Protein AF-0000000082576681 (afdb_homodimer)

Foldseek 3Di:
DDDDDDPPCPDDPDQQKFWEDEDADADPLLAKEKEDECPDPVDVVQDPPDQFWKWKAFPRDIAIHGYDYDPDPPPPVRYMYIYPSNCVRNVDDGGGIIGIGGDDDQPLLVVLVCLQVPDAHDLVSLLSVLLCLLVVRDDLVSLLSNLVSCQVRPDDLNSLLSNLVSQQVNFAADADPDDAEEEEAEPFFFFLLQLHLLLQLLCLLLPAAYLAAWEADDLFLGINQLQVVLWAAQLDEPVLSRQLCVVRRGAYHHLVNRGRGSSLSSSVNSCVVVVDDRLSNVLSSVVSNCVRHPHQEYEYEYAEDCQGNHDDDVSVVVNVVSNCSSCVVSNHHYHYDYDHRQHHQFFWGERLRSNVLSCCQQVVHDGRVRSNQVSLVRSLVRCCSSVVDPPPCSSVSSNCCSVVNSSVVSSQSSRVSRPHTHHHDAFPDKDFDWAQAKAAWAGANRSLQRVLQVLLPGPPPRNWHKGADDDHRDTHHGGHTGMMGGHNDPVSNVRSVVSQPPPDHRTDGDHD/DDDDDDPPCPDDPDQQKFWEDEDADADPLLAKEKEDECPDPVDVVQDPPDQFWKWKAFPRDIAIHGYDYDPDPPPPVRYMYIYPSNCVRNVDDGGGIIGIGGDDDQPLLVVLVCLQVPDAHDLVSLLSVLLCLLVVRDDLVSLLSNLVSCQVRPDDLVSLLSNLVSQQVNFAADADPDDAEEEEAEPFQFFLLQLHLLLQLLCLLLPAAYLAAWEADDLFLGINQLQVVLWAAQLDEPVLSRQLCVVRRGAYHHLVNRGRGSSLSSSVNSCVVVVDDRLSNVLSSVVSNCVRHPHQEYEYEYAEDCQGNHDDDVSVVVNVVSNCSSCVVSNHHYHYDYDHRQHHQFFWGERLRSNVLSLCQQVVHDGRVRSNQVSLVRSLVRCCSSVVDPPPCSSVSSNCCSVVNSSVVSSQSSRVSRPHTHHGDAFPDKDFDWAQAKAAWAGANRSLQRVLQVLLPGPPPRNWHKGADDDHRDTDHGGHTGMMGGHNDPVSNVRSVVSQPPPDHRTDGDHD

Organism: NCBI:txid68569

Nearest PDB structures (foldseek):
  1brw-assembly1_B  TM=9.086E-01  e=6.977E-32  Geobacillus stearothermophilus
  5oln-assembly1_A  TM=8.274E-01  e=6.601E-32  Bacillus subtilis subsp. subtilis str. 168
  3h5q-assembly1_A-2  TM=8.424E-01  e=1.692E-31  Staphylococcus aureus subsp. aureus COL
  5ep8-assembly1_B  TM=8.405E-01  e=4.103E-31  Bacillus subtilis subsp. subtilis str. 168
  7m7k-assembly1_B-2  TM=8.466E-01  e=2.283E-30  Parageobacillus thermoglucosidasius

Sequence (1024 aa):
MKPGIIEDAEAEPVATTLRARRIGLSAAGSDLIAVMRHDCPVCRSEGLASRAQVALRAGGREIVVSLLHSSAETPAPGEIGLSESAWQRLGVSDGDPVEIAHAQPLASLAEVRRRTYGNRLSDGAFSAIITDIAERRYSDVHLSAFVTACSAVPLDTDETISLTRAMVDVGERLQWPGTVIVDKHSVGGLPGNRTTPIIVSIMAAEGLIMPKTSSRAITSPAGTADTMEVLAPVDLDVSAIRKVVEREGGCIAWGGAVNLSPADDVIIGVERVLDIDAVGQMVASVLSKKIAAGATHLVIDIPVGPTAKVRGADAADTLERALSSVAQAFGLRTRVMRGPGAEPIGRGIGPALEAQDILAVLQGQPGAEDLAHRACELAGGLLELADAAPAREGYARARACLESGRAWAKFQRICEAQGGMRAPPVARFQQDMIAPYSGRLVSIDNRKLATVAKLAGAPMAKAAGVALQCRLNQMVDAGAPLCTIHAESPGELDYAAAYAVSDGPIFGIEALMKPGIIEDAEAEPVATTLRARRIGLSAAGSDLIAVMRHDCPVCRSEGLASRAQVALRAGGREIVVSLLHSSAETPAPGEIGLSESAWQRLGVSDGDPVEIAHAQPLASLAEVRRRTYGNRLSDGAFSAIITDIAERRYSDVHLSAFVTACSAVPLDTDETISLTRAMVDVGERLQWPGTVIVDKHSVGGLPGNRTTPIIVSIMAAEGLIMPKTSSRAITSPAGTADTMEVLAPVDLDVSAIRKVVEREGGCIAWGGAVNLSPADDVIIGVERVLDIDAVGQMVASVLSKKIAAGATHLVIDIPVGPTAKVRGADAADTLERALSSVAQAFGLRTRVMRGPGAEPIGRGIGPALEAQDILAVLQGQPGAEDLAHRACELAGGLLELADAAPAREGYARARACLESGRAWAKFQRICEAQGGMRAPPVARFQQDMIAPYSGRLVSIDNRKLATVAKLAGAPMAKAAGVALQCRLNQMVDAGAPLCTIHAESPGELDYAAAYAVSDGPIFGIEAL

pLDDT: mean 91.51, std 9.27, range [42.91, 98.81]

InterPro domains:
  IPR000053 Thymidine/pyrimidine-nucleoside phosphorylase [PTHR10515] (108-498)
  IPR000312 Glycosyl transferase, family 3 [PF00591] (180-407)
  IPR013102 Pyrimidine nucleoside phosphorylase, C-terminal [PF07831] (443-498)
  IPR013102 Pyrimidine nucleoside phosphorylase, C-terminal [SM00941] (440-507)
  IPR013466 Thymidine phosphorylase/AMP phosphorylase [TIGR02645] (29-506)
  IPR017459 Glycosyl transferase family 3, N-terminal domain [PF02885] (115-170)
  IPR017872 Pyrimidine-nucleoside phosphorylase, conserved site [PS00647] (214-229)
  IPR028579 Putative thymidine phosphorylase [MF_00703] (19-511)
  IPR035902 Nucleoside phosphorylase/phosphoribosyltransferase catalytic domain superfamily [G3DSA:3.40.1030.10] (171-420)
  IPR035902 Nucleoside phosphorylase/phosphoribosyltransferase catalytic domain superfamily [SSF52418] (174-421)
  IPR036320 Glycosyl transferase family 3, N-terminal domain superfamily [SSF47648] (112-174)
  IPR036566 Pyrimidine nucleoside phosphorylase-like, C-terminal domain superfamily [G3DSA:3.90.1170.30] (430-506)
  IPR036566 Pyrimidine nucleoside phosphorylase-like, C-terminal domain superfamily [SSF54680] (427-502)

Secondary structure (DSSP, 8-state):
-PPPEETT--S----EEEEEEE--EEEGGG--EEEEETT-HHHHHH-SSS--EEEEEETTEEEEEEEEEE-SS-SPTTEEEE-HHHHHHHT--TT-EEEEEEPPPPTHHHHHHHHHTT----HHHHHHHHHHHHTT---HHHHHHHHHHHHHTT--HHHHHHHHHHHHHTS-----SSS-BEEEEE-S--TT---HHHHHHHHHHTT-BEEEEEPPPSSSS--HHHHHHTTS-----HHHHHHHHHHHSEEEEEGGGTTS-HHHHHHHHHHHHHT---HHHHHHHHHHHHHHTT-SEEEEEEEE-TTSSB-SHHHHHHHHHHHHHHHHHTT-EEEEEEEE-SS-SSSEESHHHHHHHHHHHHTT-TT-HHHHHHHHHHHHHHHHHTTSS-TT-HHHHHHHHHHTTHHHHHHHHHHHHTT---PPP--SEEEEEE-SS-EEEEEE-HHHHHHHHHHTTTTTSTT-EEEE---TT-EE-TT-EEEEEEESSHHHHHHHHHHHTSSS-SEEEEE-/-PPPEETT--S----EEEEEEE--EEEGGG--EEEEETT-HHHHHH-SSS--EEEEEETTEEEEEEEEEE-SS-SPTTEEEE-HHHHHHHT--TT-EEEEEEPPPPTHHHHHHHHHTTPPPPHHHHHHHHHHHHTT---HHHHHHHHHHHHHTT--HHHHHHHHHHHHHTS-----SSS-BEEEEE----TT---HHHHHHHHHHTT-BEEEEEPPPSSSS--HHHHHHTTS-----HHHHHHHHHHHSEEEEEGGGTTSSHHHHHHHHHHHHHT---HHHHHHHHHHHHHHTT-SEEEEEEEE-TTSSB-SHHHHHHHHHHHHHHHHHTT-EEEEEEEE-SS-SSSEESHHHHHHHHHHHHTT-TT-HHHHHHHHHHHHHHHHHTTSS-TTTHHHHHHHHHHTTHHHHHHHHHHHHTT---PPP--SEEEEEE-SS-EEEEEE-HHHHHHHHHHTTTTTSTT-EEEE---TT-EE-TT-EEEEEEESSHHHHHHHHHHHTSSS-SEEEEE-

Radius of gyration: 31.59 Å; Cα contacts (8 Å, |Δi|>4): 2542; chains: 2; bounding box: 73×96×69 Å

Solvent-accessible surface area (backbone atoms only — not comparable to full-atom values): 49163 Å² total; per-residue (Å²): 116,71,40,48,38,66,61,86,58,78,60,68,60,60,61,55,67,29,23,33,33,82,56,38,34,39,40,26,66,57,50,36,34,31,33,32,31,59,82,37,50,65,42,43,17,60,37,63,61,35,84,34,53,35,27,39,35,30,94,90,34,76,49,58,27,39,50,32,33,17,74,41,74,65,37,48,94,65,32,34,19,24,16,52,48,35,36,61,72,46,66,64,51,79,61,38,67,31,35,44,44,83,52,72,84,59,75,40,54,57,51,44,48,43,29,22,66,58,45,85,71,50,59,67,47,32,38,44,40,39,49,39,42,48,69,54,63,57,50,62,45,53,48,21,28,44,57,25,17,46,34,32,52,64,52,50,72,68,45,25,43,31,45,18,49,28,37,28,66,73,24,41,70,44,82,65,91,77,84,68,27,40,45,73,47,66,57,56,50,48,49,32,65,66,35,58,71,58,31,39,14,40,41,18,58,71,70,38,36,22,68,40,63,27,48,64,49,79,88,46,16,43,19,63,25,44,21,43,43,40,34,17,56,21,86,42,46,66,70,53,48,50,51,27,27,72,72,48,22,16,43,70,27,27,34,76,60,52,40,24,33,51,33,47,62,59,51,50,61,48,30,57,77,63,68,54,79,44,61,38,60,48,42,24,49,57,48,16,43,42,54,13,55,37,41,34,34,36,34,36,35,38,31,38,12,80,50,20,70,32,51,43,68,68,56,45,51,54,45,46,53,51,43,51,55,46,33,49,77,71,66,32,47,70,46,78,44,78,42,79,18,56,52,61,33,45,37,16,27,16,9,17,40,31,40,48,38,46,51,28,40,38,69,68,44,84,82,25,61,64,35,45,50,51,25,20,48,54,37,5,53,41,32,31,74,68,67,74,29,58,88,93,41,12,39,61,51,37,44,47,36,41,74,72,35,46,18,35,56,38,39,53,50,36,23,43,59,48,71,32,68,50,74,59,60,76,44,79,35,74,46,44,30,19,31,76,53,47,21,33,26,76,42,47,36,38,55,57,50,35,49,31,11,17,30,11,15,15,47,81,39,42,34,5,10,34,37,53,62,66,55,82,70,35,78,40,48,54,61,36,59,43,31,32,44,21,4,74,41,71,62,18,37,32,51,14,51,47,58,53,52,35,91,71,43,38,53,36,56,44,70,119,120,72,39,46,38,65,60,86,56,78,60,69,60,61,61,54,66,29,21,34,34,81,56,38,34,40,39,27,66,56,51,36,35,33,32,32,31,59,83,37,51,66,42,46,17,61,37,64,61,34,85,33,52,35,27,40,36,32,96,90,34,73,49,57,25,39,51,32,33,18,74,40,75,63,38,50,93,65,32,33,19,24,17,52,48,34,35,60,72,48,66,63,53,78,61,36,68,31,36,44,42,84,52,73,83,59,74,40,54,58,51,45,47,43,29,22,65,59,45,86,68,52,59,67,47,34,39,44,40,38,48,39,42,48,69,53,63,57,50,61,46,53,48,21,29,45,56,25,18,47,35,34,52,64,52,49,71,68,45,26,42,32,43,18,51,28,37,27,66,73,26,42,70,45,84,67,89,76,84,66,26,40,44,74,47,66,57,57,52,48,49,31,66,66,36,58,69,59,31,37,15,40,41,20,60,72,70,37,37,22,69,39,61,28,49,64,49,79,88,46,17,44,20,64,26,43,21,43,43,41,33,17,57,20,86,40,45,68,69,54,47,51,52,28,26,72,72,47,22,17,42,70,28,26,34,77,62,53,38,24,33,50,31,49,61,58,51,48,60,49,30,58,76,64,68,57,80,43,62,39,60,49,42,24,48,56,49,16,42,44,51,14,54,37,41,34,34,36,32,36,36,37,30,39,12,80,48,20,68,34,51,42,67,67,55,45,50,53,46,48,53,53,43,50,55,46,33,50,76,71,66,32,47,68,46,78,43,78,43,80,19,56,52,60,33,43,38,15,28,16,9,16,40,32,40,51,38,45,51,27,40,37,70,68,43,85,80,23,62,66,36,44,50,51,26,21,48,54,37,6,53,41,30,30,73,67,66,75,28,58,87,91,41,12,38,61,51,37,44,48,35,41,74,70,34,47,19,34,56,37,39,53,50,35,23,43,58,48,71,31,66,51,74,60,58,75,43,79,36,75,46,42,30,18,31,78,53,47,22,32,26,75,42,45,36,38,55,58,49,35,49,30,11,18,30,11,15,16,47,81,40,43,34,5,10,33,38,53,60,66,57,83,70,35,79,43,48,55,62,37,58,44,31,33,42,21,4,74,42,71,63,16,37,32,52,15,52,48,56,53,51,35,88,70,44,38,50,36,58,44,70,120

Structure (mmCIF, N/CA/C/O backbone):
data_AF-0000000082576681-model_v1
#
loop_
_entity.id
_entity.type
_entity.pdbx_description
1 polymer 'Putative thymidine phosphorylase'
#
loop_
_atom_site.group_PDB
_atom_site.id
_atom_site.type_symbol
_atom_site.label_atom_id
_atom_site.label_alt_id
_atom_site.label_comp_id
_atom_site.label_asym_id
_atom_site.label_entity_id
_atom_site.label_seq_id
_atom_site.pdbx_PDB_ins_code
_atom_site.Cartn_x
_atom_site.Cartn_y
_atom_site.Cartn_z
_atom_site.occupancy
_atom_site.B_iso_or_equiv
_atom_site.auth_seq_id
_atom_site.auth_comp_id
_atom_site.auth_asym_id
_atom_site.auth_atom_id
_atom_site.pdbx_PDB_model_num
ATOM 1 N N . MET A 1 1 ? -27.141 10.172 20.906 1 55.56 1 MET A N 1
ATOM 2 C CA . MET A 1 1 ? -27.078 11.617 20.688 1 55.56 1 MET A CA 1
ATOM 3 C C . MET A 1 1 ? -27.312 11.953 19.219 1 55.56 1 MET A C 1
ATOM 5 O O . MET A 1 1 ? -26.734 11.305 18.328 1 55.56 1 MET A O 1
ATOM 9 N N . LYS A 1 2 ? -28.297 12.805 19.016 1 61.34 2 LYS A N 1
ATOM 10 C CA . LYS A 1 2 ? -28.703 13.133 17.641 1 61.34 2 LYS A CA 1
ATOM 11 C C . LYS A 1 2 ? -27.703 14.086 16.984 1 61.34 2 LYS A C 1
ATOM 13 O O . LYS A 1 2 ? -27.188 14.992 17.641 1 61.34 2 LYS A O 1
ATOM 18 N N . PRO A 1 3 ? -27.359 13.883 15.773 1 71.81 3 PRO A N 1
ATOM 19 C CA . PRO A 1 3 ? -26.484 14.82 15.078 1 71.81 3 PRO A CA 1
ATOM 20 C C . PRO A 1 3 ? -27.078 16.219 14.977 1 71.81 3 PRO A C 1
ATOM 22 O O . PRO A 1 3 ? -28.297 16.391 15.156 1 71.81 3 PRO A O 1
ATOM 25 N N . GLY A 1 4 ? -26.234 17.234 14.945 1 72.19 4 GLY A N 1
ATOM 26 C CA . GLY A 1 4 ? -26.734 18.562 14.609 1 72.19 4 GLY A CA 1
ATOM 27 C C . GLY A 1 4 ? -27.516 18.594 13.305 1 72.19 4 GLY A C 1
ATOM 28 O O . GLY A 1 4 ? -27.484 17.641 12.531 1 72.19 4 GLY A O 1
ATOM 29 N N . ILE A 1 5 ? -28.406 19.578 13.148 1 79.38 5 ILE A N 1
ATOM 30 C CA . ILE A 1 5 ? -29.234 19.719 11.953 1 79.38 5 ILE A CA 1
ATOM 31 C C . ILE A 1 5 ? -28.719 20.875 11.102 1 79.38 5 ILE A C 1
ATOM 33 O O . ILE A 1 5 ? -28.312 21.922 11.625 1 79.38 5 ILE A O 1
ATOM 37 N N . ILE A 1 6 ? -28.625 20.594 9.82 1 75.62 6 ILE A N 1
ATOM 38 C CA . ILE A 1 6 ? -28.266 21.656 8.898 1 75.62 6 ILE A CA 1
ATOM 39 C C . ILE A 1 6 ? -29.469 22.578 8.672 1 75.62 6 ILE A C 1
ATOM 41 O O . ILE A 1 6 ? -30.562 22.109 8.328 1 75.62 6 ILE A O 1
ATOM 45 N N . GLU A 1 7 ? -29.266 23.828 8.945 1 69.69 7 GLU A N 1
ATOM 46 C CA . GLU A 1 7 ? -30.359 24.797 8.828 1 69.69 7 GLU A CA 1
ATOM 47 C C . GLU A 1 7 ? -30.797 24.953 7.379 1 69.69 7 GLU A C 1
ATOM 49 O O . GLU A 1 7 ? -29.953 25.062 6.48 1 69.69 7 GLU A O 1
ATOM 54 N N . ASP A 1 8 ? -32.156 25.188 7.09 1 59.81 8 ASP A N 1
ATOM 55 C CA . ASP A 1 8 ? -32.844 25.484 5.84 1 59.81 8 ASP A CA 1
ATOM 56 C C . ASP A 1 8 ? -32.531 24.422 4.781 1 59.81 8 ASP A C 1
ATOM 58 O O . ASP A 1 8 ? -32.594 24.703 3.58 1 59.81 8 ASP A O 1
ATOM 62 N N . ALA A 1 9 ? -32.219 23.406 5.121 1 52.41 9 ALA A N 1
ATOM 63 C CA . ALA A 1 9 ? -31.984 22.297 4.199 1 52.41 9 ALA A CA 1
ATOM 64 C C . ALA A 1 9 ? -33.281 21.859 3.529 1 52.41 9 ALA A C 1
ATOM 66 O O . ALA A 1 9 ? -33.969 20.953 4.031 1 52.41 9 ALA A O 1
ATOM 67 N N . GLU A 1 10 ? -34.062 22.656 3.047 1 46.81 10 GLU A N 1
ATOM 68 C CA . GLU A 1 10 ? -35.156 22.125 2.26 1 46.81 10 GLU A CA 1
ATOM 69 C C . GLU A 1 10 ? -34.719 20.969 1.368 1 46.81 10 GLU A C 1
ATOM 71 O O . GLU A 1 10 ? -35.531 20.172 0.935 1 46.81 10 GLU A O 1
ATOM 76 N N . ALA A 1 11 ? -33.656 21.109 0.665 1 42.91 11 ALA A N 1
ATOM 77 C CA . ALA A 1 11 ? -33.25 20.109 -0.315 1 42.91 11 ALA A CA 1
ATOM 78 C C . ALA A 1 11 ? -32.281 19.109 0.291 1 42.91 11 ALA A C 1
ATOM 80 O O . ALA A 1 11 ? -31.312 19.5 0.965 1 42.91 11 ALA A O 1
ATOM 81 N N . GLU A 1 12 ? -32.625 18.047 0.586 1 47.06 12 GLU A N 1
ATOM 82 C CA . GLU A 1 12 ? -31.766 16.922 0.916 1 47.06 12 GLU A CA 1
ATOM 83 C C . GLU A 1 12 ? -30.375 17.109 0.335 1 47.06 12 GLU A C 1
ATOM 85 O O . GLU A 1 12 ? -30.219 17.469 -0.835 1 47.06 12 GLU A O 1
ATOM 90 N N . PRO A 1 13 ? -29.469 17.359 1.112 1 49.62 13 PRO A N 1
ATOM 91 C CA . PRO A 1 13 ? -28.109 17.516 0.568 1 49.62 13 PRO A CA 1
ATOM 92 C C . PRO A 1 13 ? -27.859 16.609 -0.643 1 49.62 13 PRO A C 1
ATOM 94 O O . PRO A 1 13 ? -28.172 15.422 -0.607 1 49.62 13 PRO A O 1
ATOM 97 N N . VAL A 1 14 ? -27.922 17.078 -1.865 1 47.34 14 VAL A N 1
ATOM 98 C CA . VAL A 1 14 ? -27.812 16.359 -3.123 1 47.34 14 VAL A CA 1
ATOM 99 C C . VAL A 1 14 ? -26.391 15.805 -3.279 1 47.34 14 VAL A C 1
ATOM 101 O O . VAL A 1 14 ? -25.438 16.578 -3.309 1 47.34 14 VAL A O 1
ATOM 104 N N . ALA A 1 15 ? -26.281 14.602 -2.971 1 57.62 15 ALA A N 1
ATOM 105 C CA . ALA A 1 15 ? -25.141 13.891 -3.521 1 57.62 15 ALA A CA 1
ATOM 106 C C . ALA A 1 15 ? -24.812 14.383 -4.926 1 57.62 15 ALA A C 1
ATOM 108 O O . ALA A 1 15 ? -25.703 14.633 -5.73 1 57.62 15 ALA A O 1
ATOM 109 N N . THR A 1 16 ? -23.484 14.875 -5.094 1 79 16 THR A N 1
ATOM 110 C CA . THR A 1 16 ? -23.062 15.297 -6.426 1 79 16 THR A CA 1
ATOM 111 C C . THR A 1 16 ? -23.234 14.164 -7.43 1 79 16 THR A C 1
ATOM 113 O O . THR A 1 16 ? -22.844 13.031 -7.168 1 79 16 THR A O 1
ATOM 116 N N . THR A 1 17 ? -24.078 14.383 -8.375 1 87.5 17 THR A N 1
ATOM 117 C CA . THR A 1 17 ? -24.312 13.391 -9.422 1 87.5 17 THR A CA 1
ATOM 118 C C . THR A 1 17 ? -23.594 13.789 -10.711 1 87.5 17 THR A C 1
ATOM 120 O O . THR A 1 17 ? -23.656 14.953 -11.125 1 87.5 17 THR A O 1
ATOM 123 N N . LEU A 1 18 ? -22.781 12.875 -11.148 1 92 18 LEU A N 1
ATOM 124 C CA . LEU A 1 18 ? -22.094 13.039 -12.43 1 92 18 LEU A CA 1
ATOM 125 C C . LEU A 1 18 ? -22.516 11.953 -13.414 1 92 18 LEU A C 1
ATOM 127 O O . LEU A 1 18 ? -23.172 10.984 -13.023 1 92 18 LEU A O 1
ATOM 131 N N . ARG A 1 19 ? -22.188 12.141 -14.688 1 95.25 19 ARG A N 1
ATOM 132 C CA . ARG A 1 19 ? -22.531 11.156 -15.711 1 95.25 19 ARG A CA 1
ATOM 133 C C . ARG A 1 19 ? -21.344 10.258 -16.016 1 95.25 19 ARG A C 1
ATOM 135 O O . ARG A 1 19 ? -20.219 10.734 -16.203 1 95.25 19 ARG A O 1
ATOM 142 N N . ALA A 1 20 ? -21.578 9.008 -16.109 1 96.44 20 ALA A N 1
ATOM 143 C CA . ALA A 1 20 ? -20.516 8.016 -16.297 1 96.44 20 ALA A CA 1
ATOM 144 C C . ALA A 1 20 ? -19.953 8.086 -17.703 1 96.44 20 ALA A C 1
ATOM 146 O O . ALA A 1 20 ? -20.703 8.266 -18.672 1 96.44 20 ALA A O 1
ATOM 147 N N . ARG A 1 21 ? -18.672 7.992 -17.812 1 95.31 21 ARG A N 1
ATOM 148 C CA . ARG A 1 21 ? -17.953 7.883 -19.078 1 95.31 21 ARG A CA 1
ATOM 149 C C . ARG A 1 21 ? -16.906 6.777 -19.031 1 95.31 21 ARG A C 1
ATOM 151 O O . ARG A 1 21 ? -16.078 6.738 -18.109 1 95.31 21 ARG A O 1
ATOM 158 N N . ARG A 1 22 ? -16.938 5.895 -20.031 1 93.88 22 ARG A N 1
ATOM 159 C CA . ARG A 1 22 ? -15.93 4.844 -20.125 1 93.88 22 ARG A CA 1
ATOM 160 C C . ARG A 1 22 ? -14.633 5.391 -20.719 1 93.88 22 ARG A C 1
ATOM 162 O O . ARG A 1 22 ? -14.602 5.824 -21.875 1 93.88 22 ARG A O 1
ATOM 169 N N . ILE A 1 23 ? -13.539 5.32 -20.016 1 90.94 23 ILE A N 1
ATOM 170 C CA . ILE A 1 23 ? -12.352 6.043 -20.484 1 90.94 23 ILE A CA 1
ATOM 171 C C . ILE A 1 23 ? -11.305 5.051 -20.984 1 90.94 23 ILE A C 1
ATOM 173 O O . ILE A 1 23 ? -10.258 5.449 -21.484 1 90.94 23 ILE A O 1
ATOM 177 N N . GLY A 1 24 ? -11.492 3.791 -20.859 1 87.94 24 GLY A N 1
ATOM 178 C CA . GLY A 1 24 ? -10.633 2.783 -21.438 1 87.94 24 GLY A CA 1
ATOM 179 C C . GLY A 1 24 ? -9.32 2.613 -20.703 1 87.94 24 GLY A C 1
ATOM 180 O O . GLY A 1 24 ? -8.297 2.27 -21.297 1 87.94 24 GLY A O 1
ATOM 181 N N . LEU A 1 25 ? -9.281 2.992 -19.438 1 87.44 25 LEU A N 1
ATOM 182 C CA . LEU A 1 25 ? -8.086 2.84 -18.609 1 87.44 25 LEU A CA 1
ATOM 183 C C . LEU A 1 25 ? -8.18 1.586 -17.75 1 87.44 25 LEU A C 1
ATOM 185 O O . LEU A 1 25 ? -9.258 1.257 -17.234 1 87.44 25 LEU A O 1
ATOM 189 N N . SER A 1 26 ? -7.117 0.906 -17.703 1 84.25 26 SER A N 1
ATOM 190 C CA . SER A 1 26 ? -7.035 -0.264 -16.844 1 84.25 26 SER A CA 1
ATOM 191 C C . SER A 1 26 ? -5.73 -0.277 -16.047 1 84.25 26 SER A C 1
ATOM 193 O O . SER A 1 26 ? -4.695 0.165 -16.547 1 84.25 26 SER A O 1
ATOM 195 N N . ALA A 1 27 ? -5.895 -0.529 -14.828 1 74.38 27 ALA A N 1
ATOM 196 C CA . ALA A 1 27 ? -4.715 -0.727 -13.992 1 74.38 27 ALA A CA 1
ATOM 197 C C . ALA A 1 27 ? -4.469 -2.211 -13.727 1 74.38 27 ALA A C 1
ATOM 199 O O . ALA A 1 27 ? -5.383 -3.029 -13.859 1 74.38 27 ALA A O 1
ATOM 200 N N . ALA A 1 28 ? -3.158 -2.361 -13.414 1 61.88 28 ALA A N 1
ATOM 201 C CA . ALA A 1 28 ? -2.826 -3.729 -13.023 1 61.88 28 ALA A CA 1
ATOM 202 C C . ALA A 1 28 ? -3.562 -4.129 -11.75 1 61.88 28 ALA A C 1
ATOM 204 O O . ALA A 1 28 ? -3.734 -3.309 -10.844 1 61.88 28 ALA A O 1
ATOM 205 N N . GLY A 1 29 ? -4.137 -5.238 -11.688 1 59.41 29 GLY A N 1
ATOM 206 C CA . GLY A 1 29 ? -4.805 -5.77 -10.508 1 59.41 29 GLY A CA 1
ATOM 207 C C . GLY A 1 29 ? -6.277 -5.418 -10.453 1 59.41 29 GLY A C 1
ATOM 208 O O . GLY A 1 29 ? -6.953 -5.723 -9.469 1 59.41 29 GLY A O 1
ATOM 209 N N . SER A 1 30 ? -6.684 -4.762 -11.422 1 61.25 30 SER A N 1
ATOM 210 C CA . SER A 1 30 ? -8.094 -4.402 -11.531 1 61.25 30 SER A CA 1
ATOM 211 C C . SER A 1 30 ? -8.477 -3.352 -10.492 1 61.25 30 SER A C 1
ATOM 213 O O . SER A 1 30 ? -9.586 -3.385 -9.953 1 61.25 30 SER A O 1
ATOM 215 N N . ASP A 1 31 ? -7.629 -2.521 -10.227 1 74.5 31 ASP A N 1
ATOM 216 C CA . ASP A 1 31 ? -7.934 -1.422 -9.32 1 74.5 31 ASP A CA 1
ATOM 217 C C . ASP A 1 31 ? -9.102 -0.583 -9.844 1 74.5 31 ASP A C 1
ATOM 219 O O . ASP A 1 31 ? -9.227 -0.377 -11.047 1 74.5 31 ASP A O 1
ATOM 223 N N . LEU A 1 32 ? -9.922 -0.21 -8.984 1 84.75 32 LEU A N 1
ATOM 224 C CA . LEU A 1 32 ? -11.055 0.644 -9.32 1 84.75 32 LEU A CA 1
ATOM 225 C C . LEU A 1 32 ? -10.656 2.115 -9.305 1 84.75 32 LEU A C 1
ATOM 227 O O . LEU A 1 32 ? -10.32 2.654 -8.242 1 84.75 32 LEU A O 1
ATOM 231 N N . ILE A 1 33 ? -10.633 2.711 -10.492 1 87.75 33 ILE A N 1
ATOM 232 C CA . ILE A 1 33 ? -10.172 4.086 -10.625 1 87.75 33 ILE A CA 1
ATOM 233 C C . ILE A 1 33 ? -11.266 4.941 -11.258 1 87.75 33 ILE A C 1
ATOM 235 O O . ILE A 1 33 ? -11.992 4.477 -12.141 1 87.75 33 ILE A O 1
ATOM 239 N N . ALA A 1 34 ? -11.383 6.133 -10.812 1 90.88 34 ALA A N 1
ATOM 240 C CA . ALA A 1 34 ? -12.188 7.156 -11.461 1 90.88 34 ALA A CA 1
ATOM 241 C C . ALA A 1 34 ? -11.352 8.391 -11.789 1 90.88 34 ALA A C 1
ATOM 243 O O . ALA A 1 34 ? -10.422 8.727 -11.062 1 90.88 34 ALA A O 1
ATOM 244 N N . VAL A 1 35 ? -11.617 8.945 -12.898 1 90.38 35 VAL A N 1
ATOM 245 C CA . VAL A 1 35 ? -10.953 10.164 -13.328 1 90.38 35 VAL A CA 1
ATOM 246 C C . VAL A 1 35 ? -11.945 11.328 -13.312 1 90.38 35 VAL A C 1
ATOM 248 O O . VAL A 1 35 ? -13.008 11.242 -13.93 1 90.38 35 VAL A O 1
ATOM 251 N N . MET A 1 36 ? -11.617 12.297 -12.633 1 89 36 MET A N 1
ATOM 252 C CA . MET A 1 36 ? -12.453 13.5 -12.578 1 89 36 MET A CA 1
ATOM 253 C C . MET A 1 36 ? -11.656 14.727 -13.016 1 89 36 MET A C 1
ATOM 255 O O . MET A 1 36 ? -10.438 14.766 -12.875 1 89 36 MET A O 1
ATOM 259 N N . ARG A 1 37 ? -12.414 15.625 -13.422 1 88.06 37 ARG A N 1
ATOM 260 C CA . ARG A 1 37 ? -11.781 16.875 -13.812 1 88.06 37 ARG A CA 1
ATOM 261 C C . ARG A 1 37 ? -11.258 17.641 -12.594 1 88.06 37 ARG A C 1
ATOM 263 O O . ARG A 1 37 ? -11.891 17.625 -11.531 1 88.06 37 ARG A O 1
ATOM 270 N N . HIS A 1 38 ? -10.219 18.328 -12.844 1 80.81 38 HIS A N 1
ATOM 271 C CA . HIS A 1 38 ? -9.586 19.078 -11.766 1 80.81 38 HIS A CA 1
ATOM 272 C C . HIS A 1 38 ? -10.531 20.141 -11.219 1 80.81 38 HIS A C 1
ATOM 274 O O . HIS A 1 38 ? -10.445 20.5 -10.039 1 80.81 38 HIS A O 1
ATOM 280 N N . ASP A 1 39 ? -11.461 20.562 -12.008 1 79.25 39 ASP A N 1
ATOM 281 C CA . ASP A 1 39 ? -12.312 21.688 -11.617 1 79.25 39 ASP A CA 1
ATOM 282 C C . ASP A 1 39 ? -13.648 21.188 -11.055 1 79.25 39 ASP A C 1
ATOM 284 O O . ASP A 1 39 ? -14.508 21.984 -10.695 1 79.25 39 ASP A O 1
ATOM 288 N N . CYS A 1 40 ? -13.836 19.875 -10.984 1 82.44 40 CYS A N 1
ATOM 289 C CA . CYS A 1 40 ? -15.039 19.297 -10.383 1 82.44 40 CYS A CA 1
ATOM 290 C C . CYS A 1 40 ? -15.086 19.578 -8.891 1 82.44 40 CYS A C 1
ATOM 292 O O . CYS A 1 40 ? -14.078 19.453 -8.195 1 82.44 40 CYS A O 1
ATOM 294 N N . PRO A 1 41 ? -16.266 19.953 -8.414 1 75.25 41 PRO A N 1
ATOM 295 C CA . PRO A 1 41 ? -16.375 20.266 -6.992 1 75.25 41 PRO A CA 1
ATOM 296 C C . PRO A 1 41 ? -15.961 19.109 -6.09 1 75.25 41 PRO A C 1
ATOM 298 O O . PRO A 1 41 ? -15.367 19.328 -5.035 1 75.25 41 PRO A O 1
ATOM 301 N N . VAL A 1 42 ? -16.297 17.938 -6.469 1 76.75 42 VAL A N 1
ATOM 302 C CA . VAL A 1 42 ? -15.938 16.75 -5.688 1 76.75 42 VAL A CA 1
ATOM 303 C C . VAL A 1 42 ? -14.414 16.625 -5.629 1 76.75 42 VAL A C 1
ATOM 305 O O . VAL A 1 42 ? -13.852 16.359 -4.566 1 76.75 42 VAL A O 1
ATOM 308 N N . CYS A 1 43 ? -13.828 16.828 -6.684 1 76.81 43 CYS A N 1
ATOM 309 C CA . CYS A 1 43 ? -12.375 16.719 -6.758 1 76.81 43 CYS A CA 1
ATOM 310 C C . CYS A 1 43 ? -11.703 17.781 -5.891 1 76.81 43 CYS A C 1
ATOM 312 O O . CYS A 1 43 ? -10.711 17.516 -5.219 1 76.81 43 CYS A O 1
ATOM 314 N N . ARG A 1 44 ? -12.258 18.859 -5.906 1 74.62 44 ARG A N 1
ATOM 315 C CA . ARG A 1 44 ? -11.703 19.953 -5.117 1 74.62 44 ARG A CA 1
ATOM 316 C C . ARG A 1 44 ? -11.875 19.688 -3.623 1 74.62 44 ARG A C 1
ATOM 318 O O . ARG A 1 44 ? -10.984 19.984 -2.828 1 74.62 44 ARG A O 1
ATOM 325 N N . SER A 1 45 ? -13.031 19.125 -3.365 1 74.75 45 SER A N 1
ATOM 326 C CA . SER A 1 45 ? -13.328 18.844 -1.966 1 74.75 45 SER A CA 1
ATOM 327 C C . SER A 1 45 ? -12.445 17.703 -1.441 1 74.75 45 SER A C 1
ATOM 329 O O . SER A 1 45 ? -11.938 17.781 -0.322 1 74.75 45 SER A O 1
ATOM 331 N N . GLU A 1 46 ? -12.359 16.672 -2.209 1 72.75 46 GLU A N 1
ATOM 332 C CA . GLU A 1 46 ? -11.609 15.508 -1.777 1 72.75 46 GLU A CA 1
ATOM 333 C C . GLU A 1 46 ? -10.102 15.773 -1.82 1 72.75 46 GLU A C 1
ATOM 335 O O . GLU A 1 46 ? -9.336 15.117 -1.108 1 72.75 46 GLU A O 1
ATOM 340 N N . GLY A 1 47 ? -9.852 16.812 -2.43 1 64.12 47 GLY A N 1
ATOM 341 C CA . GLY A 1 47 ? -8.461 17.234 -2.457 1 64.12 47 GLY A CA 1
ATOM 342 C C . GLY A 1 47 ? -7.629 16.469 -3.475 1 64.12 47 GLY A C 1
ATOM 343 O O . GLY A 1 47 ? -8.008 15.375 -3.895 1 64.12 47 GLY A O 1
ATOM 344 N N . LEU A 1 48 ? -6.734 17.172 -4.098 1 53.44 48 LEU A N 1
ATOM 345 C CA . LEU A 1 48 ? -5.785 16.656 -5.078 1 53.44 48 LEU A CA 1
ATOM 346 C C . LEU A 1 48 ? -4.676 15.859 -4.395 1 53.44 48 LEU A C 1
ATOM 348 O O . LEU A 1 48 ? -4 15.047 -5.035 1 53.44 48 LEU A O 1
ATOM 352 N N . ALA A 1 49 ? -4.445 16.156 -3.209 1 51.53 49 ALA A N 1
ATOM 353 C CA . ALA A 1 49 ? -3.166 15.727 -2.652 1 51.53 49 ALA A CA 1
ATOM 354 C C . ALA A 1 49 ? -3.271 14.328 -2.051 1 51.53 49 ALA A C 1
ATOM 356 O O . ALA A 1 49 ? -2.256 13.68 -1.792 1 51.53 49 ALA A O 1
ATOM 357 N N . SER A 1 50 ? -4.551 13.828 -1.883 1 56.38 50 SER A N 1
ATOM 358 C CA . SER A 1 50 ? -4.418 12.602 -1.1 1 56.38 50 SER A CA 1
ATOM 359 C C . SER A 1 50 ? -5.145 11.438 -1.766 1 56.38 50 SER A C 1
ATOM 361 O O . SER A 1 50 ? -6.168 11.641 -2.424 1 56.38 50 SER A O 1
ATOM 363 N N . ARG A 1 51 ? -4.371 10.383 -1.848 1 66.75 51 ARG A N 1
ATOM 364 C CA . ARG A 1 51 ? -4.883 9.039 -2.084 1 66.75 51 ARG A CA 1
ATOM 365 C C . ARG A 1 51 ? -6.355 8.945 -1.698 1 66.75 51 ARG A C 1
ATOM 367 O O . ARG A 1 51 ? -6.738 8.078 -0.906 1 66.75 51 ARG A O 1
ATOM 374 N N . ALA A 1 52 ? -7.074 9.883 -2.375 1 72.88 52 ALA A N 1
ATOM 375 C CA . ALA A 1 52 ? -8.484 10.016 -2.027 1 72.88 52 ALA A CA 1
ATOM 376 C C . ALA A 1 52 ? -9.312 8.883 -2.639 1 72.88 52 ALA A C 1
ATOM 378 O O . ALA A 1 52 ? -9.078 8.484 -3.781 1 72.88 52 ALA A O 1
ATOM 379 N N . GLN A 1 53 ? -10.125 8.336 -1.852 1 78.94 53 GLN A N 1
ATOM 380 C CA . GLN A 1 53 ? -11.125 7.383 -2.309 1 78.94 53 GLN A CA 1
ATOM 381 C C . GLN A 1 53 ? -12.531 7.945 -2.158 1 78.94 53 GLN A C 1
ATOM 383 O O . GLN A 1 53 ? -12.82 8.68 -1.209 1 78.94 53 GLN A O 1
ATOM 388 N N . VAL A 1 54 ? -13.367 7.711 -3.164 1 83.88 54 VAL A N 1
ATOM 389 C CA . VAL A 1 54 ? -14.766 8.141 -3.102 1 83.88 54 VAL A CA 1
ATOM 390 C C . VAL A 1 54 ? -15.688 6.949 -3.336 1 83.88 54 VAL A C 1
ATOM 392 O O . VAL A 1 54 ? -15.297 5.977 -3.988 1 83.88 54 VAL A O 1
ATOM 395 N N . ALA A 1 55 ? -16.812 7.074 -2.76 1 86.69 55 ALA A N 1
ATOM 396 C CA . ALA A 1 55 ? -17.859 6.074 -3.002 1 86.69 55 ALA A CA 1
ATOM 397 C C . ALA A 1 55 ? -18.734 6.465 -4.191 1 86.69 55 ALA A C 1
ATOM 399 O O . ALA A 1 55 ? -19.141 7.621 -4.312 1 86.69 55 ALA A O 1
ATOM 400 N N . LEU A 1 56 ? -18.891 5.555 -5.09 1 91.69 56 LEU A N 1
ATOM 401 C CA . LEU A 1 56 ? -19.781 5.73 -6.227 1 91.69 56 LEU A CA 1
ATOM 402 C C . LEU A 1 56 ? -21 4.832 -6.098 1 91.69 56 LEU A C 1
ATOM 404 O O . LEU A 1 56 ? -20.891 3.664 -5.719 1 91.69 56 LEU A O 1
ATOM 408 N N . ARG A 1 57 ? -22.141 5.41 -6.355 1 92.62 57 ARG A N 1
ATOM 409 C CA . ARG A 1 57 ? -23.391 4.648 -6.32 1 92.62 57 ARG A CA 1
ATOM 410 C C . ARG A 1 57 ? -24.156 4.801 -7.625 1 92.62 57 ARG A C 1
ATOM 412 O O . ARG A 1 57 ? -24.281 5.906 -8.156 1 92.62 57 ARG A O 1
ATOM 419 N N . ALA A 1 58 ? -24.547 3.742 -8.172 1 94 58 ALA A N 1
ATOM 420 C CA . ALA A 1 58 ? -25.359 3.713 -9.375 1 94 58 ALA A CA 1
ATOM 421 C C . ALA A 1 58 ? -26.188 2.426 -9.453 1 94 58 ALA A C 1
ATOM 423 O O . ALA A 1 58 ? -25.641 1.33 -9.273 1 94 58 ALA A O 1
ATOM 424 N N . GLY A 1 59 ? -27.469 2.564 -9.727 1 90.25 59 GLY A N 1
ATOM 425 C CA . GLY A 1 59 ? -28.312 1.404 -9.922 1 90.25 59 GLY A CA 1
ATOM 426 C C . GLY A 1 59 ? -28.312 0.447 -8.742 1 90.25 59 GLY A C 1
ATOM 427 O O . GLY A 1 59 ? -28.297 -0.772 -8.93 1 90.25 59 GLY A O 1
ATOM 428 N N . GLY A 1 60 ? -28.156 0.906 -7.578 1 88.56 60 GLY A N 1
ATOM 429 C CA . GLY A 1 60 ? -28.203 0.074 -6.387 1 88.56 60 GLY A CA 1
ATOM 430 C C . GLY A 1 60 ? -26.859 -0.514 -6.02 1 88.56 60 GLY A C 1
ATOM 431 O O . GLY A 1 60 ? -26.719 -1.196 -5 1 88.56 60 GLY A O 1
ATOM 432 N N . ARG A 1 61 ? -25.891 -0.266 -6.867 1 90.69 61 ARG A N 1
ATOM 433 C CA . ARG A 1 61 ? -24.547 -0.766 -6.586 1 90.69 61 ARG A CA 1
ATOM 434 C C . ARG A 1 61 ? -23.656 0.332 -6.004 1 90.69 61 ARG A C 1
ATOM 436 O O . ARG A 1 61 ? -23.891 1.518 -6.246 1 90.69 61 ARG A O 1
ATOM 443 N N . GLU A 1 62 ? -22.734 -0.115 -5.156 1 88.94 62 GLU A N 1
ATOM 444 C CA . GLU A 1 62 ? -21.797 0.82 -4.562 1 88.94 62 GLU A CA 1
ATOM 445 C C . GLU A 1 62 ? -20.359 0.276 -4.633 1 88.94 62 GLU A C 1
ATOM 447 O O . GLU A 1 62 ? -20.125 -0.899 -4.344 1 88.94 62 GLU A O 1
ATOM 452 N N . ILE A 1 63 ? -19.484 1.126 -5.156 1 87.56 63 ILE A N 1
ATOM 453 C CA . ILE A 1 63 ? -18.062 0.76 -5.16 1 87.56 63 ILE A CA 1
ATOM 454 C C . ILE A 1 63 ? -17.234 1.913 -4.609 1 87.56 63 ILE A C 1
ATOM 456 O O . ILE A 1 63 ? -17.688 3.057 -4.57 1 87.56 63 ILE A O 1
ATOM 460 N N . VAL A 1 64 ? -16.141 1.623 -4.086 1 84.19 64 VAL A N 1
ATOM 461 C CA . VAL A 1 64 ? -15.164 2.625 -3.668 1 84.19 64 VAL A CA 1
ATOM 462 C C . VAL A 1 64 ? -14 2.656 -4.66 1 84.19 64 VAL A C 1
ATOM 464 O O . VAL A 1 64 ? -13.438 1.613 -5 1 84.19 64 VAL A O 1
ATOM 467 N N . VAL A 1 65 ? -13.695 3.863 -5.156 1 86.62 65 VAL A N 1
ATOM 468 C CA . VAL A 1 65 ? -12.688 3.977 -6.203 1 86.62 65 VAL A CA 1
ATOM 469 C C . VAL A 1 65 ? -11.609 4.973 -5.777 1 86.62 65 VAL A C 1
ATOM 471 O O . VAL A 1 65 ? -11.859 5.852 -4.949 1 86.62 65 VAL A O 1
ATOM 474 N N . SER A 1 66 ? -10.391 4.754 -6.297 1 83.12 66 SER A N 1
ATOM 475 C CA . SER A 1 66 ? -9.336 5.75 -6.172 1 83.12 66 SER A CA 1
ATOM 476 C C . SER A 1 66 ? -9.484 6.848 -7.223 1 83.12 66 SER A C 1
ATOM 478 O O . SER A 1 66 ? -9.828 6.57 -8.375 1 83.12 66 SER A O 1
ATOM 480 N N . LEU A 1 67 ? -9.172 8.07 -6.82 1 84.88 67 LEU A N 1
ATOM 481 C CA . LEU A 1 67 ? -9.445 9.211 -7.691 1 84.88 67 LEU A CA 1
ATOM 482 C C . LEU A 1 67 ? -8.172 9.68 -8.383 1 84.88 67 LEU A C 1
ATOM 484 O O . LEU A 1 67 ? -7.133 9.828 -7.746 1 84.88 67 LEU A O 1
ATOM 488 N N . LEU A 1 68 ? -8.211 9.828 -9.719 1 84.94 68 LEU A N 1
ATOM 489 C CA . LEU A 1 68 ? -7.238 10.562 -10.516 1 84.94 68 LEU A CA 1
ATOM 490 C C . LEU A 1 68 ? -7.836 11.867 -11.031 1 84.94 68 LEU A C 1
ATOM 492 O O . LEU A 1 68 ? -9.031 11.938 -11.328 1 84.94 68 LEU A O 1
ATOM 496 N N . HIS A 1 69 ? -7.027 12.844 -11.164 1 87.06 69 HIS A N 1
ATOM 497 C CA . HIS A 1 69 ? -7.457 14.141 -11.656 1 87.06 69 HIS A CA 1
ATOM 498 C C . HIS A 1 69 ? -6.969 14.375 -13.086 1 87.06 69 HIS A C 1
ATOM 500 O O . HIS A 1 69 ? -5.828 14.047 -13.414 1 87.06 69 HIS A O 1
ATOM 506 N N . SER A 1 70 ? -7.898 14.922 -13.812 1 88.31 70 SER A N 1
ATOM 507 C CA . SER A 1 70 ? -7.547 15.203 -15.203 1 88.31 70 SER A CA 1
ATOM 508 C C . SER A 1 70 ? -7.617 16.688 -15.5 1 88.31 70 SER A C 1
ATOM 510 O O . SER A 1 70 ? -8.578 17.359 -15.117 1 88.31 70 SER A O 1
ATOM 512 N N . SER A 1 71 ? -6.605 17.156 -16.094 1 84.25 71 SER A N 1
ATOM 513 C CA . SER A 1 71 ? -6.621 18.5 -16.641 1 84.25 71 SER A CA 1
ATOM 514 C C . SER A 1 71 ? -6.84 18.484 -18.156 1 84.25 71 SER A C 1
ATOM 516 O O . SER A 1 71 ? -6.785 19.531 -18.797 1 84.25 71 SER A O 1
ATOM 518 N N . ALA A 1 72 ? -7.059 17.297 -18.594 1 81.94 72 ALA A N 1
ATOM 519 C CA . ALA A 1 72 ? -7.273 17.125 -20.031 1 81.94 72 ALA A CA 1
ATOM 520 C C . ALA A 1 72 ? -8.742 17.297 -20.391 1 81.94 72 ALA A C 1
ATOM 522 O O . ALA A 1 72 ? -9.539 17.75 -19.578 1 81.94 72 ALA A O 1
ATOM 523 N N . GLU A 1 73 ? -9.016 17.031 -21.609 1 79.56 73 GLU A N 1
ATOM 524 C CA . GLU A 1 73 ? -10.359 17.234 -22.125 1 79.56 73 GLU A CA 1
ATOM 525 C C . GLU A 1 73 ? -11.305 16.125 -21.672 1 79.56 73 GLU A C 1
ATOM 527 O O . GLU A 1 73 ? -12.523 16.328 -21.641 1 79.56 73 GLU A O 1
ATOM 532 N N . THR A 1 74 ? -10.727 15.07 -21.375 1 83.62 74 THR A N 1
ATOM 533 C CA . THR A 1 74 ? -11.531 13.945 -20.875 1 83.62 74 THR A CA 1
ATOM 534 C C . THR A 1 74 ? -11.227 13.664 -19.406 1 83.62 74 THR A C 1
ATOM 536 O O . THR A 1 74 ? -10.062 13.633 -19.016 1 83.62 74 THR A O 1
ATOM 539 N N . PRO A 1 75 ? -12.312 13.586 -18.703 1 88.38 75 PRO A N 1
ATOM 540 C CA . PRO A 1 75 ? -13.742 13.602 -19.016 1 88.38 75 PRO A CA 1
ATOM 541 C C . PRO A 1 75 ? -14.289 15.016 -19.203 1 88.38 75 PRO A C 1
ATOM 543 O O . PRO A 1 75 ? -13.641 15.992 -18.797 1 88.38 75 PRO A O 1
ATOM 546 N N . ALA A 1 76 ? -15.438 15.078 -19.875 1 89.81 76 ALA A N 1
ATOM 547 C CA . ALA A 1 76 ? -16.094 16.375 -20.078 1 89.81 76 ALA A CA 1
ATOM 548 C C . ALA A 1 76 ? -16.703 16.875 -18.766 1 89.81 76 ALA A C 1
ATOM 550 O O . ALA A 1 76 ? -16.859 16.125 -17.812 1 89.81 76 ALA A O 1
ATOM 551 N N . PRO A 1 77 ? -16.938 18.219 -18.719 1 88.5 77 PRO A N 1
ATOM 552 C CA . PRO A 1 77 ? -17.609 18.719 -17.531 1 88.5 77 PRO A CA 1
ATOM 553 C C . PRO A 1 77 ? -18.906 17.984 -17.219 1 88.5 77 PRO A C 1
ATOM 555 O O . PRO A 1 77 ? -19.719 17.734 -18.125 1 88.5 77 PRO A O 1
ATOM 558 N N . GLY A 1 78 ? -19.062 17.562 -16.016 1 89.44 78 GLY A N 1
ATOM 559 C CA . GLY A 1 78 ? -20.25 16.859 -15.602 1 89.44 78 GLY A CA 1
ATOM 560 C C . GLY A 1 78 ? -20.125 15.344 -15.742 1 89.44 78 GLY A C 1
ATOM 561 O O . GLY A 1 78 ? -21.047 14.602 -15.414 1 89.44 78 GLY A O 1
ATOM 562 N N . GLU A 1 79 ? -18.922 14.953 -16.219 1 93.25 79 GLU A N 1
ATOM 563 C CA . GLU A 1 79 ? -18.703 13.523 -16.406 1 93.25 79 GLU A CA 1
ATOM 564 C C . GLU A 1 79 ? -17.688 12.992 -15.398 1 93.25 79 GLU A C 1
ATOM 566 O O . GLU A 1 79 ? -16.875 13.75 -14.859 1 93.25 79 GLU A O 1
ATOM 571 N N . ILE A 1 80 ? -17.812 11.766 -15.133 1 93.69 80 ILE A N 1
ATOM 572 C CA . ILE A 1 80 ? -16.812 11.031 -14.375 1 93.69 80 ILE A CA 1
ATOM 573 C C . ILE A 1 80 ? -16.297 9.859 -15.211 1 93.69 80 ILE A C 1
ATOM 575 O O . ILE A 1 80 ? -17.078 9.031 -15.68 1 93.69 80 ILE A O 1
ATOM 579 N N . GLY A 1 81 ? -14.992 9.875 -15.414 1 94.06 81 GLY A N 1
ATOM 580 C CA . GLY A 1 81 ? -14.383 8.766 -16.141 1 94.06 81 GLY A CA 1
ATOM 581 C C . GLY A 1 81 ? -14.141 7.551 -15.258 1 94.06 81 GLY A C 1
ATOM 582 O O . GLY A 1 81 ? -13.578 7.668 -14.164 1 94.06 81 GLY A O 1
ATOM 583 N N . LEU A 1 82 ? -14.562 6.402 -15.781 1 94.69 82 LEU A N 1
ATOM 584 C CA . LEU A 1 82 ? -14.391 5.172 -15.008 1 94.69 82 LEU A CA 1
ATOM 585 C C . LEU A 1 82 ? -13.445 4.211 -15.727 1 94.69 82 LEU A C 1
ATOM 587 O O . LEU A 1 82 ? -13.5 4.078 -16.953 1 94.69 82 LEU A O 1
ATOM 591 N N . SER A 1 83 ? -12.547 3.635 -14.914 1 91.12 83 SER A N 1
ATOM 592 C CA . SER A 1 83 ? -11.719 2.561 -15.445 1 91.12 83 SER A CA 1
ATOM 593 C C . SER A 1 83 ? -12.562 1.375 -15.898 1 91.12 83 SER A C 1
ATOM 595 O O . SER A 1 83 ? -13.75 1.288 -15.562 1 91.12 83 SER A O 1
ATOM 597 N N . GLU A 1 84 ? -11.945 0.431 -16.625 1 88.94 84 GLU A N 1
ATOM 598 C CA . GLU A 1 84 ? -12.672 -0.743 -17.109 1 88.94 84 GLU A CA 1
ATOM 599 C C . GLU A 1 84 ? -13.258 -1.547 -15.945 1 88.94 84 GLU A C 1
ATOM 601 O O . GLU A 1 84 ? -14.406 -1.981 -16 1 88.94 84 GLU A O 1
ATOM 606 N N . SER A 1 85 ? -12.484 -1.731 -14.953 1 87.19 85 SER A N 1
ATOM 607 C CA . SER A 1 85 ? -12.938 -2.504 -13.797 1 87.19 85 SER A CA 1
ATOM 608 C C . SER A 1 85 ? -14.07 -1.793 -13.062 1 87.19 85 SER A C 1
ATOM 610 O O . SER A 1 85 ? -15.047 -2.424 -12.664 1 87.19 85 SER A O 1
ATOM 612 N N . ALA A 1 86 ? -13.938 -0.522 -12.844 1 90.44 86 ALA A N 1
ATOM 613 C CA . ALA A 1 86 ? -14.992 0.243 -12.18 1 90.44 86 ALA A CA 1
ATOM 614 C C . ALA A 1 86 ? -16.266 0.245 -13.008 1 90.44 86 ALA A C 1
ATOM 616 O O . ALA A 1 86 ? -17.375 0.143 -12.461 1 90.44 86 ALA A O 1
ATOM 617 N N . TRP A 1 87 ? -16.094 0.359 -14.328 1 92.75 87 TRP A N 1
ATOM 618 C CA . TRP A 1 87 ? -17.203 0.362 -15.258 1 92.75 87 TRP A CA 1
ATOM 619 C C . TRP A 1 87 ? -18 -0.935 -15.156 1 92.75 87 TRP A C 1
ATOM 621 O O . TRP A 1 87 ? -19.234 -0.908 -15.047 1 92.75 87 TRP A O 1
ATOM 631 N N . GLN A 1 88 ? -17.297 -2.014 -15.141 1 89.56 88 GLN A N 1
ATOM 632 C CA . GLN A 1 88 ? -17.922 -3.334 -15.102 1 89.56 88 GLN A CA 1
ATOM 633 C C . GLN A 1 88 ? -18.562 -3.592 -13.75 1 89.56 88 GLN A C 1
ATOM 635 O O . GLN A 1 88 ? -19.688 -4.105 -13.68 1 89.56 88 GLN A O 1
ATOM 640 N N . ARG A 1 89 ? -17.984 -3.232 -12.711 1 87.81 89 ARG A N 1
ATOM 641 C CA . ARG A 1 89 ? -18.469 -3.516 -11.359 1 87.81 89 ARG A CA 1
ATOM 642 C C . ARG A 1 89 ? -19.688 -2.666 -11.031 1 87.81 89 ARG A C 1
ATOM 644 O O . ARG A 1 89 ? -20.609 -3.123 -10.344 1 87.81 89 ARG A O 1
ATOM 651 N N . LEU A 1 90 ? -19.625 -1.434 -11.438 1 92.5 90 LEU A N 1
ATOM 652 C CA . LEU A 1 90 ? -20.75 -0.545 -11.188 1 92.5 90 LEU A CA 1
ATOM 653 C C . LEU A 1 90 ? -21.922 -0.871 -12.117 1 92.5 90 LEU A C 1
ATOM 655 O O . LEU A 1 90 ? -23.062 -0.493 -11.844 1 92.5 90 LEU A O 1
ATOM 659 N N . GLY A 1 91 ? -21.641 -1.521 -13.25 1 92.94 91 GLY A N 1
ATOM 660 C CA . GLY A 1 91 ? -22.672 -1.927 -14.203 1 92.94 91 GLY A CA 1
ATOM 661 C C . GLY A 1 91 ? -23.359 -0.753 -14.875 1 92.94 91 GLY A C 1
ATOM 662 O O . GLY A 1 91 ? -24.578 -0.744 -15.016 1 92.94 91 GLY A O 1
ATOM 663 N N . VAL A 1 92 ? -22.562 0.251 -15.203 1 95.06 92 VAL A N 1
ATOM 664 C CA . VAL A 1 92 ? -23.156 1.46 -15.766 1 95.06 92 VAL A CA 1
ATOM 665 C C . VAL A 1 92 ? -22.953 1.48 -17.281 1 95.06 92 VAL A C 1
ATOM 667 O O . VAL A 1 92 ? -22.141 0.722 -17.812 1 95.06 92 VAL A O 1
ATOM 670 N N . SER A 1 93 ? -23.75 2.301 -17.922 1 94.88 93 SER A N 1
ATOM 671 C CA . SER A 1 93 ? -23.578 2.65 -19.328 1 94.88 93 SER A CA 1
ATOM 672 C C . SER A 1 93 ? -23.188 4.117 -19.5 1 94.88 93 SER A C 1
ATOM 674 O O . SER A 1 93 ? -23.297 4.898 -18.547 1 94.88 93 SER A O 1
ATOM 676 N N . ASP A 1 94 ? -22.719 4.387 -20.672 1 94.19 94 ASP A N 1
ATOM 677 C CA . ASP A 1 94 ? -22.312 5.766 -20.938 1 94.19 94 ASP A CA 1
ATOM 678 C C . ASP A 1 94 ? -23.484 6.73 -20.688 1 94.19 94 ASP A C 1
ATOM 680 O O . ASP A 1 94 ? -24.578 6.523 -21.203 1 94.19 94 ASP A O 1
ATOM 684 N N . GLY A 1 95 ? -23.219 7.711 -19.828 1 94.5 95 GLY A N 1
ATOM 685 C CA . GLY A 1 95 ? -24.234 8.727 -19.578 1 94.5 95 GLY A CA 1
ATOM 686 C C . GLY A 1 95 ? -25.062 8.445 -18.328 1 94.5 95 GLY A C 1
ATOM 687 O O . GLY A 1 95 ? -25.781 9.32 -17.859 1 94.5 95 GLY A O 1
ATOM 688 N N . ASP A 1 96 ? -24.969 7.305 -17.75 1 95.56 96 ASP A N 1
ATOM 689 C CA . ASP A 1 96 ? -25.734 6.969 -16.547 1 95.56 96 ASP A CA 1
ATOM 690 C C . ASP A 1 96 ? -25.344 7.875 -15.383 1 95.56 96 ASP A C 1
ATOM 692 O O . ASP A 1 96 ? -24.172 8.227 -15.227 1 95.56 96 ASP A O 1
ATOM 696 N N . PRO A 1 97 ? -26.297 8.211 -14.602 1 95 97 PRO A N 1
ATOM 697 C CA . PRO A 1 97 ? -25.969 9.008 -13.422 1 95 97 PRO A CA 1
ATOM 698 C C . PRO A 1 97 ? -25.219 8.219 -12.352 1 95 97 PRO A C 1
ATOM 700 O O . PRO A 1 97 ? -25.562 7.062 -12.086 1 95 97 PRO A O 1
ATOM 703 N N . VAL A 1 98 ? -24.203 8.789 -11.828 1 94.31 98 VAL A N 1
ATOM 704 C CA . VAL A 1 98 ? -23.406 8.219 -10.742 1 94.31 98 VAL A CA 1
ATOM 705 C C . VAL A 1 98 ? -23.359 9.195 -9.57 1 94.31 98 VAL A C 1
ATOM 707 O O . VAL A 1 98 ? -22.953 10.344 -9.727 1 94.31 98 VAL A O 1
ATOM 710 N N . GLU A 1 99 ? -23.812 8.711 -8.461 1 92.06 99 GLU A N 1
ATOM 711 C CA . GLU A 1 99 ? -23.734 9.516 -7.25 1 92.06 99 GLU A CA 1
ATOM 712 C C . GLU A 1 99 ? -22.375 9.367 -6.582 1 92.06 99 GLU A C 1
ATOM 714 O O . GLU A 1 99 ? -21.844 8.258 -6.457 1 92.06 99 GLU A O 1
ATOM 719 N N . ILE A 1 100 ? -21.812 10.508 -6.195 1 88.88 100 ILE A N 1
ATOM 720 C CA . ILE A 1 100 ? -20.5 10.508 -5.566 1 88.88 100 ILE A CA 1
ATOM 721 C C . ILE A 1 100 ? -20.625 10.977 -4.117 1 88.88 100 ILE A C 1
ATOM 723 O O . ILE A 1 100 ? -21.297 11.969 -3.832 1 88.88 100 ILE A O 1
ATOM 727 N N . ALA A 1 101 ? -20.031 10.219 -3.207 1 83.69 101 ALA A N 1
ATOM 728 C CA . ALA A 1 101 ? -20 10.586 -1.793 1 83.69 101 ALA A CA 1
ATOM 729 C C . ALA A 1 101 ? -18.625 10.312 -1.188 1 83.69 101 ALA A C 1
ATOM 731 O O . ALA A 1 101 ? -17.828 9.555 -1.749 1 83.69 101 ALA A O 1
ATOM 732 N N . HIS A 1 102 ? -18.359 11.039 -0.098 1 82.19 102 HIS A N 1
ATOM 733 C CA . HIS A 1 102 ? -17.141 10.75 0.653 1 82.19 102 HIS A CA 1
ATOM 734 C C . HIS A 1 102 ? -17.156 9.328 1.202 1 82.19 102 HIS A C 1
ATOM 736 O O . HIS A 1 102 ? -18.141 8.906 1.819 1 82.19 102 HIS A O 1
ATOM 742 N N . ALA A 1 103 ? -16.094 8.633 0.918 1 77.62 103 ALA A N 1
ATOM 743 C CA . ALA A 1 103 ? -16.031 7.25 1.396 1 77.62 103 ALA A CA 1
ATOM 744 C C . ALA A 1 103 ? -15.828 7.203 2.906 1 77.62 103 ALA A C 1
ATOM 746 O O . ALA A 1 103 ? -14.883 7.789 3.428 1 77.62 103 ALA A O 1
ATOM 747 N N . GLN A 1 104 ? -16.75 6.551 3.582 1 76.88 104 GLN A N 1
ATOM 748 C CA . GLN A 1 104 ? -16.578 6.359 5.016 1 76.88 104 GLN A CA 1
ATOM 749 C C . GLN A 1 104 ? -15.539 5.27 5.305 1 76.88 104 GLN A C 1
ATOM 751 O O . GLN A 1 104 ? -15.438 4.293 4.559 1 76.88 104 GLN A O 1
ATOM 756 N N . PRO A 1 105 ? -14.812 5.504 6.398 1 77 105 PRO A N 1
ATOM 757 C CA . PRO A 1 105 ? -13.852 4.453 6.738 1 77 105 PRO A CA 1
ATOM 758 C C . PRO A 1 105 ? -14.523 3.117 7.047 1 77 105 PRO A C 1
ATOM 760 O O . PRO A 1 105 ? -15.586 3.086 7.676 1 77 105 PRO A O 1
ATOM 763 N N . LEU A 1 106 ? -13.922 2.119 6.57 1 85.88 106 LEU A N 1
ATOM 764 C CA . LEU A 1 106 ? -14.406 0.77 6.84 1 85.88 106 LEU A CA 1
ATOM 765 C C . LEU A 1 106 ? -14.141 0.38 8.289 1 85.88 106 LEU A C 1
ATOM 767 O O . LEU A 1 106 ? -13.07 0.666 8.836 1 85.88 106 LEU A O 1
ATOM 771 N N . ALA A 1 107 ? -15.109 -0.21 8.891 1 89.25 107 ALA A N 1
ATOM 772 C CA . ALA A 1 107 ? -14.961 -0.658 10.273 1 89.25 107 ALA A CA 1
ATOM 773 C C . ALA A 1 107 ? -13.812 -1.65 10.414 1 89.25 107 ALA A C 1
ATOM 775 O O . ALA A 1 107 ? -13.109 -1.662 11.43 1 89.25 107 ALA A O 1
ATOM 776 N N . SER A 1 108 ? -13.578 -2.482 9.438 1 95.75 108 SER A N 1
ATOM 777 C CA . SER A 1 108 ? -12.547 -3.518 9.477 1 95.75 108 SER A CA 1
ATOM 778 C C . SER A 1 108 ? -11.148 -2.91 9.516 1 95.75 108 SER A C 1
ATOM 780 O O . SER A 1 108 ? -10.195 -3.562 9.938 1 95.75 108 SER A O 1
ATOM 782 N N . LEU A 1 109 ? -11 -1.67 9.094 1 93.62 109 LEU A N 1
ATOM 783 C CA . LEU A 1 109 ? -9.695 -1.019 9.102 1 93.62 109 LEU A CA 1
ATOM 784 C C . LEU A 1 109 ? -9.227 -0.764 10.531 1 93.62 109 LEU A C 1
ATOM 786 O O . LEU A 1 109 ? -8.023 -0.704 10.797 1 93.62 109 LEU A O 1
ATOM 790 N N . ALA A 1 110 ? -10.172 -0.639 11.438 1 93 110 ALA A N 1
ATOM 791 C CA . ALA A 1 110 ? -9.812 -0.519 12.844 1 93 110 ALA A CA 1
ATOM 792 C C . ALA A 1 110 ? -9.125 -1.79 13.344 1 93 110 ALA A C 1
ATOM 794 O O . ALA A 1 110 ? -8.227 -1.729 14.18 1 93 110 ALA A O 1
ATOM 795 N N . GLU A 1 111 ? -9.578 -2.938 12.852 1 96.12 111 GLU A N 1
ATOM 796 C CA . GLU A 1 111 ? -8.969 -4.211 13.219 1 96.12 111 GLU A CA 1
ATOM 797 C C . GLU A 1 111 ? -7.562 -4.34 12.641 1 96.12 111 GLU A C 1
ATOM 799 O O . GLU A 1 111 ? -6.668 -4.887 13.289 1 96.12 111 GLU A O 1
ATOM 804 N N . VAL A 1 112 ? -7.379 -3.846 11.422 1 96.06 112 VAL A N 1
ATOM 805 C CA . VAL A 1 112 ? -6.055 -3.861 10.812 1 96.06 112 VAL A CA 1
ATOM 806 C C . VAL A 1 112 ? -5.102 -2.984 11.617 1 96.06 112 VAL A C 1
ATOM 808 O O . VAL A 1 112 ? -3.945 -3.352 11.844 1 96.06 112 VAL A O 1
ATOM 811 N N . ARG A 1 113 ? -5.582 -1.857 12.055 1 93.56 113 ARG A N 1
ATOM 812 C CA . ARG A 1 113 ? -4.773 -0.968 12.883 1 93.56 113 ARG A CA 1
ATOM 813 C C . ARG A 1 113 ? -4.398 -1.638 14.203 1 93.56 113 ARG A C 1
ATOM 815 O O . ARG A 1 113 ? -3.256 -1.533 14.648 1 93.56 113 ARG A O 1
ATOM 822 N N . ARG A 1 114 ? -5.371 -2.275 14.781 1 93.25 114 ARG A N 1
ATOM 823 C CA . ARG A 1 114 ? -5.098 -3.008 16.016 1 93.25 114 ARG A CA 1
ATOM 824 C C . ARG A 1 114 ? -3.996 -4.043 15.805 1 93.25 114 ARG A C 1
ATOM 826 O O . ARG A 1 114 ? -3.107 -4.191 16.641 1 93.25 114 ARG A O 1
ATOM 833 N N . ARG A 1 115 ? -4.09 -4.703 14.719 1 94.88 115 ARG A N 1
ATOM 834 C CA . ARG A 1 115 ? -3.076 -5.695 14.375 1 94.88 115 ARG A CA 1
ATOM 835 C C . ARG A 1 115 ? -1.715 -5.039 14.164 1 94.88 115 ARG A C 1
ATOM 837 O O . ARG A 1 115 ? -0.687 -5.59 14.562 1 94.88 115 ARG A O 1
ATOM 844 N N . THR A 1 116 ? -1.7 -3.928 13.516 1 94.06 116 THR A N 1
ATOM 845 C CA . THR A 1 116 ? -0.476 -3.182 13.234 1 94.06 116 THR A CA 1
ATOM 846 C C . THR A 1 116 ? 0.234 -2.809 14.531 1 94.06 116 THR A C 1
ATOM 848 O O . THR A 1 116 ? 1.465 -2.752 14.578 1 94.06 116 THR A O 1
ATOM 851 N N . TYR A 1 117 ? -0.503 -2.656 15.602 1 90.75 117 TYR A N 1
ATOM 852 C CA . TYR A 1 117 ? 0.089 -2.301 16.891 1 90.75 117 TYR A CA 1
ATOM 853 C C . TYR A 1 117 ? 0.365 -3.545 17.719 1 90.75 117 TYR A C 1
ATOM 855 O O . TYR A 1 117 ? 0.558 -3.455 18.938 1 90.75 117 TYR A O 1
ATOM 863 N N . GLY A 1 118 ? 0.24 -4.715 17.109 1 89.25 118 GLY A N 1
ATOM 864 C CA . GLY A 1 118 ? 0.756 -5.926 17.719 1 89.25 118 GLY A CA 1
ATOM 865 C C . GLY A 1 118 ? -0.323 -6.77 18.375 1 89.25 118 GLY A C 1
ATOM 866 O O . GLY A 1 118 ? -0.029 -7.801 18.984 1 89.25 118 GLY A O 1
ATOM 867 N N . ASN A 1 119 ? -1.579 -6.426 18.188 1 92.62 119 ASN A N 1
ATOM 868 C CA . ASN A 1 119 ? -2.662 -7.176 18.812 1 92.62 119 ASN A CA 1
ATOM 869 C C . ASN A 1 119 ? -3.09 -8.367 17.953 1 92.62 119 ASN A C 1
ATOM 871 O O . ASN A 1 119 ? -2.936 -8.344 16.734 1 92.62 119 ASN A O 1
ATOM 875 N N . ARG A 1 120 ? -3.621 -9.391 18.656 1 96 120 ARG A N 1
ATOM 876 C CA . ARG A 1 120 ? -4.16 -10.539 17.938 1 96 120 ARG A CA 1
ATOM 877 C C . ARG A 1 120 ? -5.555 -10.25 17.406 1 96 120 ARG A C 1
ATOM 879 O O . ARG A 1 120 ? -6.258 -9.383 17.922 1 96 120 ARG A O 1
ATOM 886 N N . LEU A 1 121 ? -5.914 -10.938 16.375 1 97.12 121 LEU A N 1
ATOM 887 C CA . LEU A 1 121 ? -7.215 -10.734 15.742 1 97.12 121 LEU A CA 1
ATOM 888 C C . LEU A 1 121 ? -8.172 -11.867 16.109 1 97.12 121 LEU A C 1
ATOM 890 O O . LEU A 1 121 ? -7.766 -13.031 16.188 1 97.12 121 LEU A O 1
ATOM 894 N N . SER A 1 122 ? -9.406 -11.516 16.344 1 97.38 122 SER A N 1
ATOM 895 C CA . SER A 1 122 ? -10.461 -12.484 16.609 1 97.38 122 SER A CA 1
ATOM 896 C C . SER A 1 122 ? -11.039 -13.062 15.328 1 97.38 122 SER A C 1
ATOM 898 O O . SER A 1 122 ? -10.75 -12.562 14.234 1 97.38 122 SER A O 1
ATOM 900 N N . ASP A 1 123 ? -11.914 -14.102 15.5 1 97.75 123 ASP A N 1
ATOM 901 C CA . ASP A 1 123 ? -12.633 -14.672 14.359 1 97.75 123 ASP A CA 1
ATOM 902 C C . ASP A 1 123 ? -13.477 -13.609 13.664 1 97.75 123 ASP A C 1
ATOM 904 O O . ASP A 1 123 ? -13.523 -13.555 12.43 1 97.75 123 ASP A O 1
ATOM 908 N N . GLY A 1 124 ? -14.109 -12.836 14.492 1 97.81 124 GLY A N 1
ATOM 909 C CA . GLY A 1 124 ? -14.93 -11.773 13.945 1 97.81 124 GLY A CA 1
ATOM 910 C C . GLY A 1 124 ? -14.133 -10.734 13.18 1 97.81 124 GLY A C 1
ATOM 911 O O . GLY A 1 124 ? -14.594 -10.227 12.148 1 97.81 124 GLY A O 1
ATOM 912 N N . ALA A 1 125 ? -12.992 -10.414 13.688 1 97.81 125 ALA A N 1
ATOM 913 C CA . ALA A 1 125 ? -12.125 -9.445 13.016 1 97.81 125 ALA A CA 1
ATOM 914 C C . ALA A 1 125 ? -11.68 -9.961 11.656 1 97.81 125 ALA A C 1
ATOM 916 O O . ALA A 1 125 ? -11.727 -9.234 10.664 1 97.81 125 ALA A O 1
ATOM 917 N N . PHE A 1 126 ? -11.281 -11.219 11.617 1 98.31 126 PHE A N 1
ATOM 918 C CA . PHE A 1 126 ? -10.875 -11.812 10.352 1 98.31 126 PHE A CA 1
ATOM 919 C C . PHE A 1 126 ? -12.039 -11.836 9.367 1 98.31 126 PHE A C 1
ATOM 921 O O . PHE A 1 126 ? -11.859 -11.547 8.18 1 98.31 126 PHE A O 1
ATOM 928 N N . SER A 1 127 ? -13.188 -12.203 9.836 1 98.19 127 SER A N 1
ATOM 929 C CA . SER A 1 127 ? -14.367 -12.242 8.984 1 98.19 127 SER A CA 1
ATOM 930 C C . SER A 1 127 ? -14.656 -10.875 8.375 1 98.19 127 SER A C 1
ATOM 932 O O . SER A 1 127 ? -14.93 -10.766 7.18 1 98.19 127 SER A O 1
ATOM 934 N N . ALA A 1 128 ? -14.547 -9.836 9.172 1 97.56 128 ALA A N 1
ATOM 935 C CA . ALA A 1 128 ? -14.812 -8.477 8.703 1 97.56 128 ALA A CA 1
ATOM 936 C C . ALA A 1 128 ? -13.773 -8.039 7.676 1 97.56 128 ALA A C 1
ATOM 938 O O . ALA A 1 128 ? -14.117 -7.488 6.629 1 97.56 128 ALA A O 1
ATOM 939 N N . ILE A 1 129 ? -12.516 -8.258 7.953 1 97.94 129 ILE A N 1
ATOM 940 C CA . ILE A 1 129 ? -11.414 -7.863 7.082 1 97.94 129 ILE A CA 1
ATOM 941 C C . ILE A 1 129 ? -11.531 -8.586 5.742 1 97.94 129 ILE A C 1
ATOM 943 O O . ILE A 1 129 ? -11.508 -7.953 4.684 1 97.94 129 ILE A O 1
ATOM 947 N N . ILE A 1 130 ? -11.727 -9.914 5.785 1 98.06 130 ILE A N 1
ATOM 948 C CA . ILE A 1 130 ? -11.719 -10.734 4.582 1 98.06 130 ILE A CA 1
ATOM 949 C C . ILE A 1 130 ? -12.953 -10.43 3.74 1 98.06 130 ILE A C 1
ATOM 951 O O . ILE A 1 130 ? -12.891 -10.445 2.508 1 98.06 130 ILE A O 1
ATOM 955 N N . THR A 1 131 ? -14.078 -10.164 4.379 1 96.38 131 THR A N 1
ATOM 956 C CA . THR A 1 131 ? -15.281 -9.781 3.65 1 96.38 131 THR A CA 1
ATOM 957 C C . THR A 1 131 ? -15.047 -8.492 2.859 1 96.38 131 THR A C 1
ATOM 959 O O . THR A 1 131 ? -15.359 -8.422 1.671 1 96.38 131 THR A O 1
ATOM 962 N N . ASP A 1 132 ? -14.445 -7.5 3.463 1 92.81 132 ASP A N 1
ATOM 963 C CA . ASP A 1 132 ? -14.172 -6.23 2.795 1 92.81 132 ASP A CA 1
ATOM 964 C C . ASP A 1 132 ? -13.172 -6.41 1.656 1 92.81 132 ASP A C 1
ATOM 966 O O . ASP A 1 132 ? -13.281 -5.762 0.614 1 92.81 132 ASP A O 1
ATOM 970 N N . ILE A 1 133 ? -12.172 -7.266 1.879 1 93.56 133 ILE A N 1
ATOM 971 C CA . ILE A 1 133 ? -11.172 -7.523 0.851 1 93.56 133 ILE A CA 1
ATOM 972 C C . ILE A 1 133 ? -11.828 -8.219 -0.343 1 93.56 133 ILE A C 1
ATOM 974 O O . ILE A 1 133 ? -11.586 -7.852 -1.493 1 93.56 133 ILE A O 1
ATOM 978 N N . ALA A 1 134 ? -12.641 -9.211 -0.083 1 91.5 134 ALA A N 1
ATOM 979 C CA . ALA A 1 134 ? -13.32 -9.945 -1.147 1 91.5 134 ALA A CA 1
ATOM 980 C C . ALA A 1 134 ? -14.219 -9.016 -1.959 1 91.5 134 ALA A C 1
ATOM 982 O O . ALA A 1 134 ? -14.383 -9.195 -3.166 1 91.5 134 ALA A O 1
ATOM 983 N N . GLU A 1 135 ? -14.734 -8.008 -1.305 1 84.75 135 GLU A N 1
ATOM 984 C CA . GLU A 1 135 ? -15.609 -7.039 -1.962 1 84.75 135 GLU A CA 1
ATOM 985 C C . GLU A 1 135 ? -14.797 -5.91 -2.594 1 84.75 135 GLU A C 1
ATOM 987 O O . GLU A 1 135 ? -15.367 -4.922 -3.061 1 84.75 135 GLU A O 1
ATOM 992 N N . ARG A 1 136 ? -13.469 -5.969 -2.512 1 83.19 136 ARG A N 1
ATOM 993 C CA . ARG A 1 136 ? -12.539 -5.039 -3.146 1 83.19 136 ARG A CA 1
ATOM 994 C C . ARG A 1 136 ? -12.68 -3.639 -2.553 1 83.19 136 ARG A C 1
ATOM 996 O O . ARG A 1 136 ? -12.641 -2.645 -3.279 1 83.19 136 ARG A O 1
ATOM 1003 N N . ARG A 1 137 ? -12.844 -3.596 -1.309 1 84.56 137 ARG A N 1
ATOM 1004 C CA . ARG A 1 137 ? -13.008 -2.307 -0.645 1 84.56 137 ARG A CA 1
ATOM 1005 C C . ARG A 1 137 ? -11.68 -1.803 -0.091 1 84.56 137 ARG A C 1
ATOM 1007 O O . ARG A 1 137 ? -11.562 -0.635 0.286 1 84.56 137 ARG A O 1
ATOM 1014 N N . TYR A 1 138 ? -10.711 -2.664 -0.055 1 88.75 138 TYR A N 1
ATOM 1015 C CA . TYR A 1 138 ? -9.391 -2.273 0.44 1 88.75 138 TYR A CA 1
ATOM 1016 C C . TYR A 1 138 ? -8.539 -1.692 -0.681 1 88.75 138 TYR A C 1
ATOM 1018 O O . TYR A 1 138 ? -8.469 -2.258 -1.775 1 88.75 138 TYR A O 1
ATOM 1026 N N . SER A 1 139 ? -7.918 -0.563 -0.407 1 83.62 139 SER A N 1
ATOM 1027 C CA . SER A 1 139 ? -6.883 -0.062 -1.307 1 83.62 139 SER A CA 1
ATOM 1028 C C . SER A 1 139 ? -5.594 -0.861 -1.166 1 83.62 139 SER A C 1
ATOM 1030 O O . SER A 1 139 ? -5.434 -1.629 -0.214 1 83.62 139 SER A O 1
ATOM 1032 N N . ASP A 1 140 ? -4.652 -0.642 -2.037 1 85.81 140 ASP A N 1
ATOM 1033 C CA . ASP A 1 140 ? -3.359 -1.316 -1.979 1 85.81 140 ASP A CA 1
ATOM 1034 C C . ASP A 1 140 ? -2.607 -0.956 -0.701 1 85.81 140 ASP A C 1
ATOM 1036 O O . ASP A 1 140 ? -1.878 -1.782 -0.149 1 85.81 140 ASP A O 1
ATOM 1040 N N . VAL A 1 141 ? -2.787 0.244 -0.292 1 89.06 141 VAL A N 1
ATOM 1041 C CA . VAL A 1 141 ? -2.133 0.702 0.93 1 89.06 141 VAL A CA 1
ATOM 1042 C C . VAL A 1 141 ? -2.648 -0.099 2.123 1 89.06 141 VAL A C 1
ATOM 1044 O O . VAL A 1 141 ? -1.863 -0.548 2.963 1 89.06 141 VAL A O 1
ATOM 1047 N N . HIS A 1 142 ? -3.943 -0.304 2.141 1 92.38 142 HIS A N 1
ATOM 1048 C CA . HIS A 1 142 ? -4.551 -1.045 3.242 1 92.38 142 HIS A CA 1
ATOM 1049 C C . HIS A 1 142 ? -4.207 -2.529 3.162 1 92.38 142 HIS A C 1
ATOM 1051 O O . HIS A 1 142 ? -3.953 -3.166 4.188 1 92.38 142 HIS A O 1
ATOM 1057 N N . LEU A 1 143 ? -4.254 -3.057 1.965 1 93.12 143 LEU A N 1
ATOM 1058 C CA . LEU A 1 143 ? -3.896 -4.457 1.771 1 93.12 143 LEU A CA 1
ATOM 1059 C C . LEU A 1 143 ? -2.455 -4.715 2.197 1 93.12 143 LEU A C 1
ATOM 1061 O O . LEU A 1 143 ? -2.168 -5.715 2.859 1 93.12 143 LEU A O 1
ATOM 1065 N N . SER A 1 144 ? -1.588 -3.807 1.763 1 94.62 144 SER A N 1
ATOM 1066 C CA . SER A 1 144 ? -0.18 -3.904 2.135 1 94.62 144 SER A CA 1
ATOM 1067 C C . SER A 1 144 ? -0.006 -3.877 3.65 1 94.62 144 SER A C 1
ATOM 1069 O O . SER A 1 144 ? 0.798 -4.633 4.203 1 94.62 144 SER A O 1
ATOM 1071 N N . ALA A 1 145 ? -0.745 -2.986 4.273 1 96.69 145 ALA A N 1
ATOM 1072 C CA . ALA A 1 145 ? -0.678 -2.889 5.73 1 96.69 145 ALA A CA 1
ATOM 1073 C C . ALA A 1 145 ? -1.121 -4.195 6.387 1 96.69 145 ALA A C 1
ATOM 1075 O O . ALA A 1 145 ? -0.49 -4.664 7.336 1 96.69 145 ALA A O 1
ATOM 1076 N N . PHE A 1 146 ? -2.191 -4.77 5.918 1 97.44 146 PHE A N 1
ATOM 1077 C CA . PHE A 1 146 ? -2.715 -6.012 6.473 1 97.44 146 PHE A CA 1
ATOM 1078 C C . PHE A 1 146 ? -1.706 -7.145 6.316 1 97.44 146 PHE A C 1
ATOM 1080 O O . PHE A 1 146 ? -1.39 -7.84 7.281 1 97.44 146 PHE A O 1
ATOM 1087 N N . VAL A 1 147 ? -1.182 -7.316 5.121 1 96.75 147 VAL A N 1
ATOM 1088 C CA . VAL A 1 147 ? -0.229 -8.375 4.812 1 96.75 147 VAL A CA 1
ATOM 1089 C C . VAL A 1 147 ? 1.026 -8.211 5.664 1 96.75 147 VAL A C 1
ATOM 1091 O O . VAL A 1 147 ? 1.523 -9.172 6.25 1 96.75 147 VAL A O 1
ATOM 1094 N N . THR A 1 148 ? 1.518 -6.996 5.781 1 97.12 148 THR A N 1
ATOM 1095 C CA . THR A 1 148 ? 2.746 -6.703 6.512 1 97.12 148 THR A CA 1
ATOM 1096 C C . THR A 1 148 ? 2.547 -6.914 8.008 1 97.12 148 THR A C 1
ATOM 1098 O O . THR A 1 148 ? 3.406 -7.496 8.68 1 97.12 148 THR A O 1
ATOM 1101 N N . ALA A 1 149 ? 1.414 -6.438 8.5 1 96.12 149 ALA A N 1
ATOM 1102 C CA . ALA A 1 149 ? 1.139 -6.59 9.93 1 96.12 149 ALA A CA 1
ATOM 1103 C C . ALA A 1 149 ? 1.088 -8.062 10.32 1 96.12 149 ALA A C 1
ATOM 1105 O O . ALA A 1 149 ? 1.594 -8.445 11.383 1 96.12 149 ALA A O 1
ATOM 1106 N N . CYS A 1 150 ? 0.469 -8.875 9.492 1 95.88 150 CYS A N 1
ATOM 1107 C CA . CYS A 1 150 ? 0.332 -10.297 9.773 1 95.88 150 CYS A CA 1
ATOM 1108 C C . CYS A 1 150 ? 1.665 -11.016 9.609 1 95.88 150 CYS A C 1
ATOM 1110 O O . CYS A 1 150 ? 1.836 -12.133 10.094 1 95.88 150 CYS A O 1
ATOM 1112 N N . SER A 1 151 ? 2.598 -10.43 8.945 1 94.12 151 SER A N 1
ATOM 1113 C CA . SER A 1 151 ? 3.924 -11.008 8.758 1 94.12 151 SER A CA 1
ATOM 1114 C C . SER A 1 151 ? 4.875 -10.586 9.875 1 94.12 151 SER A C 1
ATOM 1116 O O . SER A 1 151 ? 5.707 -11.383 10.312 1 94.12 151 SER A O 1
ATOM 1118 N N . ALA A 1 152 ? 4.766 -9.344 10.266 1 92.5 152 ALA A N 1
ATOM 1119 C CA . ALA A 1 152 ? 5.641 -8.812 11.312 1 92.5 152 ALA A CA 1
ATOM 1120 C C . ALA A 1 152 ? 5.348 -9.469 12.656 1 92.5 152 ALA A C 1
ATOM 1122 O O . ALA A 1 152 ? 6.258 -9.711 13.445 1 92.5 152 ALA A O 1
ATOM 1123 N N . VAL A 1 153 ? 4.117 -9.648 12.914 1 91.75 153 VAL A N 1
ATOM 1124 C CA . VAL A 1 153 ? 3.652 -10.461 14.031 1 91.75 153 VAL A CA 1
ATOM 1125 C C . VAL A 1 153 ? 3.029 -11.75 13.5 1 91.75 153 VAL A C 1
ATOM 1127 O O . VAL A 1 153 ? 1.822 -11.812 13.25 1 91.75 153 VAL A O 1
ATOM 1130 N N . PRO A 1 154 ? 3.773 -12.758 13.438 1 92.88 154 PRO A N 1
ATOM 1131 C CA . PRO A 1 154 ? 3.318 -13.969 12.758 1 92.88 154 PRO A CA 1
ATOM 1132 C C . PRO A 1 154 ? 2.016 -14.516 13.336 1 92.88 154 PRO A C 1
ATOM 1134 O O . PRO A 1 154 ? 1.832 -14.523 14.555 1 92.88 154 PRO A O 1
ATOM 1137 N N . LEU A 1 155 ? 1.188 -14.977 12.477 1 96.19 155 LEU A N 1
ATOM 1138 C CA . LEU A 1 155 ? -0.079 -15.57 12.891 1 96.19 155 LEU A CA 1
ATOM 1139 C C . LEU A 1 155 ? 0.154 -16.844 13.688 1 96.19 155 LEU A C 1
ATOM 1141 O O . LEU A 1 155 ? 1.005 -17.656 13.32 1 96.19 155 LEU A O 1
ATOM 1145 N N . ASP A 1 156 ? -0.51 -16.984 14.734 1 96.69 156 ASP A N 1
ATOM 1146 C CA . ASP A 1 156 ? -0.476 -18.281 15.414 1 96.69 156 ASP A CA 1
ATOM 1147 C C . ASP A 1 156 ? -1.473 -19.25 14.781 1 96.69 156 ASP A C 1
ATOM 1149 O O . ASP A 1 156 ? -2.125 -18.922 13.789 1 96.69 156 ASP A O 1
ATOM 1153 N N . THR A 1 157 ? -1.5 -20.469 15.336 1 97.62 157 THR A N 1
ATOM 1154 C CA . THR A 1 157 ? -2.305 -21.531 14.742 1 97.62 157 THR A CA 1
ATOM 1155 C C . THR A 1 157 ? -3.783 -21.156 14.75 1 97.62 157 THR A C 1
ATOM 1157 O O . THR A 1 157 ? -4.477 -21.312 13.742 1 97.62 157 THR A O 1
ATOM 1160 N N . ASP A 1 158 ? -4.266 -20.578 15.828 1 98 158 ASP A N 1
ATOM 1161 C CA . ASP A 1 158 ? -5.672 -20.203 15.945 1 98 158 ASP A CA 1
ATOM 1162 C C . ASP A 1 158 ? -6.027 -19.094 14.953 1 98 158 ASP A C 1
ATOM 1164 O O . ASP A 1 158 ? -7.086 -19.141 14.328 1 98 158 ASP A O 1
ATOM 1168 N N . GLU A 1 159 ? -5.191 -18.109 14.844 1 98.25 159 GLU A N 1
ATOM 1169 C CA . GLU A 1 159 ? -5.406 -17.031 13.891 1 98.25 159 GLU A CA 1
ATOM 1170 C C . GLU A 1 159 ? -5.398 -17.547 12.453 1 98.25 159 GLU A C 1
ATOM 1172 O O . GLU A 1 159 ? -6.188 -17.094 11.625 1 98.25 159 GLU A O 1
ATOM 1177 N N . THR A 1 160 ? -4.477 -18.5 12.195 1 98.44 160 THR A N 1
ATOM 1178 C CA . THR A 1 160 ? -4.395 -19.047 10.844 1 98.44 160 THR A CA 1
ATOM 1179 C C . THR A 1 160 ? -5.664 -19.812 10.5 1 98.44 160 THR A C 1
ATOM 1181 O O . THR A 1 160 ? -6.148 -19.75 9.367 1 98.44 160 THR A O 1
ATOM 1184 N N . ILE A 1 161 ? -6.195 -20.547 11.477 1 98.62 161 ILE A N 1
ATOM 1185 C CA . ILE A 1 161 ? -7.453 -21.266 11.297 1 98.62 161 ILE A CA 1
ATOM 1186 C C . ILE A 1 161 ? -8.586 -20.266 11.031 1 98.62 161 ILE A C 1
ATOM 1188 O O . ILE A 1 161 ? -9.383 -20.469 10.117 1 98.62 161 ILE A O 1
ATOM 1192 N N . SER A 1 162 ? -8.594 -19.188 11.773 1 98.56 162 SER A N 1
ATOM 1193 C CA . SER A 1 162 ? -9.617 -18.156 11.625 1 98.56 162 SER A CA 1
ATOM 1194 C C . SER A 1 162 ? -9.531 -17.484 10.266 1 98.56 162 SER A C 1
ATOM 1196 O O . SER A 1 162 ? -10.547 -17.25 9.617 1 98.56 162 SER A O 1
ATOM 1198 N N . LEU A 1 163 ? -8.336 -17.188 9.867 1 98.38 163 LEU A N 1
ATOM 1199 C CA . LEU A 1 163 ? -8.125 -16.578 8.555 1 98.38 163 LEU A CA 1
ATOM 1200 C C . LEU A 1 163 ? -8.586 -17.516 7.445 1 98.38 163 LEU A C 1
ATOM 1202 O O . LEU A 1 163 ? -9.273 -17.094 6.512 1 98.38 163 LEU A O 1
ATOM 1206 N N . THR A 1 164 ? -8.219 -18.766 7.555 1 98.31 164 THR A N 1
ATOM 1207 C CA . THR A 1 164 ? -8.602 -19.781 6.57 1 98.31 164 THR A CA 1
ATOM 1208 C C . THR A 1 164 ? -10.125 -19.891 6.484 1 98.31 164 THR A C 1
ATOM 1210 O O . THR A 1 164 ? -10.688 -19.891 5.391 1 98.31 164 THR A O 1
ATOM 1213 N N . ARG A 1 165 ? -10.734 -19.953 7.613 1 98.31 165 ARG A N 1
ATOM 1214 C CA . ARG A 1 165 ? -12.195 -20.062 7.676 1 98.31 165 ARG A CA 1
ATOM 1215 C C . ARG A 1 165 ? -12.852 -18.859 7.012 1 98.31 165 ARG A C 1
ATOM 1217 O O . ARG A 1 165 ? -13.797 -19.016 6.227 1 98.31 165 ARG A O 1
ATOM 1224 N N . ALA A 1 166 ? -12.367 -17.688 7.332 1 98.25 166 ALA A N 1
ATOM 1225 C CA . ALA A 1 166 ? -12.922 -16.469 6.754 1 98.25 166 ALA A CA 1
ATOM 1226 C C . ALA A 1 166 ? -12.781 -16.469 5.234 1 98.25 166 ALA A C 1
ATOM 1228 O O . ALA A 1 166 ? -13.695 -16.047 4.52 1 98.25 166 ALA A O 1
ATOM 1229 N N . MET A 1 167 ? -11.664 -16.938 4.738 1 97.31 167 MET A N 1
ATOM 1230 C CA . MET A 1 167 ? -11.406 -16.969 3.303 1 97.31 167 MET A CA 1
ATOM 1231 C C . MET A 1 167 ? -12.312 -17.984 2.613 1 97.31 167 MET A C 1
ATOM 1233 O O . MET A 1 167 ? -12.781 -17.75 1.498 1 97.31 167 MET A O 1
ATOM 1237 N N . VAL A 1 168 ? -12.578 -19.109 3.24 1 96.62 168 VAL A N 1
ATOM 1238 C CA . VAL A 1 168 ? -13.484 -20.109 2.707 1 96.62 168 VAL A CA 1
ATOM 1239 C C . VAL A 1 168 ? -14.914 -19.562 2.674 1 96.62 168 VAL A C 1
ATOM 1241 O O . VAL A 1 168 ? -15.617 -19.719 1.677 1 96.62 168 VAL A O 1
ATOM 1244 N N . ASP A 1 169 ? -15.297 -18.844 3.674 1 96.5 169 ASP A N 1
ATOM 1245 C CA . ASP A 1 169 ? -16.672 -18.438 3.908 1 96.5 169 ASP A CA 1
ATOM 1246 C C . ASP A 1 169 ? -17.109 -17.359 2.922 1 96.5 169 ASP A C 1
ATOM 1248 O O . ASP A 1 169 ? -18.297 -17.234 2.611 1 96.5 169 ASP A O 1
ATOM 1252 N N . VAL A 1 170 ? -16.234 -16.609 2.445 1 94.5 170 VAL A N 1
ATOM 1253 C CA . VAL A 1 170 ? -16.609 -15.492 1.583 1 94.5 170 VAL A CA 1
ATOM 1254 C C . VAL A 1 170 ? -16.734 -15.977 0.138 1 94.5 170 VAL A C 1
ATOM 1256 O O . VAL A 1 170 ? -17.203 -15.242 -0.731 1 94.5 170 VAL A O 1
ATOM 1259 N N . GLY A 1 171 ? -16.297 -17.234 -0.115 1 91.56 171 GLY A N 1
ATOM 1260 C CA . GLY A 1 171 ? -16.344 -17.766 -1.465 1 91.56 171 GLY A CA 1
ATOM 1261 C C . GLY A 1 171 ? -17.375 -18.859 -1.629 1 91.56 171 GLY A C 1
ATOM 1262 O O . GLY A 1 171 ? -18.156 -19.141 -0.71 1 91.56 171 GLY A O 1
ATOM 1263 N N . GLU A 1 172 ? -17.391 -19.422 -2.852 1 91 172 GLU A N 1
ATOM 1264 C CA . GLU A 1 172 ? -18.234 -20.578 -3.146 1 91 172 GLU A CA 1
ATOM 1265 C C . GLU A 1 172 ? -17.562 -21.875 -2.74 1 91 172 GLU A C 1
ATOM 1267 O O . GLU A 1 172 ? -16.328 -21.969 -2.736 1 91 172 GLU A O 1
ATOM 1272 N N . ARG A 1 173 ? -18.375 -22.828 -2.361 1 92.31 173 ARG A N 1
ATOM 1273 C CA . ARG A 1 173 ? -17.875 -24.156 -2.016 1 92.31 173 ARG A CA 1
ATOM 1274 C C . ARG A 1 173 ? -18.453 -25.219 -2.932 1 92.31 173 ARG A C 1
ATOM 1276 O O . ARG A 1 173 ? -19.656 -25.172 -3.252 1 92.31 173 ARG A O 1
ATOM 1283 N N . LEU A 1 174 ? -17.609 -26.031 -3.312 1 92.81 174 LEU A N 1
ATOM 1284 C CA . LEU A 1 174 ? -18.047 -27.156 -4.137 1 92.81 174 LEU A CA 1
ATOM 1285 C C . LEU A 1 174 ? -18.234 -28.422 -3.297 1 92.81 174 LEU A C 1
ATOM 1287 O O . LEU A 1 174 ? -17.484 -28.641 -2.334 1 92.81 174 LEU A O 1
ATOM 1291 N N . GLN A 1 175 ? -19.234 -29.156 -3.65 1 92 175 GLN A N 1
ATOM 1292 C CA . GLN A 1 175 ? -19.5 -30.453 -3.023 1 92 175 GLN A CA 1
ATOM 1293 C C . GLN A 1 175 ? -19.562 -31.562 -4.062 1 92 175 GLN A C 1
ATOM 1295 O O . GLN A 1 175 ? -20.047 -31.359 -5.18 1 92 175 GLN A O 1
ATOM 1300 N N . TRP A 1 176 ? -19.016 -32.656 -3.639 1 94.25 176 TRP A N 1
ATOM 1301 C CA . TRP A 1 176 ? -18.953 -33.781 -4.535 1 94.25 176 TRP A CA 1
ATOM 1302 C C . TRP A 1 176 ? -19.531 -35.031 -3.863 1 94.25 176 TRP A C 1
ATOM 1304 O O . TRP A 1 176 ? -19.531 -35.156 -2.633 1 94.25 176 TRP A O 1
ATOM 1314 N N . PRO A 1 177 ? -20.047 -35.844 -4.73 1 88.88 177 PRO A N 1
ATOM 1315 C CA . PRO A 1 177 ? -20.5 -37.125 -4.152 1 88.88 177 PRO A CA 1
ATOM 1316 C C . PRO A 1 177 ? -19.344 -38 -3.676 1 88.88 177 PRO A C 1
ATOM 1318 O O . PRO A 1 177 ? -18.266 -38 -4.289 1 88.88 177 PRO A O 1
ATOM 1321 N N . GLY A 1 178 ? -19.5 -38.656 -2.551 1 86.12 178 GLY A N 1
ATOM 1322 C CA . GLY A 1 178 ? -18.484 -39.562 -2.037 1 86.12 178 GLY A CA 1
ATOM 1323 C C . GLY A 1 178 ? -17.703 -39 -0.865 1 86.12 178 GLY A C 1
ATOM 1324 O O . GLY A 1 178 ? -17.922 -37.844 -0.488 1 86.12 178 GLY A O 1
ATOM 1325 N N . THR A 1 179 ? -16.797 -39.875 -0.35 1 90.31 179 THR A N 1
ATOM 1326 C CA . THR A 1 179 ? -16.094 -39.5 0.866 1 90.31 179 THR A CA 1
ATOM 1327 C C . THR A 1 179 ? -14.625 -39.219 0.575 1 90.31 179 THR A C 1
ATOM 1329 O O . THR A 1 179 ? -13.906 -38.656 1.418 1 90.31 179 THR A O 1
ATOM 1332 N N . VAL A 1 180 ? -14.211 -39.562 -0.692 1 97.19 180 VAL A N 1
ATOM 1333 C CA . VAL A 1 180 ? -12.805 -39.375 -1.028 1 97.19 180 VAL A CA 1
ATOM 1334 C C . VAL A 1 180 ? -12.68 -38.469 -2.242 1 97.19 180 VAL A C 1
ATOM 1336 O O . VAL A 1 180 ? -12.906 -38.875 -3.377 1 97.19 180 VAL A O 1
ATOM 1339 N N . ILE A 1 181 ? -12.422 -37.25 -2.016 1 98.25 181 ILE A N 1
ATOM 1340 C CA . ILE A 1 181 ? -12.117 -36.25 -3.029 1 98.25 181 ILE A CA 1
ATOM 1341 C C . ILE A 1 181 ? -10.664 -35.812 -2.902 1 98.25 181 ILE A C 1
ATOM 1343 O O . ILE A 1 181 ? -10.289 -35.156 -1.922 1 98.25 181 ILE A O 1
ATOM 1347 N N . VAL A 1 182 ? -9.844 -36.125 -3.92 1 98.38 182 VAL A N 1
ATOM 1348 C CA . VAL A 1 182 ? -8.406 -35.906 -3.785 1 98.38 182 VAL A CA 1
ATOM 1349 C C . VAL A 1 182 ? -8.008 -34.625 -4.5 1 98.38 182 VAL A C 1
ATOM 1351 O O . VAL A 1 182 ? -8.695 -34.188 -5.426 1 98.38 182 VAL A O 1
ATOM 1354 N N . ASP A 1 183 ? -6.992 -34 -4.023 1 98.12 183 ASP A N 1
ATOM 1355 C CA . ASP A 1 183 ? -6.414 -32.812 -4.625 1 98.12 183 ASP A CA 1
ATOM 1356 C C . ASP A 1 183 ? -4.918 -32.719 -4.344 1 98.12 183 ASP A C 1
ATOM 1358 O O . ASP A 1 183 ? -4.371 -33.531 -3.586 1 98.12 183 ASP A O 1
ATOM 1362 N N . LYS A 1 184 ? -4.285 -31.828 -5.016 1 96.94 184 LYS A N 1
ATOM 1363 C CA . LYS A 1 184 ? -2.852 -31.594 -4.867 1 96.94 184 LYS A CA 1
ATOM 1364 C C . LYS A 1 184 ? -2.523 -30.109 -5.004 1 96.94 184 LYS A C 1
ATOM 1366 O O . LYS A 1 184 ? -3.18 -29.391 -5.762 1 96.94 184 LYS A O 1
ATOM 1371 N N . HIS A 1 185 ? -1.547 -29.672 -4.223 1 95.44 185 HIS A N 1
ATOM 1372 C CA . HIS A 1 185 ? -1.013 -28.312 -4.332 1 95.44 185 HIS A CA 1
ATOM 1373 C C . HIS A 1 185 ? 0.513 -28.328 -4.32 1 95.44 185 HIS A C 1
ATOM 1375 O O . HIS A 1 185 ? 1.129 -29.188 -3.695 1 95.44 185 HIS A O 1
ATOM 1381 N N . SER A 1 186 ? 1.091 -27.469 -5.055 1 93.56 186 SER A N 1
ATOM 1382 C CA . SER A 1 186 ? 2.529 -27.234 -4.98 1 93.56 186 SER A CA 1
ATOM 1383 C C . SER A 1 186 ? 2.832 -25.828 -4.457 1 93.56 186 SER A C 1
ATOM 1385 O O . SER A 1 186 ? 2.305 -24.844 -4.973 1 93.56 186 SER A O 1
ATOM 1387 N N . VAL A 1 187 ? 3.691 -25.906 -3.375 1 89.12 187 VAL A N 1
ATOM 1388 C CA . VAL A 1 187 ? 4.137 -24.609 -2.877 1 89.12 187 VAL A CA 1
ATOM 1389 C C . VAL A 1 187 ? 5.062 -23.953 -3.902 1 89.12 187 VAL A C 1
ATOM 1391 O O . VAL A 1 187 ? 6.125 -24.484 -4.223 1 89.12 187 VAL A O 1
ATOM 1394 N N . GLY A 1 188 ? 4.789 -23.297 -4.707 1 76.38 188 GLY A N 1
ATOM 1395 C CA . GLY A 1 188 ? 5.301 -22.562 -5.852 1 76.38 188 GLY A CA 1
ATOM 1396 C C . GLY A 1 188 ? 6.77 -22.203 -5.727 1 76.38 188 GLY A C 1
ATOM 1397 O O . GLY A 1 188 ? 7.504 -22.844 -4.973 1 76.38 188 GLY A O 1
ATOM 1398 N N . GLY A 1 189 ? 7.266 -21.516 -6.715 1 79.5 189 GLY A N 1
ATOM 1399 C CA . GLY A 1 189 ? 8.609 -20.969 -6.742 1 79.5 189 GLY A CA 1
ATOM 1400 C C . GLY A 1 189 ? 9.57 -21.797 -7.574 1 79.5 189 GLY A C 1
ATOM 1401 O O . GLY A 1 189 ? 10.781 -21.562 -7.543 1 79.5 189 GLY A O 1
ATOM 1402 N N . LEU A 1 190 ? 9.008 -22.75 -8.18 1 89 190 LEU A N 1
ATOM 1403 C CA . LEU A 1 190 ? 9.852 -23.609 -9.016 1 89 190 LEU A CA 1
ATOM 1404 C C . LEU A 1 190 ? 9.305 -23.672 -10.438 1 89 190 LEU A C 1
ATOM 1406 O O . LEU A 1 190 ? 8.352 -24.422 -10.711 1 89 190 LEU A O 1
ATOM 1410 N N . PRO A 1 191 ? 9.945 -23 -11.344 1 91.81 191 PRO A N 1
ATOM 1411 C CA . PRO A 1 191 ? 9.438 -23.016 -12.719 1 91.81 191 PRO A CA 1
ATOM 1412 C C . PRO A 1 191 ? 9.438 -24.422 -13.328 1 91.81 191 PRO A C 1
ATOM 1414 O O . PRO A 1 191 ? 10.32 -25.219 -13.039 1 91.81 191 PRO A O 1
ATOM 1417 N N . GLY A 1 192 ? 8.406 -24.719 -14.148 1 90.62 192 GLY A N 1
ATOM 1418 C CA . GLY A 1 192 ? 8.344 -25.953 -14.906 1 90.62 192 GLY A CA 1
ATOM 1419 C C . GLY A 1 192 ? 7.699 -27.094 -14.125 1 90.62 192 GLY A C 1
ATOM 1420 O O . GLY A 1 192 ? 7.336 -28.125 -14.703 1 90.62 192 GLY A O 1
ATOM 1421 N N . ASN A 1 193 ? 7.539 -26.859 -12.867 1 87.56 193 ASN A N 1
ATOM 1422 C CA . ASN A 1 193 ? 6.969 -27.891 -12.008 1 87.56 193 ASN A CA 1
ATOM 1423 C C . ASN A 1 193 ? 5.469 -28.062 -12.242 1 87.56 193 ASN A C 1
ATOM 1425 O O . ASN A 1 193 ? 4.668 -27.875 -11.328 1 87.56 193 ASN A O 1
ATOM 1429 N N . ARG A 1 194 ? 5.164 -28.594 -13.461 1 94.19 194 ARG A N 1
ATOM 1430 C CA . ARG A 1 194 ? 3.762 -28.688 -13.852 1 94.19 194 ARG A CA 1
ATOM 1431 C C . ARG A 1 194 ? 3.277 -30.141 -13.805 1 94.19 194 ARG A C 1
ATOM 1433 O O . ARG A 1 194 ? 2.904 -30.703 -14.836 1 94.19 194 ARG A O 1
ATOM 1440 N N . THR A 1 195 ? 3.139 -30.625 -12.648 1 97.75 195 THR A N 1
ATOM 1441 C CA . THR A 1 195 ? 2.799 -32.031 -12.406 1 97.75 195 THR A CA 1
ATOM 1442 C C . THR A 1 195 ? 1.286 -32.219 -12.43 1 97.75 195 THR A C 1
ATOM 1444 O O . THR A 1 195 ? 0.804 -33.344 -12.664 1 97.75 195 THR A O 1
ATOM 1447 N N . THR A 1 196 ? 0.543 -31.219 -12.289 1 97.88 196 THR A N 1
ATOM 1448 C CA . THR A 1 196 ? -0.875 -31.281 -11.953 1 97.88 196 THR A CA 1
ATOM 1449 C C . THR A 1 196 ? -1.655 -32 -13.039 1 97.88 196 THR A C 1
ATOM 1451 O O . THR A 1 196 ? -2.4 -32.938 -12.75 1 97.88 196 THR A O 1
ATOM 1454 N N . PRO A 1 197 ? -1.515 -31.656 -14.305 1 98.25 197 PRO A N 1
ATOM 1455 C CA . PRO A 1 197 ? -2.305 -32.344 -15.32 1 98.25 197 PRO A CA 1
ATOM 1456 C C . PRO A 1 197 ? -1.997 -33.844 -15.375 1 98.25 197 PRO A C 1
ATOM 1458 O O . PRO A 1 197 ? -2.889 -34.656 -15.648 1 98.25 197 PRO A O 1
ATOM 1461 N N . ILE A 1 198 ? -0.784 -34.219 -15.102 1 98.69 198 ILE A N 1
ATOM 1462 C CA . ILE A 1 198 ? -0.365 -35.625 -15.109 1 98.69 198 ILE A CA 1
ATOM 1463 C C . ILE A 1 198 ? -1.013 -36.344 -13.938 1 98.69 198 ILE A C 1
ATOM 1465 O O . ILE A 1 198 ? -1.582 -37.438 -14.109 1 98.69 198 ILE A O 1
ATOM 1469 N N . ILE A 1 199 ? -0.963 -35.719 -12.773 1 98.81 199 ILE A N 1
ATOM 1470 C CA . ILE A 1 199 ? -1.487 -36.344 -11.555 1 98.81 199 ILE A CA 1
ATOM 1471 C C . ILE A 1 199 ? -3.002 -36.5 -11.664 1 98.81 199 ILE A C 1
ATOM 1473 O O . ILE A 1 199 ? -3.559 -37.531 -11.297 1 98.81 199 ILE A O 1
ATOM 1477 N N . VAL A 1 200 ? -3.699 -35.469 -12.18 1 98.75 200 VAL A N 1
ATOM 1478 C CA . VAL A 1 200 ? -5.148 -35.531 -12.344 1 98.75 200 VAL A CA 1
ATOM 1479 C C . VAL A 1 200 ? -5.512 -36.688 -13.25 1 98.75 200 VAL A C 1
ATOM 1481 O O . VAL A 1 200 ? -6.461 -37.438 -12.969 1 98.75 200 VAL A O 1
ATOM 1484 N N . SER A 1 201 ? -4.789 -36.906 -14.328 1 98.81 201 SER A N 1
ATOM 1485 C CA . SER A 1 201 ? -5.031 -37.969 -15.273 1 98.81 201 SER A CA 1
ATOM 1486 C C . SER A 1 201 ? -4.836 -39.344 -14.617 1 98.81 201 SER A C 1
ATOM 1488 O O . SER A 1 201 ? -5.648 -40.25 -14.812 1 98.81 201 SER A O 1
ATOM 1490 N N . ILE A 1 202 ? -3.771 -39.438 -13.852 1 98.81 202 ILE A N 1
ATOM 1491 C CA . ILE A 1 202 ? -3.479 -40.688 -13.172 1 98.81 202 ILE A CA 1
ATOM 1492 C C . ILE A 1 202 ? -4.582 -41 -12.164 1 98.81 202 ILE A C 1
ATOM 1494 O O . ILE A 1 202 ? -5.105 -42.125 -12.133 1 98.81 202 ILE A O 1
ATOM 1498 N N . MET A 1 203 ? -4.945 -40.031 -11.305 1 98.75 203 MET A N 1
ATOM 1499 C CA . MET A 1 203 ? -5.953 -40.25 -10.273 1 98.75 203 MET A CA 1
ATOM 1500 C C . MET A 1 203 ? -7.289 -40.656 -10.898 1 98.75 203 MET A C 1
ATOM 1502 O O . MET A 1 203 ? -7.934 -41.594 -10.438 1 98.75 203 MET A O 1
ATOM 1506 N N . ALA A 1 204 ? -7.703 -39.906 -11.922 1 98.56 204 ALA A N 1
ATOM 1507 C CA . ALA A 1 204 ? -8.961 -40.219 -12.602 1 98.56 204 ALA A CA 1
ATOM 1508 C C . ALA A 1 204 ? -8.922 -41.594 -13.25 1 98.56 204 ALA A C 1
ATOM 1510 O O . ALA A 1 204 ? -9.914 -42.344 -13.203 1 98.56 204 ALA A O 1
ATOM 1511 N N . ALA A 1 205 ? -7.832 -41.906 -13.898 1 98.56 205 ALA A N 1
ATOM 1512 C CA . ALA A 1 205 ? -7.672 -43.219 -14.523 1 98.56 205 ALA A CA 1
ATOM 1513 C C . ALA A 1 205 ? -7.766 -44.344 -13.484 1 98.56 205 ALA A C 1
ATOM 1515 O O . ALA A 1 205 ? -8.219 -45.438 -13.789 1 98.56 205 ALA A O 1
ATOM 1516 N N . GLU A 1 206 ? -7.301 -44.031 -12.297 1 97.88 206 GLU A N 1
ATOM 1517 C CA . GLU A 1 206 ? -7.309 -45 -11.211 1 97.88 206 GLU A CA 1
ATOM 1518 C C . GLU A 1 206 ? -8.648 -45 -10.484 1 97.88 206 GLU A C 1
ATOM 1520 O O . GLU A 1 206 ? -8.797 -45.656 -9.453 1 97.88 206 GLU A O 1
ATOM 1525 N N . GLY A 1 207 ? -9.609 -44.219 -10.914 1 96.75 207 GLY A N 1
ATOM 1526 C CA . GLY A 1 207 ? -10.977 -44.281 -10.43 1 96.75 207 GLY A CA 1
ATOM 1527 C C . GLY A 1 207 ? -11.258 -43.281 -9.312 1 96.75 207 GLY A C 1
ATOM 1528 O O . GLY A 1 207 ? -12.32 -43.344 -8.688 1 96.75 207 GLY A O 1
ATOM 1529 N N . LEU A 1 208 ? -10.367 -42.438 -8.984 1 97.81 208 LEU A N 1
ATOM 1530 C CA . LEU A 1 208 ? -10.57 -41.469 -7.934 1 97.81 208 LEU A CA 1
ATOM 1531 C C . LEU A 1 208 ? -11.148 -40.156 -8.516 1 97.81 208 LEU A C 1
ATOM 1533 O O . LEU A 1 208 ? -11.07 -39.938 -9.719 1 97.81 208 LEU A O 1
ATOM 1537 N N . ILE A 1 209 ? -11.773 -39.375 -7.715 1 97.88 209 ILE A N 1
ATOM 1538 C CA . ILE A 1 209 ? -12.352 -38.094 -8.109 1 97.88 209 ILE A CA 1
ATOM 1539 C C . ILE A 1 209 ? -11.398 -36.969 -7.758 1 97.88 209 ILE A C 1
ATOM 1541 O O . ILE A 1 209 ? -11.008 -36.812 -6.598 1 97.88 209 ILE A O 1
ATOM 1545 N N . MET A 1 210 ? -11.016 -36.156 -8.789 1 98.06 210 MET A N 1
ATOM 1546 C CA . MET A 1 210 ? -10.102 -35.031 -8.578 1 98.06 210 MET A CA 1
ATOM 1547 C C . MET A 1 210 ? -10.57 -33.812 -9.359 1 98.06 210 MET A C 1
ATOM 1549 O O . MET A 1 210 ? -10.039 -33.5 -10.43 1 98.06 210 MET A O 1
ATOM 1553 N N . PRO A 1 211 ? -11.477 -33.031 -8.773 1 96.62 211 PRO A N 1
ATOM 1554 C CA . PRO A 1 211 ? -11.945 -31.797 -9.391 1 96.62 211 PRO A CA 1
ATOM 1555 C C . PRO A 1 211 ? -10.969 -30.641 -9.203 1 96.62 211 PRO A C 1
ATOM 1557 O O . PRO A 1 211 ? -11.273 -29.688 -8.484 1 96.62 211 PRO A O 1
ATOM 1560 N N . LYS A 1 212 ? -9.852 -30.641 -9.898 1 96.88 212 LYS A N 1
ATOM 1561 C CA . LYS A 1 212 ? -8.742 -29.719 -9.68 1 96.88 212 LYS A CA 1
ATOM 1562 C C . LYS A 1 212 ? -9.094 -28.312 -10.172 1 96.88 212 LYS A C 1
ATOM 1564 O O . LYS A 1 212 ? -9.461 -28.141 -11.336 1 96.88 212 LYS A O 1
ATOM 1569 N N . THR A 1 213 ? -9.055 -27.391 -9.289 1 92.94 213 THR A N 1
ATOM 1570 C CA . THR A 1 213 ? -9.078 -25.984 -9.648 1 92.94 213 THR A CA 1
ATOM 1571 C C . THR A 1 213 ? -7.699 -25.359 -9.461 1 92.94 213 THR A C 1
ATOM 1573 O O . THR A 1 213 ? -7.004 -25.656 -8.484 1 92.94 213 THR A O 1
ATOM 1576 N N . SER A 1 214 ? -7.305 -24.641 -10.414 1 91.75 214 SER A N 1
ATOM 1577 C CA . SER A 1 214 ? -5.965 -24.062 -10.398 1 91.75 214 SER A CA 1
ATOM 1578 C C . SER A 1 214 ? -6.004 -22.578 -10.703 1 91.75 214 SER A C 1
ATOM 1580 O O . SER A 1 214 ? -7.012 -22.062 -11.203 1 91.75 214 SER A O 1
ATOM 1582 N N . SER A 1 215 ? -4.91 -21.953 -10.336 1 85.94 215 SER A N 1
ATOM 1583 C CA . SER A 1 215 ? -4.832 -20.516 -10.508 1 85.94 215 SER A CA 1
ATOM 1584 C C . SER A 1 215 ? -4.074 -20.141 -11.773 1 85.94 215 SER A C 1
ATOM 1586 O O . SER A 1 215 ? -3.295 -20.953 -12.297 1 85.94 215 SER A O 1
ATOM 1588 N N . ARG A 1 216 ? -4.426 -18.969 -12.305 1 86.75 216 ARG A N 1
ATOM 1589 C CA . ARG A 1 216 ? -3.582 -18.344 -13.312 1 86.75 216 ARG A CA 1
ATOM 1590 C C . ARG A 1 216 ? -2.387 -17.641 -12.672 1 86.75 216 ARG A C 1
ATOM 1592 O O . ARG A 1 216 ? -2.414 -17.328 -11.477 1 86.75 216 ARG A O 1
ATOM 1599 N N . ALA A 1 217 ? -1.43 -17.547 -13.508 1 81.94 217 ALA A N 1
ATOM 1600 C CA . ALA A 1 217 ? -0.207 -16.906 -13.016 1 81.94 217 ALA A CA 1
ATOM 1601 C C . ALA A 1 217 ? -0.434 -15.43 -12.719 1 81.94 217 ALA A C 1
ATOM 1603 O O . ALA A 1 217 ? -1.076 -14.727 -13.5 1 81.94 217 ALA A O 1
ATOM 1604 N N . ILE A 1 218 ? 0.032 -15.062 -11.555 1 66.12 218 ILE A N 1
ATOM 1605 C CA . ILE A 1 218 ? 0.087 -13.641 -11.242 1 66.12 218 ILE A CA 1
ATOM 1606 C C . ILE A 1 218 ? 1.523 -13.141 -11.367 1 66.12 218 ILE A C 1
ATOM 1608 O O . ILE A 1 218 ? 1.792 -12.18 -12.102 1 66.12 218 ILE A O 1
ATOM 1612 N N . THR A 1 219 ? 2.5 -13.883 -10.672 1 66.69 219 THR A N 1
ATOM 1613 C CA . THR A 1 219 ? 3.895 -13.469 -10.75 1 66.69 219 THR A CA 1
ATOM 1614 C C . THR A 1 219 ? 4.754 -14.562 -11.375 1 66.69 219 THR A C 1
ATOM 1616 O O . THR A 1 219 ? 5.945 -14.367 -11.625 1 66.69 219 THR A O 1
ATOM 1619 N N . SER A 1 220 ? 4.176 -15.727 -11.609 1 81.94 220 SER A N 1
ATOM 1620 C CA . SER A 1 220 ? 4.883 -16.828 -12.258 1 81.94 220 SER A CA 1
ATOM 1621 C C . SER A 1 220 ? 4.68 -16.797 -13.773 1 81.94 220 SER A C 1
ATOM 1623 O O . SER A 1 220 ? 3.736 -16.172 -14.266 1 81.94 220 SER A O 1
ATOM 1625 N N . PRO A 1 221 ? 5.609 -17.375 -14.414 1 90.38 221 PRO A N 1
ATOM 1626 C CA . PRO A 1 221 ? 5.48 -17.391 -15.867 1 90.38 221 PRO A CA 1
ATOM 1627 C C . PRO A 1 221 ? 4.297 -18.219 -16.344 1 90.38 221 PRO A C 1
ATOM 1629 O O . PRO A 1 221 ? 3.822 -18.031 -17.469 1 90.38 221 PRO A O 1
ATOM 1632 N N . ALA A 1 222 ? 3.9 -19.062 -15.484 1 92.88 222 ALA A N 1
ATOM 1633 C CA . ALA A 1 222 ? 2.713 -19.844 -15.828 1 92.88 222 ALA A CA 1
ATOM 1634 C C . ALA A 1 222 ? 2.078 -20.453 -14.586 1 92.88 222 ALA A C 1
ATOM 1636 O O . ALA A 1 222 ? 2.783 -20.969 -13.703 1 92.88 222 ALA A O 1
ATOM 1637 N N . GLY A 1 223 ? 0.83 -20.359 -14.531 1 92.31 223 GLY A N 1
ATOM 1638 C CA . GLY A 1 223 ? 0.071 -21.203 -13.617 1 92.31 223 GLY A CA 1
ATOM 1639 C C . GLY A 1 223 ? -0.469 -22.453 -14.266 1 92.31 223 GLY A C 1
ATOM 1640 O O . GLY A 1 223 ? -0.424 -22.594 -15.492 1 92.31 223 GLY A O 1
ATOM 1641 N N . THR A 1 224 ? -0.989 -23.281 -13.453 1 95 224 THR A N 1
ATOM 1642 C CA . THR A 1 224 ? -1.527 -24.516 -13.984 1 95 224 THR A CA 1
ATOM 1643 C C . THR A 1 224 ? -2.68 -24.234 -14.945 1 95 224 THR A C 1
ATOM 1645 O O . THR A 1 224 ? -2.807 -24.906 -15.977 1 95 224 THR A O 1
ATOM 1648 N N . ALA A 1 225 ? -3.459 -23.266 -14.602 1 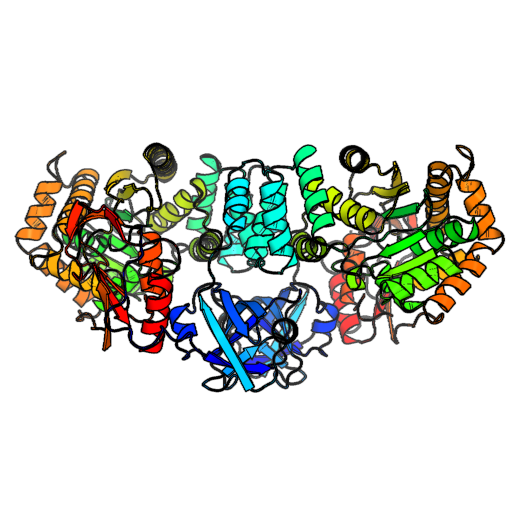95 225 ALA A N 1
ATOM 1649 C CA . ALA A 1 225 ? -4.574 -22.922 -15.477 1 95 225 ALA A CA 1
ATOM 1650 C C . ALA A 1 225 ? -4.07 -22.375 -16.812 1 95 225 ALA A C 1
ATOM 1652 O O . ALA A 1 225 ? -4.652 -22.672 -17.859 1 95 225 ALA A O 1
ATOM 1653 N N . ASP A 1 226 ? -3.033 -21.594 -16.781 1 95.38 226 ASP A N 1
ATOM 1654 C CA . ASP A 1 226 ? -2.447 -21.062 -18.016 1 95.38 226 ASP A CA 1
ATOM 1655 C C . ASP A 1 226 ? -1.961 -22.203 -18.922 1 95.38 226 ASP A C 1
ATOM 1657 O O . ASP A 1 226 ? -2.209 -22.188 -20.125 1 95.38 226 ASP A O 1
ATOM 1661 N N . THR A 1 227 ? -1.265 -23.094 -18.359 1 97.38 227 THR A N 1
ATOM 1662 C CA . THR A 1 227 ? -0.708 -24.219 -19.109 1 97.38 227 THR A CA 1
ATOM 1663 C C . THR A 1 227 ? -1.821 -25.109 -19.656 1 97.38 227 THR A C 1
ATOM 1665 O O . THR A 1 227 ? -1.794 -25.5 -20.828 1 97.38 227 THR A O 1
ATOM 1668 N N . MET A 1 228 ? -2.781 -25.375 -18.812 1 97.81 228 MET A N 1
ATOM 1669 C CA . MET A 1 228 ? -3.887 -26.234 -19.25 1 97.81 228 MET A CA 1
ATOM 1670 C C . MET A 1 228 ? -4.688 -25.562 -20.359 1 97.81 228 MET A C 1
ATOM 1672 O O . MET A 1 228 ? -5.207 -26.25 -21.25 1 97.81 228 MET A O 1
ATOM 1676 N N . GLU A 1 229 ? -4.773 -24.312 -20.297 1 97.12 229 GLU A N 1
ATOM 1677 C CA . GLU A 1 229 ? -5.562 -23.562 -21.266 1 97.12 229 GLU A CA 1
ATOM 1678 C C . GLU A 1 229 ? -5.023 -23.75 -22.688 1 97.12 229 GLU A C 1
ATOM 1680 O O . GLU A 1 229 ? -5.773 -23.656 -23.656 1 97.12 229 GLU A O 1
ATOM 1685 N N . VAL A 1 230 ? -3.746 -24.016 -22.797 1 97.25 230 VAL A N 1
ATOM 1686 C CA . VAL A 1 230 ? -3.123 -24.266 -24.094 1 97.25 230 VAL A CA 1
ATOM 1687 C C . VAL A 1 230 ? -3.562 -25.641 -24.609 1 97.25 230 VAL A C 1
ATOM 1689 O O . VAL A 1 230 ? -3.504 -25.891 -25.828 1 97.25 230 VAL A O 1
ATOM 1692 N N . LEU A 1 231 ? -4.059 -26.453 -23.781 1 98.25 231 LEU A N 1
ATOM 1693 C CA . LEU A 1 231 ? -4.355 -27.828 -24.125 1 98.25 231 LEU A CA 1
ATOM 1694 C C . LEU A 1 231 ? -5.863 -28.062 -24.203 1 98.25 231 LEU A C 1
ATOM 1696 O O . LEU A 1 231 ? -6.324 -28.969 -24.906 1 98.25 231 LEU A O 1
ATOM 1700 N N . ALA A 1 232 ? -6.609 -27.281 -23.406 1 98.19 232 ALA A N 1
ATOM 1701 C CA . ALA A 1 232 ? -8.062 -27.391 -23.359 1 98.19 232 ALA A CA 1
ATOM 1702 C C . ALA A 1 232 ? -8.68 -26.172 -22.672 1 98.19 232 ALA A C 1
ATOM 1704 O O . ALA A 1 232 ? -8 -25.469 -21.922 1 98.19 232 ALA A O 1
ATOM 1705 N N . PRO A 1 233 ? -9.977 -25.922 -22.891 1 97.56 233 PRO A N 1
ATOM 1706 C CA . PRO A 1 233 ? -10.625 -24.828 -22.156 1 97.56 233 PRO A CA 1
ATOM 1707 C C . PRO A 1 233 ? -10.609 -25.031 -20.641 1 97.56 233 PRO A C 1
ATOM 1709 O O . PRO A 1 233 ? -10.828 -26.156 -20.172 1 97.56 233 PRO A O 1
ATOM 1712 N N . VAL A 1 234 ? -10.32 -23.969 -19.938 1 97.38 234 VAL A N 1
ATOM 1713 C CA . VAL A 1 234 ? -10.242 -24.094 -18.484 1 97.38 234 VAL A CA 1
ATOM 1714 C C . VAL A 1 234 ? -11.281 -23.188 -17.828 1 97.38 234 VAL A C 1
ATOM 1716 O O . VAL A 1 234 ? -11.57 -23.344 -16.625 1 97.38 234 VAL A O 1
ATOM 1719 N N . ASP A 1 235 ? -11.852 -22.25 -18.578 1 94.88 235 ASP A N 1
ATOM 1720 C CA . ASP A 1 235 ? -12.875 -21.344 -18.062 1 94.88 235 ASP A CA 1
ATOM 1721 C C . ASP A 1 235 ? -14.234 -22.031 -18.016 1 94.88 235 ASP A C 1
ATOM 1723 O O . ASP A 1 235 ? -15.086 -21.812 -18.875 1 94.88 235 ASP A O 1
ATOM 1727 N N . LEU A 1 236 ? -14.414 -22.828 -17.047 1 95.12 236 LEU A N 1
ATOM 1728 C CA . LEU A 1 236 ? -15.625 -23.609 -16.859 1 95.12 236 LEU A CA 1
ATOM 1729 C C . LEU A 1 236 ? -16.406 -23.125 -15.641 1 95.12 236 LEU A C 1
ATOM 1731 O O . LEU A 1 236 ? -15.82 -22.781 -14.609 1 95.12 236 LEU A O 1
ATOM 1735 N N . ASP A 1 237 ? -17.656 -23 -15.766 1 91.94 237 ASP A N 1
ATOM 1736 C CA . ASP A 1 237 ? -18.469 -22.688 -14.586 1 91.94 237 ASP A CA 1
ATOM 1737 C C . ASP A 1 237 ? -18.719 -23.953 -13.758 1 91.94 237 ASP A C 1
ATOM 1739 O O . ASP A 1 237 ? -18.281 -25.047 -14.125 1 91.94 237 ASP A O 1
ATOM 1743 N N . VAL A 1 238 ? -19.422 -23.812 -12.734 1 91.62 238 VAL A N 1
ATOM 1744 C CA . VAL A 1 238 ? -19.609 -24.891 -11.773 1 91.62 238 VAL A CA 1
ATOM 1745 C C . VAL A 1 238 ? -20.359 -26.047 -12.422 1 91.62 238 VAL A C 1
ATOM 1747 O O . VAL A 1 238 ? -20 -27.203 -12.227 1 91.62 238 VAL A O 1
ATOM 1750 N N . SER A 1 239 ? -21.344 -25.688 -13.188 1 94.19 239 SER A N 1
ATOM 1751 C CA . SER A 1 239 ? -22.141 -26.719 -13.852 1 94.19 239 SER A CA 1
ATOM 1752 C C . SER A 1 239 ? -21.281 -27.531 -14.828 1 94.19 239 SER A C 1
ATOM 1754 O O . SER A 1 239 ? -21.391 -28.75 -14.891 1 94.19 239 SER A O 1
ATOM 1756 N N . ALA A 1 240 ? -20.469 -26.844 -15.547 1 95.62 240 ALA A N 1
ATOM 1757 C CA . ALA A 1 240 ? -19.578 -27.516 -16.5 1 95.62 240 ALA A CA 1
ATOM 1758 C C . ALA A 1 240 ? -18.547 -28.391 -15.781 1 95.62 240 ALA A C 1
ATOM 1760 O O . ALA A 1 240 ? -18.25 -29.5 -16.234 1 95.62 240 ALA A O 1
ATOM 1761 N N . ILE A 1 241 ? -18.047 -27.938 -14.727 1 95.94 241 ILE A N 1
ATOM 1762 C CA . ILE A 1 241 ? -17.078 -28.688 -13.945 1 95.94 241 ILE A CA 1
ATOM 1763 C C . ILE A 1 241 ? -17.703 -29.984 -13.438 1 95.94 241 ILE A C 1
ATOM 1765 O O . ILE A 1 241 ? -17.094 -31.062 -13.539 1 95.94 241 ILE A O 1
ATOM 1769 N N . ARG A 1 242 ? -18.875 -29.906 -12.953 1 94.69 242 ARG A N 1
ATOM 1770 C CA . ARG A 1 242 ? -19.578 -31.078 -12.43 1 94.69 242 ARG A CA 1
ATOM 1771 C C . ARG A 1 242 ? -19.781 -32.125 -13.523 1 94.69 242 ARG A C 1
ATOM 1773 O O . ARG A 1 242 ? -19.609 -33.312 -13.281 1 94.69 242 ARG A O 1
ATOM 1780 N N . LYS A 1 243 ? -20.125 -31.609 -14.625 1 96.75 243 LYS A N 1
ATOM 1781 C CA . LYS A 1 243 ? -20.359 -32.531 -15.75 1 96.75 243 LYS A CA 1
ATOM 1782 C C . LYS A 1 243 ? -19.078 -33.25 -16.141 1 96.75 243 LYS A C 1
ATOM 1784 O O . LYS A 1 243 ? -19.094 -34.469 -16.406 1 96.75 243 LYS A O 1
ATOM 1789 N N . VAL A 1 244 ? -18 -32.531 -16.219 1 97.81 244 VAL A N 1
ATOM 1790 C CA . VAL A 1 244 ? -16.719 -33.125 -16.594 1 97.81 244 VAL A CA 1
ATOM 1791 C C . VAL A 1 244 ? -16.312 -34.156 -15.539 1 97.81 244 VAL A C 1
ATOM 1793 O O . VAL A 1 244 ? -15.875 -35.25 -15.875 1 97.81 244 VAL A O 1
ATOM 1796 N N . VAL A 1 245 ? -16.484 -33.875 -14.281 1 97.12 245 VAL A N 1
ATOM 1797 C CA . VAL A 1 245 ? -16.062 -34.719 -13.18 1 97.12 245 VAL A CA 1
ATOM 1798 C C . VAL A 1 245 ? -16.953 -35.969 -13.148 1 97.12 245 VAL A C 1
ATOM 1800 O O . VAL A 1 245 ? -16.469 -37.094 -12.906 1 97.12 245 VAL A O 1
ATOM 1803 N N . GLU A 1 246 ? -18.203 -35.781 -13.359 1 96 246 GLU A N 1
ATOM 1804 C CA . GLU A 1 246 ? -19.125 -36.906 -13.398 1 96 246 GLU A CA 1
ATOM 1805 C C . GLU A 1 246 ? -18.75 -37.875 -14.508 1 96 246 GLU A C 1
ATOM 1807 O O . GLU A 1 246 ? -18.844 -39.094 -14.336 1 96 246 GLU A O 1
ATOM 1812 N N . ARG A 1 247 ? -18.359 -37.344 -15.5 1 97.31 247 ARG A N 1
ATOM 1813 C CA . ARG A 1 247 ? -18.078 -38.156 -16.688 1 97.31 247 ARG A CA 1
ATOM 1814 C C . ARG A 1 247 ? -16.688 -38.781 -16.594 1 97.31 247 ARG A C 1
ATOM 1816 O O . ARG A 1 247 ? -16.516 -39.938 -16.984 1 97.31 247 ARG A O 1
ATOM 1823 N N . GLU A 1 248 ? -15.672 -38 -16.109 1 98.19 248 GLU A N 1
ATOM 1824 C CA . GLU A 1 248 ? -14.297 -38.469 -16.312 1 98.19 248 GLU A CA 1
ATOM 1825 C C . GLU A 1 248 ? -13.57 -38.625 -14.992 1 98.19 248 GLU A C 1
ATOM 1827 O O . GLU A 1 248 ? -12.453 -39.156 -14.945 1 98.19 248 GLU A O 1
ATOM 1832 N N . GLY A 1 249 ? -14.172 -38.156 -13.945 1 97.06 249 GLY A N 1
ATOM 1833 C CA . GLY A 1 249 ? -13.562 -38.281 -12.633 1 97.06 249 GLY A CA 1
ATOM 1834 C C . GLY A 1 249 ? -12.562 -37.188 -12.312 1 97.06 249 GLY A C 1
ATOM 1835 O O . GLY A 1 249 ? -12.219 -36.969 -11.148 1 97.06 249 GLY A O 1
ATOM 1836 N N . GLY A 1 250 ? -12.094 -36.562 -13.32 1 97.31 250 GLY A N 1
ATOM 1837 C CA . GLY A 1 250 ? -11.125 -35.5 -13.164 1 97.31 250 GLY A CA 1
ATOM 1838 C C . GLY A 1 250 ? -11.453 -34.281 -14 1 97.31 250 GLY A C 1
ATOM 1839 O O . GLY A 1 250 ? -12.141 -34.375 -15.016 1 97.31 250 GLY A O 1
ATOM 1840 N N . CYS A 1 251 ? -10.922 -33.188 -13.57 1 97.31 251 CYS A N 1
ATOM 1841 C CA . CYS A 1 251 ? -11.07 -31.891 -14.25 1 97.31 251 CYS A CA 1
ATOM 1842 C C . CYS A 1 251 ? -9.93 -30.953 -13.875 1 97.31 251 CYS A C 1
ATOM 1844 O O . CYS A 1 251 ? -9.352 -31.062 -12.797 1 97.31 251 CYS A O 1
ATOM 1846 N N . ILE A 1 252 ? -9.5 -30.109 -14.758 1 97.56 252 ILE A N 1
ATOM 1847 C CA . ILE A 1 252 ? -8.523 -29.062 -14.484 1 97.56 252 ILE A CA 1
ATOM 1848 C C . ILE A 1 252 ? -9.078 -27.703 -14.93 1 97.56 252 ILE A C 1
ATOM 1850 O O . ILE A 1 252 ? -8.898 -27.312 -16.078 1 97.56 252 ILE A O 1
ATOM 1854 N N . ALA A 1 253 ? -9.648 -27.016 -14.031 1 95.75 253 ALA A N 1
ATOM 1855 C CA . ALA A 1 253 ? -10.344 -25.766 -14.344 1 95.75 253 ALA A CA 1
ATOM 1856 C C . ALA A 1 253 ? -9.68 -24.578 -13.656 1 95.75 253 ALA A C 1
ATOM 1858 O O . ALA A 1 253 ? -8.914 -24.75 -12.711 1 95.75 253 ALA A O 1
ATOM 1859 N N . TRP A 1 254 ? -9.898 -23.453 -14.172 1 93.75 254 TRP A N 1
ATOM 1860 C CA . TRP A 1 254 ? -9.445 -22.203 -13.555 1 93.75 254 TRP A CA 1
ATOM 1861 C C . TRP A 1 254 ? -10.328 -21.828 -12.375 1 93.75 254 TRP A C 1
ATOM 1863 O O . TRP A 1 254 ? -11.539 -21.641 -12.531 1 93.75 254 TRP A O 1
ATOM 1873 N N . GLY A 1 255 ? -9.695 -21.656 -11.227 1 87.38 255 GLY A N 1
ATOM 1874 C CA . GLY A 1 255 ? -10.43 -21.391 -10 1 87.38 255 GLY A CA 1
ATOM 1875 C C . GLY A 1 255 ? -11.102 -20.016 -9.992 1 87.38 255 GLY A C 1
ATOM 1876 O O . GLY A 1 255 ? -12.117 -19.828 -9.32 1 87.38 255 GLY A O 1
ATOM 1877 N N . GLY A 1 256 ? -10.531 -19.062 -10.672 1 80.19 256 GLY A N 1
ATOM 1878 C CA . GLY A 1 256 ? -11.086 -17.719 -10.703 1 80.19 256 GLY A CA 1
ATOM 1879 C C . GLY A 1 256 ? -12.477 -17.656 -11.32 1 80.19 256 GLY A C 1
ATOM 1880 O O . GLY A 1 256 ? -13.273 -16.781 -10.992 1 80.19 256 GLY A O 1
ATOM 1881 N N . ALA A 1 257 ? -12.781 -18.594 -12.094 1 77.44 257 ALA A N 1
ATOM 1882 C CA . ALA A 1 257 ? -14.07 -18.625 -12.773 1 77.44 257 ALA A CA 1
ATOM 1883 C C . ALA A 1 257 ? -15.188 -19.031 -11.812 1 77.44 257 ALA A C 1
ATOM 1885 O O . ALA A 1 257 ? -16.359 -18.734 -12.047 1 77.44 257 ALA A O 1
ATOM 1886 N N . VAL A 1 258 ? -14.812 -19.641 -10.789 1 83.06 258 VAL A N 1
ATOM 1887 C CA . VAL A 1 258 ? -15.836 -20.156 -9.883 1 83.06 258 VAL A CA 1
ATOM 1888 C C . VAL A 1 258 ? -15.773 -19.406 -8.555 1 83.06 258 VAL A C 1
ATOM 1890 O O . VAL A 1 258 ? -16.562 -19.688 -7.648 1 83.06 258 VAL A O 1
ATOM 1893 N N . ASN A 1 259 ? -14.977 -18.422 -8.32 1 83 259 ASN A N 1
ATOM 1894 C CA . ASN A 1 259 ? -14.914 -17.547 -7.16 1 83 259 ASN A CA 1
ATOM 1895 C C . ASN A 1 259 ? -14.703 -18.328 -5.871 1 83 259 ASN A C 1
ATOM 1897 O O . ASN A 1 259 ? -15.398 -18.109 -4.879 1 83 259 ASN A O 1
ATOM 1901 N N . LEU A 1 260 ? -13.875 -19.344 -5.816 1 85.81 260 LEU A N 1
ATOM 1902 C CA . LEU A 1 260 ? -13.656 -20.219 -4.676 1 85.81 260 LEU A CA 1
ATOM 1903 C C . LEU A 1 260 ? -13.016 -19.453 -3.52 1 85.81 260 LEU A C 1
ATOM 1905 O O . LEU A 1 260 ? -13.32 -19.719 -2.354 1 85.81 260 LEU A O 1
ATOM 1909 N N . SER A 1 261 ? -12.133 -18.594 -3.723 1 87.94 261 SER A N 1
ATOM 1910 C CA . SER A 1 261 ? -11.453 -17.797 -2.699 1 87.94 261 SER A CA 1
ATOM 1911 C C . SER A 1 261 ? -11.133 -16.391 -3.205 1 87.94 261 SER A C 1
ATOM 1913 O O . SER A 1 261 ? -9.969 -16.047 -3.367 1 87.94 261 SER A O 1
ATOM 1915 N N . PRO A 1 262 ? -12.102 -15.609 -3.293 1 88.81 262 PRO A N 1
ATOM 1916 C CA . PRO A 1 262 ? -11.93 -14.305 -3.938 1 88.81 262 PRO A CA 1
ATOM 1917 C C . PRO A 1 262 ? -10.977 -13.391 -3.172 1 88.81 262 PRO A C 1
ATOM 1919 O O . PRO A 1 262 ? -10.289 -12.57 -3.779 1 88.81 262 PRO A O 1
ATOM 1922 N N . ALA A 1 263 ? -10.953 -13.508 -1.866 1 92.31 263 ALA A N 1
ATOM 1923 C CA . ALA A 1 263 ? -10.062 -12.664 -1.07 1 92.31 263 ALA A CA 1
ATOM 1924 C C . ALA A 1 263 ? -8.602 -13.023 -1.317 1 92.31 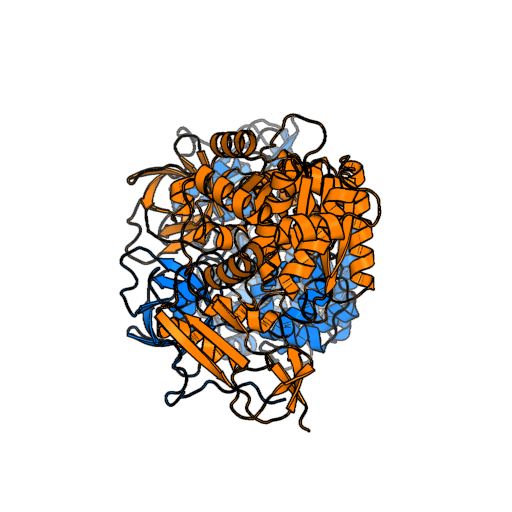263 ALA A C 1
ATOM 1926 O O . ALA A 1 263 ? -7.73 -12.156 -1.309 1 92.31 263 ALA A O 1
ATOM 1927 N N . ASP A 1 264 ? -8.336 -14.242 -1.511 1 89.75 264 ASP A N 1
ATOM 1928 C CA . ASP A 1 264 ? -6.969 -14.727 -1.689 1 89.75 264 ASP A CA 1
ATOM 1929 C C . ASP A 1 264 ? -6.328 -14.109 -2.934 1 89.75 264 ASP A C 1
ATOM 1931 O O . ASP A 1 264 ? -5.152 -13.734 -2.912 1 89.75 264 ASP A O 1
ATOM 1935 N N . ASP A 1 265 ? -7.07 -14.055 -3.973 1 81.38 265 ASP A N 1
ATOM 1936 C CA . ASP A 1 265 ? -6.566 -13.5 -5.223 1 81.38 265 ASP A CA 1
ATOM 1937 C C . ASP A 1 265 ? -6.121 -12.047 -5.035 1 81.38 265 ASP A C 1
ATOM 1939 O O . ASP A 1 265 ? -5.094 -11.633 -5.582 1 81.38 265 ASP A O 1
ATOM 1943 N N . VAL A 1 266 ? -6.852 -11.336 -4.289 1 85.69 266 VAL A N 1
ATOM 1944 C CA . VAL A 1 266 ? -6.559 -9.93 -4.027 1 85.69 266 VAL A CA 1
ATOM 1945 C C . VAL A 1 266 ? -5.301 -9.82 -3.166 1 85.69 266 VAL A C 1
ATOM 1947 O O . VAL A 1 266 ? -4.41 -9.016 -3.457 1 85.69 266 VAL A O 1
ATOM 1950 N N . ILE A 1 267 ? -5.223 -10.664 -2.186 1 91.81 267 ILE A N 1
ATOM 1951 C CA . ILE A 1 267 ? -4.125 -10.609 -1.224 1 91.81 267 ILE A CA 1
ATOM 1952 C C . ILE A 1 267 ? -2.82 -11.008 -1.906 1 91.81 267 ILE A C 1
ATOM 1954 O O . ILE A 1 267 ? -1.781 -10.383 -1.695 1 91.81 267 ILE A O 1
ATOM 1958 N N . ILE A 1 268 ? -2.846 -11.938 -2.75 1 86.69 268 ILE A N 1
ATOM 1959 C CA . ILE A 1 268 ? -1.665 -12.469 -3.426 1 86.69 268 ILE A CA 1
ATOM 1960 C C . ILE A 1 268 ? -1.031 -11.367 -4.281 1 86.69 268 ILE A C 1
ATOM 1962 O O . ILE A 1 268 ? 0.195 -11.297 -4.395 1 86.69 268 ILE A O 1
ATOM 1966 N N . GLY A 1 269 ? -1.847 -10.555 -4.898 1 81.88 269 GLY A N 1
ATOM 1967 C CA . GLY A 1 269 ? -1.346 -9.469 -5.719 1 81.88 269 GLY A CA 1
ATOM 1968 C C . GLY A 1 269 ? -0.391 -8.547 -4.98 1 81.88 269 GLY A C 1
ATOM 1969 O O . GLY A 1 269 ? 0.626 -8.125 -5.531 1 81.88 269 GLY A O 1
ATOM 1970 N N . VAL A 1 270 ? -0.681 -8.289 -3.738 1 87.31 270 VAL A N 1
ATOM 1971 C CA . VAL A 1 270 ? 0.145 -7.391 -2.934 1 87.31 270 VAL A CA 1
ATOM 1972 C C . VAL A 1 270 ? 1.326 -8.164 -2.35 1 87.31 270 VAL A C 1
ATOM 1974 O O . VAL A 1 270 ? 2.438 -7.641 -2.26 1 87.31 270 VAL A O 1
ATOM 1977 N N . GLU A 1 271 ? 1.099 -9.398 -1.965 1 89.81 271 GLU A N 1
ATOM 1978 C CA . GLU A 1 271 ? 2.164 -10.234 -1.419 1 89.81 271 GLU A CA 1
ATOM 1979 C C . GLU A 1 271 ? 3.312 -10.383 -2.412 1 89.81 271 GLU A C 1
ATOM 1981 O O . GLU A 1 271 ? 4.48 -10.391 -2.021 1 89.81 271 GLU A O 1
ATOM 1986 N N . ARG A 1 272 ? 3.01 -10.445 -3.555 1 80.62 272 ARG A N 1
ATOM 1987 C CA . ARG A 1 272 ? 4.016 -10.641 -4.594 1 80.62 272 ARG A CA 1
ATOM 1988 C C . ARG A 1 272 ? 4.863 -9.391 -4.777 1 80.62 272 ARG A C 1
ATOM 1990 O O . ARG A 1 272 ? 6.082 -9.477 -4.953 1 80.62 272 ARG A O 1
ATOM 1997 N N . VAL A 1 273 ? 4.203 -8.305 -4.789 1 81.25 273 VAL A N 1
ATOM 1998 C CA . VAL A 1 273 ? 4.914 -7.039 -4.922 1 81.25 273 VAL A CA 1
ATOM 1999 C C . VAL A 1 273 ? 5.883 -6.863 -3.756 1 81.25 273 VAL A C 1
ATOM 2001 O O . VAL A 1 273 ? 7.012 -6.398 -3.939 1 81.25 273 VAL A O 1
ATOM 2004 N N . LEU A 1 274 ? 5.434 -7.297 -2.623 1 88.69 274 LEU A N 1
ATOM 2005 C CA . LEU A 1 274 ? 6.238 -7.145 -1.415 1 88.69 274 LEU A CA 1
ATOM 2006 C C . LEU A 1 274 ? 7.242 -8.281 -1.284 1 88.69 274 LEU A C 1
ATOM 2008 O O . LEU A 1 274 ? 8.172 -8.203 -0.48 1 88.69 274 LEU A O 1
ATOM 2012 N N . ASP A 1 275 ? 7.039 -9.281 -2.041 1 85.81 275 ASP A N 1
ATOM 2013 C CA . ASP A 1 275 ? 7.855 -10.484 -1.934 1 85.81 275 ASP A CA 1
ATOM 2014 C C . ASP A 1 275 ? 7.82 -11.047 -0.515 1 85.81 275 ASP A C 1
ATOM 2016 O O . ASP A 1 275 ? 8.867 -11.281 0.092 1 85.81 275 ASP A O 1
ATOM 2020 N N . ILE A 1 276 ? 6.605 -11.125 0.008 1 88.19 276 ILE A N 1
ATOM 2021 C CA . ILE A 1 276 ? 6.375 -11.664 1.344 1 88.19 276 ILE A CA 1
ATOM 2022 C C . ILE A 1 276 ? 5.641 -13 1.239 1 88.19 276 ILE A C 1
ATOM 2024 O O . ILE A 1 276 ? 4.656 -13.117 0.506 1 88.19 276 ILE A O 1
ATOM 2028 N N . ASP A 1 277 ? 6.164 -14.008 1.921 1 86.31 277 ASP A N 1
ATOM 2029 C CA . ASP A 1 277 ? 5.555 -15.328 2.002 1 86.31 277 ASP A CA 1
ATOM 2030 C C . ASP A 1 277 ? 5.469 -15.805 3.449 1 86.31 277 ASP A C 1
ATOM 2032 O O . ASP A 1 277 ? 6.035 -16.844 3.801 1 86.31 277 ASP A O 1
ATOM 2036 N N . ALA A 1 278 ? 4.707 -15.102 4.184 1 90.62 278 ALA A N 1
ATOM 2037 C CA . ALA A 1 278 ? 4.59 -15.484 5.59 1 90.62 278 ALA A CA 1
ATOM 2038 C C . ALA A 1 278 ? 3.844 -16.812 5.738 1 90.62 278 ALA A C 1
ATOM 2040 O O . ALA A 1 278 ? 2.852 -17.047 5.043 1 90.62 278 ALA A O 1
ATOM 2041 N N . VAL A 1 279 ? 4.203 -17.594 6.621 1 93.94 279 VAL A N 1
ATOM 2042 C CA . VAL A 1 279 ? 3.76 -18.969 6.762 1 93.94 279 VAL A CA 1
ATOM 2043 C C . VAL A 1 279 ? 2.246 -19.016 6.969 1 93.94 279 VAL A C 1
ATOM 2045 O O . VAL A 1 279 ? 1.533 -19.719 6.262 1 93.94 279 VAL A O 1
ATOM 2048 N N . GLY A 1 280 ? 1.764 -18.281 7.922 1 95.56 280 GLY A N 1
ATOM 2049 C CA . GLY A 1 280 ? 0.342 -18.297 8.227 1 95.56 280 GLY A CA 1
ATOM 2050 C C . GLY A 1 280 ? -0.527 -17.922 7.039 1 95.56 280 GLY A C 1
ATOM 2051 O O . GLY A 1 280 ? -1.536 -18.578 6.773 1 95.56 280 GLY A O 1
ATOM 2052 N N . GLN A 1 281 ? -0.154 -16.906 6.383 1 94.81 281 GLN A N 1
ATOM 2053 C CA . GLN A 1 281 ? -0.91 -16.438 5.223 1 94.81 281 GLN A CA 1
ATOM 2054 C C . GLN A 1 281 ? -0.822 -17.438 4.074 1 94.81 281 GLN A C 1
ATOM 2056 O O . GLN A 1 281 ? -1.801 -17.656 3.355 1 94.81 281 GLN A O 1
ATOM 2061 N N . MET A 1 282 ? 0.312 -18 3.869 1 93.69 282 MET A N 1
ATOM 2062 C CA . MET A 1 282 ? 0.486 -19.016 2.83 1 93.69 282 MET A CA 1
ATOM 2063 C C . MET A 1 282 ? -0.407 -20.219 3.092 1 93.69 282 MET A C 1
ATOM 2065 O O . MET A 1 282 ? -1.06 -20.734 2.176 1 93.69 282 MET A O 1
ATOM 2069 N N . VAL A 1 283 ? -0.393 -20.641 4.328 1 97.44 283 VAL A N 1
ATOM 2070 C CA . VAL A 1 283 ? -1.202 -21.781 4.727 1 97.44 283 VAL A CA 1
ATOM 2071 C C . VAL A 1 283 ? -2.678 -21.484 4.473 1 97.44 283 VAL A C 1
ATOM 2073 O O . VAL A 1 283 ? -3.389 -22.312 3.883 1 97.44 283 VAL A O 1
ATOM 2076 N N . ALA A 1 284 ? -3.096 -20.344 4.895 1 97.75 284 ALA A N 1
ATOM 2077 C CA . ALA A 1 284 ? -4.492 -19.953 4.699 1 97.75 284 ALA A CA 1
ATOM 2078 C C . ALA A 1 284 ? -4.836 -19.891 3.213 1 97.75 284 ALA A C 1
ATOM 2080 O O . ALA A 1 284 ? -5.926 -20.297 2.803 1 97.75 284 ALA A O 1
ATOM 2081 N N . SER A 1 285 ? -3.975 -19.344 2.418 1 94.5 285 SER A N 1
ATOM 2082 C CA . SER A 1 285 ? -4.168 -19.234 0.977 1 94.5 285 SER A CA 1
ATOM 2083 C C . SER A 1 285 ? -4.336 -20.594 0.327 1 94.5 285 SER A C 1
ATOM 2085 O O . SER A 1 285 ? -5.297 -20.828 -0.407 1 94.5 285 SER A O 1
ATOM 2087 N N . VAL A 1 286 ? -3.436 -21.5 0.618 1 94.62 286 VAL A N 1
ATOM 2088 C CA . VAL A 1 286 ? -3.432 -22.828 0.02 1 94.62 286 VAL A CA 1
ATOM 2089 C C . VAL A 1 286 ? -4.68 -23.594 0.458 1 94.62 286 VAL A C 1
ATOM 2091 O O . VAL A 1 286 ? -5.43 -24.094 -0.379 1 94.62 286 VAL A O 1
ATOM 2094 N N . LEU A 1 287 ? -4.934 -23.641 1.743 1 97.62 287 LEU A N 1
ATOM 2095 C CA . LEU A 1 287 ? -5.965 -24.516 2.291 1 97.62 287 LEU A CA 1
ATOM 2096 C C . LEU A 1 287 ? -7.355 -23.969 1.995 1 97.62 287 LEU A C 1
ATOM 2098 O O . LEU A 1 287 ? -8.297 -24.734 1.791 1 97.62 287 LEU A O 1
ATOM 2102 N N . SER A 1 288 ? -7.508 -22.641 1.979 1 96.62 288 SER A N 1
ATOM 2103 C CA . SER A 1 288 ? -8.828 -22.078 1.704 1 96.62 288 SER A CA 1
ATOM 2104 C C . SER A 1 288 ? -9.32 -22.484 0.32 1 96.62 288 SER A C 1
ATOM 2106 O O . SER A 1 288 ? -10.5 -22.812 0.147 1 96.62 288 SER A O 1
ATOM 2108 N N . LYS A 1 289 ? -8.461 -22.5 -0.661 1 93.94 289 LYS A N 1
ATOM 2109 C CA . LYS A 1 289 ? -8.828 -22.875 -2.023 1 93.94 289 LYS A CA 1
ATOM 2110 C C . LYS A 1 289 ? -9.18 -24.359 -2.109 1 93.94 289 LYS A C 1
ATOM 2112 O O . LYS A 1 289 ? -10.141 -24.734 -2.771 1 93.94 289 LYS A O 1
ATOM 2117 N N . LYS A 1 290 ? -8.398 -25.203 -1.462 1 96.31 290 LYS A N 1
ATOM 2118 C CA . LYS A 1 290 ? -8.602 -26.641 -1.521 1 96.31 290 LYS A CA 1
ATOM 2119 C C . LYS A 1 290 ? -9.867 -27.047 -0.766 1 96.31 290 LYS A C 1
ATOM 2121 O O . LYS A 1 290 ? -10.609 -27.922 -1.217 1 96.31 290 LYS A O 1
ATOM 2126 N N . ILE A 1 291 ? -10.07 -26.438 0.396 1 96.56 291 ILE A N 1
ATOM 2127 C CA . ILE A 1 291 ? -11.281 -26.703 1.176 1 96.56 291 ILE A CA 1
ATOM 2128 C C . ILE A 1 291 ? -12.508 -26.25 0.389 1 96.56 291 ILE A C 1
ATOM 2130 O O . ILE A 1 291 ? -13.5 -26.984 0.301 1 96.56 291 ILE A O 1
ATOM 2134 N N . ALA A 1 292 ? -12.422 -25.078 -0.209 1 95 292 ALA A N 1
ATOM 2135 C CA . ALA A 1 292 ? -13.531 -24.547 -0.998 1 95 292 ALA A CA 1
ATOM 2136 C C . ALA A 1 292 ? -13.836 -25.453 -2.191 1 95 292 ALA A C 1
ATOM 2138 O O . ALA A 1 292 ? -14.992 -25.578 -2.605 1 95 292 ALA A O 1
ATOM 2139 N N . ALA A 1 293 ? -12.828 -26.125 -2.721 1 94.56 293 ALA A N 1
ATOM 2140 C CA . ALA A 1 293 ? -12.984 -27 -3.873 1 94.56 293 ALA A CA 1
ATOM 2141 C C . ALA A 1 293 ? -13.578 -28.344 -3.459 1 94.56 293 ALA A C 1
ATOM 2143 O O . ALA A 1 293 ? -13.938 -29.156 -4.309 1 94.56 293 ALA A O 1
ATOM 2144 N N . GLY A 1 294 ? -13.664 -28.641 -2.158 1 95.25 294 GLY A N 1
ATOM 2145 C CA . GLY A 1 294 ? -14.312 -29.844 -1.654 1 95.25 294 GLY A CA 1
ATOM 2146 C C . GLY A 1 294 ? -13.352 -30.984 -1.43 1 95.25 294 GLY A C 1
ATOM 2147 O O . GLY A 1 294 ? -13.773 -32.125 -1.267 1 95.25 294 GLY A O 1
ATOM 2148 N N . ALA A 1 295 ? -12.109 -30.734 -1.318 1 97.38 295 ALA A N 1
ATOM 2149 C CA . ALA A 1 295 ? -11.109 -31.781 -1.158 1 97.38 295 ALA A CA 1
ATOM 2150 C C . ALA A 1 295 ? -11.195 -32.406 0.232 1 97.38 295 ALA A C 1
ATOM 2152 O O . ALA A 1 295 ? -11.43 -31.719 1.22 1 97.38 295 ALA A O 1
ATOM 2153 N N . THR A 1 296 ? -10.984 -33.719 0.313 1 98.06 296 THR A N 1
ATOM 2154 C CA . THR A 1 296 ? -10.914 -34.438 1.582 1 98.06 296 THR A CA 1
ATOM 2155 C C . THR A 1 296 ? -9.508 -34.969 1.823 1 98.06 296 THR A C 1
ATOM 2157 O O . THR A 1 296 ? -9.094 -35.156 2.971 1 98.06 296 THR A O 1
ATOM 2160 N N . HIS A 1 297 ? -8.812 -35.281 0.792 1 98.5 297 HIS A N 1
ATOM 2161 C CA . HIS A 1 297 ? -7.438 -35.781 0.813 1 98.5 297 HIS A CA 1
ATOM 2162 C C . HIS A 1 297 ? -6.523 -34.906 -0.034 1 98.5 297 HIS A C 1
ATOM 2164 O O . HIS A 1 297 ? -6.773 -34.719 -1.227 1 98.5 297 HIS A O 1
ATOM 2170 N N . LEU A 1 298 ? -5.426 -34.375 0.579 1 98.56 298 LEU A N 1
ATOM 2171 C CA . LEU A 1 298 ? -4.602 -33.375 -0.092 1 98.56 298 LEU A CA 1
ATOM 2172 C C . LEU A 1 298 ? -3.121 -33.688 0.06 1 98.56 298 LEU A C 1
ATOM 2174 O O . LEU A 1 298 ? -2.623 -33.812 1.181 1 98.56 298 LEU A O 1
ATOM 2178 N N . VAL A 1 299 ? -2.451 -33.844 -1.039 1 98.5 299 VAL A N 1
ATOM 2179 C CA . VAL A 1 299 ? -0.994 -33.906 -1.033 1 98.5 299 VAL A CA 1
ATOM 2180 C C . VAL A 1 299 ? -0.41 -32.531 -1.354 1 98.5 299 VAL A C 1
ATOM 2182 O O . VAL A 1 299 ? -0.859 -31.859 -2.287 1 98.5 299 VAL A O 1
ATOM 2185 N N . ILE A 1 300 ? 0.559 -32.094 -0.579 1 98.12 300 ILE A N 1
ATOM 2186 C CA . ILE A 1 300 ? 1.198 -30.812 -0.776 1 98.12 300 ILE A CA 1
ATOM 2187 C C . ILE A 1 300 ? 2.668 -31 -1.14 1 98.12 300 ILE A C 1
ATOM 2189 O O . ILE A 1 300 ? 3.432 -31.594 -0.366 1 98.12 300 ILE A O 1
ATOM 2193 N N . ASP A 1 301 ? 3.01 -30.531 -2.301 1 97.25 301 ASP A N 1
ATOM 2194 C CA . ASP A 1 301 ? 4.375 -30.562 -2.818 1 97.25 301 ASP A CA 1
ATOM 2195 C C . ASP A 1 301 ? 5.168 -29.344 -2.346 1 97.25 301 ASP A C 1
ATOM 2197 O O . ASP A 1 301 ? 4.785 -28.203 -2.613 1 97.25 301 ASP A O 1
ATOM 2201 N N . ILE A 1 302 ? 6.309 -29.562 -1.688 1 96.62 302 ILE A N 1
ATOM 2202 C CA . ILE A 1 302 ? 7.16 -28.469 -1.243 1 96.62 302 ILE A CA 1
ATOM 2203 C C . ILE A 1 302 ? 8.547 -28.609 -1.862 1 96.62 302 ILE A C 1
ATOM 2205 O O . ILE A 1 302 ? 9.43 -29.25 -1.285 1 96.62 302 ILE A O 1
ATOM 2209 N N . PRO A 1 303 ? 8.766 -27.969 -2.975 1 95 303 PRO A N 1
ATOM 2210 C CA . PRO A 1 303 ? 10.141 -27.906 -3.471 1 95 303 PRO A CA 1
ATOM 2211 C C . PRO A 1 303 ? 11.07 -27.125 -2.537 1 95 303 PRO A C 1
ATOM 2213 O O . PRO A 1 303 ? 10.719 -26.047 -2.072 1 95 303 PRO A O 1
ATOM 2216 N N . VAL A 1 304 ? 12.25 -27.672 -2.244 1 95.38 304 VAL A N 1
ATOM 2217 C CA . VAL A 1 304 ? 13.227 -27.031 -1.361 1 95.38 304 VAL A CA 1
ATOM 2218 C C . VAL A 1 304 ? 14.516 -26.766 -2.127 1 95.38 304 VAL A C 1
ATOM 2220 O O . VAL A 1 304 ? 15.094 -27.672 -2.73 1 95.38 304 VAL A O 1
ATOM 2223 N N . GLY A 1 305 ? 14.859 -25.531 -2.145 1 92.88 305 GLY A N 1
ATOM 2224 C CA . GLY A 1 305 ? 16.094 -25.125 -2.814 1 92.88 305 GLY A CA 1
ATOM 2225 C C . GLY A 1 305 ? 16.438 -23.672 -2.576 1 92.88 305 GLY A C 1
ATOM 2226 O O . GLY A 1 305 ? 15.609 -22.891 -2.117 1 92.88 305 GLY A O 1
ATOM 2227 N N . PRO A 1 306 ? 17.656 -23.266 -2.904 1 89.31 306 PRO A N 1
ATOM 2228 C CA . PRO A 1 306 ? 18.156 -21.938 -2.561 1 89.31 306 PRO A CA 1
ATOM 2229 C C . PRO A 1 306 ? 17.375 -20.812 -3.24 1 89.31 306 PRO A C 1
ATOM 2231 O O . PRO A 1 306 ? 17.328 -19.703 -2.729 1 89.31 306 PRO A O 1
ATOM 2234 N N . THR A 1 307 ? 16.844 -21.094 -4.371 1 87.25 307 THR A N 1
ATOM 2235 C CA . THR A 1 307 ? 16.141 -20.047 -5.086 1 87.25 307 THR A CA 1
ATOM 2236 C C . THR A 1 307 ? 14.672 -20.406 -5.281 1 87.25 307 THR A C 1
ATOM 2238 O O . THR A 1 307 ? 13.984 -19.812 -6.113 1 87.25 307 THR A O 1
ATOM 2241 N N . ALA A 1 308 ? 14.234 -21.484 -4.535 1 88.62 308 ALA A N 1
ATOM 2242 C CA . ALA A 1 308 ? 12.812 -21.812 -4.453 1 88.62 308 ALA A CA 1
ATOM 2243 C C . ALA A 1 308 ? 12.117 -20.969 -3.391 1 88.62 308 ALA A C 1
ATOM 2245 O O . ALA A 1 308 ? 12.75 -20.141 -2.734 1 88.62 308 ALA A O 1
ATOM 2246 N N . LYS A 1 309 ? 10.836 -21.078 -3.287 1 86.62 309 LYS A N 1
ATOM 2247 C CA . LYS A 1 309 ? 10.094 -20.344 -2.27 1 86.62 309 LYS A CA 1
ATOM 2248 C C . LYS A 1 309 ? 10.5 -20.781 -0.865 1 86.62 309 LYS A C 1
ATOM 2250 O O . LYS A 1 309 ? 10.57 -19.953 0.052 1 86.62 309 LYS A O 1
ATOM 2255 N N . VAL A 1 310 ? 10.641 -22.125 -0.705 1 91.06 310 VAL A N 1
ATOM 2256 C CA . VAL A 1 310 ? 11.18 -22.688 0.527 1 91.06 310 VAL A CA 1
ATOM 2257 C C . VAL A 1 310 ? 12.672 -22.969 0.357 1 91.06 310 VAL A C 1
ATOM 2259 O O . VAL A 1 310 ? 13.055 -23.859 -0.414 1 91.06 310 VAL A O 1
ATOM 2262 N N . ARG A 1 311 ? 13.492 -22.312 1.156 1 89.62 311 ARG A N 1
ATOM 2263 C CA . ARG A 1 311 ? 14.914 -22.25 0.831 1 89.62 311 ARG A CA 1
ATOM 2264 C C . ARG A 1 311 ? 15.703 -23.312 1.607 1 89.62 311 ARG A C 1
ATOM 2266 O O . ARG A 1 311 ? 16.828 -23.641 1.241 1 89.62 311 ARG A O 1
ATOM 2273 N N . GLY A 1 312 ? 15.07 -23.812 2.697 1 92.12 312 GLY A N 1
ATOM 2274 C CA . GLY A 1 312 ? 15.797 -24.781 3.508 1 92.12 312 GLY A CA 1
ATOM 2275 C C . GLY A 1 312 ? 14.891 -25.703 4.293 1 92.12 312 GLY A C 1
ATOM 2276 O O . GLY A 1 312 ? 13.664 -25.562 4.266 1 92.12 312 GLY A O 1
ATOM 2277 N N . ALA A 1 313 ? 15.555 -26.562 4.941 1 93.56 313 ALA A N 1
ATOM 2278 C CA . ALA A 1 313 ? 14.859 -27.625 5.641 1 93.56 313 ALA A CA 1
ATOM 2279 C C . ALA A 1 313 ? 14.055 -27.078 6.816 1 93.56 313 ALA A C 1
ATOM 2281 O O . ALA A 1 313 ? 12.938 -27.547 7.086 1 93.56 313 ALA A O 1
ATOM 2282 N N . ASP A 1 314 ? 14.625 -26.141 7.504 1 94.44 314 ASP A N 1
ATOM 2283 C CA . ASP A 1 314 ? 13.945 -25.578 8.664 1 94.44 314 ASP A CA 1
ATOM 2284 C C . ASP A 1 314 ? 12.648 -24.875 8.25 1 94.44 314 ASP A C 1
ATOM 2286 O O . ASP A 1 314 ? 11.617 -25.031 8.914 1 94.44 314 ASP A O 1
ATOM 2290 N N . ALA A 1 315 ? 12.766 -24.188 7.227 1 92.94 315 ALA A N 1
ATOM 2291 C CA . ALA A 1 315 ? 11.578 -23.516 6.707 1 92.94 315 ALA A CA 1
ATOM 2292 C C . ALA A 1 315 ? 10.531 -24.531 6.258 1 92.94 315 ALA A C 1
ATOM 2294 O O . ALA A 1 315 ? 9.328 -24.312 6.461 1 92.94 315 ALA A O 1
ATOM 2295 N N . ALA A 1 316 ? 10.961 -25.578 5.66 1 95.81 316 ALA A N 1
ATOM 2296 C CA . ALA A 1 316 ? 10.055 -26.641 5.215 1 95.81 316 ALA A CA 1
ATOM 2297 C C . ALA A 1 316 ? 9.352 -27.297 6.398 1 95.81 316 ALA A C 1
ATOM 2299 O O . ALA A 1 316 ? 8.156 -27.578 6.336 1 95.81 316 ALA A O 1
ATOM 2300 N N . ASP A 1 317 ? 10.102 -27.516 7.449 1 96.88 317 ASP A N 1
ATOM 2301 C CA . ASP A 1 317 ? 9.539 -28.109 8.656 1 96.88 317 ASP A CA 1
ATOM 2302 C C . ASP A 1 317 ? 8.445 -27.219 9.242 1 96.88 317 ASP A C 1
ATOM 2304 O O . ASP A 1 317 ? 7.379 -27.719 9.617 1 96.88 317 ASP A O 1
ATOM 2308 N N . THR A 1 318 ? 8.773 -25.984 9.312 1 95.81 318 THR A N 1
ATOM 2309 C CA . THR A 1 318 ? 7.832 -25.016 9.875 1 95.81 318 THR A CA 1
ATOM 2310 C C . THR A 1 318 ? 6.551 -24.969 9.047 1 95.81 318 THR A C 1
ATOM 2312 O O . THR A 1 318 ? 5.445 -25 9.594 1 95.81 318 THR A O 1
ATOM 2315 N N . LEU A 1 319 ? 6.707 -24.938 7.785 1 96.31 319 LEU A N 1
ATOM 2316 C CA . LEU A 1 319 ? 5.562 -24.875 6.887 1 96.31 319 LEU A CA 1
ATOM 2317 C C . LEU A 1 319 ? 4.738 -26.156 6.965 1 96.31 319 LEU A C 1
ATOM 2319 O O . LEU A 1 319 ? 3.504 -26.109 6.992 1 96.31 319 LEU A O 1
ATOM 2323 N N . GLU A 1 320 ? 5.398 -27.25 7.004 1 97.44 320 GLU A N 1
ATOM 2324 C CA . GLU A 1 320 ? 4.723 -28.531 7.094 1 97.44 320 GLU A CA 1
ATOM 2325 C C . GLU A 1 320 ? 3.879 -28.641 8.359 1 97.44 320 GLU A C 1
ATOM 2327 O O . GLU A 1 320 ? 2.727 -29.078 8.312 1 97.44 320 GLU A O 1
ATOM 2332 N N . ARG A 1 321 ? 4.441 -28.266 9.438 1 97.44 321 ARG A N 1
ATOM 2333 C CA . ARG A 1 321 ? 3.723 -28.297 10.703 1 97.44 321 ARG A CA 1
ATOM 2334 C C . ARG A 1 321 ? 2.486 -27.406 10.656 1 97.44 321 ARG A C 1
ATOM 2336 O O . ARG A 1 321 ? 1.413 -27.797 11.117 1 97.44 321 ARG A O 1
ATOM 2343 N N . ALA A 1 322 ? 2.674 -26.234 10.125 1 97.62 322 ALA A N 1
ATOM 2344 C CA . ALA A 1 322 ? 1.569 -25.281 10.039 1 97.62 322 ALA A CA 1
ATOM 2345 C C . ALA A 1 322 ? 0.46 -25.812 9.133 1 97.62 322 ALA A C 1
ATOM 2347 O O . ALA A 1 322 ? -0.721 -25.734 9.484 1 97.62 322 ALA A O 1
ATOM 2348 N N . LEU A 1 323 ? 0.818 -26.359 7.992 1 98 323 LEU A N 1
ATOM 2349 C CA . LEU A 1 323 ? -0.144 -26.906 7.043 1 98 323 LEU A CA 1
ATOM 2350 C C . LEU A 1 323 ? -0.93 -28.047 7.668 1 98 323 LEU A C 1
ATOM 2352 O O . LEU A 1 323 ? -2.158 -28.094 7.562 1 98 323 LEU A O 1
ATOM 2356 N N . SER A 1 324 ? -0.229 -28.906 8.312 1 97.56 324 SER A N 1
ATOM 2357 C CA . SER A 1 324 ? -0.849 -30.078 8.906 1 97.56 324 SER A CA 1
ATOM 2358 C C . SER A 1 324 ? -1.812 -29.703 10.023 1 97.56 324 SER A C 1
ATOM 2360 O O . SER A 1 324 ? -2.928 -30.219 10.094 1 97.56 324 SER A O 1
ATOM 2362 N N . SER A 1 325 ? -1.371 -28.812 10.836 1 97.88 325 SER A N 1
ATOM 2363 C CA . SER A 1 325 ? -2.182 -28.391 11.977 1 97.88 325 SER A CA 1
ATOM 2364 C C . SER A 1 325 ? -3.467 -27.719 11.523 1 97.88 325 SER A C 1
ATOM 2366 O O . SER A 1 325 ? -4.547 -28.016 12.031 1 97.88 325 SER A O 1
ATOM 2368 N N . VAL A 1 326 ? -3.352 -26.844 10.602 1 98.38 326 VAL A N 1
ATOM 2369 C CA . VAL A 1 326 ? -4.516 -26.094 10.148 1 98.38 326 VAL A CA 1
ATOM 2370 C C . VAL A 1 326 ? -5.441 -27 9.344 1 98.38 326 VAL A C 1
ATOM 2372 O O . VAL A 1 326 ? -6.664 -26.938 9.477 1 98.38 326 VAL A O 1
ATOM 2375 N N . ALA A 1 327 ? -4.898 -27.859 8.508 1 98.5 327 ALA A N 1
ATOM 2376 C CA . ALA A 1 327 ? -5.703 -28.812 7.734 1 98.5 327 ALA A CA 1
ATOM 2377 C C . ALA A 1 327 ? -6.535 -29.703 8.648 1 98.5 327 ALA A C 1
ATOM 2379 O O . ALA A 1 327 ? -7.699 -29.984 8.359 1 98.5 327 ALA A O 1
ATOM 2380 N N . GLN A 1 328 ? -5.941 -30.125 9.695 1 97.81 328 GLN A N 1
ATOM 2381 C CA . GLN A 1 328 ? -6.613 -30.984 10.656 1 97.81 328 GLN A CA 1
ATOM 2382 C C . GLN A 1 328 ? -7.852 -30.312 11.234 1 97.81 328 GLN A C 1
ATOM 2384 O O . GLN A 1 328 ? -8.875 -30.953 11.453 1 97.81 328 GLN A O 1
ATOM 2389 N N . ALA A 1 329 ? -7.754 -29.062 11.445 1 97.94 329 ALA A N 1
ATOM 2390 C CA . ALA A 1 329 ? -8.859 -28.297 12.016 1 97.94 329 ALA A CA 1
ATOM 2391 C C . ALA A 1 329 ? -10.055 -28.281 11.062 1 97.94 329 ALA A C 1
ATOM 2393 O O . ALA A 1 329 ? -11.188 -28.031 11.477 1 97.94 329 ALA A O 1
ATOM 2394 N N . PHE A 1 330 ? -9.859 -28.562 9.836 1 97.75 330 PHE A N 1
ATOM 2395 C CA . PHE A 1 330 ? -10.93 -28.531 8.852 1 97.75 330 PHE A CA 1
ATOM 2396 C C . PHE A 1 330 ? -11.273 -29.953 8.375 1 97.75 330 PHE A C 1
ATOM 2398 O O . PHE A 1 330 ? -12.016 -30.125 7.41 1 97.75 330 PHE A O 1
ATOM 2405 N N . GLY A 1 331 ? -10.648 -30.953 8.984 1 96.81 331 GLY A N 1
ATOM 2406 C CA . GLY A 1 331 ? -10.938 -32.344 8.641 1 96.81 331 GLY A CA 1
ATOM 2407 C C . GLY A 1 331 ? -10.305 -32.781 7.34 1 96.81 331 GLY A C 1
ATOM 2408 O O . GLY A 1 331 ? -10.766 -33.719 6.707 1 96.81 331 GLY A O 1
ATOM 2409 N N . LEU A 1 332 ? -9.328 -32.125 6.898 1 97.75 332 LEU A N 1
ATOM 2410 C CA . LEU A 1 332 ? -8.617 -32.438 5.664 1 97.75 332 LEU A CA 1
ATOM 2411 C C . LEU A 1 332 ? -7.426 -33.375 5.945 1 97.75 332 LEU A C 1
ATOM 2413 O O . LEU A 1 332 ? -6.547 -33 6.738 1 97.75 332 LEU A O 1
ATOM 2417 N N . ARG A 1 333 ? -7.43 -34.5 5.375 1 97.81 333 ARG A N 1
ATOM 2418 C CA . ARG A 1 333 ? -6.266 -35.375 5.457 1 97.81 333 ARG A CA 1
ATOM 2419 C C . ARG A 1 333 ? -5.164 -34.938 4.512 1 97.81 333 ARG A C 1
ATOM 2421 O O . ARG A 1 333 ? -5.383 -34.812 3.303 1 97.81 333 ARG A O 1
ATOM 2428 N N . THR A 1 334 ? -3.994 -34.688 5.113 1 98.12 334 THR A N 1
ATOM 2429 C CA . THR A 1 334 ? -2.957 -34.094 4.285 1 98.12 334 THR A CA 1
ATOM 2430 C C . THR A 1 334 ? -1.652 -34.875 4.391 1 98.12 334 THR A C 1
ATOM 2432 O O . THR A 1 334 ? -1.405 -35.531 5.395 1 98.12 334 THR A O 1
ATOM 2435 N N . ARG A 1 335 ? -0.894 -34.844 3.387 1 97.81 335 ARG A N 1
ATOM 2436 C CA . ARG A 1 335 ? 0.48 -35.344 3.342 1 97.81 335 ARG A CA 1
ATOM 2437 C C . ARG A 1 335 ? 1.393 -34.344 2.629 1 97.81 335 ARG A C 1
ATOM 2439 O O . ARG A 1 335 ? 1.137 -33.969 1.48 1 97.81 335 ARG A O 1
ATOM 2446 N N . VAL A 1 336 ? 2.41 -33.906 3.357 1 97.75 336 VAL A N 1
ATOM 2447 C CA . VAL A 1 336 ? 3.389 -33 2.771 1 97.75 336 VAL A CA 1
ATOM 2448 C C . VAL A 1 336 ? 4.559 -33.781 2.201 1 97.75 336 VAL A C 1
ATOM 2450 O O . VAL A 1 336 ? 5.102 -34.688 2.869 1 97.75 336 VAL A O 1
ATOM 2453 N N . MET A 1 337 ? 4.875 -33.5 0.993 1 97.56 337 MET A N 1
ATOM 2454 C CA . MET A 1 337 ? 5.98 -34.188 0.321 1 97.56 337 MET A CA 1
ATOM 2455 C C . MET A 1 337 ? 7.016 -33.156 -0.176 1 97.56 337 MET A C 1
ATOM 2457 O O . MET A 1 337 ? 6.734 -32.375 -1.072 1 97.56 337 MET A O 1
ATOM 2461 N N . ARG A 1 338 ? 8.234 -33.281 0.336 1 96.25 338 ARG A N 1
ATOM 2462 C CA . ARG A 1 338 ? 9.32 -32.406 -0.07 1 96.25 338 ARG A CA 1
ATOM 2463 C C . ARG A 1 338 ? 9.969 -32.906 -1.357 1 96.25 338 ARG A C 1
ATOM 2465 O O . ARG A 1 338 ? 10.055 -34.094 -1.6 1 96.25 338 ARG A O 1
ATOM 2472 N N . GLY A 1 339 ? 10.344 -32.031 -2.168 1 94.62 339 GLY A N 1
ATOM 2473 C CA . GLY A 1 339 ? 11 -32.344 -3.422 1 94.62 339 GLY A CA 1
ATOM 2474 C C . GLY A 1 339 ? 12.141 -31.422 -3.758 1 94.62 339 GLY A C 1
ATOM 2475 O O . GLY A 1 339 ? 12.445 -30.5 -2.996 1 94.62 339 GLY A O 1
ATOM 2476 N N . PRO A 1 340 ? 12.812 -31.719 -4.852 1 93.44 340 PRO A N 1
ATOM 2477 C CA . PRO A 1 340 ? 13.953 -30.891 -5.258 1 93.44 340 PRO A CA 1
ATOM 2478 C C . PRO A 1 340 ? 13.531 -29.516 -5.766 1 93.44 340 PRO A C 1
ATOM 2480 O O . PRO A 1 340 ? 12.508 -29.391 -6.441 1 93.44 340 PRO A O 1
ATOM 2483 N N . GLY A 1 341 ? 14.328 -28.484 -5.395 1 94.62 341 GLY A N 1
ATOM 2484 C CA . GLY A 1 341 ? 14.031 -27.125 -5.82 1 94.62 341 GLY A CA 1
ATOM 2485 C C . GLY A 1 341 ? 15.25 -26.359 -6.293 1 94.62 341 GLY A C 1
ATOM 2486 O O . GLY A 1 341 ? 15.211 -25.141 -6.438 1 94.62 341 GLY A O 1
ATOM 2487 N N . ALA A 1 342 ? 16.344 -27.078 -6.559 1 94.06 342 ALA A N 1
ATOM 2488 C CA . ALA A 1 342 ? 17.609 -26.438 -6.93 1 94.06 342 ALA A CA 1
ATOM 2489 C C . ALA A 1 342 ? 17.594 -26 -8.391 1 94.06 342 ALA A C 1
ATOM 2491 O O . ALA A 1 342 ? 18.344 -25.094 -8.781 1 94.06 342 ALA A O 1
ATOM 2492 N N . GLU A 1 343 ? 16.875 -26.656 -9.148 1 94.56 343 GLU A N 1
ATOM 2493 C CA . GLU A 1 343 ? 16.703 -26.328 -10.562 1 94.56 343 GLU A CA 1
ATOM 2494 C C . GLU A 1 343 ? 15.258 -26.562 -11.016 1 94.56 343 GLU A C 1
ATOM 2496 O O . GLU A 1 343 ? 14.477 -27.203 -10.312 1 94.56 343 GLU A O 1
ATOM 2501 N N . PRO A 1 344 ? 14.875 -26.016 -12.18 1 95.56 344 PRO A N 1
ATOM 2502 C CA . PRO A 1 344 ? 13.523 -26.266 -12.688 1 95.56 344 PRO A CA 1
ATOM 2503 C C . PRO A 1 344 ? 13.234 -27.734 -12.922 1 95.56 344 PRO A C 1
ATOM 2505 O O . PRO A 1 344 ? 14.164 -28.531 -13.078 1 95.56 344 PRO A O 1
ATOM 2508 N N . ILE A 1 345 ? 11.984 -28.094 -12.82 1 95.81 345 ILE A N 1
ATOM 2509 C CA . ILE A 1 345 ? 11.547 -29.438 -13.18 1 95.81 345 ILE A CA 1
ATOM 2510 C C . ILE A 1 345 ? 10.977 -29.438 -14.594 1 95.81 345 ILE A C 1
ATOM 2512 O O . ILE A 1 345 ? 10.141 -28.594 -14.93 1 95.81 345 ILE A O 1
ATOM 2516 N N . GLY A 1 346 ? 11.391 -30.359 -15.383 1 95.25 346 GLY A N 1
ATOM 2517 C CA . GLY A 1 346 ? 11.086 -30.312 -16.797 1 95.25 346 GLY A CA 1
ATOM 2518 C C . GLY A 1 346 ? 12.05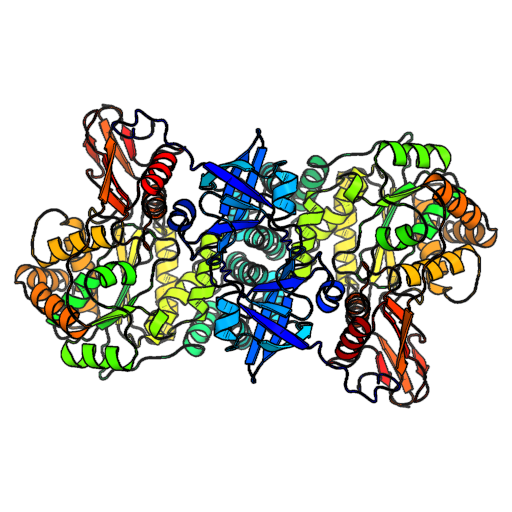5 -29.453 -17.594 1 95.25 346 GLY A C 1
ATOM 2519 O O . GLY A 1 346 ? 13.164 -29.188 -17.141 1 95.25 346 GLY A O 1
ATOM 2520 N N . ARG A 1 347 ? 11.602 -29.031 -18.797 1 96.5 347 ARG A N 1
ATOM 2521 C CA . ARG A 1 347 ? 12.477 -28.25 -19.672 1 96.5 347 ARG A CA 1
ATOM 2522 C C . ARG A 1 347 ? 11.82 -26.938 -20.078 1 96.5 347 ARG A C 1
ATOM 2524 O O . ARG A 1 347 ? 12.5 -26 -20.5 1 96.5 347 ARG A O 1
ATOM 2531 N N . GLY A 1 348 ? 10.609 -26.922 -19.969 1 97.62 348 GLY A N 1
ATOM 2532 C CA . GLY A 1 348 ? 9.875 -25.75 -20.422 1 97.62 348 GLY A CA 1
ATOM 2533 C C . GLY A 1 348 ? 9.398 -24.875 -19.281 1 97.62 348 GLY A C 1
ATOM 2534 O O . GLY A 1 348 ? 9 -25.375 -18.234 1 97.62 348 GLY A O 1
ATOM 2535 N N . ILE A 1 349 ? 9.539 -23.594 -19.453 1 97.62 349 ILE A N 1
ATOM 2536 C CA . ILE A 1 349 ? 8.984 -22.578 -18.578 1 97.62 349 ILE A CA 1
ATOM 2537 C C . ILE A 1 349 ? 8.078 -21.641 -19.375 1 97.62 349 ILE A C 1
ATOM 2539 O O . ILE A 1 349 ? 8.531 -20.953 -20.297 1 97.62 349 ILE A O 1
ATOM 2543 N N . GLY A 1 350 ? 6.777 -21.594 -18.984 1 97.38 350 GLY A N 1
ATOM 2544 C CA . GLY A 1 350 ? 5.73 -20.922 -19.75 1 97.38 350 GLY A CA 1
ATOM 2545 C C . GLY A 1 350 ? 4.605 -21.859 -20.141 1 97.38 350 GLY A C 1
ATOM 2546 O O . GLY A 1 350 ? 4.762 -23.078 -20.109 1 97.38 350 GLY A O 1
ATOM 2547 N N . PRO A 1 351 ? 3.525 -21.312 -20.578 1 97.44 351 PRO A N 1
ATOM 2548 C CA . PRO A 1 351 ? 2.34 -22.141 -20.781 1 97.44 351 PRO A CA 1
ATOM 2549 C C . PRO A 1 351 ? 2.553 -23.219 -21.844 1 97.44 351 PRO A C 1
ATOM 2551 O O . PRO A 1 351 ? 2.441 -24.406 -21.547 1 97.44 351 PRO A O 1
ATOM 2554 N N . ALA A 1 352 ? 2.93 -22.844 -23.031 1 98.38 352 ALA A N 1
ATOM 2555 C CA . ALA A 1 352 ? 3.057 -23.797 -24.141 1 98.38 352 ALA A CA 1
ATOM 2556 C C . ALA A 1 352 ? 4.227 -24.75 -23.906 1 98.38 352 ALA A C 1
ATOM 2558 O O . ALA A 1 352 ? 4.137 -25.938 -24.234 1 98.38 352 ALA A O 1
ATOM 2559 N N . LEU A 1 353 ? 5.281 -24.219 -23.406 1 98.38 353 LEU A N 1
ATOM 2560 C CA . LEU A 1 353 ? 6.477 -25.031 -23.219 1 98.38 353 LEU A CA 1
ATOM 2561 C C . LEU A 1 353 ? 6.262 -26.062 -22.109 1 98.38 353 LEU A C 1
ATOM 2563 O O . LEU A 1 353 ? 6.723 -27.203 -22.219 1 98.38 353 LEU A O 1
ATOM 2567 N N . GLU A 1 354 ? 5.625 -25.703 -21.062 1 98.12 354 GLU A N 1
ATOM 2568 C CA . GLU A 1 354 ? 5.273 -26.656 -20.016 1 98.12 354 GLU A CA 1
ATOM 2569 C C . GLU A 1 354 ? 4.273 -27.688 -20.516 1 98.12 354 GLU A C 1
ATOM 2571 O O . GLU A 1 354 ? 4.328 -28.859 -20.125 1 98.12 354 GLU A O 1
ATOM 2576 N N . ALA A 1 355 ? 3.338 -27.234 -21.359 1 98.31 355 ALA A N 1
ATOM 2577 C CA . ALA A 1 355 ? 2.381 -28.156 -21.969 1 98.31 355 ALA A CA 1
ATOM 2578 C C . ALA A 1 355 ? 3.096 -29.234 -22.781 1 98.31 355 ALA A C 1
ATOM 2580 O O . ALA A 1 355 ? 2.686 -30.391 -22.781 1 98.31 355 ALA A O 1
ATOM 2581 N N . GLN A 1 356 ? 4.086 -28.844 -23.484 1 98.06 356 GLN A N 1
ATOM 2582 C CA . GLN A 1 356 ? 4.871 -29.797 -24.25 1 98.06 356 GLN A CA 1
ATOM 2583 C C . GLN A 1 356 ? 5.516 -30.844 -23.359 1 98.06 356 GLN A C 1
ATOM 2585 O O . GLN A 1 356 ? 5.559 -32.031 -23.703 1 98.06 356 GLN A O 1
ATOM 2590 N N . ASP A 1 357 ? 6.016 -30.391 -22.234 1 98.25 357 ASP A N 1
ATOM 2591 C CA . ASP A 1 357 ? 6.582 -31.328 -21.266 1 98.25 357 ASP A CA 1
ATOM 2592 C C . ASP A 1 357 ? 5.531 -32.312 -20.781 1 98.25 357 ASP A C 1
ATOM 2594 O O . ASP A 1 357 ? 5.805 -33.531 -20.656 1 98.25 357 ASP A O 1
ATOM 2598 N N . ILE A 1 358 ? 4.379 -31.828 -20.453 1 98.38 358 ILE A N 1
ATOM 2599 C CA . ILE A 1 358 ? 3.281 -32.656 -19.984 1 98.38 358 ILE A CA 1
ATOM 2600 C C . ILE A 1 358 ? 2.959 -33.75 -21.016 1 98.38 358 ILE A C 1
ATOM 2602 O O . ILE A 1 358 ? 2.834 -34.906 -20.688 1 98.38 358 ILE A O 1
ATOM 2606 N N . LEU A 1 359 ? 2.793 -33.312 -22.266 1 98.25 359 LEU A N 1
ATOM 2607 C CA . LEU A 1 359 ? 2.473 -34.25 -23.344 1 98.25 359 LEU A CA 1
ATOM 2608 C C . LEU A 1 359 ? 3.568 -35.281 -23.516 1 98.25 359 LEU A C 1
ATOM 2610 O O . LEU A 1 359 ? 3.279 -36.469 -23.719 1 98.25 359 LEU A O 1
ATOM 2614 N N . ALA A 1 360 ? 4.812 -34.812 -23.438 1 98.06 360 ALA A N 1
ATOM 2615 C CA . ALA A 1 360 ? 5.934 -35.75 -23.547 1 98.06 360 ALA A CA 1
ATOM 2616 C C . ALA A 1 360 ? 5.848 -36.844 -22.469 1 98.06 360 ALA A C 1
ATOM 2618 O O . ALA A 1 360 ? 6.039 -38.031 -22.766 1 98.06 360 ALA A O 1
ATOM 2619 N N . VAL A 1 361 ? 5.551 -36.469 -21.266 1 98.5 361 VAL A N 1
ATOM 2620 C CA . VAL A 1 361 ? 5.477 -37.406 -20.156 1 98.5 361 VAL A CA 1
ATOM 2621 C C . VAL A 1 361 ? 4.297 -38.344 -20.344 1 98.5 361 VAL A C 1
ATOM 2623 O O . VAL A 1 361 ? 4.445 -39.562 -20.219 1 98.5 361 VAL A O 1
ATOM 2626 N N . LEU A 1 362 ? 3.131 -37.844 -20.672 1 98.56 362 LEU A N 1
ATOM 2627 C CA . LEU A 1 362 ? 1.92 -38.625 -20.797 1 98.56 362 LEU A CA 1
ATOM 2628 C C . LEU A 1 362 ? 2.033 -39.594 -21.953 1 98.56 362 LEU A C 1
ATOM 2630 O O . LEU A 1 362 ? 1.481 -40.719 -21.906 1 98.56 362 LEU A O 1
ATOM 2634 N N . GLN A 1 363 ? 2.754 -39.219 -22.984 1 97.88 363 GLN A N 1
ATOM 2635 C CA . GLN A 1 363 ? 2.881 -40.031 -24.172 1 97.88 363 GLN A CA 1
ATOM 2636 C C . GLN A 1 363 ? 4.121 -40.906 -24.109 1 97.88 363 GLN A C 1
ATOM 2638 O O . GLN A 1 363 ? 4.398 -41.688 -25.031 1 97.88 363 GLN A O 1
ATOM 2643 N N . GLY A 1 364 ? 4.906 -40.719 -23.094 1 96.44 364 GLY A N 1
ATOM 2644 C CA . GLY A 1 364 ? 6.09 -41.562 -22.906 1 96.44 364 GLY A CA 1
ATOM 2645 C C . GLY A 1 364 ? 7.25 -41.156 -23.797 1 96.44 364 GLY A C 1
ATOM 2646 O O . GLY A 1 364 ? 8.047 -42 -24.203 1 96.44 364 GLY A O 1
ATOM 2647 N N . GLN A 1 365 ? 7.324 -39.969 -24.172 1 96 365 GLN A N 1
ATOM 2648 C CA . GLN A 1 365 ? 8.438 -39.438 -24.953 1 96 365 GLN A CA 1
ATOM 2649 C C . GLN A 1 365 ? 9.578 -38.969 -24.062 1 96 365 GLN A C 1
ATOM 2651 O O . GLN A 1 365 ? 9.352 -38.594 -22.906 1 96 365 GLN A O 1
ATOM 2656 N N . PRO A 1 366 ? 10.75 -39.031 -24.547 1 93.31 366 PRO A N 1
ATOM 2657 C CA . PRO A 1 366 ? 11.891 -38.594 -23.734 1 93.31 366 PRO A CA 1
ATOM 2658 C C . PRO A 1 366 ? 11.969 -37.094 -23.594 1 93.31 366 PRO A C 1
ATOM 2660 O O . PRO A 1 366 ? 11.367 -36.344 -24.375 1 93.31 366 PRO A O 1
ATOM 2663 N N . GLY A 1 367 ? 12.742 -36.688 -22.469 1 91.12 367 GLY A N 1
ATOM 2664 C CA . GLY A 1 367 ? 13.055 -35.281 -22.359 1 91.12 367 GLY A CA 1
ATOM 2665 C C . GLY A 1 367 ? 12.617 -34.656 -21.047 1 91.12 367 GLY A C 1
ATOM 2666 O O . GLY A 1 367 ? 13.125 -33.625 -20.641 1 91.12 367 GLY A O 1
ATOM 2667 N N . ALA A 1 368 ? 11.609 -35.25 -20.438 1 94.81 368 ALA A N 1
ATOM 2668 C CA . ALA A 1 368 ? 11.117 -34.688 -19.188 1 94.81 368 ALA A CA 1
ATOM 2669 C C . ALA A 1 368 ? 10.953 -35.781 -18.125 1 94.81 368 ALA A C 1
ATOM 2671 O O . ALA A 1 368 ? 9.906 -35.875 -17.484 1 94.81 368 ALA A O 1
ATOM 2672 N N . GLU A 1 369 ? 11.977 -36.625 -17.938 1 95.81 369 GLU A N 1
ATOM 2673 C CA . GLU A 1 369 ? 11.93 -37.75 -17.031 1 95.81 369 GLU A CA 1
ATOM 2674 C C . GLU A 1 369 ? 11.812 -37.312 -15.578 1 95.81 369 GLU A C 1
ATOM 2676 O O . GLU A 1 369 ? 11.18 -37.969 -14.766 1 95.81 369 GLU A O 1
ATOM 2681 N N . ASP A 1 370 ? 12.492 -36.188 -15.328 1 96.81 370 ASP A N 1
ATOM 2682 C CA . ASP A 1 370 ? 12.414 -35.656 -13.969 1 96.81 370 ASP A CA 1
ATOM 2683 C C . ASP A 1 370 ? 10.984 -35.25 -13.617 1 96.81 370 ASP A C 1
ATOM 2685 O O . ASP A 1 370 ? 10.531 -35.469 -12.492 1 96.81 370 ASP A O 1
ATOM 2689 N N . LEU A 1 371 ? 10.289 -34.688 -14.539 1 97.88 371 LEU A N 1
ATOM 2690 C CA . LEU A 1 371 ? 8.891 -34.312 -14.344 1 97.88 371 LEU A CA 1
ATOM 2691 C C . LEU A 1 371 ? 8.031 -35.562 -14.148 1 97.88 371 LEU A C 1
ATOM 2693 O O . LEU A 1 371 ? 7.16 -35.594 -13.281 1 97.88 371 LEU A O 1
ATOM 2697 N N . ALA A 1 372 ? 8.273 -36.562 -14.953 1 98.25 372 ALA A N 1
ATOM 2698 C CA . ALA A 1 372 ? 7.555 -37.844 -14.828 1 98.25 372 ALA A CA 1
ATOM 2699 C C . ALA A 1 372 ? 7.77 -38.438 -13.445 1 98.25 372 ALA A C 1
ATOM 2701 O O . ALA A 1 372 ? 6.82 -38.938 -12.812 1 98.25 372 ALA A O 1
ATOM 2702 N N . HIS A 1 373 ? 8.977 -38.438 -13.078 1 98 373 HIS A N 1
ATOM 2703 C CA . HIS A 1 373 ? 9.328 -39 -11.781 1 98 373 HIS A CA 1
ATOM 2704 C C . HIS A 1 373 ? 8.609 -38.25 -10.648 1 98 373 HIS A C 1
ATOM 2706 O O . HIS A 1 373 ? 8 -38.875 -9.781 1 98 373 HIS A O 1
ATOM 2712 N N . ARG A 1 374 ? 8.695 -36.969 -10.648 1 97.81 374 ARG A N 1
ATOM 2713 C CA . ARG A 1 374 ? 8.078 -36.188 -9.586 1 97.81 374 ARG A CA 1
ATOM 2714 C C . ARG A 1 374 ? 6.562 -36.344 -9.578 1 97.81 374 ARG A C 1
ATOM 2716 O O . ARG A 1 374 ? 5.953 -36.469 -8.516 1 97.81 374 ARG A O 1
ATOM 2723 N N . ALA A 1 375 ? 5.93 -36.344 -10.734 1 98.5 375 ALA A N 1
ATOM 2724 C CA . ALA A 1 375 ? 4.488 -36.531 -10.844 1 98.5 375 ALA A CA 1
ATOM 2725 C C . ALA A 1 375 ? 4.082 -37.875 -10.234 1 98.5 375 ALA A C 1
ATOM 2727 O O . ALA A 1 375 ? 3.09 -37.969 -9.508 1 98.5 375 ALA A O 1
ATOM 2728 N N . CYS A 1 376 ? 4.855 -38.906 -10.516 1 98.62 376 CYS A N 1
ATOM 2729 C CA . CYS A 1 376 ? 4.539 -40.219 -10 1 98.62 376 CYS A CA 1
ATOM 2730 C C . CYS A 1 376 ? 4.734 -40.281 -8.492 1 98.62 376 CYS A C 1
ATOM 2732 O O . CYS A 1 376 ? 3.992 -40.969 -7.793 1 98.62 376 CYS A O 1
ATOM 2734 N N . GLU A 1 377 ? 5.762 -39.594 -8.039 1 98.44 377 GLU A N 1
ATOM 2735 C CA . GLU A 1 377 ? 5.965 -39.531 -6.594 1 98.44 377 GLU A CA 1
ATOM 2736 C C . GLU A 1 377 ? 4.75 -38.938 -5.895 1 98.44 377 GLU A C 1
ATOM 2738 O O . GLU A 1 377 ? 4.238 -39.5 -4.93 1 98.44 377 GLU A O 1
ATOM 2743 N N . LEU A 1 378 ? 4.332 -37.812 -6.352 1 98.5 378 LEU A N 1
ATOM 2744 C CA . LEU A 1 378 ? 3.217 -37.094 -5.746 1 98.5 378 LEU A CA 1
ATOM 2745 C C . LEU A 1 378 ? 1.916 -37.875 -5.914 1 98.5 378 LEU A C 1
ATOM 2747 O O . LEU A 1 378 ? 1.127 -37.969 -4.973 1 98.5 378 LEU A O 1
ATOM 2751 N N . ALA A 1 379 ? 1.7 -38.406 -7.113 1 98.75 379 ALA A N 1
ATOM 2752 C CA . ALA A 1 379 ? 0.523 -39.25 -7.367 1 98.75 379 ALA A CA 1
ATOM 2753 C C . ALA A 1 379 ? 0.505 -40.469 -6.449 1 98.75 379 ALA A C 1
ATOM 2755 O O . ALA A 1 379 ? -0.55 -40.844 -5.945 1 98.75 379 ALA A O 1
ATOM 2756 N N . GLY A 1 380 ? 1.652 -41.062 -6.359 1 98.75 380 GLY A N 1
ATOM 2757 C CA . GLY A 1 380 ? 1.758 -42.219 -5.469 1 98.75 380 GLY A CA 1
ATOM 2758 C C . GLY A 1 380 ? 1.392 -41.875 -4.031 1 98.75 380 GLY A C 1
ATOM 2759 O O . GLY A 1 380 ? 0.695 -42.656 -3.373 1 98.75 380 GLY A O 1
ATOM 2760 N N . GLY A 1 381 ? 1.937 -40.781 -3.537 1 98.56 381 GLY A N 1
ATOM 2761 C CA . GLY A 1 381 ? 1.562 -40.312 -2.209 1 98.56 381 GLY A CA 1
ATOM 2762 C C . GLY A 1 381 ? 0.067 -40.125 -2.045 1 98.56 381 GLY A C 1
ATOM 2763 O O . GLY A 1 381 ? -0.496 -40.438 -0.998 1 98.56 381 GLY A O 1
ATOM 2764 N N . LEU A 1 382 ? -0.569 -39.594 -3.062 1 98.62 382 LEU A N 1
ATOM 2765 C CA . LEU A 1 382 ? -2.004 -39.344 -3.033 1 98.62 382 LEU A CA 1
ATOM 2766 C C . LEU A 1 382 ? -2.799 -40.625 -3.053 1 98.62 382 LEU A C 1
ATOM 2768 O O . LEU A 1 382 ? -3.805 -40.75 -2.352 1 98.62 382 LEU A O 1
ATOM 2772 N N . LEU A 1 383 ? -2.387 -41.625 -3.85 1 98.69 383 LEU A N 1
ATOM 2773 C CA . LEU A 1 383 ? -3.021 -42.938 -3.891 1 98.69 383 LEU A CA 1
ATOM 2774 C C . LEU A 1 383 ? -2.984 -43.594 -2.518 1 98.69 383 LEU A C 1
ATOM 2776 O O . LEU A 1 383 ? -3.982 -44.156 -2.074 1 98.69 383 LEU A O 1
ATOM 2780 N N . GLU A 1 384 ? -1.857 -43.5 -1.901 1 98.56 384 GLU A N 1
ATOM 2781 C CA . GLU A 1 384 ? -1.714 -44.062 -0.573 1 98.56 384 GLU A CA 1
ATOM 2782 C C . GLU A 1 384 ? -2.572 -43.344 0.452 1 98.56 384 GLU A C 1
ATOM 2784 O O . GLU A 1 384 ? -3.229 -43.969 1.285 1 98.56 384 GLU A O 1
ATOM 2789 N N . LEU A 1 385 ? -2.559 -42.031 0.366 1 98.19 385 LEU A N 1
ATOM 2790 C CA . LEU A 1 385 ? -3.326 -41.219 1.29 1 98.19 385 LEU A CA 1
ATOM 2791 C C . LEU A 1 385 ? -4.816 -41.5 1.178 1 98.19 385 LEU A C 1
ATOM 2793 O O . LEU A 1 385 ? -5.543 -41.469 2.174 1 98.19 385 LEU A O 1
ATOM 2797 N N . ALA A 1 386 ? -5.27 -41.812 -0.001 1 97.94 386 ALA A N 1
ATOM 2798 C CA . ALA A 1 386 ? -6.676 -42.062 -0.286 1 97.94 386 ALA A CA 1
ATOM 2799 C C . ALA A 1 386 ? -7.008 -43.531 -0.06 1 97.94 386 ALA A C 1
ATOM 2801 O O . ALA A 1 386 ? -8.117 -44 -0.363 1 97.94 386 ALA A O 1
ATOM 2802 N N . ASP A 1 387 ? -6.066 -44.344 0.33 1 96.69 387 ASP A N 1
ATOM 2803 C CA . ASP A 1 387 ? -6.207 -45.781 0.569 1 96.69 387 ASP A CA 1
ATOM 2804 C C . ASP A 1 387 ? -6.543 -46.531 -0.724 1 96.69 387 ASP A C 1
ATOM 2806 O O . ASP A 1 387 ? -7.281 -47.5 -0.706 1 96.69 387 ASP A O 1
ATOM 2810 N N . ALA A 1 388 ? -6.137 -46 -1.768 1 96.69 388 ALA A N 1
ATOM 2811 C CA . ALA A 1 388 ? -6.324 -46.625 -3.064 1 96.69 388 ALA A CA 1
ATOM 2812 C C . ALA A 1 388 ? -5.129 -47.5 -3.418 1 96.69 388 ALA A C 1
ATOM 2814 O O . ALA A 1 388 ? -5.191 -48.312 -4.355 1 96.69 388 ALA A O 1
ATOM 2815 N N . ALA A 1 389 ? -4.02 -47.344 -2.689 1 96.75 389 ALA A N 1
ATOM 2816 C CA . ALA A 1 389 ? -2.838 -48.188 -2.764 1 96.75 389 ALA A CA 1
ATOM 2817 C C . ALA A 1 389 ? -2.252 -48.438 -1.378 1 96.75 389 ALA A C 1
ATOM 2819 O O . ALA A 1 389 ? -2.311 -47.562 -0.506 1 96.75 389 ALA A O 1
ATOM 2820 N N . PRO A 1 390 ? -1.642 -49.656 -1.241 1 96.19 390 PRO A N 1
ATOM 2821 C CA . PRO A 1 390 ? -0.937 -49.906 0.021 1 96.19 390 PRO A CA 1
ATOM 2822 C C . PRO A 1 390 ? 0.27 -48.969 0.204 1 96.19 390 PRO A C 1
ATOM 2824 O O . PRO A 1 390 ? 0.801 -48.438 -0.774 1 96.19 390 PRO A O 1
ATOM 2827 N N . ALA A 1 391 ? 0.669 -48.875 1.504 1 94.75 391 ALA A N 1
ATOM 2828 C CA . ALA A 1 391 ? 1.835 -48.062 1.835 1 94.75 391 ALA A CA 1
ATOM 2829 C C . ALA A 1 391 ? 3.053 -48.5 1.019 1 94.75 391 ALA A C 1
ATOM 2831 O O . ALA A 1 391 ? 3.307 -49.688 0.851 1 94.75 391 ALA A O 1
ATOM 2832 N N . ARG A 1 392 ? 3.695 -47.594 0.359 1 95.62 392 ARG A N 1
ATOM 2833 C CA . ARG A 1 392 ? 4.957 -47.781 -0.351 1 95.62 392 ARG A CA 1
ATOM 2834 C C . ARG A 1 392 ? 4.734 -48.375 -1.726 1 95.62 392 ARG A C 1
ATOM 2836 O O . ARG A 1 392 ? 5.691 -48.719 -2.424 1 95.62 392 ARG A O 1
ATOM 2843 N N . GLU A 1 393 ? 3.506 -48.5 -2.146 1 97.62 393 GLU A N 1
ATOM 2844 C CA . GLU A 1 393 ? 3.236 -49.062 -3.467 1 97.62 393 GLU A CA 1
ATOM 2845 C C . GLU A 1 393 ? 2.641 -48.031 -4.402 1 97.62 393 GLU A C 1
ATOM 2847 O O . GLU A 1 393 ? 2.41 -48.312 -5.582 1 97.62 393 GLU A O 1
ATOM 2852 N N . GLY A 1 394 ? 2.354 -46.906 -3.859 1 98.31 394 GLY A N 1
ATOM 2853 C CA . GLY A 1 394 ? 1.703 -45.844 -4.613 1 98.31 394 GLY A CA 1
ATOM 2854 C C . GLY A 1 394 ? 2.488 -45.438 -5.84 1 98.31 394 GLY A C 1
ATOM 2855 O O . GLY A 1 394 ? 1.921 -45.281 -6.926 1 98.31 394 GLY A O 1
ATOM 2856 N N . TYR A 1 395 ? 3.789 -45.25 -5.656 1 98.38 395 TYR A N 1
ATOM 2857 C CA . TYR A 1 395 ? 4.641 -44.812 -6.762 1 98.38 395 TYR A CA 1
ATOM 2858 C C . TYR A 1 395 ? 4.586 -45.812 -7.914 1 98.38 395 TYR A C 1
ATOM 2860 O O . TYR A 1 395 ? 4.441 -45.406 -9.078 1 98.38 395 TYR A O 1
ATOM 2868 N N . ALA A 1 396 ? 4.742 -47.031 -7.609 1 98.31 396 ALA A N 1
ATOM 2869 C CA . ALA A 1 396 ? 4.734 -48.062 -8.633 1 98.31 396 ALA A CA 1
ATOM 2870 C C . ALA A 1 396 ? 3.402 -48.094 -9.375 1 98.31 396 ALA A C 1
ATOM 2872 O O . ALA A 1 396 ? 3.365 -48.312 -10.586 1 98.31 396 ALA A O 1
ATOM 2873 N N . ARG A 1 397 ? 2.404 -47.938 -8.656 1 98.38 397 ARG A N 1
ATOM 2874 C CA . ARG A 1 397 ? 1.078 -47.938 -9.266 1 98.38 397 ARG A CA 1
ATOM 2875 C C . ARG A 1 397 ? 0.913 -46.75 -10.195 1 98.38 397 ARG A C 1
ATOM 2877 O O . ARG A 1 397 ? 0.388 -46.875 -11.305 1 98.38 397 ARG A O 1
ATOM 2884 N N . ALA A 1 398 ? 1.298 -45.625 -9.758 1 98.75 398 ALA A N 1
ATOM 2885 C CA . ALA A 1 398 ? 1.24 -44.438 -10.586 1 98.75 398 ALA A CA 1
ATOM 2886 C C . ALA A 1 398 ? 2.078 -44.594 -11.852 1 98.75 398 ALA A C 1
ATOM 2888 O O . ALA A 1 398 ? 1.644 -44.219 -12.945 1 98.75 398 ALA A O 1
ATOM 2889 N N . ARG A 1 399 ? 3.264 -45.094 -11.672 1 98.38 399 ARG A N 1
ATOM 2890 C CA . ARG A 1 399 ? 4.172 -45.312 -12.797 1 98.38 399 ARG A CA 1
ATOM 2891 C C . ARG A 1 399 ? 3.57 -46.281 -13.805 1 98.38 399 ARG A C 1
ATOM 2893 O O . ARG A 1 399 ? 3.684 -46.094 -15.016 1 98.38 399 ARG A O 1
ATOM 2900 N N . ALA A 1 400 ? 2.98 -47.281 -13.344 1 98.44 400 ALA A N 1
ATOM 2901 C CA . ALA A 1 400 ? 2.334 -48.25 -14.219 1 98.44 400 ALA A CA 1
ATOM 2902 C C . ALA A 1 400 ? 1.205 -47.625 -15.016 1 98.44 400 ALA A C 1
ATOM 2904 O O . ALA A 1 400 ? 1.026 -47.906 -16.203 1 98.44 400 ALA A O 1
ATOM 2905 N N . CYS A 1 401 ? 0.447 -46.812 -14.359 1 98.38 401 CYS A N 1
ATOM 2906 C CA . CYS A 1 401 ? -0.639 -46.094 -15.023 1 98.38 401 CYS A CA 1
ATOM 2907 C C . CYS A 1 401 ? -0.106 -45.219 -16.141 1 98.38 401 CYS A C 1
ATOM 2909 O O . CYS A 1 401 ? -0.701 -45.156 -17.219 1 98.38 401 CYS A O 1
ATOM 2911 N N . LEU A 1 402 ? 1.007 -44.562 -15.875 1 98.12 402 LEU A N 1
ATOM 2912 C CA . LEU A 1 402 ? 1.64 -43.688 -16.859 1 98.12 402 LEU A CA 1
ATOM 2913 C C . LEU A 1 402 ? 2.197 -44.5 -18.031 1 98.12 402 LEU A C 1
ATOM 2915 O O . LEU A 1 402 ? 1.948 -44.156 -19.188 1 98.12 402 LEU A O 1
ATOM 2919 N N . GLU A 1 403 ? 2.85 -45.594 -17.75 1 97.38 403 GLU A N 1
ATOM 2920 C CA . GLU A 1 403 ? 3.57 -46.375 -18.75 1 97.38 403 GLU A CA 1
ATOM 2921 C C . GLU A 1 403 ? 2.609 -47.188 -19.609 1 97.38 403 GLU A C 1
ATOM 2923 O O . GLU A 1 403 ? 2.895 -47.469 -20.781 1 97.38 403 GLU A O 1
ATOM 2928 N N . SER A 1 404 ? 1.476 -47.531 -19.094 1 97.88 404 SER A N 1
ATOM 2929 C CA . SER A 1 404 ? 0.499 -48.344 -19.812 1 97.88 404 SER A CA 1
ATOM 2930 C C . SER A 1 404 ? -0.299 -47.5 -20.797 1 97.88 404 SER A C 1
ATOM 2932 O O . SER A 1 404 ? -1.023 -48.031 -21.641 1 97.88 404 SER A O 1
ATOM 2934 N N . GLY A 1 405 ? -0.26 -46.156 -20.609 1 97.88 405 GLY A N 1
ATOM 2935 C CA . GLY A 1 405 ? -1.006 -45.281 -21.5 1 97.88 405 GLY A CA 1
ATOM 2936 C C . GLY A 1 405 ? -2.375 -44.906 -20.969 1 97.88 405 GLY A C 1
ATOM 2937 O O . GLY A 1 405 ? -3.068 -44.062 -21.531 1 97.88 405 GLY A O 1
ATOM 2938 N N . ARG A 1 406 ? -2.713 -45.5 -19.891 1 98.5 406 ARG A N 1
ATOM 2939 C CA . ARG A 1 406 ? -4.02 -45.219 -19.297 1 98.5 406 ARG A CA 1
ATOM 2940 C C . ARG A 1 406 ? -4.145 -43.75 -18.906 1 98.5 406 ARG A C 1
ATOM 2942 O O . ARG A 1 406 ? -5.211 -43.156 -19.047 1 98.5 406 ARG A O 1
ATOM 2949 N N . ALA A 1 407 ? -3.096 -43.219 -18.375 1 98.75 407 ALA A N 1
ATOM 2950 C CA . ALA A 1 407 ? -3.104 -41.812 -18 1 98.75 407 ALA A CA 1
ATOM 2951 C C . ALA A 1 407 ? -3.303 -40.906 -19.219 1 98.75 407 ALA A C 1
ATOM 2953 O O . ALA A 1 407 ? -4.047 -39.938 -19.156 1 98.75 407 ALA A O 1
ATOM 2954 N N . TRP A 1 408 ? -2.635 -41.219 -20.312 1 98.75 408 TRP A N 1
ATOM 2955 C CA . TRP A 1 408 ? -2.758 -40.438 -21.547 1 98.75 408 TRP A CA 1
ATOM 2956 C C . TRP A 1 408 ? -4.18 -40.531 -22.078 1 98.75 408 TRP A C 1
ATOM 2958 O O . TRP A 1 408 ? -4.754 -39.5 -22.469 1 98.75 408 TRP A O 1
ATOM 2968 N N . ALA A 1 409 ? -4.719 -41.688 -22.125 1 98.69 409 ALA A N 1
ATOM 2969 C CA . ALA A 1 409 ? -6.086 -41.875 -22.594 1 98.69 409 ALA A CA 1
ATOM 2970 C C . ALA A 1 409 ? -7.07 -41.062 -21.766 1 98.69 409 ALA A C 1
ATOM 2972 O O . ALA A 1 409 ? -7.977 -40.406 -22.312 1 98.69 409 ALA A O 1
ATOM 2973 N N . LYS A 1 410 ? -6.883 -41.156 -20.5 1 98.75 410 LYS A N 1
ATOM 2974 C CA . LYS A 1 410 ? -7.766 -40.406 -19.609 1 98.75 410 LYS A CA 1
ATOM 2975 C C . LYS A 1 410 ? -7.609 -38.906 -19.812 1 98.75 410 LYS A C 1
ATOM 2977 O O . LYS A 1 410 ? -8.594 -38.156 -19.797 1 98.75 410 LYS A O 1
ATOM 2982 N N . PHE A 1 411 ? -6.391 -38.406 -19.969 1 98.69 411 PHE A N 1
ATOM 2983 C CA . PHE A 1 411 ? -6.145 -37 -20.203 1 98.69 411 PHE A CA 1
ATOM 2984 C C . PHE A 1 411 ? -6.895 -36.5 -21.438 1 98.69 411 PHE A C 1
ATOM 2986 O O . PHE A 1 411 ? -7.512 -35.438 -21.422 1 98.69 411 PHE A O 1
ATOM 2993 N N . GLN A 1 412 ? -6.824 -37.281 -22.5 1 98.69 412 GLN A N 1
ATOM 2994 C CA . GLN A 1 412 ? -7.527 -36.938 -23.719 1 98.69 412 GLN A CA 1
ATOM 2995 C C . GLN A 1 412 ? -9.031 -36.812 -23.484 1 98.69 412 GLN A C 1
ATOM 2997 O O . GLN A 1 412 ? -9.672 -35.875 -23.984 1 98.69 412 GLN A O 1
ATOM 3002 N N . ARG A 1 413 ? -9.539 -37.688 -22.734 1 98.69 413 ARG A N 1
ATOM 3003 C CA . ARG A 1 413 ? -10.961 -37.688 -22.438 1 98.69 413 ARG A CA 1
ATOM 3004 C C . ARG A 1 413 ? -11.344 -36.469 -21.609 1 98.69 413 ARG A C 1
ATOM 3006 O O . ARG A 1 413 ? -12.391 -35.844 -21.828 1 98.69 413 ARG A O 1
ATOM 3013 N N . ILE A 1 414 ? -10.516 -36.156 -20.641 1 98.62 414 ILE A N 1
ATOM 3014 C CA . ILE A 1 414 ? -10.75 -34.969 -19.812 1 98.62 414 ILE A CA 1
ATOM 3015 C C . ILE A 1 414 ? -10.742 -33.719 -20.688 1 98.62 414 ILE A C 1
ATOM 3017 O O . ILE A 1 414 ? -11.633 -32.875 -20.578 1 98.62 414 ILE A O 1
ATOM 3021 N N . CYS A 1 415 ? -9.727 -33.594 -21.562 1 98.62 415 CYS A N 1
ATOM 3022 C CA . CYS A 1 415 ? -9.633 -32.438 -22.453 1 98.62 415 CYS A CA 1
ATOM 3023 C C . CYS A 1 415 ? -10.875 -32.344 -23.328 1 98.62 415 CYS A C 1
ATOM 3025 O O . CYS A 1 415 ? -11.414 -31.234 -23.5 1 98.62 415 CYS A O 1
ATOM 3027 N N . GLU A 1 416 ? -11.305 -33.469 -23.844 1 98.25 416 GLU A N 1
ATOM 3028 C CA . GLU A 1 416 ? -12.492 -33.469 -24.688 1 98.25 416 GLU A CA 1
ATOM 3029 C C . GLU A 1 416 ? -13.734 -33.031 -23.906 1 98.25 416 GLU A C 1
ATOM 3031 O O . GLU A 1 416 ? -14.57 -32.312 -24.422 1 98.25 416 GLU A O 1
ATOM 3036 N N . ALA A 1 417 ? -13.828 -33.531 -22.734 1 98.25 417 ALA A N 1
ATOM 3037 C CA . ALA A 1 417 ? -14.969 -33.219 -21.891 1 98.25 417 ALA A CA 1
ATOM 3038 C C . ALA A 1 417 ? -14.961 -31.734 -21.531 1 98.25 417 ALA A C 1
ATOM 3040 O O . ALA A 1 417 ? -16.016 -31.125 -21.297 1 98.25 417 ALA A O 1
ATOM 3041 N N . GLN A 1 418 ? -13.781 -31.156 -21.438 1 98.19 418 GLN A N 1
ATOM 3042 C CA . GLN A 1 418 ? -13.664 -29.75 -21.062 1 98.19 418 GLN A CA 1
ATOM 3043 C C . GLN A 1 418 ? -13.875 -28.844 -22.281 1 98.19 418 GLN A C 1
ATOM 3045 O O . GLN A 1 418 ? -13.828 -27.609 -22.156 1 98.19 418 GLN A O 1
ATOM 3050 N N . GLY A 1 419 ? -14.055 -29.375 -23.453 1 97.19 419 GLY A N 1
ATOM 3051 C CA . GLY A 1 419 ? -14.359 -28.547 -24.625 1 97.19 419 GLY A CA 1
ATOM 3052 C C . GLY A 1 419 ? -13.453 -28.828 -25.797 1 97.19 419 GLY A C 1
ATOM 3053 O O . GLY A 1 419 ? -13.508 -28.125 -26.812 1 97.19 419 GLY A O 1
ATOM 3054 N N . GLY A 1 420 ? -12.555 -29.781 -25.688 1 97.81 420 GLY A N 1
ATOM 3055 C CA . GLY A 1 420 ? -11.727 -30.156 -26.812 1 97.81 420 GLY A CA 1
ATOM 3056 C C . GLY A 1 420 ? -10.242 -29.984 -26.562 1 97.81 420 GLY A C 1
ATOM 3057 O O . GLY A 1 420 ? -9.82 -29.016 -25.938 1 97.81 420 GLY A O 1
ATOM 3058 N N . MET A 1 421 ? -9.477 -30.891 -27 1 97.62 421 MET A N 1
ATOM 3059 C CA . MET A 1 421 ? -8.023 -30.828 -26.859 1 97.62 421 MET A CA 1
ATOM 3060 C C . MET A 1 421 ? -7.414 -29.984 -27.969 1 97.62 421 MET A C 1
ATOM 3062 O O . MET A 1 421 ? -7.918 -29.953 -29.094 1 97.62 421 MET A O 1
ATOM 3066 N N . ARG A 1 422 ? -6.344 -29.344 -27.641 1 96.5 422 ARG A N 1
ATOM 3067 C CA . ARG A 1 422 ? -5.613 -28.469 -28.547 1 96.5 422 ARG A CA 1
ATOM 3068 C C . ARG A 1 422 ? -4.121 -28.781 -28.547 1 96.5 422 ARG A C 1
ATOM 3070 O O . ARG A 1 422 ? -3.633 -29.469 -27.641 1 96.5 422 ARG A O 1
ATOM 3077 N N . ALA A 1 423 ? -3.471 -28.359 -29.609 1 96.88 423 ALA A N 1
ATOM 3078 C CA . ALA A 1 423 ? -2.014 -28.438 -29.656 1 96.88 423 ALA A CA 1
ATOM 3079 C C . ALA A 1 423 ? -1.365 -27.156 -29.172 1 96.88 423 ALA A C 1
ATOM 3081 O O . ALA A 1 423 ? -1.853 -26.062 -29.469 1 96.88 423 ALA A O 1
ATOM 3082 N N . PRO A 1 424 ? -0.28 -27.312 -28.406 1 97.62 424 PRO A N 1
ATOM 3083 C CA . PRO A 1 424 ? 0.385 -26.094 -27.922 1 97.62 424 PRO A CA 1
ATOM 3084 C C . PRO A 1 424 ? 0.939 -25.234 -29.078 1 97.62 424 PRO A C 1
ATOM 3086 O O . PRO A 1 424 ? 1.484 -25.781 -30.031 1 97.62 424 PRO A O 1
ATOM 3089 N N . PRO A 1 425 ? 0.84 -23.922 -28.922 1 97.19 425 PRO A N 1
ATOM 3090 C CA . PRO A 1 425 ? 1.418 -23.031 -29.953 1 97.19 425 PRO A CA 1
ATOM 3091 C C . PRO A 1 425 ? 2.938 -22.938 -29.844 1 97.19 425 PRO A C 1
ATOM 3093 O O . PRO A 1 425 ? 3.521 -23.312 -28.828 1 97.19 425 PRO A O 1
ATOM 3096 N N . VAL A 1 426 ? 3.52 -22.484 -30.953 1 96.19 426 VAL A N 1
ATOM 3097 C CA . VAL A 1 426 ? 4.965 -22.297 -31.031 1 96.19 426 VAL A CA 1
ATOM 3098 C C . VAL A 1 426 ? 5.277 -20.812 -31.219 1 96.19 426 VAL A C 1
ATOM 3100 O O . VAL A 1 426 ? 4.609 -20.125 -32 1 96.19 426 VAL A O 1
ATOM 3103 N N . ALA A 1 427 ? 6.277 -20.406 -30.469 1 96.5 427 ALA A N 1
ATOM 3104 C CA . ALA A 1 427 ? 6.629 -18.984 -30.531 1 96.5 427 ALA A CA 1
ATOM 3105 C C . ALA A 1 427 ? 7.211 -18.625 -31.891 1 96.5 427 ALA A C 1
ATOM 3107 O O . ALA A 1 427 ? 7.973 -19.406 -32.469 1 96.5 427 ALA A O 1
ATOM 3108 N N . ARG A 1 428 ? 6.965 -17.391 -32.344 1 94.62 428 ARG A N 1
ATOM 3109 C CA . ARG A 1 428 ? 7.43 -16.906 -33.656 1 94.62 428 ARG A CA 1
ATOM 3110 C C . ARG A 1 428 ? 8.914 -16.547 -33.594 1 94.62 428 ARG A C 1
ATOM 3112 O O . ARG A 1 428 ? 9.617 -16.656 -34.594 1 94.62 428 ARG A O 1
ATOM 3119 N N . PHE A 1 429 ? 9.328 -16.078 -32.469 1 94.62 429 PHE A N 1
ATOM 3120 C CA . PHE A 1 429 ? 10.711 -15.648 -32.344 1 94.62 429 PHE A CA 1
ATOM 3121 C C . PHE A 1 429 ? 11.406 -16.406 -31.203 1 94.62 429 PHE A C 1
ATOM 3123 O O . PHE A 1 429 ? 10.805 -16.656 -30.156 1 94.62 429 PHE A O 1
ATOM 3130 N N . GLN A 1 430 ? 12.68 -16.781 -31.438 1 96.44 430 GLN A N 1
ATOM 3131 C CA . GLN A 1 430 ? 13.492 -17.5 -30.453 1 96.44 430 GLN A CA 1
ATOM 3132 C C . GLN A 1 430 ? 14.93 -17 -30.453 1 96.44 430 GLN A C 1
ATOM 3134 O O . GLN A 1 430 ? 15.445 -16.578 -31.5 1 96.44 430 GLN A O 1
ATOM 3139 N N . GLN A 1 431 ? 15.516 -17.031 -29.312 1 95.44 431 GLN A N 1
ATOM 3140 C CA . GLN A 1 431 ? 16.922 -16.641 -29.172 1 95.44 431 GLN A CA 1
ATOM 3141 C C . GLN A 1 431 ? 17.625 -17.469 -28.109 1 95.44 431 GLN A C 1
ATOM 3143 O O . GLN A 1 431 ? 17.094 -17.641 -27 1 95.44 431 GLN A O 1
ATOM 3148 N N . ASP A 1 432 ? 18.828 -17.906 -28.406 1 95.75 432 ASP A N 1
ATOM 3149 C CA . ASP A 1 432 ? 19.578 -18.75 -27.469 1 95.75 432 ASP A CA 1
ATOM 3150 C C . ASP A 1 432 ? 20.453 -17.891 -26.547 1 95.75 432 ASP A C 1
ATOM 3152 O O . ASP A 1 432 ? 21.016 -16.891 -26.969 1 95.75 432 ASP A O 1
ATOM 3156 N N . MET A 1 433 ? 20.469 -18.297 -25.359 1 95 433 MET A N 1
ATOM 3157 C CA . MET A 1 433 ? 21.531 -17.906 -24.453 1 95 433 MET A CA 1
ATOM 3158 C C . MET A 1 433 ? 22.625 -18.969 -24.406 1 95 433 MET A C 1
ATOM 3160 O O . MET A 1 433 ? 22.344 -20.141 -24.141 1 95 433 MET A O 1
ATOM 3164 N N . ILE A 1 434 ? 23.859 -18.547 -24.609 1 94.88 434 ILE A N 1
ATOM 3165 C CA . ILE A 1 434 ? 24.922 -19.547 -24.766 1 94.88 434 ILE A CA 1
ATOM 3166 C C . ILE A 1 434 ? 25.938 -19.406 -23.641 1 94.88 434 ILE A C 1
ATOM 3168 O O . ILE A 1 434 ? 26.016 -18.344 -23 1 94.88 434 ILE A O 1
ATOM 3172 N N . ALA A 1 435 ? 26.719 -20.5 -23.406 1 94.5 435 ALA A N 1
ATOM 3173 C CA . ALA A 1 435 ? 27.766 -20.5 -22.375 1 94.5 435 ALA A CA 1
ATOM 3174 C C . ALA A 1 435 ? 28.953 -19.641 -22.812 1 94.5 435 ALA A C 1
ATOM 3176 O O . ALA A 1 435 ? 29.5 -19.812 -23.891 1 94.5 435 ALA A O 1
ATOM 3177 N N . PRO A 1 436 ? 29.312 -18.781 -21.938 1 91.56 436 PRO A N 1
ATOM 3178 C CA . PRO A 1 436 ? 30.438 -17.906 -22.297 1 91.56 436 PRO A CA 1
ATOM 3179 C C . PRO A 1 436 ? 31.781 -18.625 -22.266 1 91.56 436 PRO A C 1
ATOM 3181 O O . PRO A 1 436 ? 32.719 -18.188 -22.906 1 91.56 436 PRO A O 1
ATOM 3184 N N . TYR A 1 437 ? 31.922 -19.703 -21.531 1 93.06 437 TYR A N 1
ATOM 3185 C CA . TYR A 1 437 ? 33.125 -20.531 -21.438 1 93.06 437 TYR A CA 1
ATOM 3186 C C . TYR A 1 437 ? 32.75 -21.953 -21 1 93.06 437 TYR A C 1
ATOM 3188 O O . TYR A 1 437 ? 31.609 -22.203 -20.609 1 93.06 437 TYR A O 1
ATOM 3196 N N . SER A 1 438 ? 33.719 -22.828 -21.141 1 94.88 438 SER A N 1
ATOM 3197 C CA . SER A 1 438 ? 33.469 -24.219 -20.797 1 94.88 438 SER A CA 1
ATOM 3198 C C . SER A 1 438 ? 33.594 -24.438 -19.297 1 94.88 438 SER A C 1
ATOM 3200 O O . SER A 1 438 ? 34.406 -23.797 -18.625 1 94.88 438 SER A O 1
ATOM 3202 N N . GLY A 1 439 ? 32.75 -25.344 -18.766 1 95.69 439 GLY A N 1
ATOM 3203 C CA . GLY A 1 439 ? 32.812 -25.656 -17.344 1 95.69 439 GLY A CA 1
ATOM 3204 C C . GLY A 1 439 ? 31.609 -26.484 -16.891 1 95.69 439 GLY A C 1
ATOM 3205 O O . GLY A 1 439 ? 30.891 -27.062 -17.703 1 95.69 439 GLY A O 1
ATOM 3206 N N . ARG A 1 440 ? 31.547 -26.609 -15.555 1 96.56 440 ARG A N 1
ATOM 3207 C CA . ARG A 1 440 ? 30.438 -27.344 -14.945 1 96.56 440 ARG A CA 1
ATOM 3208 C C . ARG A 1 440 ? 29.359 -26.406 -14.43 1 96.56 440 ARG A C 1
ATOM 3210 O O . ARG A 1 440 ? 29.672 -25.406 -13.766 1 96.56 440 ARG A O 1
ATOM 3217 N N . LEU A 1 441 ? 28.156 -26.781 -14.812 1 95.81 441 LEU A N 1
ATOM 3218 C CA . LEU A 1 441 ? 27.031 -26 -14.305 1 95.81 441 LEU A CA 1
ATOM 3219 C C . LEU A 1 441 ? 26.812 -26.266 -12.82 1 95.81 441 LEU A C 1
ATOM 3221 O O . LEU A 1 441 ? 26.391 -27.359 -12.445 1 95.81 441 LEU A O 1
ATOM 3225 N N . VAL A 1 442 ? 26.938 -25.234 -11.914 1 95.12 442 VAL A N 1
ATOM 3226 C CA . VAL A 1 442 ? 26.938 -25.5 -10.477 1 95.12 442 VAL A CA 1
ATOM 3227 C C . VAL A 1 442 ? 25.719 -24.859 -9.828 1 95.12 442 VAL A C 1
ATOM 3229 O O . VAL A 1 442 ? 25.344 -25.203 -8.703 1 95.12 442 VAL A O 1
ATOM 3232 N N . SER A 1 443 ? 25.078 -23.984 -10.578 1 94.94 443 SER A N 1
ATOM 3233 C CA . SER A 1 443 ? 23.875 -23.375 -10.008 1 94.94 443 SER A CA 1
ATOM 3234 C C . SER A 1 443 ? 22.969 -22.844 -11.102 1 94.94 443 SER A C 1
ATOM 3236 O O . SER A 1 443 ? 23.422 -22.5 -12.195 1 94.94 443 SER A O 1
ATOM 3238 N N . ILE A 1 444 ? 21.719 -22.781 -10.836 1 94.69 444 ILE A N 1
ATOM 3239 C CA . ILE A 1 444 ? 20.688 -22.188 -11.688 1 94.69 444 ILE A CA 1
ATOM 3240 C C . ILE A 1 444 ? 19.781 -21.281 -10.844 1 94.69 444 ILE A C 1
ATOM 3242 O O . ILE A 1 444 ? 19.25 -21.719 -9.82 1 94.69 444 ILE A O 1
ATOM 3246 N N . ASP A 1 445 ? 19.641 -20.078 -11.297 1 94 445 ASP A N 1
ATOM 3247 C CA . ASP A 1 445 ? 18.766 -19.125 -10.602 1 94 445 ASP A CA 1
ATOM 3248 C C . ASP A 1 445 ? 17.328 -19.234 -11.117 1 94 445 ASP A C 1
ATOM 3250 O O . ASP A 1 445 ? 16.953 -18.562 -12.078 1 94 445 ASP A O 1
ATOM 3254 N N . ASN A 1 446 ? 16.453 -19.922 -10.328 1 93.12 446 ASN A N 1
ATOM 3255 C CA . ASN A 1 446 ? 15.07 -20.141 -10.719 1 93.12 446 ASN A CA 1
ATOM 3256 C C . ASN A 1 446 ? 14.297 -18.828 -10.82 1 93.12 446 ASN A C 1
ATOM 3258 O O . ASN A 1 446 ? 13.43 -18.688 -11.688 1 93.12 446 ASN A O 1
ATOM 3262 N N . ARG A 1 447 ? 14.586 -17.922 -10 1 90.69 447 ARG A N 1
ATOM 3263 C CA . ARG A 1 447 ? 13.859 -16.672 -9.938 1 90.69 447 ARG A CA 1
ATOM 3264 C C . ARG A 1 447 ? 14.133 -15.812 -11.172 1 90.69 447 ARG A C 1
ATOM 3266 O O . ARG A 1 447 ? 13.211 -15.258 -11.766 1 90.69 447 ARG A O 1
ATOM 3273 N N . LYS A 1 448 ? 15.398 -15.695 -11.453 1 91.5 448 LYS A N 1
ATOM 3274 C CA . LYS A 1 448 ? 15.75 -14.906 -12.633 1 91.5 448 LYS A CA 1
ATOM 3275 C C . LYS A 1 448 ? 15.227 -15.555 -13.906 1 91.5 448 LYS A C 1
ATOM 3277 O O . LYS A 1 448 ? 14.781 -14.859 -14.828 1 91.5 448 LYS A O 1
ATOM 3282 N N . LEU A 1 449 ? 15.258 -16.844 -13.977 1 94.06 449 LEU A N 1
ATOM 3283 C CA . LEU A 1 449 ? 14.719 -17.562 -15.117 1 94.06 449 LEU A CA 1
ATOM 3284 C C . LEU A 1 449 ? 13.227 -17.297 -15.281 1 94.06 449 LEU A C 1
ATOM 3286 O O . LEU A 1 449 ? 12.75 -17.078 -16.391 1 94.06 449 LEU A O 1
ATOM 3290 N N . ALA A 1 450 ? 12.516 -17.359 -14.172 1 93 450 ALA A N 1
ATOM 3291 C CA . ALA A 1 450 ? 11.078 -17.094 -14.188 1 93 450 ALA A CA 1
ATOM 3292 C C . ALA A 1 450 ? 10.789 -15.68 -14.688 1 93 450 ALA A C 1
ATOM 3294 O O . ALA A 1 450 ? 9.844 -15.461 -15.445 1 93 450 ALA A O 1
ATOM 3295 N N . THR A 1 451 ? 11.602 -14.789 -14.273 1 90.31 451 THR A N 1
ATOM 3296 C CA . THR A 1 451 ? 11.414 -13.398 -14.68 1 90.31 451 THR A CA 1
ATOM 3297 C C . THR A 1 451 ? 11.656 -13.234 -16.172 1 90.31 451 THR A C 1
ATOM 3299 O O . THR A 1 451 ? 10.938 -12.5 -16.859 1 90.31 451 THR A O 1
ATOM 3302 N N . VAL A 1 452 ? 12.656 -13.891 -16.703 1 93.19 452 VAL A N 1
ATOM 3303 C CA . VAL A 1 452 ? 12.945 -13.836 -18.125 1 93.19 452 VAL A CA 1
ATOM 3304 C C . VAL A 1 452 ? 11.742 -14.352 -18.922 1 93.19 452 VAL A C 1
ATOM 3306 O O . VAL A 1 452 ? 11.352 -13.758 -19.922 1 93.19 452 VAL A O 1
ATOM 3309 N N . ALA A 1 453 ? 11.195 -15.422 -18.469 1 95.44 453 ALA A N 1
ATOM 3310 C CA . ALA A 1 453 ? 10.031 -15.992 -19.141 1 95.44 453 ALA A CA 1
ATOM 3311 C C . ALA A 1 453 ? 8.852 -15.023 -19.125 1 95.44 453 ALA A C 1
ATOM 3313 O O . ALA A 1 453 ? 8.156 -14.867 -20.125 1 95.44 453 ALA A O 1
ATOM 3314 N N . LYS A 1 454 ? 8.648 -14.406 -18.047 1 91.19 454 LYS A N 1
ATOM 3315 C CA . LYS A 1 454 ? 7.566 -13.438 -17.922 1 91.19 454 LYS A CA 1
ATOM 3316 C C . LYS A 1 454 ? 7.789 -12.25 -18.859 1 91.19 454 LYS A C 1
ATOM 3318 O O . LYS A 1 454 ? 6.859 -11.797 -19.531 1 91.19 454 LYS A O 1
ATOM 3323 N N . LEU A 1 455 ? 9 -11.766 -18.844 1 89.12 455 LEU A N 1
ATOM 3324 C CA . LEU A 1 455 ? 9.32 -10.594 -19.656 1 89.12 455 LEU A CA 1
ATOM 3325 C C . LEU A 1 455 ? 9.266 -10.922 -21.141 1 89.12 455 LEU A C 1
ATOM 3327 O O . LEU A 1 455 ? 9.148 -10.023 -21.969 1 89.12 455 LEU A O 1
ATOM 3331 N N . ALA A 1 456 ? 9.336 -12.195 -21.391 1 93.56 456 ALA A N 1
ATOM 3332 C CA . ALA A 1 456 ? 9.203 -12.633 -22.781 1 93.56 456 ALA A CA 1
ATOM 3333 C C . ALA A 1 456 ? 7.742 -12.602 -23.219 1 93.56 456 ALA A C 1
ATOM 3335 O O . ALA A 1 456 ? 7.449 -12.688 -24.422 1 93.56 456 ALA A O 1
ATOM 3336 N N . GLY A 1 457 ? 6.859 -12.523 -22.234 1 90.62 457 GLY A N 1
ATOM 3337 C CA . GLY A 1 457 ? 5.453 -12.359 -22.578 1 90.62 457 GLY A CA 1
ATOM 3338 C C . GLY A 1 457 ? 4.555 -13.367 -21.875 1 90.62 457 GLY A C 1
ATOM 3339 O O . GLY A 1 457 ? 3.326 -13.266 -21.953 1 90.62 457 GLY A O 1
ATOM 3340 N N . ALA A 1 458 ? 5.145 -14.336 -21.234 1 92.38 458 ALA A N 1
ATOM 3341 C CA . ALA A 1 458 ? 4.355 -15.336 -20.516 1 92.38 458 ALA A CA 1
ATOM 3342 C C . ALA A 1 458 ? 3.707 -14.727 -19.281 1 92.38 458 ALA A C 1
ATOM 3344 O O . ALA A 1 458 ? 4.285 -13.852 -18.641 1 92.38 458 ALA A O 1
ATOM 3345 N N . PRO A 1 459 ? 2.453 -15.117 -18.875 1 91.06 459 PRO A N 1
ATOM 3346 C CA . PRO A 1 459 ? 1.675 -16.203 -19.484 1 91.06 459 PRO A CA 1
ATOM 3347 C C . PRO A 1 459 ? 0.701 -15.695 -20.562 1 91.06 459 PRO A C 1
ATOM 3349 O O . PRO A 1 459 ? 0.031 -16.5 -21.203 1 91.06 459 PRO A O 1
ATOM 3352 N N . MET A 1 460 ? 0.596 -14.398 -20.734 1 87.19 460 MET A N 1
ATOM 3353 C CA . MET A 1 460 ? -0.409 -13.852 -21.641 1 87.19 460 MET A CA 1
ATOM 3354 C C . MET A 1 460 ? -0.171 -14.328 -23.062 1 87.19 460 MET A C 1
ATOM 3356 O O . MET A 1 460 ? -1.107 -14.75 -23.75 1 87.19 460 MET A O 1
ATOM 3360 N N . ALA A 1 461 ? 1.067 -14.125 -23.484 1 91.75 461 ALA A N 1
ATOM 3361 C CA . ALA A 1 461 ? 1.445 -14.812 -24.719 1 91.75 461 ALA A CA 1
ATOM 3362 C C . ALA A 1 461 ? 1.705 -16.297 -24.469 1 91.75 461 ALA A C 1
ATOM 3364 O O . ALA A 1 461 ? 2.762 -16.656 -23.953 1 91.75 461 ALA A O 1
ATOM 3365 N N . LYS A 1 462 ? 0.903 -17.047 -24.922 1 95.31 462 LYS A N 1
ATOM 3366 C CA . LYS A 1 462 ? 0.884 -18.453 -24.547 1 95.31 462 LYS A CA 1
ATOM 3367 C C . LYS A 1 462 ? 2.135 -19.172 -25.031 1 95.31 462 LYS A C 1
ATOM 3369 O O . LYS A 1 462 ? 2.598 -20.125 -24.391 1 95.31 462 LYS A O 1
ATOM 3374 N N . ALA A 1 463 ? 2.666 -18.703 -26.109 1 97 463 ALA A N 1
ATOM 3375 C CA . ALA A 1 463 ? 3.805 -19.406 -26.703 1 97 463 ALA A CA 1
ATOM 3376 C C . ALA A 1 463 ? 5.121 -18.906 -26.125 1 97 463 ALA A C 1
ATOM 3378 O O . ALA A 1 463 ? 6.184 -19.469 -26.391 1 97 463 ALA A O 1
ATOM 3379 N N . ALA A 1 464 ? 5.062 -17.891 -25.328 1 96.19 464 ALA A N 1
ATOM 3380 C CA . ALA A 1 464 ? 6.266 -17.266 -24.781 1 96.19 464 ALA A CA 1
ATOM 3381 C C . ALA A 1 464 ? 6.785 -18.047 -23.578 1 96.19 464 ALA A C 1
ATOM 3383 O O . ALA A 1 464 ? 6.027 -18.766 -22.922 1 96.19 464 ALA A O 1
ATOM 3384 N N . GLY A 1 465 ? 8.125 -17.922 -23.328 1 97.44 465 GLY A N 1
ATOM 3385 C CA . GLY A 1 465 ? 8.75 -18.578 -22.203 1 97.44 465 GLY A CA 1
ATOM 3386 C C . GLY A 1 465 ? 10.227 -18.859 -22.406 1 97.44 465 GLY A C 1
ATOM 3387 O O . GLY A 1 465 ? 10.906 -18.109 -23.125 1 97.44 465 GLY A O 1
ATOM 3388 N N . VAL A 1 466 ? 10.727 -19.859 -21.672 1 98.12 466 VAL A N 1
ATOM 3389 C CA . VAL A 1 466 ? 12.125 -20.25 -21.734 1 98.12 466 VAL A CA 1
ATOM 3390 C C . VAL A 1 466 ? 12.234 -21.781 -21.781 1 98.12 466 VAL A C 1
ATOM 3392 O O . VAL A 1 466 ? 11.578 -22.469 -21 1 98.12 466 VAL A O 1
ATOM 3395 N N . ALA A 1 467 ? 13 -22.266 -22.734 1 98.06 467 ALA A N 1
ATOM 3396 C CA . ALA A 1 467 ? 13.297 -23.703 -22.812 1 98.06 467 ALA A CA 1
ATOM 3397 C C . ALA A 1 467 ? 14.719 -24 -22.344 1 98.06 467 ALA A C 1
ATOM 3399 O O . ALA A 1 467 ? 15.688 -23.469 -22.906 1 98.06 467 ALA A O 1
ATOM 3400 N N . LEU A 1 468 ? 14.82 -24.828 -21.359 1 97.12 468 LEU A N 1
ATOM 3401 C CA . LEU A 1 468 ? 16.125 -25.188 -20.828 1 97.12 468 LEU A CA 1
ATOM 3402 C C . LEU A 1 468 ? 16.828 -26.203 -21.719 1 97.12 468 LEU A C 1
ATOM 3404 O O . LEU A 1 468 ? 16.188 -27.109 -22.25 1 97.12 468 LEU A O 1
ATOM 3408 N N . GLN A 1 469 ? 18.141 -26.016 -21.828 1 95.5 469 GLN A N 1
ATOM 3409 C CA . GLN A 1 469 ? 18.953 -26.906 -22.656 1 95.5 469 GLN A CA 1
ATOM 3410 C C . GLN A 1 469 ? 20.062 -27.562 -21.844 1 95.5 469 GLN A C 1
ATOM 3412 O O . GLN A 1 469 ? 20.938 -28.234 -22.391 1 95.5 469 GLN A O 1
ATOM 3417 N N . CYS A 1 470 ? 20.062 -27.266 -20.578 1 94.06 470 CYS A N 1
ATOM 3418 C CA . CYS A 1 470 ? 21.094 -27.812 -19.703 1 94.06 470 CYS A CA 1
ATOM 3419 C C . CYS A 1 470 ? 20.5 -28.234 -18.359 1 94.06 470 CYS A C 1
ATOM 3421 O O . CYS A 1 470 ? 19.344 -27.953 -18.062 1 94.06 470 CYS A O 1
ATOM 3423 N N . ARG A 1 471 ? 21.328 -28.969 -17.562 1 94.31 471 ARG A N 1
ATOM 3424 C CA . ARG A 1 471 ? 20.969 -29.438 -16.234 1 94.31 471 ARG A CA 1
ATOM 3425 C C . ARG A 1 471 ? 22.094 -29.156 -15.234 1 94.31 471 ARG A C 1
ATOM 3427 O O . ARG A 1 471 ? 23.25 -29.031 -15.617 1 94.31 471 ARG A O 1
ATOM 3434 N N . LEU A 1 472 ? 21.656 -29.109 -14.062 1 94.19 472 LEU A N 1
ATOM 3435 C CA . LEU A 1 472 ? 22.641 -28.906 -13 1 94.19 472 LEU A CA 1
ATOM 3436 C C . LEU A 1 472 ? 23.688 -30.016 -13.016 1 94.19 472 LEU A C 1
ATOM 3438 O O . LEU A 1 472 ? 23.359 -31.188 -13.211 1 94.19 472 LEU A O 1
ATOM 3442 N N . ASN A 1 473 ? 24.938 -29.703 -12.812 1 94.5 473 ASN A N 1
ATOM 3443 C CA . ASN A 1 473 ? 26.109 -30.562 -12.711 1 94.5 473 ASN A CA 1
ATOM 3444 C C . ASN A 1 473 ? 26.531 -31.094 -14.078 1 94.5 473 ASN A C 1
ATOM 3446 O O . ASN A 1 473 ? 27.469 -31.891 -14.172 1 94.5 473 ASN A O 1
ATOM 3450 N N . GLN A 1 474 ? 25.969 -30.656 -15.078 1 95 474 GLN A N 1
ATOM 3451 C CA . GLN A 1 474 ? 26.344 -31.016 -16.438 1 95 474 GLN A CA 1
ATOM 3452 C C . GLN A 1 474 ? 27.562 -30.219 -16.891 1 95 474 GLN A C 1
ATOM 3454 O O . GLN A 1 474 ? 27.703 -29.047 -16.547 1 95 474 GLN A O 1
ATOM 3459 N N . MET A 1 475 ? 28.391 -30.859 -17.672 1 96.38 475 MET A N 1
ATOM 3460 C CA . MET A 1 475 ? 29.469 -30.156 -18.359 1 96.38 475 MET A CA 1
ATOM 3461 C C . MET A 1 475 ? 28.953 -29.453 -19.609 1 96.38 475 MET A C 1
ATOM 3463 O O . MET A 1 475 ? 28.188 -30.031 -20.391 1 96.38 475 MET A O 1
ATOM 3467 N N . VAL A 1 476 ? 29.375 -28.156 -19.656 1 95.31 476 VAL A N 1
ATOM 3468 C CA . VAL A 1 476 ? 28.953 -27.391 -20.828 1 95.31 476 VAL A CA 1
ATOM 3469 C C . VAL A 1 476 ? 30.172 -26.828 -21.562 1 95.31 476 VAL A C 1
ATOM 3471 O O . VAL A 1 476 ? 31.141 -26.422 -20.922 1 95.31 476 VAL A O 1
ATOM 3474 N N . ASP A 1 477 ? 30.109 -26.797 -22.891 1 95.25 477 ASP A N 1
ATOM 3475 C CA . ASP A 1 477 ? 31.156 -26.203 -23.719 1 95.25 477 ASP A CA 1
ATOM 3476 C C . ASP A 1 477 ? 30.859 -24.75 -24.031 1 95.25 477 ASP A C 1
ATOM 3478 O O . ASP A 1 477 ? 29.688 -24.344 -24.078 1 95.25 477 ASP A O 1
ATOM 3482 N N . ALA A 1 478 ? 31.984 -24.062 -24.234 1 93.81 478 ALA A N 1
ATOM 3483 C CA . ALA A 1 478 ? 31.797 -22.688 -24.688 1 93.81 478 ALA A CA 1
ATOM 3484 C C . ALA A 1 478 ? 30.938 -22.641 -25.953 1 93.81 478 ALA A C 1
ATOM 3486 O O . ALA A 1 478 ? 31.156 -23.406 -26.891 1 93.81 478 ALA A O 1
ATOM 3487 N N . GLY A 1 479 ? 29.875 -21.859 -25.844 1 93.81 479 GLY A N 1
ATOM 3488 C CA . GLY A 1 479 ? 29.031 -21.688 -27.016 1 93.81 479 GLY A CA 1
ATOM 3489 C C . GLY A 1 479 ? 27.812 -22.609 -27 1 93.81 479 GLY A C 1
ATOM 3490 O O . GLY A 1 479 ? 26.891 -22.422 -27.797 1 93.81 479 GLY A O 1
ATOM 3491 N N . ALA A 1 480 ? 27.828 -23.547 -26.156 1 94.62 480 ALA A N 1
ATOM 3492 C CA . ALA A 1 480 ? 26.672 -24.438 -26.047 1 94.62 480 ALA A CA 1
ATOM 3493 C C . ALA A 1 480 ? 25.453 -23.703 -25.531 1 94.62 480 ALA A C 1
ATOM 3495 O O . ALA A 1 480 ? 25.562 -22.844 -24.656 1 94.62 480 ALA A O 1
ATOM 3496 N N . PRO A 1 481 ? 24.359 -24 -26.062 1 95.69 481 PRO A N 1
ATOM 3497 C CA . PRO A 1 481 ? 23.141 -23.359 -25.578 1 95.69 481 PRO A CA 1
ATOM 3498 C C . PRO A 1 481 ? 22.797 -23.766 -24.141 1 95.69 481 PRO A C 1
ATOM 3500 O O . PRO A 1 481 ? 22.844 -24.953 -23.797 1 95.69 481 PRO A O 1
ATOM 3503 N N . LEU A 1 482 ? 22.5 -22.812 -23.344 1 96.69 482 LEU A N 1
ATOM 3504 C CA . LEU A 1 482 ? 22.047 -23.031 -21.969 1 96.69 482 LEU A CA 1
ATOM 3505 C C . LEU A 1 482 ? 20.531 -23.016 -21.891 1 96.69 482 LEU A C 1
ATOM 3507 O O . LEU A 1 482 ? 19.938 -23.844 -21.188 1 96.69 482 LEU A O 1
ATOM 3511 N N . CYS A 1 483 ? 19.938 -22.031 -22.547 1 97.19 483 CYS A N 1
ATOM 3512 C CA . CYS A 1 483 ? 18.484 -21.953 -22.672 1 97.19 483 CYS A CA 1
ATOM 3513 C C . CYS A 1 483 ? 18.094 -21.156 -23.922 1 97.19 483 CYS A C 1
ATOM 3515 O O . CYS A 1 483 ? 18.938 -20.531 -24.562 1 97.19 483 CYS A O 1
ATOM 3517 N N . THR A 1 484 ? 16.859 -21.281 -24.328 1 97.75 484 THR A N 1
ATOM 3518 C CA . THR A 1 484 ? 16.297 -20.547 -25.469 1 97.75 484 THR A CA 1
ATOM 3519 C C . THR A 1 484 ? 15.109 -19.703 -25.016 1 97.75 484 THR A C 1
ATOM 3521 O O . THR A 1 484 ? 14.164 -20.234 -24.422 1 97.75 484 THR A O 1
ATOM 3524 N N . ILE A 1 485 ? 15.172 -18.422 -25.281 1 97.44 485 ILE A N 1
ATOM 3525 C CA . ILE A 1 485 ? 14.07 -17.531 -24.969 1 97.44 485 ILE A CA 1
ATOM 3526 C C . ILE A 1 485 ? 13.07 -17.516 -26.109 1 97.44 485 ILE A C 1
ATOM 3528 O O . ILE A 1 485 ? 13.445 -17.359 -27.281 1 97.44 485 ILE A O 1
ATOM 3532 N N . HIS A 1 486 ? 11.789 -17.734 -25.828 1 97.75 486 HIS A N 1
ATOM 3533 C CA . HIS A 1 486 ? 10.68 -17.75 -26.766 1 97.75 486 HIS A CA 1
ATOM 3534 C C . HIS A 1 486 ? 9.797 -16.516 -26.594 1 97.75 486 HIS A C 1
ATOM 3536 O O . HIS A 1 486 ? 9.383 -16.203 -25.484 1 97.75 486 HIS A O 1
ATOM 3542 N N . ALA A 1 487 ? 9.492 -15.812 -27.656 1 94.62 487 ALA A N 1
ATOM 3543 C CA . ALA A 1 487 ? 8.617 -14.641 -27.609 1 94.62 487 ALA A CA 1
ATOM 3544 C C . ALA A 1 487 ? 7.766 -14.531 -28.859 1 94.62 487 ALA A C 1
ATOM 3546 O O . ALA A 1 487 ? 8.094 -15.117 -29.906 1 94.62 487 ALA A O 1
ATOM 3547 N N . GLU A 1 488 ? 6.66 -13.805 -28.719 1 92.56 488 GLU A N 1
ATOM 3548 C CA . GLU A 1 488 ? 5.754 -13.656 -29.859 1 92.56 488 GLU A CA 1
ATOM 3549 C C . GLU A 1 488 ? 6.098 -12.406 -30.672 1 92.56 488 GLU A C 1
ATOM 3551 O O . GLU A 1 488 ? 5.645 -12.258 -31.812 1 92.56 488 GLU A O 1
ATOM 3556 N N . SER A 1 489 ? 6.855 -11.508 -30.109 1 87.69 489 SER A N 1
ATOM 3557 C CA . SER A 1 489 ? 7.301 -10.32 -30.828 1 87.69 489 SER A CA 1
ATOM 3558 C C . SER A 1 489 ? 8.789 -10.062 -30.609 1 87.69 489 SER A C 1
ATOM 3560 O O . SER A 1 489 ? 9.344 -10.453 -29.578 1 87.69 489 SER A O 1
ATOM 3562 N N . PRO A 1 490 ? 9.359 -9.367 -31.609 1 86.25 490 PRO A N 1
ATOM 3563 C CA . PRO A 1 490 ? 10.781 -9.062 -31.453 1 86.25 490 PRO A CA 1
ATOM 3564 C C . PRO A 1 490 ? 11.055 -8.125 -30.281 1 86.25 490 PRO A C 1
ATOM 3566 O O . PRO A 1 490 ? 12.078 -8.258 -29.609 1 86.25 490 PRO A O 1
ATOM 3569 N N . GLY A 1 491 ? 10.164 -7.254 -30.062 1 83.31 491 GLY A N 1
ATOM 3570 C CA . GLY A 1 491 ? 10.32 -6.332 -28.953 1 83.31 491 GLY A CA 1
ATOM 3571 C C . GLY A 1 491 ? 10.344 -7.023 -27.609 1 83.31 491 GLY A C 1
ATOM 3572 O O . GLY A 1 491 ? 11.172 -6.707 -26.75 1 83.31 491 GLY A O 1
ATOM 3573 N N . GLU A 1 492 ? 9.445 -7.934 -27.406 1 87.5 492 GLU A N 1
ATOM 3574 C CA . GLU A 1 492 ? 9.406 -8.711 -26.172 1 87.5 492 GLU A CA 1
ATOM 3575 C C . GLU A 1 492 ? 10.664 -9.555 -26 1 87.5 492 GLU A C 1
ATOM 3577 O O . GLU A 1 492 ? 11.172 -9.703 -24.891 1 87.5 492 GLU A O 1
ATOM 3582 N N . LEU A 1 493 ? 11.078 -10.078 -27.109 1 92.19 493 LEU A N 1
ATOM 3583 C CA . LEU A 1 493 ? 12.289 -10.898 -27.094 1 92.19 493 LEU A CA 1
ATOM 3584 C C . LEU A 1 493 ? 13.492 -10.07 -26.656 1 92.19 493 LEU A C 1
ATOM 3586 O O . LEU A 1 493 ? 14.266 -10.5 -25.797 1 92.19 493 LEU A O 1
ATOM 3590 N N . ASP A 1 494 ? 13.617 -8.906 -27.219 1 87.94 494 ASP A N 1
ATOM 3591 C CA . ASP A 1 494 ? 14.727 -8.016 -26.891 1 87.94 494 ASP A CA 1
ATOM 3592 C C . ASP A 1 494 ? 14.672 -7.586 -25.422 1 87.94 494 ASP A C 1
ATOM 3594 O O . ASP A 1 494 ? 15.703 -7.52 -24.75 1 87.94 494 ASP A O 1
ATOM 3598 N N . TYR A 1 495 ? 13.508 -7.344 -25.016 1 86.5 495 TYR A N 1
ATOM 3599 C CA . TYR A 1 495 ? 13.305 -6.902 -23.641 1 86.5 495 TYR A CA 1
ATOM 3600 C C . TYR A 1 495 ? 13.703 -7.992 -22.656 1 86.5 495 TYR A C 1
ATOM 3602 O O . TYR A 1 495 ? 14.414 -7.723 -21.688 1 86.5 495 TYR A O 1
ATOM 3610 N N . ALA A 1 496 ? 13.305 -9.203 -22.891 1 91.38 496 ALA A N 1
ATOM 3611 C CA . ALA A 1 496 ? 13.617 -10.344 -22.031 1 91.38 496 ALA A CA 1
ATOM 3612 C C . ALA A 1 496 ? 15.109 -10.664 -22.078 1 91.38 496 ALA A C 1
ATOM 3614 O O . ALA A 1 496 ? 15.711 -10.969 -21.047 1 91.38 496 ALA A O 1
ATOM 3615 N N . ALA A 1 497 ? 15.648 -10.57 -23.234 1 91.44 497 ALA A N 1
ATOM 3616 C CA . ALA A 1 497 ? 17.062 -10.875 -23.406 1 91.44 497 ALA A CA 1
ATOM 3617 C C . ALA A 1 497 ? 17.938 -9.875 -22.656 1 91.44 497 ALA A C 1
ATOM 3619 O O . ALA A 1 497 ? 18.953 -10.25 -22.062 1 91.44 497 ALA A O 1
ATOM 3620 N N . ALA A 1 498 ? 17.578 -8.656 -22.688 1 85.88 498 ALA A N 1
ATOM 3621 C CA . ALA A 1 498 ? 18.328 -7.617 -21.984 1 85.88 498 ALA A CA 1
ATOM 3622 C C . ALA A 1 498 ? 18.344 -7.887 -20.484 1 85.88 498 ALA A C 1
ATOM 3624 O O . ALA A 1 498 ? 19.375 -7.707 -19.828 1 85.88 498 ALA A O 1
ATOM 3625 N N . TYR A 1 499 ? 17.266 -8.312 -19.953 1 87.69 499 TYR A N 1
ATOM 3626 C CA . TYR A 1 499 ? 17.203 -8.633 -18.531 1 87.69 499 TYR A CA 1
ATOM 3627 C C . TYR A 1 499 ? 18.016 -9.875 -18.219 1 87.69 499 TYR A C 1
ATOM 3629 O O . TYR A 1 499 ? 18.672 -9.945 -17.172 1 87.69 499 TYR A O 1
ATOM 3637 N N . ALA A 1 500 ? 17.969 -10.812 -19.094 1 91.88 500 ALA A N 1
ATOM 3638 C CA . ALA A 1 500 ? 18.641 -12.094 -18.875 1 91.88 500 ALA A CA 1
ATOM 3639 C C . ALA A 1 500 ? 20.141 -11.891 -18.656 1 91.88 500 ALA A C 1
ATOM 3641 O O . ALA A 1 500 ? 20.781 -12.633 -17.906 1 91.88 500 ALA A O 1
ATOM 3642 N N . VAL A 1 501 ? 20.672 -10.867 -19.234 1 89.31 501 VAL A N 1
ATOM 3643 C CA . VAL A 1 501 ? 22.125 -10.68 -19.172 1 89.31 501 VAL A CA 1
ATOM 3644 C C . VAL A 1 501 ? 22.453 -9.562 -18.188 1 89.31 501 VAL A C 1
ATOM 3646 O O . VAL A 1 501 ? 23.609 -9.133 -18.078 1 89.31 501 VAL A O 1
ATOM 3649 N N . SER A 1 502 ? 21.453 -9.062 -17.594 1 84.31 502 SER A N 1
ATOM 3650 C CA . SER A 1 502 ? 21.688 -8.039 -16.578 1 84.31 502 SER A CA 1
ATOM 3651 C C . SER A 1 502 ? 22.375 -8.625 -15.344 1 84.31 502 SER A C 1
ATOM 3653 O O . SER A 1 502 ? 22.781 -9.789 -15.344 1 84.31 502 SER A O 1
ATOM 3655 N N . ASP A 1 503 ? 22.516 -7.91 -14.273 1 78.75 503 ASP A N 1
ATOM 3656 C CA . ASP A 1 503 ? 23.297 -8.297 -13.094 1 78.75 503 ASP A CA 1
ATOM 3657 C C . ASP A 1 503 ? 22.734 -9.57 -12.469 1 78.75 503 ASP A C 1
ATOM 3659 O O . ASP A 1 503 ? 21.516 -9.758 -12.414 1 78.75 503 ASP A O 1
ATOM 3663 N N . GLY A 1 504 ? 23.672 -10.453 -12.016 1 81 504 GLY A N 1
ATOM 3664 C CA . GLY A 1 504 ? 23.312 -11.727 -11.422 1 81 504 GLY A CA 1
ATOM 3665 C C . GLY A 1 504 ? 23.109 -12.828 -12.445 1 81 504 GLY A C 1
ATOM 3666 O O . GLY A 1 504 ? 22.094 -12.867 -13.141 1 81 504 GLY A O 1
ATOM 3667 N N . PRO A 1 505 ? 24.031 -13.719 -12.602 1 89.12 505 PRO A N 1
ATOM 3668 C CA . PRO A 1 505 ? 23.922 -14.758 -13.633 1 89.12 505 PRO A CA 1
ATOM 3669 C C . PRO A 1 505 ? 22.812 -15.766 -13.344 1 89.12 505 PRO A C 1
ATOM 3671 O O . PRO A 1 505 ? 22.609 -16.141 -12.18 1 89.12 505 PRO A O 1
ATOM 3674 N N . ILE A 1 506 ? 22.141 -16.156 -14.398 1 94.06 506 ILE A N 1
ATOM 3675 C CA . ILE A 1 506 ? 21.141 -17.203 -14.289 1 94.06 506 ILE A CA 1
ATOM 3676 C C . ILE A 1 506 ? 21.812 -18.547 -14.062 1 94.06 506 ILE A C 1
ATOM 3678 O O . ILE A 1 506 ? 21.406 -19.328 -13.195 1 94.06 506 ILE A O 1
ATOM 3682 N N . PHE A 1 507 ? 22.891 -18.766 -14.805 1 95.5 507 PHE A N 1
ATOM 3683 C CA . PHE A 1 507 ? 23.625 -20.031 -14.773 1 95.5 507 PHE A CA 1
ATOM 3684 C C . PHE A 1 507 ? 25.031 -19.828 -14.203 1 95.5 507 PHE A C 1
ATOM 3686 O O . PHE A 1 507 ? 25.844 -19.094 -14.789 1 95.5 507 PHE A O 1
ATOM 3693 N N . GLY A 1 508 ? 25.328 -20.516 -13.039 1 94.75 508 GLY A N 1
ATOM 3694 C CA . GLY A 1 508 ? 26.672 -20.531 -12.5 1 94.75 508 GLY A CA 1
ATOM 3695 C C . GLY A 1 508 ? 27.531 -21.625 -13.078 1 94.75 508 GLY A C 1
ATOM 3696 O O . GLY A 1 508 ? 27.266 -22.812 -12.875 1 94.75 508 GLY A O 1
ATOM 3697 N N . ILE A 1 509 ? 28.609 -21.203 -13.812 1 94.31 509 ILE A N 1
ATOM 3698 C CA . ILE A 1 509 ? 29.516 -22.172 -14.445 1 94.31 509 ILE A CA 1
ATOM 3699 C C . ILE A 1 509 ? 30.891 -22.094 -13.797 1 94.31 509 ILE A C 1
ATOM 3701 O O . ILE A 1 509 ? 31.5 -21.031 -13.727 1 94.31 509 ILE A O 1
ATOM 3705 N N . GLU A 1 510 ? 31.266 -23.188 -13.273 1 93.69 510 GLU A N 1
ATOM 3706 C CA . GLU A 1 510 ? 32.625 -23.297 -12.727 1 93.69 510 GLU A CA 1
ATOM 3707 C C . GLU A 1 510 ? 33.594 -23.828 -13.758 1 93.69 510 GLU A C 1
ATOM 3709 O O . GLU A 1 510 ? 33.406 -24.922 -14.281 1 93.69 510 GLU A O 1
ATOM 3714 N N . ALA A 1 511 ? 34.594 -22.953 -13.953 1 88.19 511 ALA A N 1
ATOM 3715 C CA . ALA A 1 511 ? 35.594 -23.312 -14.961 1 88.19 511 ALA A CA 1
ATOM 3716 C C . ALA A 1 511 ? 36.375 -24.562 -14.531 1 88.19 511 ALA A C 1
ATOM 3718 O O . ALA A 1 511 ? 36.594 -24.797 -13.336 1 88.19 511 ALA A O 1
ATOM 3719 N N . LEU A 1 512 ? 36.688 -25.438 -15.617 1 72.88 512 LEU A N 1
ATOM 3720 C CA . LEU A 1 512 ? 37.531 -26.594 -15.367 1 72.88 512 LEU A CA 1
ATOM 3721 C C . LEU A 1 512 ? 38.969 -26.156 -15.023 1 72.88 512 LEU A C 1
ATOM 3723 O O . LEU A 1 512 ? 39.469 -25.188 -15.578 1 72.88 512 LEU A O 1
ATOM 3727 N N . MET B 1 1 ? 31.109 -14.781 -11.586 1 56.88 1 MET B N 1
ATOM 3728 C CA . MET B 1 1 ? 30.578 -15.609 -12.672 1 56.88 1 MET B CA 1
ATOM 3729 C C . MET B 1 1 ? 29.906 -14.75 -13.734 1 56.88 1 MET B C 1
ATOM 3731 O O . MET B 1 1 ? 29.156 -13.836 -13.406 1 56.88 1 MET B O 1
ATOM 3735 N N . LYS B 1 2 ? 30.391 -14.953 -14.961 1 62.38 2 LYS B N 1
ATOM 3736 C CA . LYS B 1 2 ? 29.922 -14.117 -16.062 1 62.38 2 LYS B CA 1
ATOM 3737 C C . LYS B 1 2 ? 28.531 -14.539 -16.516 1 62.38 2 LYS B C 1
ATOM 3739 O O . LYS B 1 2 ? 28.219 -15.734 -16.562 1 62.38 2 LYS B O 1
ATOM 3744 N N . PRO B 1 3 ? 27.656 -13.648 -16.781 1 72.06 3 PRO B N 1
ATOM 3745 C CA . PRO B 1 3 ? 26.344 -14 -17.312 1 72.06 3 PRO B CA 1
ATOM 3746 C C . PRO B 1 3 ? 26.422 -14.727 -18.656 1 72.06 3 PRO B C 1
ATOM 3748 O O . PRO B 1 3 ? 27.453 -14.664 -19.328 1 72.06 3 PRO B O 1
ATOM 3751 N N . GLY B 1 4 ? 25.469 -15.578 -18.922 1 72.62 4 GLY B N 1
ATOM 3752 C CA . GLY B 1 4 ? 25.359 -16.125 -20.281 1 72.62 4 GLY B CA 1
ATOM 3753 C C . GLY B 1 4 ? 25.297 -15.047 -21.344 1 72.62 4 GLY B C 1
ATOM 3754 O O . GLY B 1 4 ? 25.094 -13.867 -21.031 1 72.62 4 GLY B O 1
ATOM 3755 N N . ILE B 1 5 ? 25.703 -15.367 -22.578 1 79.38 5 ILE B N 1
ATOM 3756 C CA . ILE B 1 5 ? 25.719 -14.43 -23.703 1 79.38 5 ILE B CA 1
ATOM 3757 C C . ILE B 1 5 ? 24.562 -14.727 -24.641 1 79.38 5 ILE B C 1
ATOM 3759 O O . ILE B 1 5 ? 24.25 -15.898 -24.906 1 79.38 5 ILE B O 1
ATOM 3763 N N . ILE B 1 6 ? 23.875 -13.656 -25 1 77.31 6 ILE B N 1
ATOM 3764 C CA . ILE B 1 6 ? 22.828 -13.82 -26 1 77.31 6 ILE B CA 1
ATOM 3765 C C . ILE B 1 6 ? 23.453 -13.969 -27.375 1 77.31 6 ILE B C 1
ATOM 3767 O O . ILE B 1 6 ? 24.266 -13.141 -27.797 1 77.31 6 ILE B O 1
ATOM 3771 N N . GLU B 1 7 ? 23.141 -15.078 -28.016 1 70.31 7 GLU B N 1
ATOM 3772 C CA . GLU B 1 7 ? 23.719 -15.367 -29.312 1 70.31 7 GLU B CA 1
ATOM 3773 C C . GLU B 1 7 ? 23.25 -14.352 -30.359 1 70.31 7 GLU B C 1
ATOM 3775 O O . GLU B 1 7 ? 22.078 -14.023 -30.438 1 70.31 7 GLU B O 1
ATOM 3780 N N . ASP B 1 8 ? 24.141 -13.969 -31.359 1 60.69 8 ASP B N 1
ATOM 3781 C CA . ASP B 1 8 ? 23.953 -13.117 -32.531 1 60.69 8 ASP B CA 1
ATOM 3782 C C . ASP B 1 8 ? 23.422 -11.742 -32.125 1 60.69 8 ASP B C 1
ATOM 3784 O O . ASP B 1 8 ? 22.75 -11.078 -32.938 1 60.69 8 ASP B O 1
ATOM 3788 N N . ALA B 1 9 ? 23.578 -11.391 -31.062 1 52.75 9 ALA B N 1
ATOM 3789 C CA . ALA B 1 9 ? 23.172 -10.062 -30.625 1 52.75 9 ALA B CA 1
ATOM 3790 C C . ALA B 1 9 ? 24 -8.969 -31.281 1 52.75 9 ALA B C 1
ATOM 3792 O O . ALA B 1 9 ? 25.016 -8.547 -30.75 1 52.75 9 ALA B O 1
ATOM 3793 N N . GLU B 1 10 ? 24.219 -8.977 -32.5 1 46.81 10 GLU B N 1
ATOM 3794 C CA . GLU B 1 10 ? 24.859 -7.809 -33.094 1 46.81 10 GLU B CA 1
ATOM 3795 C C . GLU B 1 10 ? 24.297 -6.512 -32.5 1 46.81 10 GLU B C 1
ATOM 3797 O O . GLU B 1 10 ? 24.922 -5.457 -32.594 1 46.81 10 GLU B O 1
ATOM 3802 N N . ALA B 1 11 ? 23.031 -6.41 -32.406 1 43.75 11 ALA B N 1
ATOM 3803 C CA . ALA B 1 11 ? 22.422 -5.141 -32 1 43.75 11 ALA B CA 1
ATOM 3804 C C . ALA B 1 11 ? 22.188 -5.094 -30.5 1 43.75 11 ALA B C 1
ATOM 3806 O O . ALA B 1 11 ? 21.719 -6.066 -29.906 1 43.75 11 ALA B O 1
ATOM 3807 N N . GLU B 1 12 ? 22.922 -4.461 -29.828 1 47.22 12 GLU B N 1
ATOM 3808 C CA . GLU B 1 12 ? 22.688 -4.113 -28.438 1 47.22 12 GLU B CA 1
ATOM 3809 C C . GLU B 1 12 ? 21.203 -4.195 -28.094 1 47.22 12 GLU B C 1
ATOM 3811 O O . GLU B 1 12 ? 20.359 -3.678 -28.828 1 47.22 12 GLU B O 1
ATOM 3816 N N . PRO B 1 13 ? 20.812 -5.137 -27.359 1 50.03 13 PRO B N 1
ATOM 3817 C CA . PRO B 1 13 ? 19.391 -5.219 -27 1 50.03 13 PRO B CA 1
ATOM 3818 C C . PRO B 1 13 ? 18.734 -3.846 -26.859 1 50.03 13 PRO B C 1
ATOM 3820 O O . PRO B 1 13 ? 19.281 -2.973 -26.172 1 50.03 13 PRO B O 1
ATOM 3823 N N . VAL B 1 14 ? 18.031 -3.324 -27.844 1 47.62 14 VAL B N 1
ATOM 3824 C CA . VAL B 1 14 ? 17.438 -1.989 -27.891 1 47.62 14 VAL B CA 1
ATOM 3825 C C . VAL B 1 14 ? 16.344 -1.878 -26.844 1 47.62 14 VAL B C 1
ATOM 3827 O O . VAL B 1 14 ? 15.344 -2.602 -26.891 1 47.62 14 VAL B O 1
ATOM 3830 N N . ALA B 1 15 ? 16.672 -1.363 -25.656 1 57.47 15 ALA B N 1
ATOM 3831 C CA . ALA B 1 15 ? 15.609 -0.776 -24.844 1 57.47 15 ALA B CA 1
ATOM 3832 C C . ALA B 1 15 ? 14.516 -0.177 -25.719 1 57.47 15 ALA B C 1
ATOM 3834 O O . ALA B 1 15 ? 14.805 0.455 -26.734 1 57.47 15 ALA B O 1
ATOM 3835 N N . THR B 1 16 ? 13.227 -0.667 -25.438 1 79.31 16 THR B N 1
ATOM 3836 C CA . THR B 1 16 ? 12.117 -0.098 -26.203 1 79.31 16 THR B CA 1
ATOM 3837 C C . THR B 1 16 ? 12.031 1.41 -25.984 1 79.31 16 THR B C 1
ATOM 3839 O O . THR B 1 16 ? 12.133 1.885 -24.844 1 79.31 16 THR B O 1
ATOM 3842 N N . THR B 1 17 ? 12.211 2.104 -27 1 87.88 17 THR B N 1
ATOM 3843 C CA . THR B 1 17 ? 12.094 3.557 -26.938 1 87.88 17 THR B CA 1
ATOM 3844 C C . THR B 1 17 ? 10.734 4.012 -27.469 1 87.88 17 THR B C 1
ATOM 3846 O O . THR B 1 17 ? 10.273 3.541 -28.5 1 87.88 17 THR B O 1
ATOM 3849 N N . LEU B 1 18 ? 10.062 4.734 -26.609 1 92.19 18 LEU B N 1
ATOM 3850 C CA . LEU B 1 18 ? 8.797 5.352 -27 1 92.19 18 LEU B CA 1
ATOM 3851 C C . LEU B 1 18 ? 8.891 6.875 -26.922 1 92.19 18 LEU B C 1
ATOM 3853 O O . LEU B 1 18 ? 9.875 7.414 -26.406 1 92.19 18 LEU B O 1
ATOM 3857 N N . ARG B 1 19 ? 7.914 7.559 -27.5 1 95.31 19 ARG B N 1
ATOM 3858 C CA . ARG B 1 19 ? 7.895 9.016 -27.484 1 95.31 19 ARG B CA 1
ATOM 3859 C C . ARG B 1 19 ? 6.988 9.539 -26.375 1 95.31 19 ARG B C 1
ATOM 3861 O O . ARG B 1 19 ? 5.859 9.07 -26.219 1 95.31 19 ARG B O 1
ATOM 3868 N N . ALA B 1 20 ? 7.449 10.492 -25.672 1 96.44 20 ALA B N 1
ATOM 3869 C CA . ALA B 1 20 ? 6.73 11.023 -24.516 1 96.44 20 ALA B CA 1
ATOM 3870 C C . ALA B 1 20 ? 5.508 11.828 -24.953 1 96.44 20 ALA B C 1
ATOM 3872 O O . ALA B 1 20 ? 5.562 12.57 -25.938 1 96.44 20 ALA B O 1
ATOM 3873 N N . ARG B 1 21 ? 4.434 11.656 -24.266 1 95.38 21 ARG B N 1
ATOM 3874 C CA . ARG B 1 21 ? 3.213 12.445 -24.422 1 95.38 21 ARG B CA 1
ATOM 3875 C C . ARG B 1 21 ? 2.664 12.883 -23.062 1 95.38 21 ARG B C 1
ATOM 3877 O O . ARG B 1 21 ? 2.484 12.062 -22.172 1 95.38 21 ARG B O 1
ATOM 3884 N N . ARG B 1 22 ? 2.391 14.172 -22.953 1 93.94 22 ARG B N 1
ATOM 3885 C CA . ARG B 1 22 ? 1.775 14.695 -21.734 1 93.94 22 ARG B CA 1
ATOM 3886 C C . ARG B 1 22 ? 0.275 14.422 -21.719 1 93.94 22 ARG B C 1
ATOM 3888 O O . ARG B 1 22 ? -0.462 14.93 -22.562 1 93.94 22 ARG B O 1
ATOM 3895 N N . ILE B 1 23 ? -0.24 13.719 -20.75 1 90.88 23 ILE B N 1
ATOM 3896 C CA . ILE B 1 23 ? -1.622 13.258 -20.859 1 90.88 23 ILE B CA 1
ATOM 3897 C C . ILE B 1 23 ? -2.49 14.008 -19.859 1 90.88 23 ILE B C 1
ATOM 3899 O O . ILE B 1 23 ? -3.711 13.828 -19.828 1 90.88 23 ILE B O 1
ATOM 3903 N N . GLY B 1 24 ? -1.958 14.812 -19.016 1 87.94 24 GLY B N 1
ATOM 3904 C CA . GLY B 1 24 ? -2.723 15.68 -18.141 1 87.94 24 GLY B CA 1
ATOM 3905 C C . GLY B 1 24 ? -3.355 14.945 -16.969 1 87.94 24 GLY B C 1
ATOM 3906 O O . GLY B 1 24 ? -4.414 15.352 -16.484 1 87.94 24 GLY B O 1
ATOM 3907 N N . LEU B 1 25 ? -2.824 13.805 -16.609 1 87.44 25 LEU B N 1
ATOM 3908 C CA . LEU B 1 25 ? -3.324 13.031 -15.484 1 87.44 25 LEU B CA 1
ATOM 3909 C C . LEU B 1 25 ? -2.484 13.289 -14.234 1 87.44 25 LEU B C 1
ATOM 3911 O O . LEU B 1 25 ? -1.262 13.414 -14.32 1 87.44 25 LEU B O 1
ATOM 3915 N N . SER B 1 26 ? -3.158 13.445 -13.18 1 84.19 26 SER B N 1
ATOM 3916 C CA . SER B 1 26 ? -2.477 13.602 -11.898 1 84.19 26 SER B CA 1
ATOM 3917 C C . SER B 1 26 ? -3.123 12.734 -10.82 1 84.19 26 SER B C 1
ATOM 3919 O O . SER B 1 26 ? -4.34 12.539 -10.828 1 84.19 26 SER B O 1
ATOM 3921 N N . ALA B 1 27 ? -2.285 12.094 -10.141 1 74.19 27 ALA B N 1
ATOM 3922 C CA . ALA B 1 27 ? -2.76 11.344 -8.977 1 74.19 27 ALA B CA 1
ATOM 3923 C C . ALA B 1 27 ? -2.445 12.094 -7.688 1 74.19 27 ALA B C 1
ATOM 3925 O O . ALA B 1 27 ? -1.566 12.953 -7.656 1 74.19 27 ALA B O 1
ATOM 3926 N N . ALA B 1 28 ? -3.301 11.641 -6.742 1 61.84 28 ALA B N 1
ATOM 3927 C CA . ALA B 1 28 ? -3.02 12.195 -5.418 1 61.84 28 ALA B CA 1
ATOM 3928 C C . ALA B 1 28 ? -1.646 11.758 -4.922 1 61.84 28 ALA B C 1
ATOM 3930 O O . ALA B 1 28 ? -1.226 10.625 -5.156 1 61.84 28 ALA B O 1
ATOM 3931 N N . GLY B 1 29 ? -0.892 12.594 -4.383 1 59.34 29 GLY B N 1
ATOM 3932 C CA . GLY B 1 29 ? 0.403 12.297 -3.793 1 59.34 29 GLY B CA 1
ATOM 3933 C C . GLY B 1 29 ? 1.545 12.375 -4.789 1 59.34 29 GLY B C 1
ATOM 3934 O O . GLY B 1 29 ? 2.688 12.047 -4.461 1 59.34 29 GLY B O 1
ATOM 3935 N N . SER B 1 30 ? 1.2 12.742 -5.93 1 61.31 30 SER B N 1
ATOM 3936 C CA . SER B 1 30 ? 2.199 12.922 -6.977 1 61.31 30 SER B CA 1
ATOM 3937 C C . SER B 1 30 ? 2.793 11.586 -7.414 1 61.31 30 SER B C 1
ATOM 3939 O O . SER B 1 30 ? 3.988 11.5 -7.707 1 61.31 30 SER B O 1
ATOM 3941 N N . ASP B 1 31 ? 2.037 10.641 -7.41 1 74.38 31 ASP B N 1
ATOM 3942 C CA . ASP B 1 31 ? 2.486 9.336 -7.902 1 74.38 31 ASP B CA 1
ATOM 3943 C C . ASP B 1 31 ? 2.953 9.438 -9.352 1 74.38 31 ASP B C 1
ATOM 3945 O O . ASP B 1 31 ? 2.379 10.18 -10.148 1 74.38 31 ASP B O 1
ATOM 3949 N N . LEU B 1 32 ? 3.986 8.797 -9.641 1 84.75 32 LEU B N 1
ATOM 3950 C CA . LEU B 1 32 ? 4.516 8.742 -11 1 84.75 32 LEU B CA 1
ATOM 3951 C C . LEU B 1 32 ? 3.834 7.645 -11.805 1 84.75 32 LEU B C 1
ATOM 3953 O O . LEU B 1 32 ? 3.977 6.461 -11.492 1 84.75 32 LEU B O 1
ATOM 3957 N N . ILE B 1 33 ? 3.049 8.078 -12.797 1 87.81 33 ILE B N 1
ATOM 3958 C CA . ILE B 1 33 ? 2.26 7.129 -13.586 1 87.81 33 ILE B CA 1
ATOM 3959 C C . ILE B 1 33 ? 2.604 7.273 -15.062 1 87.81 33 ILE B C 1
ATOM 3961 O O . ILE B 1 33 ? 2.855 8.383 -15.547 1 87.81 33 ILE B O 1
ATOM 3965 N N . ALA B 1 34 ? 2.637 6.191 -15.742 1 90.94 34 ALA B N 1
ATOM 3966 C CA . ALA B 1 34 ? 2.701 6.164 -17.203 1 90.94 34 ALA B CA 1
ATOM 3967 C C . ALA B 1 34 ? 1.543 5.359 -17.781 1 90.94 34 ALA B C 1
ATOM 3969 O O . ALA B 1 34 ? 1.087 4.387 -17.172 1 90.94 34 ALA B O 1
ATOM 3970 N N . VAL B 1 35 ? 1.046 5.824 -18.859 1 90.5 35 VAL B N 1
ATOM 3971 C CA . VAL B 1 35 ? -0.023 5.137 -19.578 1 90.5 35 VAL B CA 1
ATOM 3972 C C . VAL B 1 35 ? 0.507 4.598 -20.891 1 90.5 35 VAL B C 1
ATOM 3974 O O . VAL B 1 35 ? 1.073 5.348 -21.703 1 90.5 35 VAL B O 1
ATOM 3977 N N . MET B 1 36 ? 0.357 3.387 -21.078 1 89.12 36 MET B N 1
ATOM 3978 C CA . MET B 1 36 ? 0.761 2.756 -22.328 1 89.12 36 MET B CA 1
ATOM 3979 C C . MET B 1 36 ? -0.419 2.047 -22.984 1 89.12 36 MET B C 1
ATOM 3981 O O . MET B 1 36 ? -1.354 1.626 -22.297 1 89.12 36 MET B O 1
ATOM 3985 N N . ARG B 1 37 ? -0.245 1.924 -24.219 1 88.25 37 ARG B N 1
ATOM 3986 C CA . ARG B 1 37 ? -1.28 1.2 -24.938 1 88.25 37 ARG B CA 1
ATOM 3987 C C . ARG B 1 37 ? -1.251 -0.287 -24.609 1 88.25 37 ARG B C 1
ATOM 3989 O O . ARG B 1 37 ? -0.179 -0.864 -24.422 1 88.25 37 ARG B O 1
ATOM 3996 N N . HIS B 1 38 ? -2.408 -0.841 -24.672 1 81.19 38 HIS B N 1
ATOM 3997 C CA . HIS B 1 38 ? -2.541 -2.256 -24.344 1 81.19 38 HIS B CA 1
ATOM 3998 C C . HIS B 1 38 ? -1.756 -3.125 -25.312 1 81.19 38 HIS B C 1
ATOM 4000 O O . HIS B 1 38 ? -1.299 -4.211 -24.953 1 81.19 38 HIS B O 1
ATOM 4006 N N . ASP B 1 39 ? -1.51 -2.611 -26.484 1 79.5 39 ASP B N 1
ATOM 4007 C CA . ASP B 1 39 ? -0.888 -3.43 -27.516 1 79.5 39 ASP B CA 1
ATOM 4008 C C . ASP B 1 39 ? 0.612 -3.16 -27.594 1 79.5 39 ASP B C 1
ATOM 4010 O O . ASP B 1 39 ? 1.305 -3.734 -28.438 1 79.5 39 ASP B O 1
ATOM 4014 N N . CYS B 1 40 ? 1.135 -2.273 -26.75 1 82.69 40 CYS B N 1
ATOM 4015 C CA . CYS B 1 40 ? 2.57 -2.02 -26.688 1 82.69 40 CYS B CA 1
ATOM 4016 C C . CYS B 1 40 ? 3.322 -3.242 -26.188 1 82.69 40 CYS B C 1
ATOM 4018 O O . CYS B 1 40 ? 2.891 -3.885 -25.219 1 82.69 40 CYS B O 1
ATOM 4020 N N . PRO B 1 41 ? 4.438 -3.533 -26.828 1 75.56 41 PRO B N 1
ATOM 4021 C CA . PRO B 1 41 ? 5.191 -4.723 -26.422 1 75.56 41 PRO B CA 1
ATOM 4022 C C . PRO B 1 41 ? 5.617 -4.68 -24.953 1 75.56 41 PRO B C 1
ATOM 4024 O O . PRO B 1 41 ? 5.625 -5.711 -24.266 1 75.56 41 PRO B O 1
ATOM 4027 N N . VAL B 1 42 ? 5.977 -3.537 -24.484 1 77.12 42 VAL B N 1
ATOM 4028 C CA . VAL B 1 42 ? 6.383 -3.385 -23.094 1 77.12 42 VAL B CA 1
ATOM 4029 C C . VAL B 1 42 ? 5.207 -3.713 -22.172 1 77.12 42 VAL B C 1
ATOM 4031 O O . VAL B 1 42 ? 5.367 -4.418 -21.172 1 77.12 42 VAL B O 1
ATOM 4034 N N . CYS B 1 43 ? 4.113 -3.26 -22.5 1 76.94 43 CYS B N 1
ATOM 4035 C CA . CYS B 1 43 ? 2.916 -3.502 -21.719 1 76.94 43 CYS B CA 1
ATOM 4036 C C . CYS B 1 43 ? 2.566 -4.984 -21.688 1 76.94 43 CYS B C 1
ATOM 4038 O O . CYS B 1 43 ? 2.18 -5.52 -20.641 1 76.94 43 CYS B O 1
ATOM 4040 N N . ARG B 1 44 ? 2.746 -5.547 -22.734 1 74.81 44 ARG B N 1
ATOM 4041 C CA . ARG B 1 44 ? 2.436 -6.969 -22.828 1 74.81 44 ARG B CA 1
ATOM 4042 C C . ARG B 1 44 ? 3.422 -7.801 -22.016 1 74.81 44 ARG B C 1
ATOM 4044 O O . ARG B 1 44 ? 3.037 -8.781 -21.375 1 74.81 44 ARG B O 1
ATOM 4051 N N . SER B 1 45 ? 4.641 -7.328 -22.094 1 75.5 45 SER B N 1
ATOM 4052 C CA . SER B 1 45 ? 5.688 -8.039 -21.375 1 75.5 45 SER B CA 1
ATOM 4053 C C . SER B 1 45 ? 5.523 -7.867 -19.859 1 75.5 45 SER B C 1
ATOM 4055 O O . SER B 1 45 ? 5.68 -8.828 -19.109 1 75.5 45 SER B O 1
ATOM 4057 N N . GLU B 1 46 ? 5.309 -6.66 -19.469 1 73.31 46 GLU B N 1
ATOM 4058 C CA . GLU B 1 46 ? 5.211 -6.367 -18.031 1 73.31 46 GLU B CA 1
ATOM 4059 C C . GLU B 1 46 ? 3.896 -6.887 -17.453 1 73.31 46 GLU B C 1
ATOM 4061 O O . GLU B 1 46 ? 3.799 -7.137 -16.25 1 73.31 46 GLU B O 1
ATOM 4066 N N . GLY B 1 47 ? 3.111 -7.227 -18.328 1 64.69 47 GLY B N 1
ATOM 4067 C CA . GLY B 1 47 ? 1.857 -7.828 -17.906 1 64.69 47 GLY B CA 1
ATOM 4068 C C . GLY B 1 47 ? 0.83 -6.809 -17.453 1 64.69 47 GLY B C 1
ATOM 4069 O O . GLY B 1 47 ? 1.184 -5.691 -17.078 1 64.69 47 GLY B O 1
ATOM 4070 N N . LEU B 1 48 ? -0.383 -7.062 -17.797 1 53.81 48 LEU B N 1
ATOM 4071 C CA . LEU B 1 48 ? -1.544 -6.254 -17.438 1 53.81 48 LEU B CA 1
ATOM 4072 C C . LEU B 1 48 ? -1.926 -6.473 -15.977 1 53.81 48 LEU B C 1
ATOM 4074 O O . LEU B 1 48 ? -2.623 -5.645 -15.383 1 53.81 48 LEU B O 1
ATOM 4078 N N . ALA B 1 49 ? -1.569 -7.551 -15.461 1 51.53 49 ALA B N 1
ATOM 4079 C CA . ALA B 1 49 ? -2.23 -7.965 -14.227 1 51.53 49 ALA B CA 1
ATOM 4080 C C . ALA B 1 49 ? -1.477 -7.453 -13 1 51.53 49 ALA B C 1
ATOM 4082 O O . ALA B 1 49 ? -1.999 -7.48 -11.883 1 51.53 49 ALA B O 1
ATOM 4083 N N . SER B 1 50 ? -0.232 -6.941 -13.281 1 56.59 50 SER B N 1
ATOM 4084 C CA . SER B 1 50 ? 0.397 -6.703 -11.984 1 56.59 50 SER B CA 1
ATOM 4085 C C . SER B 1 50 ? 0.858 -5.258 -11.852 1 56.59 50 SER B C 1
ATOM 4087 O O . SER B 1 50 ? 1.081 -4.574 -12.852 1 56.59 50 SER B O 1
ATOM 4089 N N . ARG B 1 51 ? 0.583 -4.719 -10.68 1 66.62 51 ARG B N 1
ATOM 4090 C CA . ARG B 1 51 ? 1.193 -3.504 -10.148 1 66.62 51 ARG B CA 1
ATOM 4091 C C . ARG B 1 51 ? 2.621 -3.34 -10.656 1 66.62 51 ARG B C 1
ATOM 4093 O O . ARG B 1 51 ? 3.557 -3.201 -9.867 1 66.62 51 ARG B O 1
ATOM 4100 N N . ALA B 1 52 ? 2.613 -3.312 -12.031 1 72.88 52 ALA B N 1
ATOM 4101 C CA . ALA B 1 52 ? 3.916 -3.297 -12.688 1 72.88 52 ALA B CA 1
ATOM 4102 C C . ALA B 1 52 ? 4.543 -1.907 -12.633 1 72.88 52 ALA B C 1
ATOM 4104 O O . ALA B 1 52 ? 3.85 -0.899 -12.789 1 72.88 52 ALA B O 1
ATOM 4105 N N . GLN B 1 53 ? 5.762 -1.889 -12.297 1 79 53 GLN B N 1
ATOM 4106 C CA . GLN B 1 53 ? 6.57 -0.679 -12.375 1 79 53 GLN B CA 1
ATOM 4107 C C . GLN B 1 53 ? 7.656 -0.813 -13.438 1 79 53 GLN B C 1
ATOM 4109 O O . GLN B 1 53 ? 8.203 -1.9 -13.641 1 79 53 GLN B O 1
ATOM 4114 N N . VAL B 1 54 ? 7.871 0.256 -14.203 1 84 54 VAL B N 1
ATOM 4115 C CA . VAL B 1 54 ? 8.93 0.266 -15.211 1 84 54 VAL B CA 1
ATOM 4116 C C . VAL B 1 54 ? 9.859 1.456 -14.969 1 84 54 VAL B C 1
ATOM 4118 O O . VAL B 1 54 ? 9.445 2.467 -14.398 1 84 54 VAL B O 1
ATOM 4121 N N . ALA B 1 55 ? 11.047 1.257 -15.367 1 86.88 55 ALA B N 1
ATOM 4122 C CA . ALA B 1 55 ? 12.016 2.354 -15.328 1 86.88 55 ALA B CA 1
ATOM 4123 C C . ALA B 1 55 ? 12 3.141 -16.641 1 86.88 55 ALA B C 1
ATOM 4125 O O . ALA B 1 55 ? 11.984 2.553 -17.719 1 86.88 55 ALA B O 1
ATOM 4126 N N . LEU B 1 56 ? 11.875 4.414 -16.516 1 91.81 56 LEU B N 1
ATOM 4127 C CA . LEU B 1 56 ? 11.969 5.316 -17.672 1 91.81 56 LEU B CA 1
ATOM 4128 C C . LEU B 1 56 ? 13.258 6.129 -17.625 1 91.81 56 LEU B C 1
ATOM 4130 O O . LEU B 1 56 ? 13.656 6.609 -16.547 1 91.81 56 LEU B O 1
ATOM 4134 N N . ARG B 1 57 ? 13.898 6.18 -18.734 1 92.75 57 ARG B N 1
ATOM 4135 C CA . ARG B 1 57 ? 15.117 6.969 -18.844 1 92.75 57 ARG B CA 1
ATOM 4136 C C . ARG B 1 57 ? 15.023 7.977 -19.984 1 92.75 57 ARG B C 1
ATOM 4138 O O . ARG B 1 57 ? 14.578 7.637 -21.078 1 92.75 57 ARG B O 1
ATOM 4145 N N . ALA B 1 58 ? 15.328 9.188 -19.703 1 93.94 58 ALA B N 1
ATOM 4146 C CA . ALA B 1 58 ? 15.375 10.258 -20.703 1 93.94 58 ALA B CA 1
ATOM 4147 C C . ALA B 1 58 ? 16.328 11.375 -20.266 1 93.94 58 ALA B C 1
ATOM 4149 O O . ALA B 1 58 ? 16.25 11.844 -19.125 1 93.94 58 ALA B O 1
ATOM 4150 N N . GLY B 1 59 ? 17.188 11.789 -21.172 1 90.44 59 GLY B N 1
ATOM 4151 C CA . GLY B 1 59 ? 18.062 12.922 -20.906 1 90.44 59 GLY B CA 1
ATOM 4152 C C . GLY B 1 59 ? 18.906 12.742 -19.656 1 90.44 59 GLY B C 1
ATOM 4153 O O . GLY B 1 59 ? 19.094 13.688 -18.875 1 90.44 59 GLY B O 1
ATOM 4154 N N . GLY B 1 60 ? 19.266 11.57 -19.328 1 88.62 60 GLY B N 1
ATOM 4155 C CA . GLY B 1 60 ? 20.141 11.312 -18.203 1 88.62 60 GLY B CA 1
ATOM 4156 C C . GLY B 1 60 ? 19.375 11.117 -16.891 1 88.62 60 GLY B C 1
ATOM 4157 O O . GLY B 1 60 ? 19.984 10.836 -15.859 1 88.62 60 GLY B O 1
ATOM 4158 N N . ARG B 1 61 ? 18.078 11.289 -16.969 1 90.62 61 ARG B N 1
ATOM 4159 C CA . ARG B 1 61 ? 17.266 11.094 -15.781 1 90.62 61 ARG B CA 1
ATOM 4160 C C . ARG B 1 61 ? 16.578 9.727 -15.805 1 90.62 61 ARG B C 1
ATOM 4162 O O . ARG B 1 61 ? 16.344 9.164 -16.875 1 90.62 61 ARG B O 1
ATOM 4169 N N . GLU B 1 62 ? 16.391 9.211 -14.602 1 88.94 62 GLU B N 1
ATOM 4170 C CA . GLU B 1 62 ? 15.688 7.938 -14.469 1 88.94 62 GLU B CA 1
ATOM 4171 C C . GLU B 1 62 ? 14.633 7.996 -13.367 1 88.94 62 GLU B C 1
ATOM 4173 O O . GLU B 1 62 ? 14.883 8.523 -12.281 1 88.94 62 GLU B O 1
ATOM 4178 N N . ILE B 1 63 ? 13.438 7.574 -13.758 1 87.5 63 ILE B N 1
ATOM 4179 C CA . ILE B 1 63 ? 12.375 7.473 -12.766 1 87.5 63 ILE B CA 1
ATOM 4180 C C . ILE B 1 63 ? 11.703 6.105 -12.867 1 87.5 63 ILE B C 1
ATOM 4182 O O . ILE B 1 63 ? 11.805 5.43 -13.891 1 87.5 63 ILE B O 1
ATOM 4186 N N . VAL B 1 64 ? 11.156 5.668 -11.828 1 84.31 64 VAL B N 1
ATOM 4187 C CA . VAL B 1 64 ? 10.336 4.465 -11.812 1 84.31 64 VAL B CA 1
ATOM 4188 C C . VAL B 1 64 ? 8.859 4.852 -11.711 1 84.31 64 VAL B C 1
ATOM 4190 O O . VAL B 1 64 ? 8.477 5.652 -10.852 1 84.31 64 VAL B O 1
ATOM 4193 N N . VAL B 1 65 ? 8.062 4.305 -12.633 1 86.56 65 VAL B N 1
ATOM 4194 C CA . VAL B 1 65 ? 6.66 4.715 -12.688 1 86.56 65 VAL B CA 1
ATOM 4195 C C . VAL B 1 65 ? 5.758 3.486 -12.617 1 86.56 65 VAL B C 1
ATOM 4197 O O . VAL B 1 65 ? 6.176 2.379 -12.961 1 86.56 65 VAL B O 1
ATOM 4200 N N . SER B 1 66 ? 4.539 3.701 -12.07 1 83.19 66 SER B N 1
ATOM 4201 C CA . SER B 1 66 ? 3.492 2.686 -12.156 1 83.19 66 SER B CA 1
ATOM 4202 C C . SER B 1 66 ? 2.793 2.727 -13.508 1 83.19 66 SER B C 1
ATOM 4204 O O . SER B 1 66 ? 2.537 3.803 -14.055 1 83.19 66 SER B O 1
ATOM 4206 N N . LEU B 1 67 ? 2.449 1.553 -14.016 1 84.88 67 LEU B N 1
ATOM 4207 C CA . LEU B 1 67 ? 1.936 1.471 -15.375 1 84.88 67 LEU B CA 1
ATOM 4208 C C . LEU B 1 67 ? 0.417 1.324 -15.375 1 84.88 67 LEU B C 1
ATOM 4210 O O . LEU B 1 67 ? -0.133 0.512 -14.633 1 84.88 67 LEU B O 1
ATOM 4214 N N . LEU B 1 68 ? -0.275 2.166 -16.156 1 84.94 68 LEU B N 1
ATOM 4215 C CA . LEU B 1 68 ? -1.67 1.991 -16.547 1 84.94 68 LEU B CA 1
ATOM 4216 C C . LEU B 1 68 ? -1.778 1.629 -18.016 1 84.94 68 LEU B C 1
ATOM 4218 O O . LEU B 1 68 ? -0.972 2.082 -18.828 1 84.94 68 LEU B O 1
ATOM 4222 N N . HIS B 1 69 ? -2.75 0.867 -18.328 1 87.19 69 HIS B N 1
ATOM 4223 C CA . HIS B 1 69 ? -2.982 0.449 -19.703 1 87.19 69 HIS B CA 1
ATOM 4224 C C . HIS B 1 69 ? -4.188 1.165 -20.297 1 87.19 69 HIS B C 1
ATOM 4226 O O . HIS B 1 69 ? -5.215 1.325 -19.641 1 87.19 69 HIS B O 1
ATOM 4232 N N . SER B 1 70 ? -3.951 1.54 -21.531 1 88.44 70 SER B N 1
ATOM 4233 C CA . SER B 1 70 ? -5.039 2.238 -22.203 1 88.44 70 SER B CA 1
ATOM 4234 C C . SER B 1 70 ? -5.508 1.465 -23.438 1 88.44 70 SER B C 1
ATOM 4236 O O . SER B 1 70 ? -4.688 0.984 -24.219 1 88.44 70 SER B O 1
ATOM 4238 N N . SER B 1 71 ? -6.762 1.325 -23.516 1 84.19 71 SER B N 1
ATOM 4239 C CA . SER B 1 71 ? -7.367 0.805 -24.734 1 84.19 71 SER B CA 1
ATOM 4240 C C . SER B 1 71 ? -7.98 1.926 -25.578 1 84.19 71 SER B C 1
ATOM 4242 O O . SER B 1 71 ? -8.617 1.668 -26.594 1 84.19 71 SER B O 1
ATOM 4244 N N . ALA B 1 72 ? -7.742 3.094 -25.078 1 81.88 72 ALA B N 1
ATOM 4245 C CA . ALA B 1 72 ? -8.281 4.27 -25.75 1 81.88 72 ALA B CA 1
ATOM 4246 C C . ALA B 1 72 ? -7.32 4.77 -26.828 1 81.88 72 ALA B C 1
ATOM 4248 O O . ALA B 1 72 ? -6.34 4.098 -27.156 1 81.88 72 ALA B O 1
ATOM 4249 N N . GLU B 1 73 ? -7.672 5.875 -27.344 1 79.5 73 GLU B N 1
ATOM 4250 C CA . GLU B 1 73 ? -6.898 6.43 -28.453 1 79.5 73 GLU B CA 1
ATOM 4251 C C . GLU B 1 73 ? -5.609 7.078 -27.953 1 79.5 73 GLU B C 1
ATOM 4253 O O . GLU B 1 73 ? -4.648 7.227 -28.703 1 79.5 73 GLU B O 1
ATOM 4258 N N . THR B 1 74 ? -5.652 7.445 -26.75 1 83.62 74 THR B N 1
ATOM 4259 C CA . THR B 1 74 ? -4.469 8.047 -26.156 1 83.62 74 THR B CA 1
ATOM 4260 C C . THR B 1 74 ? -3.869 7.133 -25.094 1 83.62 74 THR B C 1
ATOM 4262 O O . THR B 1 74 ? -4.594 6.574 -24.266 1 83.62 74 THR B O 1
ATOM 4265 N N . PRO B 1 75 ? -2.592 6.941 -25.266 1 88.56 75 PRO B N 1
ATOM 4266 C CA . PRO B 1 75 ? -1.595 7.504 -26.172 1 88.56 75 PRO B CA 1
ATOM 4267 C C . PRO B 1 75 ? -1.603 6.824 -27.547 1 88.56 75 PRO B C 1
ATOM 4269 O O . PRO B 1 75 ? -2.166 5.738 -27.703 1 88.56 75 PRO B O 1
ATOM 4272 N N . ALA B 1 76 ? -1.044 7.555 -28.531 1 90.06 76 ALA B N 1
ATOM 4273 C CA . ALA B 1 76 ? -0.94 6.984 -29.859 1 90.06 76 ALA B CA 1
ATOM 4274 C C . ALA B 1 76 ? 0.121 5.891 -29.922 1 90.06 76 ALA B C 1
ATOM 4276 O O . ALA B 1 76 ? 0.935 5.762 -29 1 90.06 76 ALA B O 1
ATOM 4277 N N . PRO B 1 77 ? 0.001 5.016 -30.938 1 88.62 77 PRO B N 1
ATOM 4278 C CA . PRO B 1 77 ? 1.054 4.008 -31.094 1 88.62 77 PRO B CA 1
ATOM 4279 C C . PRO B 1 77 ? 2.455 4.617 -31.094 1 88.62 77 PRO B C 1
ATOM 4281 O O . PRO B 1 77 ? 2.691 5.617 -31.781 1 88.62 77 PRO B O 1
ATOM 4284 N N . GLY B 1 78 ? 3.316 4.082 -30.297 1 89.5 78 GLY B N 1
ATOM 4285 C CA . GLY B 1 78 ? 4.684 4.574 -30.234 1 89.5 78 GLY B CA 1
ATOM 4286 C C . GLY B 1 78 ? 4.879 5.641 -29.172 1 89.5 78 GLY B C 1
ATOM 4287 O O . GLY B 1 78 ? 5.988 6.137 -28.984 1 89.5 78 GLY B O 1
ATOM 4288 N N . GLU B 1 79 ? 3.758 5.949 -28.5 1 93.31 79 GLU B N 1
ATOM 4289 C CA . GLU B 1 79 ? 3.832 6.977 -27.469 1 93.31 79 GLU B CA 1
ATOM 4290 C C . GLU B 1 79 ? 3.666 6.371 -26.078 1 93.31 79 GLU B C 1
ATOM 4292 O O . GLU B 1 79 ? 3.105 5.285 -25.938 1 93.31 79 GLU B O 1
ATOM 4297 N N . ILE B 1 80 ? 4.207 7.039 -25.156 1 93.81 80 ILE B N 1
ATOM 4298 C CA . ILE B 1 80 ? 3.975 6.754 -23.75 1 93.81 80 ILE B CA 1
ATOM 4299 C C . ILE B 1 80 ? 3.404 7.992 -23.062 1 93.81 80 ILE B C 1
ATOM 4301 O O . ILE B 1 80 ? 4 9.07 -23.125 1 93.81 80 ILE B O 1
ATOM 4305 N N . GLY B 1 81 ? 2.244 7.801 -22.484 1 94.12 81 GLY B N 1
ATOM 4306 C CA . GLY B 1 81 ? 1.645 8.898 -21.734 1 94.12 81 GLY B CA 1
ATOM 4307 C C . GLY B 1 81 ? 2.205 9.039 -20.328 1 94.12 81 GLY B C 1
ATOM 4308 O O . GLY B 1 81 ? 2.297 8.055 -19.594 1 94.12 81 GLY B O 1
ATOM 4309 N N . LEU B 1 82 ? 2.553 10.273 -20 1 94.75 82 LEU B N 1
ATOM 4310 C CA . LEU B 1 82 ? 3.127 10.516 -18.688 1 94.75 82 LEU B CA 1
ATOM 4311 C C . LEU B 1 82 ? 2.221 11.422 -17.859 1 94.75 82 LEU B C 1
ATOM 4313 O O . LEU B 1 82 ? 1.648 12.383 -18.375 1 94.75 82 LEU B O 1
ATOM 4317 N N . SER B 1 83 ? 2.053 11.031 -16.594 1 91.06 83 SER B N 1
ATOM 4318 C CA . SER B 1 83 ? 1.361 11.914 -15.656 1 91.06 83 SER B CA 1
ATOM 4319 C C . SER B 1 83 ? 2.109 13.234 -15.484 1 91.06 83 SER B C 1
ATOM 4321 O O . SER B 1 83 ? 3.271 13.352 -15.883 1 91.06 83 SER B O 1
ATOM 4323 N N . GLU B 1 84 ? 1.461 14.211 -14.844 1 88.81 84 GLU B N 1
ATOM 4324 C CA . GLU B 1 84 ? 2.084 15.516 -14.633 1 88.81 84 GLU B CA 1
ATOM 4325 C C . GLU B 1 84 ? 3.367 15.383 -13.812 1 88.81 84 GLU B C 1
ATOM 4327 O O . GLU B 1 84 ? 4.383 16 -14.141 1 88.81 84 GLU B O 1
ATOM 4332 N N . SER B 1 85 ? 3.311 14.617 -12.805 1 87.06 85 SER B N 1
ATOM 4333 C CA . SER B 1 85 ? 4.477 14.438 -11.945 1 87.06 85 SER B CA 1
ATOM 4334 C C . SER B 1 85 ? 5.605 13.727 -12.68 1 87.06 85 SER B C 1
ATOM 4336 O O . SER B 1 85 ? 6.77 14.117 -12.555 1 87.06 85 SER B O 1
ATOM 4338 N N . ALA B 1 86 ? 5.297 12.688 -13.391 1 90.44 86 ALA B N 1
ATOM 4339 C CA . ALA B 1 86 ? 6.312 11.977 -14.156 1 90.44 86 ALA B CA 1
ATOM 4340 C C . ALA B 1 86 ? 6.918 12.875 -15.234 1 90.44 86 ALA B C 1
ATOM 4342 O O . ALA B 1 86 ? 8.125 12.828 -15.477 1 90.44 86 ALA B O 1
ATOM 4343 N N . TRP B 1 87 ? 6.055 13.672 -15.859 1 92.75 87 TRP B N 1
ATOM 4344 C CA . TRP B 1 87 ? 6.477 14.602 -16.891 1 92.75 87 TRP B CA 1
ATOM 4345 C C . TRP B 1 87 ? 7.5 15.594 -16.359 1 92.75 87 TRP B C 1
ATOM 4347 O O . TRP B 1 87 ? 8.555 15.805 -16.969 1 92.75 87 TRP B O 1
ATOM 4357 N N . GLN B 1 88 ? 7.195 16.141 -15.227 1 89.5 88 GLN B N 1
ATOM 4358 C CA . GLN B 1 88 ? 8.055 17.141 -14.602 1 89.5 88 GLN B CA 1
ATOM 4359 C C . GLN B 1 88 ? 9.359 16.516 -14.109 1 89.5 88 GLN B C 1
ATOM 4361 O O . GLN B 1 88 ? 10.43 17.094 -14.305 1 89.5 88 GLN B O 1
ATOM 4366 N N . ARG B 1 89 ? 9.336 15.406 -13.562 1 87.88 89 ARG B N 1
ATOM 4367 C CA . ARG B 1 89 ? 10.516 14.773 -12.969 1 87.88 89 ARG B CA 1
ATOM 4368 C C . ARG B 1 89 ? 11.469 14.281 -14.047 1 87.88 89 ARG B C 1
ATOM 4370 O O . ARG B 1 89 ? 12.688 14.328 -13.875 1 87.88 89 ARG B O 1
ATOM 4377 N N . LEU B 1 90 ? 10.906 13.734 -15.078 1 92.44 90 LEU B N 1
ATOM 4378 C CA . LEU B 1 90 ? 11.734 13.242 -16.172 1 92.44 90 LEU B CA 1
ATOM 4379 C C . LEU B 1 90 ? 12.273 14.406 -17 1 92.44 90 LEU B C 1
ATOM 4381 O O . LEU B 1 90 ? 13.25 14.242 -17.734 1 92.44 90 LEU B O 1
ATOM 4385 N N . GLY B 1 91 ? 11.617 15.562 -16.953 1 92.94 91 GLY B N 1
ATOM 4386 C CA . GLY B 1 91 ? 12.047 16.75 -17.672 1 92.94 91 GLY B CA 1
ATOM 4387 C C . GLY B 1 91 ? 11.969 16.609 -19.172 1 92.94 91 GLY B C 1
ATOM 4388 O O . GLY B 1 91 ? 12.883 17 -19.891 1 92.94 91 GLY B O 1
ATOM 4389 N N . VAL B 1 92 ? 10.891 15.969 -19.609 1 95 92 VAL B N 1
ATOM 4390 C CA . VAL B 1 92 ? 10.773 15.703 -21.047 1 95 92 VAL B CA 1
ATOM 4391 C C . VAL B 1 92 ? 9.805 16.703 -21.688 1 95 92 VAL B C 1
ATOM 4393 O O . VAL B 1 92 ? 9.055 17.375 -20.984 1 95 92 VAL B O 1
ATOM 4396 N N . SER B 1 93 ? 9.906 16.797 -23 1 94.81 93 SER B N 1
ATOM 4397 C CA . SER B 1 93 ? 8.938 17.5 -23.828 1 94.81 93 SER B CA 1
ATOM 4398 C C . SER B 1 93 ? 8.18 16.531 -24.719 1 94.81 93 SER B C 1
ATOM 4400 O O . SER B 1 93 ? 8.57 15.375 -24.875 1 94.81 93 SER B O 1
ATOM 4402 N N . ASP B 1 94 ? 7.117 17.062 -25.25 1 94.25 94 ASP B N 1
ATOM 4403 C CA . ASP B 1 94 ? 6.312 16.219 -26.125 1 94.25 94 ASP B CA 1
ATOM 4404 C C . ASP B 1 94 ? 7.148 15.688 -27.297 1 94.25 94 ASP B C 1
ATOM 4406 O O . ASP B 1 94 ? 7.832 16.453 -27.969 1 94.25 94 ASP B O 1
ATOM 4410 N N . GLY B 1 95 ? 7.152 14.375 -27.422 1 94.5 95 GLY B N 1
ATOM 4411 C CA . GLY B 1 95 ? 7.852 13.766 -28.547 1 94.5 95 GLY B CA 1
ATOM 4412 C C . GLY B 1 95 ? 9.25 13.289 -28.188 1 94.5 95 GLY B C 1
ATOM 4413 O O . GLY B 1 95 ? 9.867 12.539 -28.938 1 94.5 95 GLY B O 1
ATOM 4414 N N . ASP B 1 96 ? 9.766 13.625 -27.047 1 95.62 96 ASP B N 1
ATOM 4415 C CA . ASP B 1 96 ? 11.102 13.195 -26.641 1 95.62 96 ASP B CA 1
ATOM 4416 C C . ASP B 1 96 ? 11.164 11.672 -26.5 1 95.62 96 ASP B C 1
ATOM 4418 O O . ASP B 1 96 ? 10.211 11.039 -26.062 1 95.62 96 ASP B O 1
ATOM 4422 N N . PRO B 1 97 ? 12.273 11.141 -26.859 1 95 97 PRO B N 1
ATOM 4423 C CA . PRO B 1 97 ? 12.43 9.695 -26.672 1 95 97 PRO B CA 1
ATOM 4424 C C . PRO B 1 97 ? 12.57 9.297 -25.219 1 95 97 PRO B C 1
ATOM 4426 O O . PRO B 1 97 ? 13.281 9.961 -24.453 1 95 97 PRO B O 1
ATOM 4429 N N . VAL B 1 98 ? 11.883 8.289 -24.828 1 94.44 98 VAL B N 1
ATOM 4430 C CA . VAL B 1 98 ? 11.945 7.719 -23.484 1 94.44 98 VAL B CA 1
ATOM 4431 C C . VAL B 1 98 ? 12.273 6.23 -23.578 1 94.44 98 VAL B C 1
ATOM 4433 O O . VAL B 1 98 ? 11.562 5.473 -24.25 1 94.44 98 VAL B O 1
ATOM 4436 N N . GLU B 1 99 ? 13.344 5.887 -22.969 1 92.06 99 GLU B N 1
ATOM 4437 C CA . GLU B 1 99 ? 13.711 4.477 -22.891 1 92.06 99 GLU B CA 1
ATOM 4438 C C . GLU B 1 99 ? 12.984 3.773 -21.75 1 92.06 99 GLU B C 1
ATOM 4440 O O . GLU B 1 99 ? 12.914 4.301 -20.641 1 92.06 99 GLU B O 1
ATOM 4445 N N . ILE B 1 100 ? 12.461 2.598 -22.062 1 89.06 100 ILE B N 1
ATOM 4446 C CA . ILE B 1 100 ? 11.719 1.835 -21.062 1 89.06 100 ILE B CA 1
ATOM 4447 C C . ILE B 1 100 ? 12.461 0.538 -20.75 1 89.06 100 ILE B C 1
ATOM 4449 O O . ILE B 1 100 ? 12.914 -0.16 -21.656 1 89.06 100 ILE B O 1
ATOM 4453 N N . ALA B 1 101 ? 12.641 0.267 -19.484 1 83.62 101 ALA B N 1
ATOM 4454 C CA . ALA B 1 101 ? 13.266 -0.973 -19.031 1 83.62 101 ALA B CA 1
ATOM 4455 C C . ALA B 1 101 ? 12.531 -1.56 -17.828 1 83.62 101 ALA B C 1
ATOM 4457 O O . ALA B 1 101 ? 11.781 -0.856 -17.156 1 83.62 101 ALA B O 1
ATOM 4458 N N . HIS B 1 102 ? 12.703 -2.877 -17.672 1 82.25 102 HIS B N 1
ATOM 4459 C CA . HIS B 1 102 ? 12.18 -3.51 -16.453 1 82.25 102 HIS B CA 1
ATOM 4460 C C . HIS B 1 102 ? 12.836 -2.938 -15.211 1 82.25 102 HIS B C 1
ATOM 4462 O O . HIS B 1 102 ? 14.062 -2.852 -15.133 1 82.25 102 HIS B O 1
ATOM 4468 N N . ALA B 1 103 ? 11.992 -2.533 -14.305 1 77.69 103 ALA B N 1
ATOM 4469 C CA . ALA B 1 103 ? 12.539 -1.957 -13.078 1 77.69 103 ALA B CA 1
ATOM 4470 C C . ALA B 1 103 ? 13.172 -3.033 -12.203 1 77.69 103 ALA B C 1
ATOM 4472 O O . ALA B 1 103 ? 12.523 -4.027 -11.867 1 77.69 103 ALA B O 1
ATOM 4473 N N . GLN B 1 104 ? 14.43 -2.84 -11.898 1 76.75 104 GLN B N 1
ATOM 4474 C CA . GLN B 1 104 ? 15.086 -3.762 -10.977 1 76.75 104 GLN B CA 1
ATOM 4475 C C . GLN B 1 104 ? 14.672 -3.48 -9.531 1 76.75 104 GLN B C 1
ATOM 4477 O O . GLN B 1 104 ? 14.445 -2.328 -9.156 1 76.75 104 GLN B O 1
ATOM 4482 N N . PRO B 1 105 ? 14.594 -4.586 -8.781 1 76.88 105 PRO B N 1
ATOM 4483 C CA . PRO B 1 105 ? 14.25 -4.352 -7.375 1 76.88 105 PRO B CA 1
ATOM 4484 C C . PRO B 1 105 ? 15.297 -3.51 -6.648 1 76.88 105 PRO B C 1
ATOM 4486 O O . PRO B 1 105 ? 16.5 -3.668 -6.887 1 76.88 105 PRO B O 1
ATOM 4489 N N . LEU B 1 106 ? 14.82 -2.643 -5.863 1 86.06 106 LEU B N 1
ATOM 4490 C CA . LEU B 1 106 ? 15.695 -1.812 -5.043 1 86.06 106 LEU B CA 1
ATOM 4491 C C . LEU B 1 106 ? 16.344 -2.633 -3.936 1 86.06 106 LEU B C 1
ATOM 4493 O O . LEU B 1 106 ? 15.68 -3.467 -3.309 1 86.06 106 LEU B O 1
ATOM 4497 N N . ALA B 1 107 ? 17.594 -2.424 -3.75 1 89.12 107 ALA B N 1
ATOM 4498 C CA . ALA B 1 107 ? 18.312 -3.131 -2.693 1 89.12 107 ALA B CA 1
ATOM 4499 C C . ALA B 1 107 ? 17.703 -2.85 -1.326 1 89.12 107 ALA B C 1
ATOM 4501 O O . ALA B 1 107 ? 17.672 -3.729 -0.46 1 89.12 107 ALA B O 1
ATOM 4502 N N . SER B 1 108 ? 17.203 -1.665 -1.086 1 95.81 108 SER B N 1
ATOM 4503 C CA . SER B 1 108 ? 16.641 -1.26 0.202 1 95.81 108 SER B CA 1
ATOM 4504 C C . SER B 1 108 ? 15.375 -2.041 0.528 1 95.81 108 SER B C 1
ATOM 4506 O O . SER B 1 108 ? 14.977 -2.137 1.692 1 95.81 108 SER B O 1
ATOM 4508 N N . LEU B 1 109 ? 14.727 -2.613 -0.462 1 93.62 109 LEU B N 1
ATOM 4509 C CA . LEU B 1 109 ? 13.508 -3.379 -0.228 1 93.62 109 LEU B CA 1
ATOM 4510 C C . LEU B 1 109 ? 13.812 -4.668 0.53 1 93.62 109 LEU B C 1
ATOM 4512 O O . LEU B 1 109 ? 12.953 -5.188 1.248 1 93.62 109 LEU B O 1
ATOM 4516 N N . ALA B 1 110 ? 15.023 -5.148 0.379 1 92.94 110 ALA B N 1
ATOM 4517 C CA . ALA B 1 110 ? 15.438 -6.305 1.167 1 92.94 110 ALA B CA 1
ATOM 4518 C C . ALA B 1 110 ? 15.461 -5.977 2.656 1 92.94 110 ALA B C 1
ATOM 4520 O O . ALA B 1 110 ? 15.148 -6.828 3.492 1 92.94 110 ALA B O 1
ATOM 4521 N N . GLU B 1 111 ? 15.844 -4.75 2.986 1 96.19 111 GLU B N 1
ATOM 4522 C CA . GLU B 1 111 ? 15.859 -4.309 4.379 1 96.19 111 GLU B CA 1
ATOM 4523 C C . GLU B 1 111 ? 14.438 -4.172 4.926 1 96.19 111 GLU B C 1
ATOM 4525 O O . GLU B 1 111 ? 14.188 -4.484 6.094 1 96.19 111 GLU B O 1
ATOM 4530 N N . VAL B 1 112 ? 13.531 -3.691 4.086 1 96.19 112 VAL B N 1
ATOM 4531 C CA . VAL B 1 112 ? 12.133 -3.582 4.496 1 96.19 112 VAL B CA 1
ATOM 4532 C C . VAL B 1 112 ? 11.562 -4.973 4.773 1 96.19 112 VAL B C 1
ATOM 4534 O O . VAL B 1 112 ? 10.836 -5.168 5.742 1 96.19 112 VAL B O 1
ATOM 4537 N N . ARG B 1 113 ? 11.906 -5.91 3.945 1 93.62 113 ARG B N 1
ATOM 4538 C CA . ARG B 1 113 ? 11.461 -7.285 4.148 1 93.62 113 ARG B CA 1
ATOM 4539 C C . ARG B 1 113 ? 12.008 -7.855 5.449 1 93.62 113 ARG B C 1
ATOM 4541 O O . ARG B 1 113 ? 11.289 -8.523 6.195 1 93.62 113 ARG B O 1
ATOM 4548 N N . ARG B 1 114 ? 13.273 -7.598 5.66 1 93.38 114 ARG B N 1
ATOM 4549 C CA . ARG B 1 114 ? 13.875 -8.039 6.914 1 93.38 114 ARG B CA 1
ATOM 4550 C C . ARG B 1 114 ? 13.125 -7.469 8.117 1 93.38 114 ARG B C 1
ATOM 4552 O O . ARG B 1 114 ? 12.883 -8.18 9.094 1 93.38 114 ARG B O 1
ATOM 4559 N N . ARG B 1 115 ? 12.797 -6.242 8 1 95 115 ARG B N 1
ATOM 4560 C CA . ARG B 1 115 ? 12.047 -5.59 9.07 1 95 115 ARG B CA 1
ATOM 4561 C C . ARG B 1 115 ? 10.664 -6.223 9.227 1 95 115 ARG B C 1
ATOM 4563 O O . ARG B 1 115 ? 10.18 -6.387 10.344 1 95 115 ARG B O 1
ATOM 4570 N N . THR B 1 116 ? 10.031 -6.516 8.133 1 94.12 116 THR B N 1
ATOM 4571 C CA . THR B 1 116 ? 8.703 -7.125 8.125 1 94.12 116 THR B CA 1
ATOM 4572 C C . THR B 1 116 ? 8.719 -8.461 8.867 1 94.12 116 THR B C 1
ATOM 4574 O O . THR B 1 116 ? 7.723 -8.836 9.492 1 94.12 116 THR B O 1
ATOM 4577 N N . TYR B 1 117 ? 9.828 -9.117 8.883 1 90.62 117 TYR B N 1
ATOM 4578 C CA . TYR B 1 117 ? 9.938 -10.406 9.57 1 90.62 117 TYR B CA 1
ATOM 4579 C C . TYR B 1 117 ? 10.461 -10.219 10.992 1 90.62 117 TYR B C 1
ATOM 4581 O O . TYR B 1 117 ? 10.922 -11.18 11.617 1 90.62 117 TYR B O 1
ATOM 4589 N N . GLY B 1 118 ? 10.531 -8.977 11.445 1 89.31 118 GLY B N 1
ATOM 4590 C CA . GLY B 1 118 ? 10.734 -8.719 12.859 1 89.31 118 GLY B CA 1
ATOM 4591 C C . GLY B 1 118 ? 12.164 -8.352 13.203 1 89.31 118 GLY B C 1
ATOM 4592 O O . GLY B 1 118 ? 12.5 -8.164 14.375 1 89.31 118 GLY B O 1
ATOM 4593 N N . ASN B 1 119 ? 13.008 -8.117 12.219 1 92.75 119 ASN B N 1
ATOM 4594 C CA . ASN B 1 119 ? 14.406 -7.789 12.477 1 92.75 119 ASN B CA 1
ATOM 4595 C C . ASN B 1 119 ? 14.594 -6.289 12.672 1 92.75 119 ASN B C 1
ATOM 4597 O O . ASN B 1 119 ? 13.82 -5.484 12.148 1 92.75 119 ASN B O 1
ATOM 4601 N N . ARG B 1 120 ? 15.648 -5.969 13.445 1 96.12 120 ARG B N 1
ATOM 4602 C CA . ARG B 1 120 ? 16 -4.562 13.625 1 96.12 120 ARG B CA 1
ATOM 4603 C C . ARG B 1 120 ? 16.781 -4.035 12.43 1 96.12 120 ARG B C 1
ATOM 4605 O O . ARG B 1 120 ? 17.406 -4.805 11.703 1 96.12 120 ARG B O 1
ATOM 4612 N N . LEU B 1 121 ? 16.688 -2.768 12.211 1 97.12 121 LEU B N 1
ATOM 4613 C CA . LEU B 1 121 ? 17.375 -2.145 11.086 1 97.12 121 LEU B CA 1
ATOM 4614 C C . LEU B 1 121 ? 18.625 -1.401 11.547 1 97.12 121 LEU B C 1
ATOM 4616 O O . LEU B 1 121 ? 18.625 -0.783 12.609 1 97.12 121 LEU B O 1
ATOM 4620 N N . SER B 1 122 ? 19.656 -1.481 10.773 1 97.38 122 SER B N 1
ATOM 4621 C CA . SER B 1 122 ? 20.906 -0.765 11.031 1 97.38 122 SER B CA 1
ATOM 4622 C C . SER B 1 122 ? 20.844 0.665 10.508 1 97.38 122 SER B C 1
ATOM 4624 O O . SER B 1 122 ? 19.906 1.024 9.789 1 97.38 122 SER B O 1
ATOM 4626 N N . ASP B 1 123 ? 21.906 1.452 10.852 1 97.75 123 ASP B N 1
ATOM 4627 C CA . ASP B 1 123 ? 22.031 2.805 10.32 1 97.75 123 ASP B CA 1
ATOM 4628 C C . ASP B 1 123 ? 22.078 2.789 8.797 1 97.75 123 ASP B C 1
ATOM 4630 O O . ASP B 1 123 ? 21.453 3.627 8.141 1 97.75 123 ASP B O 1
ATOM 4634 N N . GLY B 1 124 ? 22.844 1.855 8.328 1 97.88 124 GLY B N 1
ATOM 4635 C CA . GLY B 1 124 ? 22.969 1.73 6.887 1 97.88 124 GLY B CA 1
ATOM 4636 C C . GLY B 1 124 ? 21.656 1.373 6.211 1 97.88 124 GLY B C 1
ATOM 4637 O O . GLY B 1 124 ? 21.359 1.866 5.121 1 97.88 124 GLY B O 1
ATOM 4638 N N . ALA B 1 125 ? 20.906 0.521 6.828 1 97.81 125 ALA B N 1
ATOM 4639 C CA . ALA B 1 125 ? 19.609 0.127 6.289 1 97.81 125 ALA B CA 1
ATOM 4640 C C . ALA B 1 125 ? 18.656 1.32 6.227 1 97.81 125 ALA B C 1
ATOM 4642 O O . ALA B 1 125 ? 17.984 1.54 5.207 1 97.81 125 ALA B O 1
ATOM 4643 N N . PHE B 1 126 ? 18.625 2.076 7.293 1 98.38 126 PHE B N 1
ATOM 4644 C CA . PHE B 1 126 ? 17.781 3.262 7.309 1 98.38 126 PHE B CA 1
ATOM 4645 C C . PHE B 1 126 ? 18.219 4.254 6.238 1 98.38 126 PHE B C 1
ATOM 4647 O O . PHE B 1 126 ? 17.375 4.848 5.555 1 98.38 126 PHE B O 1
ATOM 4654 N N . SER B 1 127 ? 19.5 4.453 6.121 1 98.19 127 SER B N 1
ATOM 4655 C CA . SER B 1 127 ? 20.016 5.371 5.113 1 98.19 127 SER B CA 1
ATOM 4656 C C . SER B 1 127 ? 19.594 4.953 3.711 1 98.19 127 SER B C 1
ATOM 4658 O O . SER B 1 127 ? 19.156 5.785 2.914 1 98.19 127 SER B O 1
ATOM 4660 N N . ALA B 1 128 ? 19.656 3.67 3.422 1 97.56 128 ALA B N 1
ATOM 4661 C CA . ALA B 1 128 ? 19.281 3.154 2.107 1 97.56 128 ALA B CA 1
ATOM 4662 C C . ALA B 1 128 ? 17.797 3.33 1.854 1 97.56 128 ALA B C 1
ATOM 4664 O O . ALA B 1 128 ? 17.391 3.781 0.779 1 97.56 128 ALA B O 1
ATOM 4665 N N . ILE B 1 129 ? 16.969 2.967 2.795 1 97.94 129 ILE B N 1
ATOM 4666 C CA . ILE B 1 129 ? 15.516 3.039 2.678 1 97.94 129 ILE B CA 1
ATOM 4667 C C . ILE B 1 129 ? 15.086 4.492 2.48 1 97.94 129 ILE B C 1
ATOM 4669 O O . ILE B 1 129 ? 14.352 4.805 1.541 1 97.94 129 ILE B O 1
ATOM 4673 N N . ILE B 1 130 ? 15.594 5.391 3.322 1 98.06 130 ILE B N 1
ATOM 4674 C CA . ILE B 1 130 ? 15.164 6.785 3.324 1 98.06 130 ILE B CA 1
ATOM 4675 C C . ILE B 1 130 ? 15.648 7.477 2.053 1 98.06 130 ILE B C 1
ATOM 4677 O O . ILE B 1 130 ? 14.953 8.336 1.502 1 98.06 130 ILE B O 1
ATOM 4681 N N . THR B 1 131 ? 16.828 7.141 1.596 1 96.31 131 THR B N 1
ATOM 4682 C CA . THR B 1 131 ? 17.328 7.691 0.34 1 96.31 131 THR B CA 1
ATOM 4683 C C . THR B 1 131 ? 16.406 7.328 -0.816 1 96.31 131 THR B C 1
ATOM 4685 O O . THR B 1 131 ? 16.016 8.188 -1.606 1 96.31 131 THR B O 1
ATOM 4688 N N . ASP B 1 132 ? 15.977 6.086 -0.914 1 92.75 132 ASP B N 1
ATOM 4689 C CA . ASP B 1 132 ? 15.086 5.637 -1.98 1 92.75 132 ASP B CA 1
ATOM 4690 C C . ASP B 1 132 ? 13.719 6.309 -1.875 1 92.75 132 ASP B C 1
ATOM 4692 O O . ASP B 1 132 ? 13.102 6.633 -2.891 1 92.75 132 ASP B O 1
ATOM 4696 N N . ILE B 1 133 ? 13.242 6.477 -0.647 1 93.5 133 ILE B N 1
ATOM 4697 C CA . ILE B 1 133 ? 11.953 7.121 -0.436 1 93.5 133 ILE B CA 1
ATOM 4698 C C . ILE B 1 133 ? 12.031 8.586 -0.868 1 93.5 133 ILE B C 1
ATOM 4700 O O . ILE B 1 133 ? 11.133 9.078 -1.556 1 93.5 133 ILE B O 1
ATOM 4704 N N . ALA B 1 134 ? 13.078 9.266 -0.478 1 91.56 134 ALA B N 1
ATOM 4705 C CA . ALA B 1 134 ? 13.25 10.672 -0.841 1 91.56 134 ALA B CA 1
ATOM 4706 C C . ALA B 1 134 ? 13.328 10.844 -2.355 1 91.56 134 ALA B C 1
ATOM 4708 O O . ALA B 1 134 ? 12.875 11.852 -2.895 1 91.56 134 ALA B O 1
ATOM 4709 N N . GLU B 1 135 ? 13.836 9.844 -3.014 1 84.69 135 GLU B N 1
ATOM 4710 C CA . GLU B 1 135 ? 13.961 9.875 -4.469 1 84.69 135 GLU B CA 1
ATOM 4711 C C . GLU B 1 135 ? 12.695 9.359 -5.141 1 84.69 135 GLU B C 1
ATOM 4713 O O . GLU B 1 135 ? 12.664 9.164 -6.359 1 84.69 135 GLU B O 1
ATOM 4718 N N . ARG B 1 136 ? 11.672 9 -4.359 1 83.19 136 ARG B N 1
ATOM 4719 C CA . ARG B 1 136 ? 10.352 8.586 -4.832 1 83.19 136 ARG B CA 1
ATOM 4720 C C . ARG B 1 136 ? 10.43 7.273 -5.598 1 83.19 136 ARG B C 1
ATOM 4722 O O . ARG B 1 136 ? 9.773 7.109 -6.629 1 83.19 136 ARG B O 1
ATOM 4729 N N . ARG B 1 137 ? 11.211 6.422 -5.109 1 84.44 137 ARG B N 1
ATOM 4730 C CA . ARG B 1 137 ? 11.375 5.137 -5.781 1 84.44 137 ARG B CA 1
ATOM 4731 C C . ARG B 1 137 ? 10.461 4.082 -5.168 1 84.44 137 ARG B C 1
ATOM 4733 O O . ARG B 1 137 ? 10.273 3.006 -5.742 1 84.44 137 ARG B O 1
ATOM 4740 N N . TYR B 1 138 ? 9.906 4.379 -4.039 1 88.81 138 TYR B N 1
ATOM 4741 C CA . TYR B 1 138 ? 9 3.443 -3.383 1 88.81 138 TYR B CA 1
ATOM 4742 C C . TYR B 1 138 ? 7.57 3.629 -3.881 1 88.81 138 TYR B C 1
ATOM 4744 O O . TYR B 1 138 ? 7.082 4.758 -3.984 1 88.81 138 TYR B O 1
ATOM 4752 N N . SER B 1 139 ? 6.926 2.533 -4.207 1 83.62 139 SER B N 1
ATOM 4753 C CA . SER B 1 139 ? 5.484 2.568 -4.445 1 83.62 139 SER B CA 1
ATOM 4754 C C . SER B 1 139 ? 4.711 2.686 -3.139 1 83.62 139 SER B C 1
ATOM 4756 O O . SER B 1 139 ? 5.273 2.496 -2.059 1 83.62 139 SER B O 1
ATOM 4758 N N . ASP B 1 140 ? 3.436 2.914 -3.221 1 85.81 140 ASP B N 1
ATOM 4759 C CA . ASP B 1 140 ? 2.584 3.002 -2.039 1 85.81 140 ASP B CA 1
ATOM 4760 C C . ASP B 1 140 ? 2.553 1.677 -1.282 1 85.81 140 ASP B C 1
ATOM 4762 O O . ASP B 1 140 ? 2.453 1.66 -0.054 1 85.81 140 ASP B O 1
ATOM 4766 N N . VAL B 1 141 ? 2.615 0.63 -2.021 1 89.12 141 VAL B N 1
ATOM 4767 C CA . VAL B 1 141 ? 2.611 -0.695 -1.411 1 89.12 141 VAL B CA 1
ATOM 4768 C C . VAL B 1 141 ? 3.855 -0.869 -0.544 1 89.12 141 VAL B C 1
ATOM 4770 O O . VAL B 1 141 ? 3.77 -1.353 0.587 1 89.12 141 VAL B O 1
ATOM 4773 N N . HIS B 1 142 ? 4.969 -0.424 -1.066 1 92.38 142 HIS B N 1
ATOM 4774 C CA . HIS B 1 142 ? 6.223 -0.548 -0.335 1 92.38 142 HIS B CA 1
ATOM 4775 C C . HIS B 1 142 ? 6.27 0.414 0.848 1 92.38 142 HIS B C 1
ATOM 4777 O O . HIS B 1 142 ? 6.758 0.06 1.923 1 92.38 142 HIS B O 1
ATOM 4783 N N . LEU B 1 143 ? 5.809 1.618 0.617 1 93.12 143 LEU B N 1
ATOM 4784 C CA . LEU B 1 143 ? 5.762 2.604 1.692 1 93.12 143 LEU B CA 1
ATOM 4785 C C . LEU B 1 143 ? 4.875 2.117 2.836 1 93.12 143 LEU B C 1
ATOM 4787 O O . LEU B 1 143 ? 5.234 2.254 4.008 1 93.12 143 LEU B O 1
ATOM 4791 N N . SER B 1 144 ? 3.721 1.597 2.438 1 94.62 144 SER B N 1
ATOM 4792 C CA . SER B 1 144 ? 2.793 1.052 3.424 1 94.62 144 SER B CA 1
ATOM 4793 C C . SER B 1 144 ? 3.439 -0.072 4.227 1 94.62 144 SER B C 1
ATOM 4795 O O . SER B 1 144 ? 3.26 -0.154 5.445 1 94.62 144 SER B O 1
ATOM 4797 N N . ALA B 1 145 ? 4.148 -0.912 3.523 1 96.75 145 ALA B N 1
ATOM 4798 C CA . ALA B 1 145 ? 4.832 -2.014 4.195 1 96.75 145 ALA B CA 1
ATOM 4799 C C . ALA B 1 145 ? 5.859 -1.49 5.195 1 96.75 145 ALA B C 1
ATOM 4801 O O . ALA B 1 145 ? 5.965 -2 6.312 1 96.75 145 ALA B O 1
ATOM 4802 N N . PHE B 1 146 ? 6.633 -0.513 4.809 1 97.44 146 PHE B N 1
ATOM 4803 C CA . PHE B 1 146 ? 7.656 0.061 5.672 1 97.44 146 PHE B CA 1
ATOM 4804 C C . PHE B 1 146 ? 7.031 0.677 6.918 1 97.44 146 PHE B C 1
ATOM 4806 O O . PHE B 1 146 ? 7.457 0.388 8.039 1 97.44 146 PHE B O 1
ATOM 4813 N N . VAL B 1 147 ? 6.023 1.493 6.734 1 96.75 147 VAL B N 1
ATOM 4814 C CA . VAL B 1 147 ? 5.348 2.182 7.828 1 96.75 147 VAL B CA 1
ATOM 4815 C C . VAL B 1 147 ? 4.734 1.159 8.781 1 96.75 147 VAL B C 1
ATOM 4817 O O . VAL B 1 147 ? 4.871 1.273 10 1 96.75 147 VAL B O 1
ATOM 4820 N N . THR B 1 148 ? 4.086 0.152 8.242 1 97.12 148 THR B N 1
ATOM 4821 C CA . THR B 1 148 ? 3.4 -0.863 9.031 1 97.12 148 THR B CA 1
ATOM 4822 C C . THR B 1 148 ? 4.402 -1.718 9.805 1 97.12 148 THR B C 1
ATOM 4824 O O . THR B 1 148 ? 4.199 -2.01 10.984 1 97.12 148 THR B O 1
ATOM 4827 N N . ALA B 1 149 ? 5.469 -2.096 9.117 1 96.25 149 ALA B N 1
ATOM 4828 C CA . ALA B 1 149 ? 6.48 -2.924 9.766 1 96.25 149 ALA B CA 1
ATOM 4829 C C . ALA B 1 149 ? 7.094 -2.201 10.969 1 96.25 149 ALA B C 1
ATOM 4831 O O . ALA B 1 149 ? 7.324 -2.811 12.016 1 96.25 149 ALA B O 1
ATOM 4832 N N . CYS B 1 150 ? 7.363 -0.924 10.805 1 95.88 150 CYS B N 1
ATOM 4833 C CA . CYS B 1 150 ? 7.973 -0.129 11.867 1 95.88 150 CYS B CA 1
ATOM 4834 C C . CYS B 1 150 ? 6.977 0.14 12.984 1 95.88 150 CYS B C 1
ATOM 4836 O O . CYS B 1 150 ? 7.371 0.518 14.094 1 95.88 150 CYS B O 1
ATOM 4838 N N . SER B 1 151 ? 5.734 -0.038 12.75 1 94.25 151 SER B N 1
ATOM 4839 C CA . SER B 1 151 ? 4.695 0.152 13.758 1 94.25 151 SER B CA 1
ATOM 4840 C C . SER B 1 151 ? 4.402 -1.147 14.5 1 94.25 151 SER B C 1
ATOM 4842 O O . SER B 1 151 ? 4.152 -1.136 15.711 1 94.25 151 SER B O 1
ATOM 4844 N N . ALA B 1 152 ? 4.387 -2.225 13.766 1 92.69 152 ALA B N 1
ATOM 4845 C CA . ALA B 1 152 ? 4.09 -3.527 14.359 1 92.69 152 ALA B CA 1
ATOM 4846 C C . ALA B 1 152 ? 5.195 -3.957 15.32 1 92.69 152 ALA B C 1
ATOM 4848 O O . ALA B 1 152 ? 4.926 -4.57 16.344 1 92.69 152 ALA B O 1
ATOM 4849 N N . VAL B 1 153 ? 6.379 -3.713 14.922 1 91.88 153 VAL B N 1
ATOM 4850 C CA . VAL B 1 153 ? 7.547 -3.83 15.789 1 91.88 153 VAL B CA 1
ATOM 4851 C C . VAL B 1 153 ? 8.102 -2.441 16.094 1 91.88 153 VAL B C 1
ATOM 4853 O O . VAL B 1 153 ? 8.953 -1.931 15.375 1 91.88 153 VAL B O 1
ATOM 4856 N N . PRO B 1 154 ? 7.711 -1.904 17.172 1 92.94 154 PRO B N 1
ATOM 4857 C CA . PRO B 1 154 ? 8.031 -0.502 17.438 1 92.94 154 PRO B CA 1
ATOM 4858 C C . PRO B 1 154 ? 9.531 -0.221 17.406 1 92.94 154 PRO B C 1
ATOM 4860 O O . PRO B 1 154 ? 10.32 -1.031 17.891 1 92.94 154 PRO B O 1
ATOM 4863 N N . LEU B 1 155 ? 9.867 0.888 16.891 1 96.19 155 LEU B N 1
ATOM 4864 C CA . LEU B 1 155 ? 11.258 1.306 16.828 1 96.19 155 LEU B CA 1
ATOM 4865 C C . LEU B 1 155 ? 11.805 1.547 18.234 1 96.19 155 LEU B C 1
ATOM 4867 O O . LEU B 1 155 ? 11.125 2.129 19.078 1 96.19 155 LEU B O 1
ATOM 4871 N N . ASP B 1 156 ? 12.938 1.066 18.484 1 96.69 156 ASP B N 1
ATOM 4872 C CA . ASP B 1 156 ? 13.586 1.453 19.734 1 96.69 156 ASP B CA 1
ATOM 4873 C C . ASP B 1 156 ? 14.305 2.793 19.594 1 96.69 156 ASP B C 1
ATOM 4875 O O . ASP B 1 156 ? 14.234 3.43 18.547 1 96.69 156 ASP B O 1
ATOM 4879 N N . THR B 1 157 ? 14.922 3.227 20.703 1 97.62 157 THR B N 1
ATOM 4880 C CA . THR B 1 157 ? 15.523 4.555 20.719 1 97.62 157 THR B CA 1
ATOM 4881 C C . THR B 1 157 ? 16.641 4.668 19.688 1 97.62 157 THR B C 1
ATOM 4883 O O . THR B 1 157 ? 16.719 5.656 18.953 1 97.62 157 THR B O 1
ATOM 4886 N N . ASP B 1 158 ? 17.453 3.646 19.547 1 98 158 ASP B N 1
ATOM 4887 C CA . ASP B 1 158 ? 18.562 3.668 18.609 1 98 158 ASP B CA 1
ATOM 4888 C C . ASP B 1 158 ? 18.062 3.707 17.172 1 98 158 ASP B C 1
ATOM 4890 O O . ASP B 1 158 ? 18.594 4.438 16.328 1 98 158 ASP B O 1
ATOM 4894 N N . GLU B 1 159 ? 17.078 2.912 16.859 1 98.25 159 GLU B N 1
ATOM 4895 C CA . GLU B 1 159 ? 16.484 2.908 15.531 1 98.25 159 GLU B CA 1
ATOM 4896 C C . GLU B 1 159 ? 15.852 4.262 15.203 1 98.25 159 GLU B C 1
ATOM 4898 O O . GLU B 1 159 ? 15.945 4.738 14.078 1 98.25 159 GLU B O 1
ATOM 4903 N N . THR B 1 160 ? 15.203 4.855 16.234 1 98.44 160 THR B N 1
ATOM 4904 C CA . THR B 1 160 ? 14.562 6.148 16.016 1 98.44 160 THR B CA 1
ATOM 4905 C C . THR B 1 160 ? 15.609 7.223 15.719 1 98.44 160 THR B C 1
ATOM 4907 O O . THR B 1 160 ? 15.383 8.094 14.883 1 98.44 160 THR B O 1
ATOM 4910 N N . ILE B 1 161 ? 16.734 7.156 16.422 1 98.62 161 ILE B N 1
ATOM 4911 C CA . ILE B 1 161 ? 17.844 8.078 16.172 1 98.62 161 ILE B CA 1
ATOM 4912 C C . ILE B 1 161 ? 18.375 7.879 14.758 1 98.62 161 ILE B C 1
ATOM 4914 O O . ILE B 1 161 ? 18.594 8.852 14.031 1 98.62 161 ILE B O 1
ATOM 4918 N N . SER B 1 162 ? 18.5 6.629 14.359 1 98.56 162 SER B N 1
ATOM 4919 C CA . SER B 1 162 ? 19 6.301 13.031 1 98.56 162 SER B CA 1
ATOM 4920 C C . SER B 1 162 ? 18.047 6.781 11.945 1 98.56 162 SER B C 1
ATOM 4922 O O . SER B 1 162 ? 18.484 7.332 10.93 1 98.56 162 SER B O 1
ATOM 4924 N N . LEU B 1 163 ? 16.797 6.559 12.164 1 98.38 163 LEU B N 1
ATOM 4925 C CA . LEU B 1 163 ? 15.781 7.02 11.219 1 98.38 163 LEU B CA 1
ATOM 4926 C C . LEU B 1 163 ? 15.805 8.539 11.102 1 98.38 163 LEU B C 1
ATOM 4928 O O . LEU B 1 163 ? 15.766 9.078 9.992 1 98.38 163 LEU B O 1
ATOM 4932 N N . THR B 1 164 ? 15.875 9.211 12.219 1 98.31 164 THR B N 1
ATOM 4933 C CA . THR B 1 164 ? 15.922 10.672 12.242 1 98.31 164 THR B CA 1
ATOM 4934 C C . THR B 1 164 ? 17.141 11.188 11.484 1 98.31 164 THR B C 1
ATOM 4936 O O . THR B 1 164 ? 17.031 12.094 10.664 1 98.31 164 THR B O 1
ATOM 4939 N N . ARG B 1 165 ? 18.25 10.594 11.758 1 98.31 165 ARG B N 1
ATOM 4940 C CA . ARG B 1 165 ? 19.484 10.984 11.102 1 98.31 165 ARG B CA 1
ATOM 4941 C C . ARG B 1 165 ? 19.391 10.812 9.586 1 98.31 165 ARG B C 1
ATOM 4943 O O . ARG B 1 165 ? 19.781 11.695 8.828 1 98.31 165 ARG B O 1
ATOM 4950 N N . ALA B 1 166 ? 18.859 9.68 9.172 1 98.31 166 ALA B N 1
ATOM 4951 C CA . ALA B 1 166 ? 18.703 9.406 7.742 1 98.31 166 ALA B CA 1
ATOM 4952 C C . ALA B 1 166 ? 17.797 10.438 7.086 1 98.31 166 ALA B C 1
ATOM 4954 O O . ALA B 1 166 ? 18.062 10.883 5.965 1 98.31 166 ALA B O 1
ATOM 4955 N N . MET B 1 167 ? 16.75 10.812 7.766 1 97.31 167 MET B N 1
ATOM 4956 C CA . MET B 1 167 ? 15.781 11.773 7.234 1 97.31 167 MET B CA 1
ATOM 4957 C C . MET B 1 167 ? 16.406 13.164 7.133 1 97.31 167 MET B C 1
ATOM 4959 O O . MET B 1 167 ? 16.141 13.898 6.18 1 97.31 167 MET B O 1
ATOM 4963 N N . VAL B 1 168 ? 17.234 13.539 8.078 1 96.62 168 VAL B N 1
ATOM 4964 C CA . VAL B 1 168 ? 17.938 14.812 8.047 1 96.62 168 VAL B CA 1
ATOM 4965 C C . VAL B 1 168 ? 18.953 14.82 6.895 1 96.62 168 VAL B C 1
ATOM 4967 O O . VAL B 1 168 ? 19.031 15.797 6.148 1 96.62 168 VAL B O 1
ATOM 4970 N N . ASP B 1 169 ? 19.609 13.734 6.672 1 96.5 169 ASP B N 1
ATOM 4971 C CA . ASP B 1 169 ? 20.75 13.648 5.777 1 96.5 169 ASP B CA 1
ATOM 4972 C C . ASP B 1 169 ? 20.328 13.719 4.316 1 96.5 169 ASP B C 1
ATOM 4974 O O . ASP B 1 169 ? 21.094 14.148 3.455 1 96.5 169 ASP B O 1
ATOM 4978 N N . VAL B 1 170 ? 19.156 13.336 4.027 1 94.44 170 VAL B N 1
ATOM 4979 C CA . VAL B 1 170 ? 18.75 13.289 2.629 1 94.44 170 VAL B CA 1
ATOM 4980 C C . VAL B 1 170 ? 18.188 14.648 2.209 1 94.44 170 VAL B C 1
ATOM 4982 O O . VAL B 1 170 ? 17.922 14.875 1.026 1 94.44 170 VAL B O 1
ATOM 4985 N N . GLY B 1 171 ? 18.031 15.562 3.186 1 91.56 171 GLY B N 1
ATOM 4986 C CA . GLY B 1 171 ? 17.5 16.875 2.883 1 91.56 171 GLY B CA 1
ATOM 4987 C C . GLY B 1 171 ? 18.516 17.984 3.029 1 91.56 171 GLY B C 1
ATOM 4988 O O . GLY B 1 171 ? 19.703 17.719 3.246 1 91.56 171 GLY B O 1
ATOM 4989 N N . GLU B 1 172 ? 18.016 19.219 2.816 1 91.06 172 GLU B N 1
ATOM 4990 C CA . GLU B 1 172 ? 18.844 20.406 3.035 1 91.06 172 GLU B CA 1
ATOM 4991 C C . GLU B 1 172 ? 18.828 20.828 4.504 1 91.06 172 GLU B C 1
ATOM 4993 O O . GLU B 1 172 ? 17.859 20.578 5.215 1 91.06 172 GLU B O 1
ATOM 4998 N N . ARG B 1 173 ? 19.922 21.391 4.926 1 92.31 173 ARG B N 1
ATOM 4999 C CA . ARG B 1 173 ? 20.031 21.906 6.285 1 92.31 173 ARG B CA 1
ATOM 5000 C C . ARG B 1 173 ? 20.297 23.406 6.281 1 92.31 173 ARG B C 1
ATOM 5002 O O . ARG B 1 173 ? 21.078 23.906 5.473 1 92.31 173 ARG B O 1
ATOM 5009 N N . LEU B 1 174 ? 19.609 24.016 7.125 1 92.75 174 LEU B N 1
ATOM 5010 C CA . LEU B 1 174 ? 19.812 25.453 7.277 1 92.75 174 LEU B CA 1
ATOM 5011 C C . LEU B 1 174 ? 20.703 25.75 8.469 1 92.75 174 LEU B C 1
ATOM 5013 O O . LEU B 1 174 ? 20.672 25.031 9.477 1 92.75 174 LEU B O 1
ATOM 5017 N N . GLN B 1 175 ? 21.531 26.734 8.281 1 92.06 175 GLN B N 1
ATOM 5018 C CA . GLN B 1 175 ? 22.406 27.234 9.352 1 92.06 175 GLN B CA 1
ATOM 5019 C C . GLN B 1 175 ? 22.172 28.719 9.602 1 92.06 175 GLN B C 1
ATOM 5021 O O . GLN B 1 175 ? 21.938 29.484 8.656 1 92.06 175 GLN B O 1
ATOM 5026 N N . TRP B 1 176 ? 22.219 29.016 10.844 1 94.25 176 TRP B N 1
ATOM 5027 C CA . TRP B 1 176 ? 21.984 30.391 11.25 1 94.25 176 TRP B CA 1
ATOM 5028 C C . TRP B 1 176 ? 23.109 30.906 12.141 1 94.25 176 TRP B C 1
ATOM 5030 O O . TRP B 1 176 ? 23.797 30.109 12.805 1 94.25 176 TRP B O 1
ATOM 5040 N N . PRO B 1 177 ? 23.281 32.188 12.016 1 88.88 177 PRO B N 1
ATOM 5041 C CA . PRO B 1 177 ? 24.25 32.75 12.953 1 88.88 177 PRO B CA 1
ATOM 5042 C C . PRO B 1 177 ? 23.781 32.719 14.398 1 88.88 177 PRO B C 1
ATOM 5044 O O . PRO B 1 177 ? 22.578 32.875 14.664 1 88.88 177 PRO B O 1
ATOM 5047 N N . GLY B 1 178 ? 24.672 32.406 15.336 1 86.06 178 GLY B N 1
ATOM 5048 C CA . GLY B 1 178 ? 24.328 32.406 16.75 1 86.06 178 GLY B CA 1
ATOM 5049 C C . GLY B 1 178 ? 24.188 31 17.312 1 86.06 178 GLY B C 1
ATOM 5050 O O . GLY B 1 178 ? 24.266 30.016 16.578 1 86.06 178 GLY B O 1
ATOM 5051 N N . THR B 1 179 ? 23.938 31.016 18.672 1 90.31 179 THR B N 1
ATOM 5052 C CA . THR B 1 179 ? 23.906 29.719 19.344 1 90.31 179 THR B CA 1
ATOM 5053 C C . THR B 1 179 ? 22.484 29.375 19.781 1 90.31 179 THR B C 1
ATOM 5055 O O . THR B 1 179 ? 22.203 28.234 20.172 1 90.31 179 THR B O 1
ATOM 5058 N N . VAL B 1 180 ? 21.562 30.406 19.641 1 97.19 180 VAL B N 1
ATOM 5059 C CA . VAL B 1 180 ? 20.203 30.156 20.078 1 97.19 180 VAL B CA 1
ATOM 5060 C C . VAL B 1 180 ? 19.234 30.359 18.906 1 97.19 180 VAL B C 1
ATOM 5062 O O . VAL B 1 180 ? 18.922 31.5 18.547 1 97.19 180 VAL B O 1
ATOM 5065 N N . ILE B 1 181 ? 18.844 29.328 18.312 1 98.25 181 ILE B N 1
ATOM 5066 C CA . ILE B 1 181 ? 17.812 29.297 17.281 1 98.25 181 ILE B CA 1
ATOM 5067 C C . ILE B 1 181 ? 16.578 28.547 17.812 1 98.25 181 ILE B C 1
ATOM 5069 O O . ILE B 1 181 ? 16.625 27.328 18.031 1 98.25 181 ILE B O 1
ATOM 5073 N N . VAL B 1 182 ? 15.461 29.266 17.969 1 98.38 182 VAL B N 1
ATOM 5074 C CA . VAL B 1 182 ? 14.312 28.672 18.641 1 98.38 182 VAL B CA 1
ATOM 5075 C C . VAL B 1 182 ? 13.289 28.219 17.609 1 98.38 182 VAL B C 1
ATOM 5077 O O . VAL B 1 182 ? 13.242 28.734 16.5 1 98.38 182 VAL B O 1
ATOM 5080 N N . ASP B 1 183 ? 12.562 27.219 17.938 1 98.19 183 ASP B N 1
ATOM 5081 C CA . ASP B 1 183 ? 11.484 26.688 17.125 1 98.19 183 ASP B CA 1
ATOM 5082 C C . ASP B 1 183 ? 10.391 26.062 17.984 1 98.19 183 ASP B C 1
ATOM 5084 O O . ASP B 1 183 ? 10.539 25.938 19.188 1 98.19 183 ASP B O 1
ATOM 5088 N N . LYS B 1 184 ? 9.305 25.781 17.359 1 97 184 LYS B N 1
ATOM 5089 C CA . LYS B 1 184 ? 8.156 25.156 18.016 1 97 184 LYS B CA 1
ATOM 5090 C C . LYS B 1 184 ? 7.445 24.188 17.094 1 97 184 LYS B C 1
ATOM 5092 O O . LYS B 1 184 ? 7.398 24.406 15.875 1 97 184 LYS B O 1
ATOM 5097 N N . HIS B 1 185 ? 6.957 23.094 17.672 1 95.44 185 HIS B N 1
ATOM 5098 C CA . HIS B 1 185 ? 6.129 22.141 16.953 1 95.44 185 HIS B CA 1
ATOM 5099 C C . HIS B 1 185 ? 4.895 21.766 17.75 1 95.44 185 HIS B C 1
ATOM 5101 O O . HIS B 1 185 ? 4.938 21.734 18.984 1 95.44 185 HIS B O 1
ATOM 5107 N N . SER B 1 186 ? 3.83 21.562 17.109 1 93.56 186 SER B N 1
ATOM 5108 C CA . SER B 1 186 ? 2.641 20.984 17.734 1 93.56 186 SER B CA 1
ATOM 5109 C C . SER B 1 186 ? 2.326 19.609 17.172 1 93.56 186 SER B C 1
ATOM 5111 O O . SER B 1 186 ? 2.242 19.438 15.945 1 93.56 186 SER B O 1
ATOM 5113 N N . VAL B 1 187 ? 2.205 18.688 18.203 1 89.06 187 VAL B N 1
ATOM 5114 C CA . VAL B 1 187 ? 1.789 17.359 17.766 1 89.06 187 VAL B CA 1
ATOM 5115 C C . VAL B 1 187 ? 0.341 17.406 17.281 1 89.06 187 VAL B C 1
ATOM 5117 O O . VAL B 1 187 ? -0.568 17.719 18.062 1 89.06 187 VAL B O 1
ATOM 5120 N N . GLY B 1 188 ? -0.024 17.641 16.297 1 76.5 188 GLY B N 1
ATOM 5121 C CA . GLY B 1 188 ? -1.223 17.797 15.492 1 76.5 188 GLY B CA 1
ATOM 5122 C C . GLY B 1 188 ? -2.439 17.109 16.078 1 76.5 188 GLY B C 1
ATOM 5123 O O . GLY B 1 188 ? -2.49 16.859 17.281 1 76.5 188 GLY B O 1
ATOM 5124 N N . GLY B 1 189 ? -3.537 17.203 15.391 1 79.25 189 GLY B N 1
ATOM 5125 C CA . GLY B 1 189 ? -4.781 16.516 15.703 1 79.25 189 GLY B CA 1
ATOM 5126 C C . GLY B 1 189 ? -5.797 17.406 16.391 1 79.25 189 GLY B C 1
ATOM 5127 O O . GLY B 1 189 ? -6.828 16.938 16.875 1 79.25 189 GLY B O 1
ATOM 5128 N N . LEU B 1 190 ? -5.422 18.609 16.469 1 88.75 190 LEU B N 1
ATOM 5129 C CA . LEU B 1 190 ? -6.34 19.547 17.094 1 88.75 190 LEU B CA 1
ATOM 5130 C C . LEU B 1 190 ? -6.625 20.734 16.172 1 88.75 190 LEU B C 1
ATOM 5132 O O . LEU B 1 190 ? -5.805 21.641 16.062 1 88.75 190 LEU B O 1
ATOM 5136 N N . PRO B 1 191 ? -7.793 20.766 15.609 1 91.75 191 PRO B N 1
ATOM 5137 C CA . PRO B 1 191 ? -8.102 21.859 14.695 1 91.75 191 PRO B CA 1
ATOM 5138 C C . PRO B 1 191 ? -8.07 23.219 15.375 1 91.75 191 PRO B C 1
ATOM 5140 O O . PRO B 1 191 ? -8.438 23.344 16.547 1 91.75 191 PRO B O 1
ATOM 5143 N N . GLY B 1 192 ? -7.598 24.25 14.648 1 90.69 192 GLY B N 1
ATOM 5144 C CA . GLY B 1 192 ? -7.633 25.625 15.117 1 90.69 192 GLY B CA 1
ATOM 5145 C C . GLY B 1 192 ? -6.422 26 15.945 1 90.69 192 GLY B C 1
ATOM 5146 O O . GLY B 1 192 ? -6.176 27.188 16.203 1 90.69 192 GLY B O 1
ATOM 5147 N N . ASN B 1 193 ? -5.676 25.016 16.312 1 88.19 193 ASN B N 1
ATOM 5148 C CA . ASN B 1 193 ? -4.508 25.25 17.156 1 88.19 193 ASN B CA 1
ATOM 5149 C C . ASN B 1 193 ? -3.369 25.891 16.359 1 88.19 193 ASN B C 1
ATOM 5151 O O . ASN B 1 193 ? -2.279 25.312 16.266 1 88.19 193 ASN B O 1
ATOM 5155 N N . ARG B 1 194 ? -3.635 27.172 15.984 1 94.44 194 ARG B N 1
ATOM 5156 C CA . ARG B 1 194 ? -2.674 27.859 15.133 1 94.44 194 ARG B CA 1
ATOM 5157 C C . ARG B 1 194 ? -1.898 28.906 15.906 1 94.44 194 ARG B C 1
ATOM 5159 O O . ARG B 1 194 ? -1.99 30.109 15.609 1 94.44 194 ARG B O 1
ATOM 5166 N N . THR B 1 195 ? -1.057 28.469 16.75 1 97.75 195 THR B N 1
ATOM 5167 C CA . THR B 1 195 ? -0.309 29.328 17.656 1 97.75 195 THR B CA 1
ATOM 5168 C C . THR B 1 195 ? 0.962 29.844 17 1 97.75 195 THR B C 1
ATOM 5170 O O . THR B 1 195 ? 1.503 30.875 17.406 1 97.75 195 THR B O 1
ATOM 5173 N N . THR B 1 196 ? 1.396 29.266 15.969 1 97.88 196 THR B N 1
ATOM 5174 C CA . THR B 1 196 ? 2.742 29.422 15.43 1 97.88 196 THR B CA 1
ATOM 5175 C C . THR B 1 196 ? 2.988 30.859 15 1 97.88 196 THR B C 1
ATOM 5177 O O . THR B 1 196 ? 3.979 31.469 15.406 1 97.88 196 THR B O 1
ATOM 5180 N N . PRO B 1 197 ? 2.119 31.469 14.219 1 98.25 197 PRO B N 1
ATOM 5181 C CA . PRO B 1 197 ? 2.402 32.844 13.805 1 98.25 197 PRO B CA 1
ATOM 5182 C C . PRO B 1 197 ? 2.494 33.812 14.984 1 98.25 197 PRO B C 1
ATOM 5184 O O . PRO B 1 197 ? 3.273 34.781 14.945 1 98.25 197 PRO B O 1
ATOM 5187 N N . ILE B 1 198 ? 1.739 33.562 16 1 98.69 198 ILE B N 1
ATOM 5188 C CA . ILE B 1 198 ? 1.742 34.406 17.203 1 98.69 198 ILE B CA 1
ATOM 5189 C C . ILE B 1 198 ? 3.068 34.25 17.938 1 98.69 198 ILE B C 1
ATOM 5191 O O . ILE B 1 198 ? 3.703 35.219 18.312 1 98.69 198 ILE B O 1
ATOM 5195 N N . ILE B 1 199 ? 3.48 33 18.094 1 98.81 199 ILE B N 1
ATOM 5196 C CA . ILE B 1 199 ? 4.699 32.688 18.828 1 98.81 199 ILE B CA 1
ATOM 5197 C C . ILE B 1 199 ? 5.91 33.25 18.078 1 98.81 199 ILE B C 1
ATOM 5199 O O . ILE B 1 199 ? 6.816 33.812 18.703 1 98.81 199 ILE B O 1
ATOM 5203 N N . VAL B 1 200 ? 5.953 33.062 16.75 1 98.75 200 VAL B N 1
ATOM 5204 C CA . VAL B 1 200 ? 7.059 33.594 15.953 1 98.75 200 VAL B CA 1
ATOM 5205 C C . VAL B 1 200 ? 7.172 35.094 16.156 1 98.75 200 VAL B C 1
ATOM 5207 O O . VAL B 1 200 ? 8.273 35.625 16.297 1 98.75 200 VAL B O 1
ATOM 5210 N N . SER B 1 201 ? 6.07 35.812 16.156 1 98.81 201 SER B N 1
ATOM 5211 C CA . SER B 1 201 ? 6.035 37.25 16.328 1 98.81 201 SER B CA 1
ATOM 5212 C C . SER B 1 201 ? 6.562 37.656 17.703 1 98.81 201 SER B C 1
ATOM 5214 O O . SER B 1 201 ? 7.344 38.625 17.812 1 98.81 201 SER B O 1
ATOM 5216 N N . ILE B 1 202 ? 6.113 36.938 18.688 1 98.81 202 ILE B N 1
ATOM 5217 C CA . ILE B 1 202 ? 6.543 37.219 20.047 1 98.81 202 ILE B CA 1
ATOM 5218 C C . ILE B 1 202 ? 8.047 37 20.172 1 98.81 202 ILE B C 1
ATOM 5220 O O . ILE B 1 202 ? 8.766 37.844 20.688 1 98.81 202 ILE B O 1
ATOM 5224 N N . MET B 1 203 ? 8.555 35.844 19.719 1 98.75 203 MET B N 1
ATOM 5225 C CA . MET B 1 203 ? 9.977 35.5 19.844 1 98.75 203 MET B CA 1
ATOM 5226 C C . MET B 1 203 ? 10.836 36.531 19.125 1 98.75 203 MET B C 1
ATOM 5228 O O . MET B 1 203 ? 11.836 37 19.656 1 98.75 203 MET B O 1
ATOM 5232 N N . ALA B 1 204 ? 10.445 36.875 17.891 1 98.56 204 ALA B N 1
ATOM 5233 C CA . ALA B 1 204 ? 11.188 37.844 17.109 1 98.56 204 ALA B CA 1
ATOM 5234 C C . ALA B 1 204 ? 11.164 39.219 17.781 1 98.56 204 ALA B C 1
ATOM 5236 O O . ALA B 1 204 ? 12.172 39.938 17.797 1 98.56 204 ALA B O 1
ATOM 5237 N N . ALA B 1 205 ? 10.016 39.625 18.266 1 98.56 205 ALA B N 1
ATOM 5238 C CA . ALA B 1 205 ? 9.883 40.906 18.969 1 98.56 205 ALA B CA 1
ATOM 5239 C C . ALA B 1 205 ? 10.781 40.938 20.203 1 98.56 205 ALA B C 1
ATOM 5241 O O . ALA B 1 205 ? 11.266 42 20.594 1 98.56 205 ALA B O 1
ATOM 5242 N N . GLU B 1 206 ? 10.945 39.781 20.797 1 97.88 206 GLU B N 1
ATOM 5243 C CA . GLU B 1 206 ? 11.766 39.688 22 1 97.88 206 GLU B CA 1
ATOM 5244 C C . GLU B 1 206 ? 13.234 39.5 21.656 1 97.88 206 GLU B C 1
ATOM 5246 O O . GLU B 1 206 ? 14.062 39.25 22.531 1 97.88 206 GLU B O 1
ATOM 5251 N N . GLY B 1 207 ? 13.594 39.5 20.375 1 96.75 207 GLY B N 1
ATOM 5252 C CA . GLY B 1 207 ? 14.977 39.562 19.938 1 96.75 207 GLY B CA 1
ATOM 5253 C C . GLY B 1 207 ? 15.555 38.188 19.641 1 96.75 207 GLY B C 1
ATOM 5254 O O . GLY B 1 207 ? 16.75 38.031 19.406 1 96.75 207 GLY B O 1
ATOM 5255 N N . LEU B 1 208 ? 14.797 37.156 19.672 1 97.75 208 LEU B N 1
ATOM 5256 C CA . LEU B 1 208 ? 15.266 35.812 19.375 1 97.75 208 LEU B CA 1
ATOM 5257 C C . LEU B 1 208 ? 15.109 35.5 17.891 1 97.75 208 LEU B C 1
ATOM 5259 O O . LEU B 1 208 ? 14.359 36.188 17.188 1 97.75 208 LEU B O 1
ATOM 5263 N N . ILE B 1 209 ? 15.836 34.562 17.391 1 97.88 209 ILE B N 1
ATOM 5264 C CA . ILE B 1 209 ? 15.789 34.125 16 1 97.88 209 ILE B CA 1
ATOM 5265 C C . ILE B 1 209 ? 14.914 32.875 15.883 1 97.88 209 ILE B C 1
ATOM 5267 O O . ILE B 1 209 ? 15.164 31.875 16.531 1 97.88 209 ILE B O 1
ATOM 5271 N N . MET B 1 210 ? 13.867 32.969 15.023 1 98 210 MET B N 1
ATOM 5272 C CA . MET B 1 210 ? 12.953 31.859 14.82 1 98 210 MET B CA 1
ATOM 5273 C C . MET B 1 210 ? 12.617 31.688 13.336 1 98 210 MET B C 1
ATOM 5275 O O . MET B 1 210 ? 11.547 32.094 12.891 1 98 210 MET B O 1
ATOM 5279 N N . PRO B 1 211 ? 13.477 31.016 12.609 1 96.62 211 PRO B N 1
ATOM 5280 C CA . PRO B 1 211 ? 13.227 30.719 11.195 1 96.62 211 PRO B CA 1
ATOM 5281 C C . PRO B 1 211 ? 12.242 29.578 10.992 1 96.62 211 PRO B C 1
ATOM 5283 O O . PRO B 1 211 ? 12.633 28.5 10.523 1 96.62 211 PRO B O 1
ATOM 5286 N N . LYS B 1 212 ? 10.969 29.781 11.234 1 96.88 212 LYS B N 1
ATOM 5287 C CA . LYS B 1 212 ? 9.953 28.734 11.273 1 96.88 212 LYS B CA 1
ATOM 5288 C C . LYS B 1 212 ? 9.625 28.234 9.875 1 96.88 212 LYS B C 1
ATOM 5290 O O . LYS B 1 212 ? 9.273 29.016 8.992 1 96.88 212 LYS B O 1
ATOM 5295 N N . THR B 1 213 ? 9.828 26.984 9.68 1 92.88 213 THR B N 1
ATOM 5296 C CA . THR B 1 213 ? 9.297 26.297 8.508 1 92.88 213 THR B CA 1
ATOM 5297 C C . THR B 1 213 ? 8.125 25.391 8.891 1 92.88 213 THR B C 1
ATOM 5299 O O . THR B 1 213 ? 8.156 24.75 9.938 1 92.88 213 THR B O 1
ATOM 5302 N N . SER B 1 214 ? 7.129 25.5 8.141 1 91.75 214 SER B N 1
ATOM 5303 C CA . SER B 1 214 ? 5.906 24.766 8.445 1 91.75 214 SER B CA 1
ATOM 5304 C C . SER B 1 214 ? 5.402 24 7.234 1 91.75 214 SER B C 1
ATOM 5306 O O . SER B 1 214 ? 5.824 24.25 6.105 1 91.75 214 SER B O 1
ATOM 5308 N N . SER B 1 215 ? 4.559 23.047 7.559 1 85.88 215 SER B N 1
ATOM 5309 C CA . SER B 1 215 ? 4.039 22.172 6.504 1 85.88 215 SER B CA 1
ATOM 5310 C C . SER B 1 215 ? 2.662 22.625 6.039 1 85.88 215 SER B C 1
ATOM 5312 O O . SER B 1 215 ? 1.959 23.344 6.766 1 85.88 215 SER B O 1
ATOM 5314 N N . ARG B 1 216 ? 2.381 22.312 4.777 1 86.81 216 ARG B N 1
ATOM 5315 C CA . ARG B 1 216 ? 1.007 22.375 4.289 1 86.81 216 ARG B CA 1
ATOM 5316 C C . ARG B 1 216 ? 0.203 21.172 4.746 1 86.81 216 ARG B C 1
ATOM 5318 O O . ARG B 1 216 ? 0.775 20.141 5.102 1 86.81 216 ARG B O 1
ATOM 5325 N N . ALA B 1 217 ? -1.059 21.453 4.766 1 82 217 ALA B N 1
ATOM 5326 C CA . ALA B 1 217 ? -1.948 20.375 5.207 1 82 217 ALA B CA 1
ATOM 5327 C C . ALA B 1 217 ? -1.962 19.234 4.207 1 82 217 ALA B C 1
ATOM 5329 O O . ALA B 1 217 ? -2.01 19.453 2.994 1 82 217 ALA B O 1
ATOM 5330 N N . ILE B 1 218 ? -1.823 18.062 4.758 1 66 218 ILE B N 1
ATOM 5331 C CA . ILE B 1 218 ? -2.049 16.859 3.947 1 66 218 ILE B CA 1
ATOM 5332 C C . ILE B 1 218 ? -3.412 16.266 4.281 1 66 218 ILE B C 1
ATOM 5334 O O . ILE B 1 218 ? -4.246 16.078 3.395 1 66 218 ILE B O 1
ATOM 5338 N N . THR B 1 219 ? -3.658 16.031 5.648 1 66.81 219 THR B N 1
ATOM 5339 C CA . THR B 1 219 ? -4.941 15.469 6.043 1 66.81 219 THR B CA 1
ATOM 5340 C C . THR B 1 219 ? -5.691 16.422 6.965 1 66.81 219 THR B C 1
ATOM 5342 O O . THR B 1 219 ? -6.848 16.172 7.32 1 66.81 219 THR B O 1
ATOM 5345 N N . SER B 1 220 ? -5.051 17.5 7.359 1 81.81 220 SER B N 1
ATOM 5346 C CA . SER B 1 220 ? -5.691 18.516 8.18 1 81.81 220 SER B CA 1
ATOM 5347 C C . SER B 1 220 ? -6.336 19.609 7.32 1 81.81 220 SER B C 1
ATOM 5349 O O . SER B 1 220 ? -5.98 19.766 6.152 1 81.81 220 SER B O 1
ATOM 5351 N N . PRO B 1 221 ? -7.285 20.219 7.91 1 90.25 221 PRO B N 1
ATOM 5352 C CA . PRO B 1 221 ? -7.941 21.281 7.145 1 90.25 221 PRO B CA 1
ATOM 5353 C C . PRO B 1 221 ? -7.02 22.469 6.871 1 90.25 221 PRO B C 1
ATOM 5355 O O . PRO B 1 221 ? -7.266 23.234 5.941 1 90.25 221 PRO B O 1
ATOM 5358 N N . ALA B 1 222 ? -6.039 22.531 7.676 1 92.88 222 ALA B N 1
ATOM 5359 C CA . ALA B 1 222 ? -5.055 23.578 7.422 1 92.88 222 ALA B CA 1
ATOM 5360 C C . ALA B 1 222 ? -3.734 23.281 8.125 1 92.88 222 ALA B C 1
ATOM 5362 O O . ALA B 1 222 ? -3.723 22.828 9.273 1 92.88 222 ALA B O 1
ATOM 5363 N N . GLY B 1 223 ? -2.715 23.484 7.434 1 92.31 223 GLY B N 1
ATOM 5364 C CA . GLY B 1 223 ? -1.409 23.594 8.062 1 92.31 223 GLY B CA 1
ATOM 5365 C C . GLY B 1 223 ? -1.002 25.016 8.352 1 92.31 223 GLY B C 1
ATOM 5366 O O . GLY B 1 223 ? -1.646 25.969 7.879 1 92.31 223 GLY B O 1
ATOM 5367 N N . THR B 1 224 ? 0.059 25.125 9.039 1 94.94 224 THR B N 1
ATOM 5368 C CA . THR B 1 224 ? 0.52 26.484 9.367 1 94.94 224 THR B CA 1
ATOM 5369 C C . THR B 1 224 ? 0.88 27.25 8.102 1 94.94 224 THR B C 1
ATOM 5371 O O . THR B 1 224 ? 0.598 28.438 7.996 1 94.94 224 THR B O 1
ATOM 5374 N N . ALA B 1 225 ? 1.454 26.547 7.18 1 95 225 ALA B N 1
ATOM 5375 C CA . ALA B 1 225 ? 1.812 27.203 5.926 1 95 225 ALA B CA 1
ATOM 5376 C C . ALA B 1 225 ? 0.567 27.656 5.164 1 95 225 ALA B C 1
ATOM 5378 O O . ALA B 1 225 ? 0.558 28.719 4.543 1 95 225 ALA B O 1
ATOM 5379 N N . ASP B 1 226 ? -0.458 26.859 5.172 1 95.38 226 ASP B N 1
ATOM 5380 C CA . ASP B 1 226 ? -1.712 27.219 4.52 1 95.38 226 ASP B CA 1
ATOM 5381 C C . ASP B 1 226 ? -2.303 28.484 5.129 1 95.38 226 ASP B C 1
ATOM 5383 O O . ASP B 1 226 ? -2.742 29.375 4.406 1 95.38 226 ASP B O 1
ATOM 5387 N N . THR B 1 227 ? -2.35 28.531 6.395 1 97.38 227 THR B N 1
ATOM 5388 C CA . THR B 1 227 ? -2.918 29.672 7.109 1 97.38 227 THR B CA 1
ATOM 5389 C C . THR B 1 227 ? -2.078 30.922 6.883 1 97.38 227 THR B C 1
ATOM 5391 O O . THR B 1 227 ? -2.619 32 6.605 1 97.38 227 THR B O 1
ATOM 5394 N N . MET B 1 228 ? -0.794 30.75 6.977 1 97.81 228 MET B N 1
ATOM 5395 C CA . MET B 1 228 ? 0.092 31.891 6.785 1 97.81 228 MET B CA 1
ATOM 5396 C C . MET B 1 228 ? -0.007 32.438 5.359 1 97.81 228 MET B C 1
ATOM 5398 O O . MET B 1 228 ? 0.113 33.625 5.133 1 97.81 228 MET B O 1
ATOM 5402 N N . GLU B 1 229 ? -0.219 31.562 4.465 1 97.19 229 GLU B N 1
ATOM 5403 C CA . GLU B 1 229 ? -0.274 31.938 3.053 1 97.19 229 GLU B CA 1
ATOM 5404 C C . GLU B 1 229 ? -1.41 32.906 2.785 1 97.19 229 GLU B C 1
ATOM 5406 O O . GLU B 1 229 ? -1.34 33.719 1.847 1 97.19 229 GLU B O 1
ATOM 5411 N N . VAL B 1 230 ? -2.441 32.875 3.586 1 97.25 230 VAL B N 1
ATOM 5412 C CA . VAL B 1 230 ? -3.564 33.781 3.463 1 97.25 230 VAL B CA 1
ATOM 5413 C C . VAL B 1 230 ? -3.145 35.188 3.938 1 97.25 230 VAL B C 1
ATOM 5415 O O . VAL B 1 230 ? -3.762 36.188 3.568 1 97.25 230 VAL B O 1
ATOM 5418 N N . LEU B 1 231 ? -2.092 35.25 4.652 1 98.25 231 LEU B N 1
ATOM 5419 C CA . LEU B 1 231 ? -1.691 36.5 5.297 1 98.25 231 LEU B CA 1
ATOM 5420 C C . LEU B 1 231 ? -0.446 37.094 4.633 1 98.25 231 LEU B C 1
ATOM 5422 O O . LEU B 1 231 ? -0.214 38.281 4.688 1 98.25 231 LEU B O 1
ATOM 5426 N N . ALA B 1 232 ? 0.388 36.188 4.07 1 98.19 232 ALA B N 1
ATOM 5427 C CA . ALA B 1 232 ? 1.626 36.594 3.402 1 98.19 232 ALA B CA 1
ATOM 5428 C C . ALA B 1 232 ? 2.188 35.438 2.564 1 98.19 232 ALA B C 1
ATOM 5430 O O . ALA B 1 232 ? 1.858 34.281 2.797 1 98.19 232 ALA B O 1
ATOM 5431 N N . PRO B 1 233 ? 3.059 35.75 1.598 1 97.56 233 PRO B N 1
ATOM 5432 C CA . PRO B 1 233 ? 3.699 34.656 0.845 1 97.56 233 PRO B CA 1
ATOM 5433 C C . PRO B 1 233 ? 4.531 33.719 1.731 1 97.56 233 PRO B C 1
ATOM 5435 O O . PRO B 1 233 ? 5.234 34.188 2.629 1 97.56 233 PRO B O 1
ATOM 5438 N N . VAL B 1 234 ? 4.402 32.438 1.478 1 97.44 234 VAL B N 1
ATOM 5439 C CA . VAL B 1 234 ? 5.133 31.5 2.312 1 97.44 234 VAL B CA 1
ATOM 5440 C C . VAL B 1 234 ? 6.105 30.703 1.453 1 97.44 234 VAL B C 1
ATOM 5442 O O . VAL B 1 234 ? 7.004 30.031 1.976 1 97.44 234 VAL B O 1
ATOM 5445 N N . ASP B 1 235 ? 5.934 30.734 0.129 1 94.94 235 ASP B N 1
ATOM 5446 C CA . ASP B 1 235 ? 6.809 30.031 -0.8 1 94.94 235 ASP B CA 1
ATOM 5447 C C . ASP B 1 235 ? 8.117 30.781 -1.01 1 94.94 235 ASP B C 1
ATOM 5449 O O . ASP B 1 235 ? 8.297 31.453 -2.033 1 94.94 235 ASP B O 1
ATOM 5453 N N . LEU B 1 236 ? 8.961 30.688 -0.076 1 95.19 236 LEU B N 1
ATOM 5454 C CA . LEU B 1 236 ? 10.242 31.391 -0.072 1 95.19 236 LEU B CA 1
ATOM 5455 C C . LEU B 1 236 ? 11.398 30.406 -0.238 1 95.19 236 LEU B C 1
ATOM 5457 O O . LEU B 1 236 ? 11.375 29.312 0.34 1 95.19 236 LEU B O 1
ATOM 5461 N N . ASP B 1 237 ? 12.32 30.703 -1.042 1 91.94 237 ASP B N 1
ATOM 5462 C CA . ASP B 1 237 ? 13.523 29.891 -1.108 1 91.94 237 ASP B CA 1
ATOM 5463 C C . ASP B 1 237 ? 14.477 30.203 0.042 1 91.94 237 ASP B C 1
ATOM 5465 O O . ASP B 1 237 ? 14.188 31.078 0.867 1 91.94 237 ASP B O 1
ATOM 5469 N N . VAL B 1 238 ? 15.555 29.562 0.049 1 91.69 238 VAL B N 1
ATOM 5470 C CA . VAL B 1 238 ? 16.469 29.656 1.176 1 91.69 238 VAL B CA 1
ATOM 5471 C C . VAL B 1 238 ? 17.016 31.078 1.278 1 91.69 238 VAL B C 1
ATOM 5473 O O . VAL B 1 238 ? 17.125 31.641 2.375 1 91.69 238 VAL B O 1
ATOM 5476 N N . SER B 1 239 ? 17.344 31.625 0.141 1 94.19 239 SER B N 1
ATOM 5477 C CA . SER B 1 239 ? 17.891 32.969 0.127 1 94.19 239 SER B CA 1
ATOM 5478 C C . SER B 1 239 ? 16.875 33.969 0.669 1 94.19 239 SER B C 1
ATOM 5480 O O . SER B 1 239 ? 17.234 34.875 1.442 1 94.19 239 SER B O 1
ATOM 5482 N N . ALA B 1 240 ? 15.672 33.812 0.279 1 95.69 240 ALA B N 1
ATOM 5483 C CA . ALA B 1 240 ? 14.609 34.719 0.748 1 95.69 240 ALA B CA 1
ATOM 5484 C C . ALA B 1 240 ? 14.375 34.562 2.244 1 95.69 240 ALA B C 1
ATOM 5486 O O . ALA B 1 240 ? 14.172 35.531 2.965 1 95.69 240 ALA B O 1
ATOM 5487 N N . ILE B 1 241 ? 14.414 33.375 2.709 1 95.94 241 ILE B N 1
ATOM 5488 C CA . ILE B 1 241 ? 14.219 33.094 4.129 1 95.94 241 ILE B CA 1
ATOM 5489 C C . ILE B 1 241 ? 15.32 33.781 4.945 1 95.94 241 ILE B C 1
ATOM 5491 O O . ILE B 1 241 ? 15.047 34.406 5.961 1 95.94 241 ILE B O 1
ATOM 5495 N N . ARG B 1 242 ? 16.5 33.656 4.512 1 94.62 242 ARG B N 1
ATOM 5496 C CA . ARG B 1 242 ? 17.641 34.25 5.207 1 94.62 242 ARG B CA 1
ATOM 5497 C C . ARG B 1 242 ? 17.5 35.781 5.301 1 94.62 242 ARG B C 1
ATOM 5499 O O . ARG B 1 242 ? 17.781 36.375 6.344 1 94.62 242 ARG B O 1
ATOM 5506 N N . LYS B 1 243 ? 17.047 36.281 4.227 1 96.75 243 LYS B N 1
ATOM 5507 C CA . LYS B 1 243 ? 16.875 37.75 4.195 1 96.75 243 LYS B CA 1
ATOM 5508 C C . LYS B 1 243 ? 15.812 38.188 5.195 1 96.75 243 LYS B C 1
ATOM 5510 O O . LYS B 1 243 ? 15.992 39.188 5.895 1 96.75 243 LYS B O 1
ATOM 5515 N N . VAL B 1 244 ? 14.727 37.5 5.227 1 97.81 244 VAL B N 1
ATOM 5516 C CA . VAL B 1 244 ? 13.641 37.844 6.145 1 97.81 244 VAL B CA 1
ATOM 5517 C C . VAL B 1 244 ? 14.117 37.688 7.586 1 97.81 244 VAL B C 1
ATOM 5519 O O . VAL B 1 244 ? 13.852 38.562 8.43 1 97.81 244 VAL B O 1
ATOM 5522 N N . VAL B 1 245 ? 14.844 36.656 7.891 1 97.06 245 VAL B N 1
ATOM 5523 C CA . VAL B 1 245 ? 15.305 36.375 9.242 1 97.06 245 VAL B CA 1
ATOM 5524 C C . VAL B 1 245 ? 16.344 37.406 9.664 1 97.06 245 VAL B C 1
ATOM 5526 O O . VAL B 1 245 ? 16.359 37.844 10.812 1 97.06 245 VAL B O 1
ATOM 5529 N N . GLU B 1 246 ? 17.203 37.719 8.766 1 96 246 GLU B N 1
ATOM 5530 C CA . GLU B 1 246 ? 18.219 38.719 9.062 1 96 246 GLU B CA 1
ATOM 5531 C C . GLU B 1 246 ? 17.578 40.062 9.398 1 96 246 GLU B C 1
ATOM 5533 O O . GLU B 1 246 ? 18.047 40.781 10.289 1 96 246 GLU B O 1
ATOM 5538 N N . ARG B 1 247 ? 16.594 40.281 8.758 1 97.25 247 ARG B N 1
ATOM 5539 C CA . ARG B 1 247 ? 15.938 41.594 8.898 1 97.25 247 ARG B CA 1
ATOM 5540 C C . ARG B 1 247 ? 15.023 41.625 10.125 1 97.25 247 ARG B C 1
ATOM 5542 O O . ARG B 1 247 ? 14.961 42.625 10.836 1 97.25 247 ARG B O 1
ATOM 5549 N N . GLU B 1 248 ? 14.242 40.5 10.328 1 98.19 248 GLU B N 1
ATOM 5550 C CA . GLU B 1 248 ? 13.133 40.594 11.273 1 98.19 248 GLU B CA 1
ATOM 5551 C C . GLU B 1 248 ? 13.281 39.594 12.406 1 98.19 248 GLU B C 1
ATOM 5553 O O . GLU B 1 248 ? 12.531 39.656 13.391 1 98.19 248 GLU B O 1
ATOM 5558 N N . GLY B 1 249 ? 14.203 38.719 12.266 1 97.06 249 GLY B N 1
ATOM 5559 C CA . GLY B 1 249 ? 14.438 37.719 13.32 1 97.06 249 GLY B CA 1
ATOM 5560 C C . GLY B 1 249 ? 13.516 36.531 13.234 1 97.06 249 GLY B C 1
ATOM 5561 O O . GLY B 1 249 ? 13.797 35.469 13.82 1 97.06 249 GLY B O 1
ATOM 5562 N N . GLY B 1 250 ? 12.453 36.688 12.555 1 97.25 250 GLY B N 1
ATOM 5563 C CA . GLY B 1 250 ? 11.477 35.625 12.383 1 97.25 250 GLY B CA 1
ATOM 5564 C C . GLY B 1 250 ? 11 35.469 10.953 1 97.25 250 GLY B C 1
ATOM 5565 O O . GLY B 1 250 ? 11.055 36.438 10.172 1 97.25 250 GLY B O 1
ATOM 5566 N N . CYS B 1 251 ? 10.531 34.312 10.672 1 97.31 251 CYS B N 1
ATOM 5567 C CA . CYS B 1 251 ? 9.969 33.969 9.375 1 97.31 251 CYS B CA 1
ATOM 5568 C C . CYS B 1 251 ? 9.008 32.781 9.492 1 97.31 251 CYS B C 1
ATOM 5570 O O . CYS B 1 251 ? 9.133 31.969 10.398 1 97.31 251 CYS B O 1
ATOM 5572 N N . ILE B 1 252 ? 7.98 32.75 8.719 1 97.56 252 ILE B N 1
ATOM 5573 C CA . ILE B 1 252 ? 7.07 31.609 8.633 1 97.56 252 ILE B CA 1
ATOM 5574 C C . ILE B 1 252 ? 6.953 31.141 7.176 1 97.56 252 ILE B C 1
ATOM 5576 O O . ILE B 1 252 ? 6.098 31.625 6.434 1 97.56 252 ILE B O 1
ATOM 5580 N N . ALA B 1 253 ? 7.719 30.188 6.824 1 95.81 253 ALA B N 1
ATOM 5581 C CA . ALA B 1 253 ? 7.812 29.75 5.438 1 95.81 253 ALA B CA 1
ATOM 5582 C C . ALA B 1 253 ? 7.34 28.312 5.285 1 95.81 253 ALA B C 1
ATOM 5584 O O . ALA B 1 253 ? 7.258 27.562 6.27 1 95.81 253 ALA B O 1
ATOM 5585 N N . TRP B 1 254 ? 6.957 27.969 4.125 1 93.81 254 TRP B N 1
ATOM 5586 C CA . TRP B 1 254 ? 6.605 26.594 3.791 1 93.81 254 TRP B CA 1
ATOM 5587 C C . TRP B 1 254 ? 7.859 25.734 3.637 1 93.81 254 TRP B C 1
ATOM 5589 O O . TRP B 1 254 ? 8.711 26.016 2.789 1 93.81 254 TRP B O 1
ATOM 5599 N N . GLY B 1 255 ? 7.906 24.656 4.398 1 87.44 255 GLY B N 1
ATOM 5600 C CA . GLY B 1 255 ? 9.086 23.812 4.414 1 87.44 255 GLY B CA 1
ATOM 5601 C C . GLY B 1 255 ? 9.297 23.062 3.115 1 87.44 255 GLY B C 1
ATOM 5602 O O . GLY B 1 255 ? 10.422 22.719 2.766 1 87.44 255 GLY B O 1
ATOM 5603 N N . GLY B 1 256 ? 8.242 22.75 2.41 1 80.31 256 GLY B N 1
ATOM 5604 C CA . GLY B 1 256 ? 8.352 22 1.164 1 80.31 256 GLY B CA 1
ATOM 5605 C C . GLY B 1 256 ? 9.133 22.734 0.096 1 80.31 256 GLY B C 1
ATOM 5606 O O . GLY B 1 256 ? 9.734 22.109 -0.782 1 80.31 256 GLY B O 1
ATOM 5607 N N . ALA B 1 257 ? 9.195 23.984 0.212 1 77.75 257 ALA B N 1
ATOM 5608 C CA . ALA B 1 257 ? 9.898 24.812 -0.769 1 77.75 257 ALA B CA 1
ATOM 5609 C C . ALA B 1 257 ? 11.414 24.688 -0.604 1 77.75 257 ALA B C 1
ATOM 5611 O O . ALA B 1 257 ? 12.172 24.953 -1.539 1 77.75 257 ALA B O 1
ATOM 5612 N N . VAL B 1 258 ? 11.805 24.281 0.505 1 83.5 258 VAL B N 1
ATOM 5613 C CA . VAL B 1 258 ? 13.234 24.25 0.771 1 83.5 258 VAL B CA 1
ATOM 5614 C C . VAL B 1 258 ? 13.703 22.797 0.916 1 83.5 258 VAL B C 1
ATOM 5616 O O . VAL B 1 258 ? 14.891 22.547 1.128 1 83.5 258 VAL B O 1
ATOM 5619 N N . ASN B 1 259 ? 12.922 21.766 0.751 1 83.06 259 ASN B N 1
ATOM 5620 C CA . ASN B 1 259 ? 13.258 20.359 0.735 1 83.06 259 ASN B CA 1
ATOM 5621 C C . ASN B 1 259 ? 13.961 19.938 2.021 1 83.06 259 ASN B C 1
ATOM 5623 O O . ASN B 1 259 ? 15 19.266 1.976 1 83.06 259 ASN B O 1
ATOM 5627 N N . LEU B 1 260 ? 13.594 20.359 3.191 1 85.88 260 LEU B N 1
ATOM 5628 C CA . LEU B 1 260 ? 14.227 20.094 4.477 1 85.88 260 LEU B CA 1
ATOM 5629 C C . LEU B 1 260 ? 14.125 18.625 4.836 1 85.88 260 LEU B C 1
ATOM 5631 O O . LEU B 1 260 ? 15.047 18.062 5.43 1 85.88 260 LEU B O 1
ATOM 5635 N N . SER B 1 261 ? 13.094 17.953 4.594 1 87.94 261 SER B N 1
ATOM 5636 C CA . SER B 1 261 ? 12.875 16.531 4.895 1 87.94 261 SER B CA 1
ATOM 5637 C C . SER B 1 261 ? 12 15.875 3.834 1 87.94 261 SER B C 1
ATOM 5639 O O . SER B 1 261 ? 10.875 15.469 4.121 1 87.94 261 SER B O 1
ATOM 5641 N N . PRO B 1 262 ? 12.555 15.656 2.734 1 88.81 262 PRO B N 1
ATOM 5642 C CA . PRO B 1 262 ? 11.75 15.195 1.6 1 88.81 262 PRO B CA 1
ATOM 5643 C C . PRO B 1 262 ? 11.148 13.812 1.826 1 88.81 262 PRO B C 1
ATOM 5645 O O . PRO B 1 262 ? 10.062 13.516 1.322 1 88.81 262 PRO B O 1
ATOM 5648 N N . ALA B 1 263 ? 11.836 12.961 2.559 1 92.44 263 ALA B N 1
ATOM 5649 C CA . ALA B 1 263 ? 11.32 11.625 2.822 1 92.44 263 ALA B CA 1
ATOM 5650 C C . ALA B 1 263 ? 10.094 11.68 3.721 1 92.44 263 ALA B C 1
ATOM 5652 O O . ALA B 1 263 ? 9.172 10.867 3.574 1 92.44 263 ALA B O 1
ATOM 5653 N N . ASP B 1 264 ? 10.078 12.555 4.621 1 89.69 264 ASP B N 1
ATOM 5654 C CA . ASP B 1 264 ? 8.984 12.664 5.59 1 89.69 264 ASP B CA 1
ATOM 5655 C C . ASP B 1 264 ? 7.66 12.961 4.895 1 89.69 264 ASP B C 1
ATOM 5657 O O . ASP B 1 264 ? 6.625 12.398 5.258 1 89.69 264 ASP B O 1
ATOM 5661 N N . ASP B 1 265 ? 7.703 13.836 3.963 1 81.25 265 ASP B N 1
ATOM 5662 C CA . ASP B 1 265 ? 6.496 14.211 3.232 1 81.25 265 ASP B CA 1
ATOM 5663 C C . ASP B 1 265 ? 5.871 13 2.547 1 81.25 265 ASP B C 1
ATOM 5665 O O . ASP B 1 265 ? 4.648 12.844 2.533 1 81.25 265 ASP B O 1
ATOM 5669 N N . VAL B 1 266 ? 6.688 12.188 2.021 1 85.62 266 VAL B N 1
ATOM 5670 C CA . VAL B 1 266 ? 6.238 10.992 1.321 1 85.62 266 VAL B CA 1
ATOM 5671 C C . VAL B 1 266 ? 5.641 10 2.32 1 85.62 266 VAL B C 1
ATOM 5673 O O . VAL B 1 266 ? 4.566 9.445 2.084 1 85.62 266 VAL B O 1
ATOM 5676 N N . ILE B 1 267 ? 6.301 9.859 3.426 1 91.88 267 ILE B N 1
ATOM 5677 C CA . ILE B 1 267 ? 5.898 8.875 4.426 1 91.88 267 ILE B CA 1
ATOM 5678 C C . ILE B 1 267 ? 4.574 9.297 5.062 1 91.88 267 ILE B C 1
ATOM 5680 O O . ILE B 1 267 ? 3.684 8.469 5.266 1 91.88 267 ILE B O 1
ATOM 5684 N N . ILE B 1 268 ? 4.391 10.531 5.293 1 86.81 268 ILE B N 1
ATOM 5685 C CA . ILE B 1 268 ? 3.203 11.055 5.953 1 86.81 268 ILE B CA 1
ATOM 5686 C C . ILE B 1 268 ? 1.968 10.766 5.102 1 86.81 268 ILE B C 1
ATOM 5688 O O . ILE B 1 268 ? 0.891 10.492 5.637 1 86.81 268 ILE B O 1
ATOM 5692 N N . GLY B 1 269 ? 2.104 10.852 3.803 1 81.94 269 GLY B N 1
ATOM 5693 C CA . GLY B 1 269 ? 0.996 10.57 2.902 1 81.94 269 GLY B CA 1
ATOM 5694 C C . GLY B 1 269 ? 0.379 9.203 3.117 1 81.94 269 GLY B C 1
ATOM 5695 O O . GLY B 1 269 ? -0.845 9.055 3.082 1 81.94 269 GLY B O 1
ATOM 5696 N N . VAL B 1 270 ? 1.201 8.227 3.385 1 87.31 270 VAL B N 1
ATOM 5697 C CA . VAL B 1 270 ? 0.729 6.859 3.584 1 87.31 270 VAL B CA 1
ATOM 5698 C C . VAL B 1 270 ? 0.268 6.676 5.027 1 87.31 270 VAL B C 1
ATOM 5700 O O . VAL B 1 270 ? -0.723 5.988 5.289 1 87.31 270 VAL B O 1
ATOM 5703 N N . GLU B 1 271 ? 0.966 7.285 5.961 1 90 271 GLU B N 1
ATOM 5704 C CA . GLU B 1 271 ? 0.595 7.195 7.371 1 90 271 GLU B CA 1
ATOM 5705 C C . GLU B 1 271 ? -0.825 7.707 7.602 1 90 271 GLU B C 1
ATOM 5707 O O . GLU B 1 271 ? -1.567 7.145 8.406 1 90 271 GLU B O 1
ATOM 5712 N N . ARG B 1 272 ? -1.161 8.625 6.934 1 80.62 272 ARG B N 1
ATOM 5713 C CA . ARG B 1 272 ? -2.477 9.242 7.102 1 80.62 272 ARG B CA 1
ATOM 5714 C C . ARG B 1 272 ? -3.576 8.32 6.582 1 80.62 272 ARG B C 1
ATOM 5716 O O . ARG B 1 272 ? -4.637 8.203 7.199 1 80.62 272 ARG B O 1
ATOM 5723 N N . VAL B 1 273 ? -3.318 7.762 5.473 1 81.25 273 VAL B N 1
ATOM 5724 C CA . VAL B 1 273 ? -4.285 6.832 4.898 1 81.25 273 VAL B CA 1
ATOM 5725 C C . VAL B 1 273 ? -4.504 5.656 5.848 1 81.25 273 VAL B C 1
ATOM 5727 O O . VAL B 1 273 ? -5.633 5.195 6.027 1 81.25 273 VAL B O 1
ATOM 5730 N N . LEU B 1 274 ? -3.426 5.266 6.453 1 88.81 274 LEU B N 1
ATOM 5731 C CA . LEU B 1 274 ? -3.484 4.121 7.352 1 88.81 274 LEU B CA 1
ATOM 5732 C C . LEU B 1 274 ? -3.951 4.539 8.742 1 88.81 274 LEU B C 1
ATOM 5734 O O . LEU B 1 274 ? -4.305 3.693 9.562 1 88.81 274 LEU B O 1
ATOM 5738 N N . ASP B 1 275 ? -3.932 5.789 8.969 1 86.12 275 ASP B N 1
ATOM 5739 C CA . ASP B 1 275 ? -4.238 6.32 10.289 1 86.12 275 ASP B CA 1
ATOM 5740 C C . ASP B 1 275 ? -3.324 5.715 11.352 1 86.12 275 ASP B C 1
ATOM 5742 O O . ASP B 1 275 ? -3.799 5.184 12.359 1 86.12 275 ASP B O 1
ATOM 5746 N N . ILE B 1 276 ? -2.045 5.703 11.023 1 88.25 276 ILE B N 1
ATOM 5747 C CA . ILE B 1 276 ? -1.02 5.188 11.922 1 88.25 276 ILE B CA 1
ATOM 5748 C C . ILE B 1 276 ? -0.147 6.336 12.422 1 88.25 276 ILE B C 1
ATOM 5750 O O . ILE B 1 276 ? 0.298 7.172 11.633 1 88.25 276 ILE B O 1
ATOM 5754 N N . ASP B 1 277 ? 0.03 6.402 13.734 1 86.31 277 ASP B N 1
ATOM 5755 C CA . ASP B 1 277 ? 0.898 7.383 14.375 1 86.31 277 ASP B CA 1
ATOM 5756 C C . ASP B 1 277 ? 1.848 6.711 15.367 1 86.31 277 ASP B C 1
ATOM 5758 O O . ASP B 1 277 ? 1.828 7.02 16.562 1 86.31 277 ASP B O 1
ATOM 5762 N N . ALA B 1 278 ? 2.686 5.914 14.82 1 90.69 278 ALA B N 1
ATOM 5763 C CA . ALA B 1 278 ? 3.615 5.219 15.703 1 90.69 278 ALA B CA 1
ATOM 5764 C C . ALA B 1 278 ? 4.625 6.188 16.312 1 90.69 278 ALA B C 1
ATOM 5766 O O . ALA B 1 278 ? 5.129 7.082 15.625 1 90.69 278 ALA B O 1
ATOM 5767 N N . VAL B 1 279 ? 4.992 6 17.484 1 93.94 279 VAL B N 1
ATOM 5768 C CA . VAL B 1 279 ? 5.77 6.941 18.281 1 93.94 279 VAL B CA 1
ATOM 5769 C C . VAL B 1 279 ? 7.121 7.195 17.609 1 93.94 279 VAL B C 1
ATOM 5771 O O . VAL B 1 279 ? 7.508 8.344 17.391 1 93.94 279 VAL B O 1
ATOM 5774 N N . GLY B 1 280 ? 7.828 6.152 17.297 1 95.62 280 GLY B N 1
ATOM 5775 C CA . GLY B 1 280 ? 9.148 6.301 16.703 1 95.62 280 GLY B CA 1
ATOM 5776 C C . GLY B 1 280 ? 9.141 7.098 15.422 1 95.62 280 GLY B C 1
ATOM 5777 O O . GLY B 1 280 ? 9.984 7.973 15.219 1 95.62 280 GLY B O 1
ATOM 5778 N N . GLN B 1 281 ? 8.234 6.785 14.586 1 94.81 281 GLN B N 1
ATOM 5779 C CA . GLN B 1 281 ? 8.125 7.473 13.305 1 94.81 281 GLN B CA 1
ATOM 5780 C C . GLN B 1 281 ? 7.699 8.93 13.492 1 94.81 281 GLN B C 1
ATOM 5782 O O . GLN B 1 281 ? 8.172 9.812 12.781 1 94.81 281 GLN B O 1
ATOM 5787 N N . MET B 1 282 ? 6.805 9.164 14.391 1 93.69 282 MET B N 1
ATOM 5788 C CA . MET B 1 282 ? 6.367 10.523 14.688 1 93.69 282 MET B CA 1
ATOM 5789 C C . MET B 1 282 ? 7.531 11.375 15.188 1 93.69 282 MET B C 1
ATOM 5791 O O . MET B 1 282 ? 7.707 12.516 14.758 1 93.69 282 MET B O 1
ATOM 5795 N N . VAL B 1 283 ? 8.273 10.789 16.078 1 97.44 283 VAL B N 1
ATOM 5796 C CA . VAL B 1 283 ? 9.43 11.477 16.656 1 97.44 283 VAL B CA 1
ATOM 5797 C C . VAL B 1 283 ? 10.422 11.82 15.547 1 97.44 283 VAL B C 1
ATOM 5799 O O . VAL B 1 283 ? 10.898 12.961 15.461 1 97.44 283 VAL B O 1
ATOM 5802 N N . ALA B 1 284 ? 10.695 10.859 14.727 1 97.75 284 ALA B N 1
ATOM 5803 C CA . ALA B 1 284 ? 11.633 11.078 13.625 1 97.75 284 ALA B CA 1
ATOM 5804 C C . ALA B 1 284 ? 11.117 12.156 12.68 1 97.75 284 ALA B C 1
ATOM 5806 O O . ALA B 1 284 ? 11.891 12.992 12.195 1 97.75 284 ALA B O 1
ATOM 5807 N N . SER B 1 285 ? 9.867 12.141 12.375 1 94.5 285 SER B N 1
ATOM 5808 C CA . SER B 1 285 ? 9.242 13.117 11.492 1 94.5 285 SER B CA 1
ATOM 5809 C C . SER B 1 285 ? 9.375 14.531 12.047 1 94.5 285 SER B C 1
ATOM 5811 O O . SER B 1 285 ? 9.82 15.438 11.352 1 94.5 285 SER B O 1
ATOM 5813 N N . VAL B 1 286 ? 9.008 14.711 13.289 1 94.56 286 VAL B N 1
ATOM 5814 C CA . VAL B 1 286 ? 9.023 16.016 13.938 1 94.56 286 VAL B CA 1
ATOM 5815 C C . VAL B 1 286 ? 10.461 16.531 14.031 1 94.56 286 VAL B C 1
ATOM 5817 O O . VAL B 1 286 ? 10.75 17.641 13.578 1 94.56 286 VAL B O 1
ATOM 5820 N N . LEU B 1 287 ? 11.359 15.734 14.547 1 97.62 287 LEU B N 1
ATOM 5821 C CA . LEU B 1 287 ? 12.703 16.188 14.883 1 97.62 287 LEU B CA 1
ATOM 5822 C C . LEU B 1 287 ? 13.539 16.375 13.617 1 97.62 287 LEU B C 1
ATOM 5824 O O . LEU B 1 287 ? 14.391 17.266 13.562 1 97.62 287 LEU B O 1
ATOM 5828 N N . SER B 1 288 ? 13.32 15.531 12.602 1 96.62 288 SER B N 1
ATOM 5829 C CA . SER B 1 288 ? 14.117 15.68 11.383 1 96.62 288 SER B CA 1
ATOM 5830 C C . SER B 1 288 ? 13.891 17.047 10.742 1 96.62 288 SER B C 1
ATOM 5832 O O . SER B 1 288 ? 14.836 17.672 10.266 1 96.62 288 SER B O 1
ATOM 5834 N N . LYS B 1 289 ? 12.68 17.531 10.742 1 93.94 289 LYS B N 1
ATOM 5835 C CA . LYS B 1 289 ? 12.352 18.828 10.148 1 93.94 289 LYS B CA 1
ATOM 5836 C C . LYS B 1 289 ? 12.953 19.969 10.961 1 93.94 289 LYS B C 1
ATOM 5838 O O . LYS B 1 289 ? 13.484 20.922 10.398 1 93.94 289 LYS B O 1
ATOM 5843 N N . LYS B 1 290 ? 12.875 19.875 12.266 1 96.31 290 LYS B N 1
ATOM 5844 C CA . LYS B 1 290 ? 13.367 20.938 13.141 1 96.31 290 LYS B CA 1
ATOM 5845 C C . LYS B 1 290 ? 14.891 20.984 13.125 1 96.31 290 LYS B C 1
ATOM 5847 O O . LYS B 1 290 ? 15.477 22.078 13.133 1 96.31 290 LYS B O 1
ATOM 5852 N N . ILE B 1 291 ? 15.516 19.812 13.156 1 96.56 291 ILE B N 1
ATOM 5853 C CA . ILE B 1 291 ? 16.969 19.75 13.078 1 96.56 291 ILE B CA 1
ATOM 5854 C C . ILE B 1 291 ? 17.453 20.297 11.734 1 96.56 291 ILE B C 1
ATOM 5856 O O . ILE B 1 291 ? 18.391 21.094 11.688 1 96.56 291 ILE B O 1
ATOM 5860 N N . ALA B 1 292 ? 16.781 19.922 10.672 1 95 292 ALA B N 1
ATOM 5861 C CA . ALA B 1 292 ? 17.125 20.391 9.336 1 95 292 ALA B CA 1
ATOM 5862 C C . ALA B 1 292 ? 16.969 21.906 9.234 1 95 292 ALA B C 1
ATOM 5864 O O . ALA B 1 292 ? 17.734 22.562 8.516 1 95 292 ALA B O 1
ATOM 5865 N N . ALA B 1 293 ? 16.047 22.469 9.977 1 94.56 293 ALA B N 1
ATOM 5866 C CA . ALA B 1 293 ? 15.781 23.906 9.961 1 94.56 293 ALA B CA 1
ATOM 5867 C C . ALA B 1 293 ? 16.812 24.672 10.789 1 94.56 293 ALA B C 1
ATOM 5869 O O . ALA B 1 293 ? 16.875 25.891 10.75 1 94.56 293 ALA B O 1
ATOM 5870 N N . GLY B 1 294 ? 17.641 23.969 11.578 1 95.25 294 GLY B N 1
ATOM 5871 C CA . GLY B 1 294 ? 18.734 24.578 12.32 1 95.25 294 GLY B CA 1
ATOM 5872 C C . GLY B 1 294 ? 18.344 24.953 13.742 1 95.25 294 GLY B C 1
ATOM 5873 O O . GLY B 1 294 ? 19.062 25.719 14.398 1 95.25 294 GLY B O 1
ATOM 5874 N N . ALA B 1 295 ? 17.328 24.406 14.258 1 97.38 295 ALA B N 1
ATOM 5875 C CA . ALA B 1 295 ? 16.875 24.75 15.602 1 97.38 295 ALA B CA 1
ATOM 5876 C C . ALA B 1 295 ? 17.812 24.219 16.672 1 97.38 295 ALA B C 1
ATOM 5878 O O . ALA B 1 295 ? 18.359 23.109 16.531 1 97.38 295 ALA B O 1
ATOM 5879 N N . THR B 1 296 ? 18.016 24.984 17.734 1 98.06 296 THR B N 1
ATOM 5880 C CA . THR B 1 296 ? 18.812 24.547 18.875 1 98.06 296 THR B CA 1
ATOM 5881 C C . THR B 1 296 ? 17.922 24.391 20.109 1 98.06 296 THR B C 1
ATOM 5883 O O . THR B 1 296 ? 18.234 23.609 21.016 1 98.06 296 THR B O 1
ATOM 5886 N N . HIS B 1 297 ? 16.891 25.141 20.203 1 98.44 297 HIS B N 1
ATOM 5887 C CA . HIS B 1 297 ? 15.906 25.125 21.266 1 98.44 297 HIS B CA 1
ATOM 5888 C C . HIS B 1 297 ? 14.5 24.891 20.734 1 98.44 297 HIS B C 1
ATOM 5890 O O . HIS B 1 297 ? 14.031 25.656 19.891 1 98.44 297 HIS B O 1
ATOM 5896 N N . LEU B 1 298 ? 13.797 23.844 21.234 1 98.56 298 LEU B N 1
ATOM 5897 C CA . LEU B 1 298 ? 12.531 23.438 20.641 1 98.56 298 LEU B CA 1
ATOM 5898 C C . LEU B 1 298 ? 11.484 23.172 21.719 1 98.56 298 LEU B C 1
ATOM 5900 O O . LEU B 1 298 ? 11.703 22.359 22.625 1 98.56 298 LEU B O 1
ATOM 5904 N N . VAL B 1 299 ? 10.406 23.891 21.641 1 98.5 299 VAL B N 1
ATOM 5905 C CA . VAL B 1 299 ? 9.234 23.562 22.469 1 98.5 299 VAL B CA 1
ATOM 5906 C C . VAL B 1 299 ? 8.25 22.734 21.656 1 98.5 299 VAL B C 1
ATOM 5908 O O . VAL B 1 299 ? 7.961 23.047 20.5 1 98.5 299 VAL B O 1
ATOM 5911 N N . ILE B 1 300 ? 7.766 21.656 22.234 1 98.06 300 ILE B N 1
ATOM 5912 C CA . ILE B 1 300 ? 6.82 20.766 21.562 1 98.06 300 ILE B CA 1
ATOM 5913 C C . ILE B 1 300 ? 5.48 20.797 22.297 1 98.06 300 ILE B C 1
ATOM 5915 O O . ILE B 1 300 ? 5.41 20.453 23.484 1 98.06 300 ILE B O 1
ATOM 5919 N N . ASP B 1 301 ? 4.48 21.203 21.594 1 97.25 301 ASP B N 1
ATOM 5920 C CA . ASP B 1 301 ? 3.107 21.25 22.078 1 97.25 301 ASP B CA 1
ATOM 5921 C C . ASP B 1 301 ? 2.406 19.906 21.875 1 97.25 301 ASP B C 1
ATOM 5923 O O . ASP B 1 301 ? 2.293 19.422 20.75 1 97.25 301 ASP B O 1
ATOM 5927 N N . ILE B 1 302 ? 1.875 19.297 22.938 1 96.5 302 ILE B N 1
ATOM 5928 C CA . ILE B 1 302 ? 1.142 18.047 22.844 1 96.5 302 ILE B CA 1
ATOM 5929 C C . ILE B 1 302 ? -0.277 18.219 23.375 1 96.5 302 ILE B C 1
ATOM 5931 O O . ILE B 1 302 ? -0.531 18.031 24.562 1 96.5 302 ILE B O 1
ATOM 5935 N N . PRO B 1 303 ? -1.181 18.531 22.5 1 94.94 303 PRO B N 1
ATOM 5936 C CA . PRO B 1 303 ? -2.578 18.484 22.938 1 94.94 303 PRO B CA 1
ATOM 5937 C C . PRO B 1 303 ? -3.037 17.094 23.344 1 94.94 303 PRO B C 1
ATOM 5939 O O . PRO B 1 303 ? -2.783 16.125 22.609 1 94.94 303 PRO B O 1
ATOM 5942 N N . VAL B 1 304 ? -3.721 16.953 24.484 1 95.31 304 VAL B N 1
ATOM 5943 C CA . VAL B 1 304 ? -4.207 15.664 24.969 1 95.31 304 VAL B CA 1
ATOM 5944 C C . VAL B 1 304 ? -5.73 15.695 25.094 1 95.31 304 VAL B C 1
ATOM 5946 O O . VAL B 1 304 ? -6.289 16.594 25.734 1 95.31 304 VAL B O 1
ATOM 5949 N N . GLY B 1 305 ? -6.324 14.797 24.406 1 92.69 305 GLY B N 1
ATOM 5950 C CA . GLY B 1 305 ? -7.773 14.688 24.438 1 92.69 305 GLY B CA 1
ATOM 5951 C C . GLY B 1 305 ? -8.297 13.461 23.734 1 92.69 305 GLY B C 1
ATOM 5952 O O . GLY B 1 305 ? -7.57 12.812 22.969 1 92.69 305 GLY B O 1
ATOM 5953 N N . PRO B 1 306 ? -9.562 13.133 23.938 1 89.19 306 PRO B N 1
ATOM 5954 C CA . PRO B 1 306 ? -10.125 11.875 23.438 1 89.19 306 PRO B CA 1
ATOM 5955 C C . PRO B 1 306 ? -10.117 11.789 21.906 1 89.19 306 PRO B C 1
ATOM 5957 O O . PRO B 1 306 ? -10.086 10.695 21.344 1 89.19 306 PRO B O 1
ATOM 5960 N N . THR B 1 307 ? -10.203 12.891 21.281 1 87.12 307 THR B N 1
ATOM 5961 C CA . THR B 1 307 ? -10.266 12.852 19.812 1 87.12 307 THR B CA 1
ATOM 5962 C C . THR B 1 307 ? -9.078 13.594 19.203 1 87.12 307 THR B C 1
ATOM 5964 O O . THR B 1 307 ? -9.094 13.938 18.016 1 87.12 307 THR B O 1
ATOM 5967 N N . ALA B 1 308 ? -8.086 13.93 20.094 1 88.38 308 ALA B N 1
ATOM 5968 C CA . ALA B 1 308 ? -6.805 14.445 19.609 1 88.38 308 ALA B CA 1
ATOM 5969 C C . ALA B 1 308 ? -5.887 13.305 19.172 1 88.38 308 ALA B C 1
ATOM 5971 O O . ALA B 1 308 ? -6.258 12.133 19.266 1 88.38 308 ALA B O 1
ATOM 5972 N N . LYS B 1 309 ? -4.762 13.625 18.625 1 86.5 309 LYS B N 1
ATOM 5973 C CA . LYS B 1 309 ? -3.801 12.602 18.219 1 86.5 309 LYS B CA 1
ATOM 5974 C C . LYS B 1 309 ? -3.285 11.812 19.406 1 86.5 309 LYS B C 1
ATOM 5976 O O . LYS B 1 309 ? -3.039 10.609 19.297 1 86.5 309 LYS B O 1
ATOM 5981 N N . VAL B 1 310 ? -2.979 12.562 20.484 1 90.94 310 VAL B N 1
ATOM 5982 C CA . VAL B 1 310 ? -2.625 11.945 21.766 1 90.94 310 VAL B CA 1
ATOM 5983 C C . VAL B 1 310 ? -3.855 11.883 22.672 1 90.94 310 VAL B C 1
ATOM 5985 O O . VAL B 1 310 ? -4.352 12.922 23.125 1 90.94 310 VAL B O 1
ATOM 5988 N N . ARG B 1 311 ? -4.262 10.68 23.031 1 89.5 311 ARG B N 1
ATOM 5989 C CA . ARG B 1 311 ? -5.605 10.508 23.578 1 89.5 311 ARG B CA 1
ATOM 5990 C C . ARG B 1 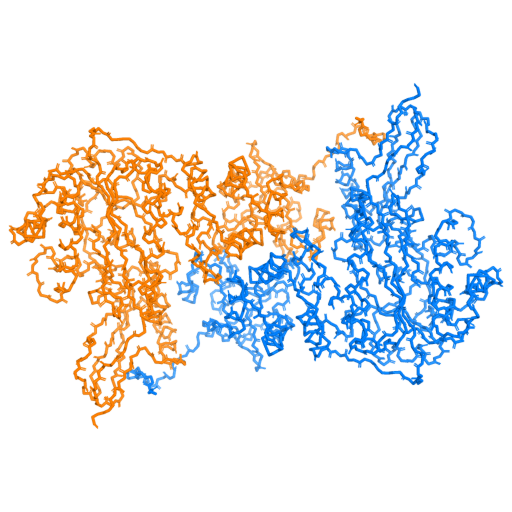311 ? -5.57 10.469 25.094 1 89.5 311 ARG B C 1
ATOM 5992 O O . ARG B 1 311 ? -6.594 10.672 25.75 1 89.5 311 ARG B O 1
ATOM 5999 N N . GLY B 1 312 ? -4.367 10.203 25.641 1 91.94 312 GLY B N 1
ATOM 6000 C CA . GLY B 1 312 ? -4.289 10.102 27.094 1 91.94 312 GLY B CA 1
ATOM 6001 C C . GLY B 1 312 ? -2.908 10.398 27.641 1 91.94 312 GLY B C 1
ATOM 6002 O O . GLY B 1 312 ? -1.967 10.625 26.875 1 91.94 312 GLY B O 1
ATOM 6003 N N . ALA B 1 313 ? -2.898 10.352 28.906 1 93.38 313 ALA B N 1
ATOM 6004 C CA . ALA B 1 313 ? -1.691 10.75 29.625 1 93.38 313 ALA B CA 1
ATOM 6005 C C . ALA B 1 313 ? -0.555 9.758 29.391 1 93.38 313 ALA B C 1
ATOM 6007 O O . ALA B 1 313 ? 0.604 10.156 29.25 1 93.38 313 ALA B O 1
ATOM 6008 N N . ASP B 1 314 ? -0.89 8.508 29.375 1 94.38 314 ASP B N 1
ATOM 6009 C CA . ASP B 1 314 ? 0.133 7.492 29.172 1 94.38 314 ASP B CA 1
ATOM 6010 C C . ASP B 1 314 ? 0.795 7.641 27.797 1 94.38 314 ASP B C 1
ATOM 6012 O O . ASP B 1 314 ? 2.018 7.535 27.688 1 94.38 314 ASP B O 1
ATOM 6016 N N . ALA B 1 315 ? -0.008 7.859 26.891 1 92.81 315 ALA B N 1
ATOM 6017 C CA . ALA B 1 315 ? 0.512 8.07 25.547 1 92.81 315 ALA B CA 1
ATOM 6018 C C . ALA B 1 315 ? 1.381 9.32 25.484 1 92.81 315 ALA B C 1
ATOM 6020 O O . ALA B 1 315 ? 2.41 9.336 24.797 1 92.81 315 ALA B O 1
ATOM 6021 N N . ALA B 1 316 ? 0.969 10.352 26.156 1 95.69 316 ALA B N 1
ATOM 6022 C CA . ALA B 1 316 ? 1.733 11.594 26.203 1 95.69 316 ALA B CA 1
ATOM 6023 C C . ALA B 1 316 ? 3.096 11.375 26.859 1 95.69 316 ALA B C 1
ATOM 6025 O O . ALA B 1 316 ? 4.105 11.906 26.406 1 95.69 316 ALA B O 1
ATOM 6026 N N . ASP B 1 317 ? 3.092 10.602 27.922 1 96.81 317 ASP B N 1
ATOM 6027 C CA . ASP B 1 317 ? 4.336 10.289 28.625 1 96.81 317 ASP B CA 1
ATOM 6028 C C . ASP B 1 317 ? 5.312 9.555 27.703 1 96.81 317 ASP B C 1
ATOM 6030 O O . ASP B 1 317 ? 6.5 9.883 27.672 1 96.81 317 ASP B O 1
ATOM 6034 N N . THR B 1 318 ? 4.777 8.602 27.047 1 95.75 318 THR B N 1
ATOM 6035 C CA . THR B 1 318 ? 5.594 7.801 26.141 1 95.75 318 THR B CA 1
ATOM 6036 C C . THR B 1 318 ? 6.188 8.664 25.031 1 95.75 318 THR B C 1
ATOM 6038 O O . THR B 1 318 ? 7.379 8.57 24.734 1 95.75 318 THR B O 1
ATOM 6041 N N . LEU B 1 319 ? 5.395 9.477 24.5 1 96.25 319 LEU B N 1
ATOM 6042 C CA . LEU B 1 319 ? 5.836 10.352 23.422 1 96.25 319 LEU B CA 1
ATOM 6043 C C . LEU B 1 319 ? 6.867 11.359 23.922 1 96.25 319 LEU B C 1
ATOM 6045 O O . LEU B 1 319 ? 7.871 11.609 23.234 1 96.25 319 LEU B O 1
ATOM 6049 N N . GLU B 1 320 ? 6.613 11.898 25.047 1 97.38 320 GLU B N 1
ATOM 6050 C CA . GLU B 1 320 ? 7.531 12.867 25.641 1 97.38 320 GLU B CA 1
ATOM 6051 C C . GLU B 1 320 ? 8.906 12.25 25.875 1 97.38 320 GLU B C 1
ATOM 6053 O O . GLU B 1 320 ? 9.93 12.867 25.547 1 97.38 320 GLU B O 1
ATOM 6058 N N . ARG B 1 321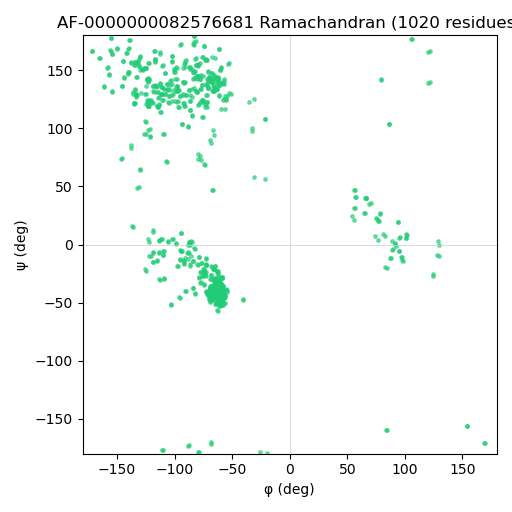 ? 8.922 11.109 26.422 1 97.44 321 ARG B N 1
ATOM 6059 C CA . ARG B 1 321 ? 10.18 10.422 26.688 1 97.44 321 ARG B CA 1
ATOM 6060 C C . ARG B 1 321 ? 10.945 10.164 25.391 1 97.44 321 ARG B C 1
ATOM 6062 O O . ARG B 1 321 ? 12.156 10.375 25.328 1 97.44 321 ARG B O 1
ATOM 6069 N N . ALA B 1 322 ? 10.219 9.703 24.406 1 97.56 322 ALA B N 1
ATOM 6070 C CA . ALA B 1 322 ? 10.836 9.398 23.125 1 97.56 322 ALA B CA 1
ATOM 6071 C C . ALA B 1 322 ? 11.398 10.664 22.469 1 97.56 322 ALA B C 1
ATOM 6073 O O . ALA B 1 322 ? 12.523 10.664 21.969 1 97.56 322 ALA B O 1
ATOM 6074 N N . LEU B 1 323 ? 10.633 11.742 22.484 1 98 323 LEU B N 1
ATOM 6075 C CA . LEU B 1 323 ? 11.055 13.016 21.906 1 98 323 LEU B CA 1
ATOM 6076 C C . LEU B 1 323 ? 12.305 13.539 22.594 1 98 323 LEU B C 1
ATOM 6078 O O . LEU B 1 323 ? 13.266 13.945 21.938 1 98 323 LEU B O 1
ATOM 6082 N N . SER B 1 324 ? 12.289 13.484 23.875 1 97.5 324 SER B N 1
ATOM 6083 C CA . SER B 1 324 ? 13.398 14.016 24.672 1 97.5 324 SER B CA 1
ATOM 6084 C C . SER B 1 324 ? 14.68 13.211 24.422 1 97.5 324 SER B C 1
ATOM 6086 O O . SER B 1 324 ? 15.75 13.781 24.234 1 97.5 324 SER B O 1
ATOM 6088 N N . SER B 1 325 ? 14.523 11.938 24.438 1 97.88 325 SER B N 1
ATOM 6089 C CA . SER B 1 325 ? 15.68 11.062 24.266 1 97.88 325 SER B CA 1
ATOM 6090 C C . SER B 1 325 ? 16.312 11.242 22.891 1 97.88 325 SER B C 1
ATOM 6092 O O . SER B 1 325 ? 17.531 11.352 22.781 1 97.88 325 SER B O 1
ATOM 6094 N N . VAL B 1 326 ? 15.523 11.266 21.891 1 98.38 326 VAL B N 1
ATOM 6095 C CA . VAL B 1 326 ? 16.047 11.375 20.531 1 98.38 326 VAL B CA 1
ATOM 6096 C C . VAL B 1 326 ? 16.594 12.773 20.297 1 98.38 326 VAL B C 1
ATOM 6098 O O . VAL B 1 326 ? 17.641 12.938 19.672 1 98.38 326 VAL B O 1
ATOM 6101 N N . ALA B 1 327 ? 15.93 13.805 20.781 1 98.5 327 ALA B N 1
ATOM 6102 C CA . ALA B 1 327 ? 16.406 15.18 20.656 1 98.5 327 ALA B CA 1
ATOM 6103 C C . ALA B 1 327 ? 17.797 15.344 21.281 1 98.5 327 ALA B C 1
ATOM 6105 O O . ALA B 1 327 ? 18.656 16.016 20.734 1 98.5 327 ALA B O 1
ATOM 6106 N N . GLN B 1 328 ? 17.953 14.742 22.391 1 97.81 328 GLN B N 1
ATOM 6107 C CA . GLN B 1 328 ? 19.234 14.812 23.109 1 97.81 328 GLN B CA 1
ATOM 6108 C C . GLN B 1 328 ? 20.375 14.258 22.266 1 97.81 328 GLN B C 1
ATOM 6110 O O . GLN B 1 328 ? 21.484 14.789 22.281 1 97.81 328 GLN B O 1
ATOM 6115 N N . ALA B 1 329 ? 20.094 13.25 21.547 1 97.88 329 ALA B N 1
ATOM 6116 C CA . ALA B 1 329 ? 21.094 12.617 20.703 1 97.88 329 ALA B CA 1
ATOM 6117 C C . ALA B 1 329 ? 21.562 13.57 19.594 1 97.88 329 ALA B C 1
ATOM 6119 O O . ALA B 1 329 ? 22.641 13.383 19.031 1 97.88 329 ALA B O 1
ATOM 6120 N N . PHE B 1 330 ? 20.844 14.57 19.312 1 97.75 330 PHE B N 1
ATOM 6121 C CA . PHE B 1 330 ? 21.188 15.508 18.25 1 97.75 330 PHE B CA 1
ATOM 6122 C C . PHE B 1 330 ? 21.562 16.859 18.844 1 97.75 330 PHE B C 1
ATOM 6124 O O . PHE B 1 330 ? 21.719 17.844 18.094 1 97.75 330 PHE B O 1
ATOM 6131 N N . GLY B 1 331 ? 21.609 16.953 20.156 1 96.81 331 GLY B N 1
ATOM 6132 C CA . GLY B 1 331 ? 22.016 18.188 20.812 1 96.81 331 GLY B CA 1
ATOM 6133 C C . GLY B 1 331 ? 20.938 19.25 20.828 1 96.81 331 GLY B C 1
ATOM 6134 O O . GLY B 1 331 ? 21.219 20.438 20.953 1 96.81 331 GLY B O 1
ATOM 6135 N N . LEU B 1 332 ? 19.734 18.891 20.656 1 97.75 332 LEU B N 1
ATOM 6136 C CA . LEU B 1 332 ? 18.594 19.797 20.672 1 97.75 332 LEU B CA 1
ATOM 6137 C C . LEU B 1 332 ? 18 19.922 22.062 1 97.75 332 LEU B C 1
ATOM 6139 O O . LEU B 1 332 ? 17.609 18.906 22.672 1 97.75 332 LEU B O 1
ATOM 6143 N N . ARG B 1 333 ? 18 21.094 22.594 1 97.81 333 ARG B N 1
ATOM 6144 C CA . ARG B 1 333 ? 17.312 21.328 23.859 1 97.81 333 ARG B CA 1
ATOM 6145 C C . ARG B 1 333 ? 15.797 21.406 23.656 1 97.81 333 ARG B C 1
ATOM 6147 O O . ARG B 1 333 ? 15.312 22.219 22.875 1 97.81 333 ARG B O 1
ATOM 6154 N N . THR B 1 334 ? 15.102 20.547 24.406 1 98.12 334 THR B N 1
ATOM 6155 C CA . THR B 1 334 ? 13.672 20.453 24.125 1 98.12 334 THR B CA 1
ATOM 6156 C C . THR B 1 334 ? 12.859 20.578 25.406 1 98.12 334 THR B C 1
ATOM 6158 O O . THR B 1 334 ? 13.359 20.266 26.5 1 98.12 334 THR B O 1
ATOM 6161 N N . ARG B 1 335 ? 11.719 21.078 25.297 1 97.81 335 ARG B N 1
ATOM 6162 C CA . ARG B 1 335 ? 10.703 21.094 26.344 1 97.81 335 ARG B CA 1
ATOM 6163 C C . ARG B 1 335 ? 9.336 20.703 25.781 1 97.81 335 ARG B C 1
ATOM 6165 O O . ARG B 1 335 ? 8.852 21.328 24.844 1 97.81 335 ARG B O 1
ATOM 6172 N N . VAL B 1 336 ? 8.781 19.641 26.375 1 97.75 336 VAL B N 1
ATOM 6173 C CA . VAL B 1 336 ? 7.449 19.203 25.969 1 97.75 336 VAL B CA 1
ATOM 6174 C C . VAL B 1 336 ? 6.395 19.844 26.859 1 97.75 336 VAL B C 1
ATOM 6176 O O . VAL B 1 336 ? 6.52 19.828 28.094 1 97.75 336 VAL B O 1
ATOM 6179 N N . MET B 1 337 ? 5.434 20.422 26.234 1 97.56 337 MET B N 1
ATOM 6180 C CA . MET B 1 337 ? 4.348 21.062 26.969 1 97.56 337 MET B CA 1
ATOM 6181 C C . MET B 1 337 ? 2.996 20.484 26.562 1 97.56 337 MET B C 1
ATOM 6183 O O . MET B 1 337 ? 2.561 20.641 25.422 1 97.56 337 MET B O 1
ATOM 6187 N N . ARG B 1 338 ? 2.301 19.906 27.547 1 96.25 338 ARG B N 1
ATOM 6188 C CA . ARG B 1 338 ? 0.984 19.328 27.297 1 96.25 338 ARG B CA 1
ATOM 6189 C C . ARG B 1 338 ? -0.105 20.391 27.375 1 96.25 338 ARG B C 1
ATOM 6191 O O . ARG B 1 338 ? -0.002 21.344 28.141 1 96.25 338 ARG B O 1
ATOM 6198 N N . GLY B 1 339 ? -1.038 20.297 26.562 1 94.56 339 GLY B N 1
ATOM 6199 C CA . GLY B 1 339 ? -2.152 21.219 26.531 1 94.56 339 GLY B CA 1
ATOM 6200 C C . GLY B 1 339 ? -3.492 20.547 26.312 1 94.56 339 GLY B C 1
ATOM 6201 O O . GLY B 1 339 ? -3.564 19.328 26.203 1 94.56 339 GLY B O 1
ATOM 6202 N N . PRO B 1 340 ? -4.539 21.344 26.359 1 93.31 340 PRO B N 1
ATOM 6203 C CA . PRO B 1 340 ? -5.883 20.797 26.172 1 93.31 340 PRO B CA 1
ATOM 6204 C C . PRO B 1 340 ? -6.148 20.328 24.75 1 93.31 340 PRO B C 1
ATOM 6206 O O . PRO B 1 340 ? -5.699 20.969 23.797 1 93.31 340 PRO B O 1
ATOM 6209 N N . GLY B 1 341 ? -6.863 19.188 24.625 1 94.56 341 GLY B N 1
ATOM 6210 C CA . GLY B 1 341 ? -7.18 18.641 23.312 1 94.56 341 GLY B CA 1
ATOM 6211 C C . GLY B 1 341 ? -8.609 18.156 23.203 1 94.56 341 GLY B C 1
ATOM 6212 O O . GLY B 1 341 ? -8.953 17.453 22.25 1 94.56 341 GLY B O 1
ATOM 6213 N N . ALA B 1 342 ? -9.469 18.562 24.141 1 94 342 ALA B N 1
ATOM 6214 C CA . ALA B 1 342 ? -10.852 18.078 24.172 1 94 342 ALA B CA 1
ATOM 6215 C C . ALA B 1 342 ? -11.711 18.797 23.141 1 94 342 ALA B C 1
ATOM 6217 O O . ALA B 1 342 ? -12.75 18.281 22.719 1 94 342 ALA B O 1
ATOM 6218 N N . GLU B 1 343 ? -11.359 19.953 22.875 1 94.5 343 GLU B N 1
ATOM 6219 C CA . GLU B 1 343 ? -12.047 20.766 21.859 1 94.5 343 GLU B CA 1
ATOM 6220 C C . GLU B 1 343 ? -11.055 21.594 21.047 1 94.5 343 GLU B C 1
ATOM 6222 O O . GLU B 1 343 ? -9.891 21.719 21.438 1 94.5 343 GLU B O 1
ATOM 6227 N N . PRO B 1 344 ? -11.492 22.141 19.906 1 95.5 344 PRO B N 1
ATOM 6228 C CA . PRO B 1 344 ? -10.594 23 19.125 1 95.5 344 PRO B CA 1
ATOM 6229 C C . PRO B 1 344 ? -10.117 24.219 19.891 1 95.5 344 PRO B C 1
ATOM 6231 O O . PRO B 1 344 ? -10.75 24.625 20.859 1 95.5 344 PRO B O 1
ATOM 6234 N N . ILE B 1 345 ? -8.961 24.703 19.531 1 95.81 345 ILE B N 1
ATOM 6235 C CA . ILE B 1 345 ? -8.461 25.969 20.078 1 95.81 345 ILE B CA 1
ATOM 6236 C C . ILE B 1 345 ? -8.75 27.094 19.094 1 95.81 345 ILE B C 1
ATOM 6238 O O . ILE B 1 345 ? -8.445 26.984 17.891 1 95.81 345 ILE B O 1
ATOM 6242 N N . GLY B 1 346 ? -9.273 28.156 19.578 1 95.25 346 GLY B N 1
ATOM 6243 C CA . GLY B 1 346 ? -9.789 29.188 18.703 1 95.25 346 GLY B CA 1
ATOM 6244 C C . GLY B 1 346 ? -11.203 28.922 18.219 1 95.25 346 GLY B C 1
ATOM 6245 O O . GLY B 1 346 ? -11.938 28.156 18.828 1 95.25 346 GLY B O 1
ATOM 6246 N N . ARG B 1 347 ? -11.562 29.609 17.094 1 96.44 347 ARG B N 1
ATOM 6247 C CA . ARG B 1 347 ? -12.93 29.484 16.594 1 96.44 347 ARG B CA 1
ATOM 6248 C C . ARG B 1 347 ? -12.93 29.031 15.133 1 96.44 347 ARG B C 1
ATOM 6250 O O . ARG B 1 347 ? -13.938 28.531 14.633 1 96.44 347 ARG B O 1
ATOM 6257 N N . GLY B 1 348 ? -11.898 29.266 14.539 1 97.62 348 GLY B N 1
ATOM 6258 C CA . GLY B 1 348 ? -11.828 28.984 13.117 1 97.62 348 GLY B CA 1
ATOM 6259 C C . GLY B 1 348 ? -11.07 27.703 12.797 1 97.62 348 GLY B C 1
ATOM 6260 O O . GLY B 1 348 ? -10.062 27.406 13.445 1 97.62 348 GLY B O 1
ATOM 6261 N N . ILE B 1 349 ? -11.578 26.938 11.891 1 97.62 349 ILE B N 1
ATOM 6262 C CA . ILE B 1 349 ? -10.922 25.781 11.312 1 97.62 349 ILE B CA 1
ATOM 6263 C C . ILE B 1 349 ? -10.836 25.938 9.797 1 97.62 349 ILE B C 1
ATOM 6265 O O . ILE B 1 349 ? -11.859 25.984 9.109 1 97.62 349 ILE B O 1
ATOM 6269 N N . GLY B 1 350 ? -9.586 25.953 9.266 1 97.38 350 GLY B N 1
ATOM 6270 C CA . GLY B 1 350 ? -9.297 26.312 7.887 1 97.38 350 GLY B CA 1
ATOM 6271 C C . GLY B 1 350 ? -8.367 27.5 7.754 1 97.38 350 GLY B C 1
ATOM 6272 O O . GLY B 1 350 ? -8.172 28.25 8.711 1 97.38 350 GLY B O 1
ATOM 6273 N N . PRO B 1 351 ? -7.859 27.688 6.586 1 97.44 351 PRO B N 1
ATOM 6274 C CA . PRO B 1 351 ? -6.797 28.688 6.445 1 97.44 351 PRO B CA 1
ATOM 6275 C C . PRO B 1 351 ? -7.258 30.094 6.805 1 97.44 351 PRO B C 1
ATOM 6277 O O . PRO B 1 351 ? -6.719 30.719 7.727 1 97.44 351 PRO B O 1
ATOM 6280 N N . ALA B 1 352 ? -8.273 30.578 6.164 1 98.38 352 ALA B N 1
ATOM 6281 C CA . ALA B 1 352 ? -8.727 31.953 6.363 1 98.38 352 ALA B CA 1
ATOM 6282 C C . ALA B 1 352 ? -9.312 32.156 7.758 1 98.38 352 ALA B C 1
ATOM 6284 O O . ALA B 1 352 ? -9.117 33.188 8.383 1 98.38 352 ALA B O 1
ATOM 6285 N N . LEU B 1 353 ? -10.039 31.188 8.18 1 98.31 353 LEU B N 1
ATOM 6286 C CA . LEU B 1 353 ? -10.711 31.297 9.477 1 98.31 353 LEU B CA 1
ATOM 6287 C C . LEU B 1 353 ? -9.703 31.266 10.617 1 98.31 353 LEU B C 1
ATOM 6289 O O . LEU B 1 353 ? -9.852 31.984 11.602 1 98.31 353 LEU B O 1
ATOM 6293 N N . GLU B 1 354 ? -8.727 30.438 10.531 1 98.12 354 GLU B N 1
ATOM 6294 C CA . GLU B 1 354 ? -7.652 30.438 11.516 1 98.12 354 GLU B CA 1
ATOM 6295 C C . GLU B 1 354 ? -6.852 31.734 11.469 1 98.12 354 GLU B C 1
ATOM 6297 O O . GLU B 1 354 ? -6.406 32.219 12.508 1 98.12 354 GLU B O 1
ATOM 6302 N N . ALA B 1 355 ? -6.641 32.25 10.258 1 98.31 355 ALA B N 1
ATOM 6303 C CA . ALA B 1 355 ? -5.953 33.531 10.102 1 98.31 355 ALA B CA 1
ATOM 6304 C C . ALA B 1 355 ? -6.695 34.656 10.836 1 98.31 355 ALA B C 1
ATOM 6306 O O . ALA B 1 355 ? -6.07 35.531 11.438 1 98.31 355 ALA B O 1
ATOM 6307 N N . GLN B 1 356 ? -7.961 34.625 10.758 1 98.06 356 GLN B N 1
ATOM 6308 C CA . GLN B 1 356 ? -8.773 35.625 11.461 1 98.06 356 GLN B CA 1
ATOM 6309 C C . GLN B 1 356 ? -8.562 35.531 12.969 1 98.06 356 GLN B C 1
ATOM 6311 O O . GLN B 1 356 ? -8.484 36.562 13.656 1 98.06 356 GLN B O 1
ATOM 6316 N N . ASP B 1 357 ? -8.5 34.312 13.461 1 98.25 357 ASP B N 1
ATOM 6317 C CA . ASP B 1 357 ? -8.219 34.125 14.875 1 98.25 357 ASP B CA 1
ATOM 6318 C C . ASP B 1 357 ? -6.863 34.719 15.258 1 98.25 357 ASP B C 1
ATOM 6320 O O . ASP B 1 357 ? -6.723 35.344 16.297 1 98.25 357 ASP B O 1
ATOM 6324 N N . ILE B 1 358 ? -5.879 34.438 14.461 1 98.38 358 ILE B N 1
ATOM 6325 C CA . ILE B 1 358 ? -4.527 34.938 14.695 1 98.38 358 ILE B CA 1
ATOM 6326 C C . ILE B 1 358 ? -4.543 36.469 14.773 1 98.38 358 ILE B C 1
ATOM 6328 O O . ILE B 1 358 ? -3.971 37.062 15.695 1 98.38 358 ILE B O 1
ATOM 6332 N N . LEU B 1 359 ? -5.164 37.094 13.789 1 98.25 359 LEU B N 1
ATOM 6333 C CA . LEU B 1 359 ? -5.246 38.531 13.742 1 98.25 359 LEU B CA 1
ATOM 6334 C C . LEU B 1 359 ? -5.961 39.094 14.969 1 98.25 359 LEU B C 1
ATOM 6336 O O . LEU B 1 359 ? -5.539 40.094 15.547 1 98.25 359 LEU B O 1
ATOM 6340 N N . ALA B 1 360 ? -7.043 38.406 15.336 1 98.06 360 ALA B N 1
ATOM 6341 C CA . ALA B 1 360 ? -7.781 38.844 16.531 1 98.06 360 ALA B CA 1
ATOM 6342 C C . ALA B 1 360 ? -6.883 38.844 17.766 1 98.06 360 ALA B C 1
ATOM 6344 O O . ALA B 1 360 ? -6.898 39.781 18.547 1 98.06 360 ALA B O 1
ATOM 6345 N N . VAL B 1 361 ? -6.098 37.812 17.922 1 98.5 361 VAL B N 1
ATOM 6346 C CA . VAL B 1 361 ? -5.215 37.688 19.078 1 98.5 361 VAL B CA 1
ATOM 6347 C C . VAL B 1 361 ? -4.125 38.75 19.031 1 98.5 361 VAL B C 1
ATOM 6349 O O . VAL B 1 361 ? -3.873 39.438 20.031 1 98.5 361 VAL B O 1
ATOM 6352 N N . LEU B 1 362 ? -3.482 38.906 17.891 1 98.56 362 LEU B N 1
ATOM 6353 C CA . LEU B 1 362 ? -2.363 39.844 17.766 1 98.56 362 LEU B CA 1
ATOM 6354 C C . LEU B 1 362 ? -2.826 41.281 17.938 1 98.56 362 LEU B C 1
ATOM 6356 O O . LEU B 1 362 ? -2.078 42.125 18.438 1 98.56 362 LEU B O 1
ATOM 6360 N N . GLN B 1 363 ? -4.043 41.531 17.547 1 97.88 363 GLN B N 1
ATOM 6361 C CA . GLN B 1 363 ? -4.574 42.906 17.609 1 97.88 363 GLN B CA 1
ATOM 6362 C C . GLN B 1 363 ? -5.324 43.125 18.922 1 97.88 363 GLN B C 1
ATOM 6364 O O . GLN B 1 363 ? -5.848 44.219 19.141 1 97.88 363 GLN B O 1
ATOM 6369 N N . GLY B 1 364 ? -5.477 42.094 19.688 1 96.44 364 GLY B N 1
ATOM 6370 C CA . GLY B 1 364 ? -6.133 42.219 20.984 1 96.44 364 GLY B CA 1
ATOM 6371 C C . GLY B 1 364 ? -7.645 42.281 20.875 1 96.44 364 GLY B C 1
ATOM 6372 O O . GLY B 1 364 ? -8.297 42.938 21.688 1 96.44 364 GLY B O 1
ATOM 6373 N N . GLN B 1 365 ? -8.203 41.75 19.906 1 95.94 365 GLN B N 1
ATOM 6374 C CA . GLN B 1 365 ? -9.648 41.656 19.734 1 95.94 365 GLN B CA 1
ATOM 6375 C C . GLN B 1 365 ? -10.219 40.438 20.453 1 95.94 365 GLN B C 1
ATOM 6377 O O . GLN B 1 365 ? -9.523 39.438 20.609 1 95.94 365 GLN B O 1
ATOM 6382 N N . PRO B 1 366 ? -11.422 40.531 20.875 1 93.38 366 PRO B N 1
ATOM 6383 C CA . PRO B 1 366 ? -12.039 39.406 21.562 1 93.38 366 PRO B CA 1
ATOM 6384 C C . PRO B 1 366 ? -12.391 38.25 20.609 1 93.38 366 PRO B C 1
ATOM 6386 O O . PRO B 1 366 ? -12.5 38.469 19.406 1 93.38 366 PRO B O 1
ATOM 6389 N N . GLY B 1 367 ? -12.523 37.031 21.297 1 91 367 GLY B N 1
ATOM 6390 C CA . GLY B 1 367 ? -13.07 35.906 20.516 1 91 367 GLY B CA 1
ATOM 6391 C C . GLY B 1 367 ? -12.172 34.688 20.5 1 91 367 GLY B C 1
ATOM 6392 O O . GLY B 1 367 ? -12.641 33.594 20.234 1 91 367 GLY B O 1
ATOM 6393 N N . ALA B 1 368 ? -10.898 34.906 20.656 1 94.88 368 ALA B N 1
ATOM 6394 C CA . ALA B 1 368 ? -9.969 33.781 20.609 1 94.88 368 ALA B CA 1
ATOM 6395 C C . ALA B 1 368 ? -9.016 33.812 21.797 1 94.88 368 ALA B C 1
ATOM 6397 O O . ALA B 1 368 ? -7.801 33.656 21.641 1 94.88 368 ALA B O 1
ATOM 6398 N N . GLU B 1 369 ? -9.539 33.969 23.016 1 95.81 369 GLU B N 1
ATOM 6399 C CA . GLU B 1 369 ? -8.742 34.125 24.234 1 95.81 369 GLU B CA 1
ATOM 6400 C C . GLU B 1 369 ? -7.996 32.844 24.562 1 95.81 369 GLU B C 1
ATOM 6402 O O . GLU B 1 369 ? -6.883 32.875 25.078 1 95.81 369 GLU B O 1
ATOM 6407 N N . ASP B 1 370 ? -8.695 31.734 24.25 1 96.81 370 ASP B N 1
ATOM 6408 C CA . ASP B 1 370 ? -8.047 30.453 24.5 1 96.81 370 ASP B CA 1
ATOM 6409 C C . ASP B 1 370 ? -6.801 30.281 23.641 1 96.81 370 ASP B C 1
ATOM 6411 O O . ASP B 1 370 ? -5.781 29.766 24.094 1 96.81 370 ASP B O 1
ATOM 6415 N N . LEU B 1 371 ? -6.859 30.719 22.422 1 97.88 371 LEU B N 1
ATOM 6416 C CA . LEU B 1 371 ? -5.703 30.703 21.531 1 97.88 371 LEU B CA 1
ATOM 6417 C C . LEU B 1 371 ? -4.598 31.609 22.047 1 97.88 371 LEU B C 1
ATOM 6419 O O . LEU B 1 371 ? -3.422 31.234 22.031 1 97.88 371 LEU B O 1
ATOM 6423 N N . ALA B 1 372 ? -4.957 32.781 22.484 1 98.31 372 ALA B N 1
ATOM 6424 C CA . ALA B 1 372 ? -3.996 33.719 23.062 1 98.31 372 ALA B CA 1
ATOM 6425 C C . ALA B 1 372 ? -3.293 33.125 24.266 1 98.31 372 ALA B C 1
ATOM 6427 O O . ALA B 1 372 ? -2.072 33.219 24.406 1 98.31 372 ALA B O 1
ATOM 6428 N N . HIS B 1 373 ? -4.102 32.531 25.062 1 98 373 HIS B N 1
ATOM 6429 C CA . HIS B 1 373 ? -3.559 31.922 26.266 1 98 373 HIS B CA 1
ATOM 6430 C C . HIS B 1 373 ? -2.561 30.812 25.922 1 98 373 HIS B C 1
ATOM 6432 O O . HIS B 1 373 ? -1.455 30.781 26.453 1 98 373 HIS B O 1
ATOM 6438 N N . ARG B 1 374 ? -2.953 29.938 25.062 1 97.81 374 ARG B N 1
ATOM 6439 C CA . ARG B 1 374 ? -2.09 28.812 24.688 1 97.81 374 ARG B CA 1
ATOM 6440 C C . ARG B 1 374 ? -0.809 29.297 24.031 1 97.81 374 ARG B C 1
ATOM 6442 O O . ARG B 1 374 ? 0.276 28.781 24.297 1 97.81 374 ARG B O 1
ATOM 6449 N N . ALA B 1 375 ? -0.907 30.25 23.125 1 98.5 375 ALA B N 1
ATOM 6450 C CA . ALA B 1 375 ? 0.261 30.828 22.453 1 98.5 375 ALA B CA 1
ATOM 6451 C C . ALA B 1 375 ? 1.244 31.406 23.469 1 98.5 375 ALA B C 1
ATOM 6453 O O . ALA B 1 375 ? 2.455 31.188 23.359 1 98.5 375 ALA B O 1
ATOM 6454 N N . CYS B 1 376 ? 0.718 32.094 24.453 1 98.69 376 CYS B N 1
ATOM 6455 C CA . CYS B 1 376 ? 1.574 32.688 25.469 1 98.69 376 CYS B CA 1
ATOM 6456 C C . CYS B 1 376 ? 2.223 31.625 26.344 1 98.69 376 CYS B C 1
ATOM 6458 O O . CYS B 1 376 ? 3.365 31.797 26.781 1 98.69 376 CYS B O 1
ATOM 6460 N N . GLU B 1 377 ? 1.462 30.594 26.625 1 98.44 377 GLU B N 1
ATOM 6461 C CA . GLU B 1 377 ? 2.039 29.5 27.375 1 98.44 377 GLU B CA 1
ATOM 6462 C C . GLU B 1 377 ? 3.248 28.906 26.656 1 98.44 377 GLU B C 1
ATOM 6464 O O . GLU B 1 377 ? 4.312 28.734 27.266 1 98.44 377 GLU B O 1
ATOM 6469 N N . LEU B 1 378 ? 3.062 28.578 25.438 1 98.5 378 LEU B N 1
ATOM 6470 C CA . LEU B 1 378 ? 4.109 27.953 24.641 1 98.5 378 LEU B CA 1
ATOM 6471 C C . LEU B 1 378 ? 5.273 28.906 24.422 1 98.5 378 LEU B C 1
ATOM 6473 O O . LEU B 1 378 ? 6.438 28.516 24.531 1 98.5 378 LEU B O 1
ATOM 6477 N N . ALA B 1 379 ? 4.957 30.172 24.109 1 98.75 379 ALA B N 1
ATOM 6478 C CA . ALA B 1 379 ? 5.988 31.203 23.953 1 98.75 379 ALA B CA 1
ATOM 6479 C C . ALA B 1 379 ? 6.785 31.375 25.234 1 98.75 379 ALA B C 1
ATOM 6481 O O . ALA B 1 379 ? 8.008 31.547 25.203 1 98.75 379 ALA B O 1
ATOM 6482 N N . GLY B 1 380 ? 6.055 31.422 26.312 1 98.75 380 GLY B N 1
ATOM 6483 C CA . GLY B 1 380 ? 6.723 31.547 27.594 1 98.75 380 GLY B CA 1
ATOM 6484 C C . GLY B 1 380 ? 7.695 30.406 27.875 1 98.75 380 GLY B C 1
ATOM 6485 O O . GLY B 1 380 ? 8.797 30.641 28.359 1 98.75 380 GLY B O 1
ATOM 6486 N N . GLY B 1 381 ? 7.227 29.188 27.609 1 98.56 381 GLY B N 1
ATOM 6487 C CA . GLY B 1 381 ? 8.117 28.031 27.719 1 98.56 381 GLY B CA 1
ATOM 6488 C C . GLY B 1 381 ? 9.367 28.156 26.875 1 98.56 381 GLY B C 1
ATOM 6489 O O . GLY B 1 381 ? 10.461 27.781 27.312 1 98.56 381 GLY B O 1
ATOM 6490 N N . LEU B 1 382 ? 9.227 28.688 25.703 1 98.62 382 LEU B N 1
ATOM 649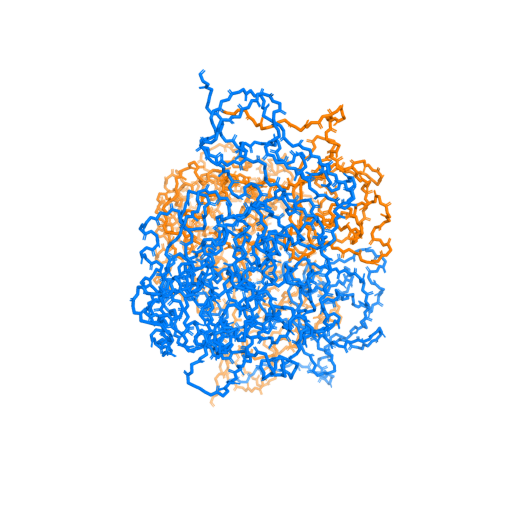1 C CA . LEU B 1 382 ? 10.344 28.844 24.781 1 98.62 382 LEU B CA 1
ATOM 6492 C C . LEU B 1 382 ? 11.305 29.938 25.266 1 98.62 382 LEU B C 1
ATOM 6494 O O . LEU B 1 382 ? 12.523 29.781 25.156 1 98.62 382 LEU B O 1
ATOM 6498 N N . LEU B 1 383 ? 10.797 31.047 25.781 1 98.69 383 LEU B N 1
ATOM 6499 C CA . LEU B 1 383 ? 11.617 32.125 26.344 1 98.69 383 LEU B CA 1
ATOM 6500 C C . LEU B 1 383 ? 12.469 31.578 27.5 1 98.69 383 LEU B C 1
ATOM 6502 O O . LEU B 1 383 ? 13.656 31.906 27.578 1 98.69 383 LEU B O 1
ATOM 6506 N N . GLU B 1 384 ? 11.852 30.797 28.312 1 98.56 384 GLU B N 1
ATOM 6507 C CA . GLU B 1 384 ? 12.578 30.234 29.438 1 98.56 384 GLU B CA 1
ATOM 6508 C C . GLU B 1 384 ? 13.633 29.234 28.969 1 98.56 384 GLU B C 1
ATOM 6510 O O . GLU B 1 384 ? 14.766 29.234 29.469 1 98.56 384 GLU B O 1
ATOM 6515 N N . LEU B 1 385 ? 13.258 28.422 28.016 1 98.19 385 LEU B N 1
ATOM 6516 C CA . LEU B 1 385 ? 14.156 27.406 27.484 1 98.19 385 LEU B CA 1
ATOM 6517 C C . LEU B 1 385 ? 15.391 28.062 26.844 1 98.19 385 LEU B C 1
ATOM 6519 O O . LEU B 1 385 ? 16.484 27.5 26.906 1 98.19 385 LEU B O 1
ATOM 6523 N N . ALA B 1 386 ? 15.211 29.188 26.25 1 97.94 386 ALA B N 1
ATOM 6524 C CA . ALA B 1 386 ? 16.266 29.922 25.562 1 97.94 386 ALA B CA 1
ATOM 6525 C C . ALA B 1 386 ? 17.016 30.828 26.531 1 97.94 386 ALA B C 1
ATOM 6527 O O . ALA B 1 386 ? 17.875 31.609 26.109 1 97.94 386 ALA B O 1
ATOM 6528 N N . ASP B 1 387 ? 16.656 30.859 27.766 1 96.69 387 ASP B N 1
ATOM 6529 C CA . ASP B 1 387 ? 17.266 31.688 28.812 1 96.69 387 ASP B CA 1
ATOM 6530 C C . ASP B 1 387 ? 17.031 33.156 28.531 1 96.69 387 ASP B C 1
ATOM 6532 O O . ASP B 1 387 ? 17.891 34 28.844 1 96.69 387 ASP B O 1
ATOM 6536 N N . ALA B 1 388 ? 16.016 33.438 27.875 1 96.75 388 ALA B N 1
ATOM 6537 C CA . ALA B 1 388 ? 15.648 34.844 27.609 1 96.75 388 ALA B CA 1
ATOM 6538 C C . ALA B 1 388 ? 14.703 35.375 28.672 1 96.75 388 ALA B C 1
ATOM 6540 O O . ALA B 1 388 ? 14.461 36.562 28.75 1 96.75 388 ALA B O 1
ATOM 6541 N N . ALA B 1 389 ? 14.148 34.469 29.484 1 96.81 389 ALA B N 1
ATOM 6542 C CA . ALA B 1 389 ? 13.352 34.781 30.656 1 96.81 389 ALA B CA 1
ATOM 6543 C C . ALA B 1 389 ? 13.672 33.844 31.812 1 96.81 389 ALA B C 1
ATOM 6545 O O . ALA B 1 389 ? 13.953 32.656 31.594 1 96.81 389 ALA B O 1
ATOM 6546 N N . PRO B 1 390 ? 13.539 34.406 33.062 1 96.25 390 PRO B N 1
ATOM 6547 C CA . PRO B 1 390 ? 13.695 33.5 34.188 1 96.25 390 PRO B CA 1
ATOM 6548 C C . PRO B 1 390 ? 12.578 32.469 34.281 1 96.25 390 PRO B C 1
ATOM 6550 O O . PRO B 1 390 ? 11.5 32.656 33.719 1 96.25 390 PRO B O 1
ATOM 6553 N N . ALA B 1 391 ? 12.922 31.406 35.062 1 94.88 391 ALA B N 1
ATOM 6554 C CA . ALA B 1 391 ? 11.953 30.344 35.25 1 94.88 391 ALA B CA 1
ATOM 6555 C C . ALA B 1 391 ? 10.633 30.891 35.812 1 94.88 391 ALA B C 1
ATOM 6557 O O . ALA B 1 391 ? 10.641 31.75 36.688 1 94.88 391 ALA B O 1
ATOM 6558 N N . ARG B 1 392 ? 9.555 30.578 35.188 1 95.69 392 ARG B N 1
ATOM 6559 C CA . ARG B 1 392 ? 8.195 30.875 35.625 1 95.69 392 ARG B CA 1
ATOM 6560 C C . ARG B 1 392 ? 7.805 32.312 35.281 1 95.69 392 ARG B C 1
ATOM 6562 O O . ARG B 1 392 ? 6.738 32.781 35.688 1 95.69 392 ARG B O 1
ATOM 6569 N N . GLU B 1 393 ? 8.602 33 34.531 1 97.69 393 GLU B N 1
ATOM 6570 C CA . GLU B 1 393 ? 8.266 34.375 34.156 1 97.69 393 GLU B CA 1
ATOM 6571 C C . GLU B 1 393 ? 8 34.469 32.656 1 97.69 393 GLU B C 1
ATOM 6573 O O . GLU B 1 393 ? 7.633 35.531 32.156 1 97.69 393 GLU B O 1
ATOM 6578 N N . GLY B 1 394 ? 8.242 33.406 31.969 1 98.31 394 GLY B N 1
ATOM 6579 C CA . GLY B 1 394 ? 8.109 33.375 30.531 1 98.31 394 GLY B CA 1
ATOM 6580 C C . GLY B 1 394 ? 6.723 33.75 30.047 1 98.31 394 GLY B C 1
ATOM 6581 O O . GLY B 1 394 ? 6.578 34.562 29.109 1 98.31 394 GLY B O 1
ATOM 6582 N N . TYR B 1 395 ? 5.719 33.188 30.703 1 98.38 395 TYR B N 1
ATOM 6583 C CA . TYR B 1 395 ? 4.34 33.469 30.312 1 98.38 395 TYR B CA 1
ATOM 6584 C C . TYR B 1 395 ? 4.023 34.969 30.422 1 98.38 395 TYR B C 1
ATOM 6586 O O . TYR B 1 395 ? 3.432 35.531 29.516 1 98.38 395 TYR B O 1
ATOM 6594 N N . ALA B 1 396 ? 4.352 35.5 31.5 1 98.31 396 ALA B N 1
ATOM 6595 C CA . ALA B 1 396 ? 4.074 36.938 31.734 1 98.31 396 ALA B CA 1
ATOM 6596 C C . ALA B 1 396 ? 4.777 37.812 30.688 1 98.31 396 ALA B C 1
ATOM 6598 O O . ALA B 1 396 ? 4.223 38.812 30.234 1 98.31 396 ALA B O 1
ATOM 6599 N N . ARG B 1 397 ? 5.938 37.438 30.422 1 98.38 397 ARG B N 1
ATOM 6600 C CA . ARG B 1 397 ? 6.691 38.188 29.422 1 98.38 397 ARG B CA 1
ATOM 6601 C C . ARG B 1 397 ? 6.043 38.094 28.047 1 98.38 397 ARG B C 1
ATOM 6603 O O . ARG B 1 397 ? 5.922 39.094 27.328 1 98.38 397 ARG B O 1
ATOM 6610 N N . ALA B 1 398 ? 5.676 36.938 27.656 1 98.75 398 ALA B N 1
ATOM 6611 C CA . ALA B 1 398 ? 4.992 36.719 26.391 1 98.75 398 ALA B CA 1
ATOM 6612 C C . ALA B 1 398 ? 3.686 37.531 26.344 1 98.75 398 ALA B C 1
ATOM 6614 O O . ALA B 1 398 ? 3.375 38.156 25.328 1 98.75 398 ALA B O 1
ATOM 6615 N N . ARG B 1 399 ? 2.949 37.438 27.422 1 98.38 399 ARG B N 1
ATOM 6616 C CA . ARG B 1 399 ? 1.675 38.156 27.5 1 98.38 399 ARG B CA 1
ATOM 6617 C C . ARG B 1 399 ? 1.875 39.656 27.375 1 98.38 399 ARG B C 1
ATOM 6619 O O . ARG B 1 399 ? 1.097 40.344 26.703 1 98.38 399 ARG B O 1
ATOM 6626 N N . ALA B 1 400 ? 2.84 40.125 27.969 1 98.44 400 ALA B N 1
ATOM 6627 C CA . ALA B 1 400 ? 3.15 41.562 27.891 1 98.44 400 ALA B CA 1
ATOM 6628 C C . ALA B 1 400 ? 3.488 41.969 26.469 1 98.44 400 ALA B C 1
ATOM 6630 O O . ALA B 1 400 ? 3.09 43.062 26.016 1 98.44 400 ALA B O 1
ATOM 6631 N N . CYS B 1 401 ? 4.25 41.156 25.828 1 98.38 401 CYS B N 1
ATOM 6632 C CA . CYS B 1 401 ? 4.605 41.438 24.438 1 98.38 401 CYS B CA 1
ATOM 6633 C C . CYS B 1 401 ? 3.363 41.5 23.562 1 98.38 401 CYS B C 1
ATOM 6635 O O . CYS B 1 401 ? 3.264 42.344 22.672 1 98.38 401 CYS B O 1
ATOM 6637 N N . LEU B 1 402 ? 2.445 40.594 23.812 1 98.12 402 LEU B N 1
ATOM 6638 C CA . LEU B 1 402 ? 1.197 40.531 23.062 1 98.12 402 LEU B CA 1
ATOM 6639 C C . LEU B 1 402 ? 0.327 41.75 23.359 1 98.12 402 LEU B C 1
ATOM 6641 O O . LEU B 1 402 ? -0.167 42.406 22.438 1 98.12 402 LEU B O 1
ATOM 6645 N N . GLU B 1 403 ? 0.205 42.125 24.594 1 97.38 403 GLU B N 1
ATOM 6646 C CA . GLU B 1 403 ? -0.713 43.188 25.047 1 97.38 403 GLU B CA 1
ATOM 6647 C C . GLU B 1 403 ? -0.183 44.562 24.688 1 97.38 403 GLU B C 1
ATOM 6649 O O . GLU B 1 403 ? -0.962 45.5 24.469 1 97.38 403 GLU B O 1
ATOM 6654 N N . SER B 1 404 ? 1.087 44.688 24.578 1 97.88 404 SER B N 1
ATOM 6655 C CA . SER B 1 404 ? 1.701 46 24.281 1 97.88 404 SER B CA 1
ATOM 6656 C C . SER B 1 404 ? 1.625 46.312 22.797 1 97.88 404 SER B C 1
ATOM 6658 O O . SER B 1 404 ? 1.904 47.438 22.375 1 97.88 404 SER B O 1
ATOM 6660 N N . GLY B 1 405 ? 1.368 45.281 21.969 1 97.88 405 GLY B N 1
ATOM 6661 C CA . GLY B 1 405 ? 1.293 45.5 20.547 1 97.88 405 GLY B CA 1
ATOM 6662 C C . GLY B 1 405 ? 2.6 45.219 19.828 1 97.88 405 GLY B C 1
ATOM 6663 O O . GLY B 1 405 ? 2.654 45.219 18.594 1 97.88 405 GLY B O 1
ATOM 6664 N N . ARG B 1 406 ? 3.584 44.938 20.578 1 98.44 406 ARG B N 1
ATOM 6665 C CA . ARG B 1 406 ? 4.887 44.688 19.969 1 98.44 406 ARG B CA 1
ATOM 6666 C C . ARG B 1 406 ? 4.832 43.438 19.078 1 98.44 406 ARG B C 1
ATOM 6668 O O . ARG B 1 406 ? 5.469 43.406 18.016 1 98.44 406 ARG B O 1
ATOM 6675 N N . ALA B 1 407 ? 4.125 42.438 19.516 1 98.75 407 ALA B N 1
ATOM 6676 C CA . ALA B 1 407 ? 3.977 41.25 18.703 1 98.75 407 ALA B CA 1
ATOM 6677 C C . ALA B 1 407 ? 3.275 41.562 17.375 1 98.75 407 ALA B C 1
ATOM 6679 O O . ALA B 1 407 ? 3.668 41.031 16.328 1 98.75 407 ALA B O 1
ATOM 6680 N N . TRP B 1 408 ? 2.238 42.344 17.422 1 98.69 408 TRP B N 1
ATOM 6681 C CA . TRP B 1 408 ? 1.497 42.719 16.234 1 98.69 408 TRP B CA 1
ATOM 6682 C C . TRP B 1 408 ? 2.385 43.5 15.266 1 98.69 408 TRP B C 1
ATOM 6684 O O . TRP B 1 408 ? 2.393 43.25 14.062 1 98.69 408 TRP B O 1
ATOM 6694 N N . ALA B 1 409 ? 3.088 44.469 15.781 1 98.69 409 ALA B N 1
ATOM 6695 C CA . ALA B 1 409 ? 3.996 45.25 14.953 1 98.69 409 ALA B CA 1
ATOM 6696 C C . ALA B 1 409 ? 5.031 44.375 14.266 1 98.69 409 ALA B C 1
ATOM 6698 O O . ALA B 1 409 ? 5.324 44.562 13.086 1 98.69 409 ALA B O 1
ATOM 6699 N N . LYS B 1 410 ? 5.57 43.5 15.031 1 98.75 410 LYS B N 1
ATOM 6700 C CA . LYS B 1 410 ? 6.574 42.594 14.477 1 98.75 410 LYS B CA 1
ATOM 6701 C C . LYS B 1 410 ? 5.965 41.688 13.406 1 98.75 410 LYS B C 1
ATOM 6703 O O . LYS B 1 410 ? 6.594 41.438 12.375 1 98.75 410 LYS B O 1
ATOM 6708 N N . PHE B 1 411 ? 4.773 41.156 13.641 1 98.69 411 PHE B N 1
ATOM 6709 C CA . PHE B 1 411 ? 4.098 40.312 12.664 1 98.69 411 PHE B CA 1
ATOM 6710 C C . PHE B 1 411 ? 3.936 41.062 11.336 1 98.69 411 PHE B C 1
ATOM 6712 O O . PHE B 1 411 ? 4.184 40.469 10.273 1 98.69 411 PHE B O 1
ATOM 6719 N N . GLN B 1 412 ? 3.514 42.281 11.398 1 98.69 412 GLN B N 1
ATOM 6720 C CA . GLN B 1 412 ? 3.354 43.094 10.188 1 98.69 412 GLN B CA 1
ATOM 6721 C C . GLN B 1 412 ? 4.672 43.219 9.43 1 98.69 412 GLN B C 1
ATOM 6723 O O . GLN B 1 412 ? 4.699 43.094 8.203 1 98.69 412 GLN B O 1
ATOM 6728 N N . ARG B 1 413 ? 5.699 43.406 10.148 1 98.69 413 ARG B N 1
ATOM 6729 C CA . ARG B 1 413 ? 7.012 43.562 9.531 1 98.69 413 ARG B CA 1
ATOM 6730 C C . ARG B 1 413 ? 7.453 42.25 8.883 1 98.69 413 ARG B C 1
ATOM 6732 O O . ARG B 1 413 ? 8.039 42.25 7.797 1 98.69 413 ARG B O 1
ATOM 6739 N N . ILE B 1 414 ? 7.215 41.156 9.562 1 98.56 414 ILE B N 1
ATOM 6740 C CA . ILE B 1 414 ? 7.551 39.844 9.016 1 98.56 414 ILE B CA 1
ATOM 6741 C C . ILE B 1 414 ? 6.773 39.625 7.723 1 98.56 414 ILE B C 1
ATOM 6743 O O . ILE B 1 414 ? 7.34 39.188 6.711 1 98.56 414 ILE B O 1
ATOM 6747 N N . CYS B 1 415 ? 5.461 39.875 7.746 1 98.62 415 CYS B N 1
ATOM 6748 C CA . CYS B 1 415 ? 4.629 39.719 6.562 1 98.62 415 CYS B CA 1
ATOM 6749 C C . CYS B 1 415 ? 5.148 40.562 5.406 1 98.62 415 CYS B C 1
ATOM 6751 O O . CYS B 1 415 ? 5.227 40.094 4.27 1 98.62 415 CYS B O 1
ATOM 6753 N N . GLU B 1 416 ? 5.492 41.781 5.723 1 98.25 416 GLU B N 1
ATOM 6754 C CA . GLU B 1 416 ? 6.016 42.688 4.695 1 98.25 416 GLU B CA 1
ATOM 6755 C C . GLU B 1 416 ? 7.328 42.156 4.121 1 98.25 416 GLU B C 1
ATOM 6757 O O . GLU B 1 416 ? 7.559 42.25 2.912 1 98.25 416 GLU B O 1
ATOM 6762 N N . ALA B 1 417 ? 8.141 41.688 4.984 1 98.25 417 ALA B N 1
ATOM 6763 C CA . ALA B 1 417 ? 9.438 41.156 4.559 1 98.25 417 ALA B CA 1
ATOM 6764 C C . ALA B 1 417 ? 9.258 39.906 3.703 1 98.25 417 ALA B C 1
ATOM 6766 O O . ALA B 1 417 ? 10.086 39.625 2.838 1 98.25 417 ALA B O 1
ATOM 6767 N N . GLN B 1 418 ? 8.219 39.156 3.959 1 98.19 418 GLN B N 1
ATOM 6768 C CA . GLN B 1 418 ? 7.965 37.938 3.213 1 98.19 418 GLN B CA 1
ATOM 6769 C C . GLN B 1 418 ? 7.277 38.219 1.884 1 98.19 418 GLN B C 1
ATOM 6771 O O . GLN B 1 418 ? 7 37.312 1.106 1 98.19 418 GLN B O 1
ATOM 6776 N N . GLY B 1 419 ? 6.93 39.469 1.593 1 97.19 419 GLY B N 1
ATOM 6777 C CA . GLY B 1 419 ? 6.363 39.781 0.296 1 97.19 419 GLY B CA 1
ATOM 6778 C C . GLY B 1 419 ? 5.074 40.594 0.396 1 97.19 419 GLY B C 1
ATOM 6779 O O . GLY B 1 419 ? 4.41 40.844 -0.613 1 97.19 419 GLY B O 1
ATOM 6780 N N . GLY B 1 420 ? 4.637 40.906 1.59 1 97.75 420 GLY B N 1
ATOM 6781 C CA . GLY B 1 420 ? 3.467 41.75 1.741 1 97.75 420 GLY B CA 1
ATOM 6782 C C . GLY B 1 420 ? 2.35 41.094 2.529 1 97.75 420 GLY B C 1
ATOM 6783 O O . GLY B 1 420 ? 2.094 39.906 2.369 1 97.75 420 GLY B O 1
ATOM 6784 N N . MET B 1 421 ? 1.727 41.844 3.35 1 97.56 421 MET B N 1
ATOM 6785 C CA . MET B 1 421 ? 0.601 41.344 4.137 1 97.56 421 MET B CA 1
ATOM 6786 C C . MET B 1 421 ? -0.692 41.375 3.328 1 97.56 421 MET B C 1
ATOM 6788 O O . MET B 1 421 ? -0.878 42.281 2.504 1 97.56 421 MET B O 1
ATOM 6792 N N . ARG B 1 422 ? -1.556 40.469 3.607 1 96.44 422 ARG B N 1
ATOM 6793 C CA . ARG B 1 422 ? -2.846 40.312 2.938 1 96.44 422 ARG B CA 1
ATOM 6794 C C . ARG B 1 422 ? -3.975 40.156 3.949 1 96.44 422 ARG B C 1
ATOM 6796 O O . ARG B 1 422 ? -3.727 39.844 5.117 1 96.44 422 ARG B O 1
ATOM 6803 N N . ALA B 1 423 ? -5.172 40.469 3.475 1 96.81 423 ALA B N 1
ATOM 6804 C CA . ALA B 1 423 ? -6.355 40.188 4.285 1 96.81 423 ALA B CA 1
ATOM 6805 C C . ALA B 1 423 ? -6.949 38.812 3.949 1 96.81 423 ALA B C 1
ATOM 6807 O O . ALA B 1 423 ? -6.98 38.438 2.783 1 96.81 423 ALA B O 1
ATOM 6808 N N . PRO B 1 424 ? -7.375 38.125 5.004 1 97.62 424 PRO B N 1
ATOM 6809 C CA . PRO B 1 424 ? -7.969 36.812 4.727 1 97.62 424 PRO B CA 1
ATOM 6810 C C . PRO B 1 424 ? -9.234 36.906 3.873 1 97.62 424 PRO B C 1
ATOM 6812 O O . PRO B 1 424 ? -10.055 37.812 4.074 1 97.62 424 PRO B O 1
ATOM 6815 N N . PRO B 1 425 ? -9.398 35.938 2.965 1 97.19 425 PRO B N 1
ATOM 6816 C CA . PRO B 1 425 ? -10.625 35.906 2.16 1 97.19 425 PRO B CA 1
ATOM 6817 C C . PRO B 1 425 ? -11.836 35.406 2.938 1 97.19 425 PRO B C 1
ATOM 6819 O O . PRO B 1 425 ? -11.68 34.781 4.004 1 97.19 425 PRO B O 1
ATOM 6822 N N . VAL B 1 426 ? -13.016 35.719 2.383 1 96.12 426 VAL B N 1
ATOM 6823 C CA . VAL B 1 426 ? -14.273 35.281 2.975 1 96.12 426 VAL B CA 1
ATOM 6824 C C . VAL B 1 426 ? -15 34.344 2.01 1 96.12 426 VAL B C 1
ATOM 6826 O O . VAL B 1 426 ? -15.039 34.594 0.803 1 96.12 426 VAL B O 1
ATOM 6829 N N . ALA B 1 427 ? -15.508 33.312 2.605 1 96.5 427 ALA B N 1
ATOM 6830 C CA . ALA B 1 427 ? -16.172 32.312 1.769 1 96.5 427 ALA B CA 1
ATOM 6831 C C . ALA B 1 427 ? -17.453 32.875 1.16 1 96.5 427 ALA B C 1
ATOM 6833 O O . ALA B 1 427 ? -18.188 33.625 1.817 1 96.5 427 ALA B O 1
ATOM 6834 N N . ARG B 1 428 ? -17.797 32.438 -0.047 1 94.75 428 ARG B N 1
ATOM 6835 C CA . ARG B 1 428 ? -18.984 32.906 -0.769 1 94.75 428 ARG B CA 1
ATOM 6836 C C . ARG B 1 428 ? -20.25 32.25 -0.214 1 94.75 428 ARG B C 1
ATOM 6838 O O . ARG B 1 428 ? -21.312 32.875 -0.247 1 94.75 428 ARG B O 1
ATOM 6845 N N . PHE B 1 429 ? -20.125 31.078 0.227 1 94.62 429 PHE B N 1
ATOM 6846 C CA . PHE B 1 429 ? -21.281 30.344 0.721 1 94.62 429 PHE B CA 1
ATOM 6847 C C . PHE B 1 429 ? -21.062 29.891 2.158 1 94.62 429 PHE B C 1
ATOM 6849 O O . PHE B 1 429 ? -19.953 29.469 2.523 1 94.62 429 PHE B O 1
ATOM 6856 N N . GLN B 1 430 ? -22.125 29.984 2.98 1 96.38 430 GLN B N 1
ATOM 6857 C CA . GLN B 1 430 ? -22.094 29.578 4.383 1 96.38 430 GLN B CA 1
ATOM 6858 C C . GLN B 1 430 ? -23.391 28.891 4.789 1 96.38 430 GLN B C 1
ATOM 6860 O O . GLN B 1 430 ? -24.469 29.203 4.266 1 96.38 430 GLN B O 1
ATOM 6865 N N . GLN B 1 431 ? -23.266 27.953 5.684 1 95.38 431 GLN B N 1
ATOM 6866 C CA . GLN B 1 431 ? -24.422 27.25 6.207 1 95.38 431 GLN B CA 1
ATOM 6867 C C . GLN B 1 431 ? -24.234 26.875 7.672 1 95.38 431 GLN B C 1
ATOM 6869 O O . GLN B 1 431 ? -23.188 26.359 8.055 1 95.38 431 GLN B O 1
ATOM 6874 N N . ASP B 1 432 ? -25.266 27.078 8.461 1 95.69 432 ASP B N 1
ATOM 6875 C CA . ASP B 1 432 ? -25.172 26.812 9.891 1 95.69 432 ASP B CA 1
ATOM 6876 C C . ASP B 1 432 ? -25.609 25.375 10.203 1 95.69 432 ASP B C 1
ATOM 6878 O O . ASP B 1 432 ? -26.531 24.859 9.586 1 95.69 432 ASP B O 1
ATOM 6882 N N . MET B 1 433 ? -24.891 24.797 11.07 1 94.94 433 MET B N 1
ATOM 6883 C CA . MET B 1 433 ? -25.391 23.641 11.805 1 94.94 433 MET B CA 1
ATOM 6884 C C . MET B 1 433 ? -25.984 24.047 13.141 1 94.94 433 MET B C 1
ATOM 6886 O O . MET B 1 433 ? -25.328 24.734 13.938 1 94.94 433 MET B O 1
ATOM 6890 N N . ILE B 1 434 ? -27.203 23.609 13.398 1 94.94 434 ILE B N 1
ATOM 6891 C CA . ILE B 1 434 ? -27.906 24.125 14.578 1 94.94 434 ILE B CA 1
ATOM 6892 C C . ILE B 1 434 ? -28.172 22.984 15.555 1 94.94 434 ILE B C 1
ATOM 6894 O O . ILE B 1 434 ? -28.156 21.812 15.172 1 94.94 434 ILE B O 1
ATOM 6898 N N . ALA B 1 435 ? -28.422 23.359 16.859 1 94.5 435 ALA B N 1
ATOM 6899 C CA . ALA B 1 435 ? -28.734 22.391 17.891 1 94.5 435 ALA B CA 1
ATOM 6900 C C . ALA B 1 435 ? -30.125 21.828 17.719 1 94.5 435 ALA B C 1
ATOM 6902 O O . ALA B 1 435 ? -31.109 22.578 17.609 1 94.5 435 ALA B O 1
ATOM 6903 N N . PRO B 1 436 ? -30.172 20.547 17.719 1 91.56 436 PRO B N 1
ATOM 6904 C CA . PRO B 1 436 ? -31.5 19.938 17.531 1 91.56 436 PRO B CA 1
ATOM 6905 C C . PRO B 1 436 ? -32.406 20.078 18.766 1 91.56 436 PRO B C 1
ATOM 6907 O O . PRO B 1 436 ? -33.625 19.984 18.656 1 91.56 436 PRO B O 1
ATOM 6910 N N . TYR B 1 437 ? -31.875 20.25 19.938 1 93 437 TYR B N 1
ATOM 6911 C CA . TYR B 1 437 ? -32.562 20.438 21.188 1 93 437 TYR B CA 1
ATOM 6912 C C . TYR B 1 437 ? -31.703 21.172 22.203 1 93 437 TYR B C 1
ATOM 6914 O O . TYR B 1 437 ? -30.5 21.344 21.969 1 93 437 TYR B O 1
ATOM 6922 N N . SER B 1 438 ? -32.344 21.625 23.25 1 94.81 438 SER B N 1
ATOM 6923 C CA . SER B 1 438 ? -31.609 22.375 24.266 1 94.81 438 SER B CA 1
ATOM 6924 C C . SER B 1 438 ? -30.859 21.438 25.203 1 94.81 438 SER B C 1
ATOM 6926 O O . SER B 1 438 ? -31.344 20.344 25.516 1 94.81 438 SER B O 1
ATOM 6928 N N . GLY B 1 439 ? -29.672 21.875 25.641 1 95.62 439 GLY B N 1
ATOM 6929 C CA . GLY B 1 439 ? -28.875 21.078 26.578 1 95.62 439 GLY B CA 1
ATOM 6930 C C . GLY B 1 439 ? -27.469 21.609 26.75 1 95.62 439 GLY B C 1
ATOM 6931 O O . GLY B 1 439 ? -27.172 22.75 26.391 1 95.62 439 GLY B O 1
ATOM 6932 N N . ARG B 1 440 ? -26.688 20.781 27.438 1 96.56 440 ARG B N 1
ATOM 6933 C CA . ARG B 1 440 ? -25.281 21.125 27.672 1 96.56 440 ARG B CA 1
ATOM 6934 C C . ARG B 1 440 ? -24.375 20.391 26.703 1 96.56 440 ARG B C 1
ATOM 6936 O O . ARG B 1 440 ? -24.516 19.188 26.484 1 96.56 440 ARG B O 1
ATOM 6943 N N . LEU B 1 441 ? -23.484 21.203 26.156 1 95.81 441 LEU B N 1
ATOM 6944 C CA . LEU B 1 441 ? -22.5 20.594 25.266 1 95.81 441 LEU B CA 1
ATOM 6945 C C . LEU B 1 441 ? -21.469 19.797 26.047 1 95.81 441 LEU B C 1
ATOM 6947 O O . LEU B 1 441 ? -20.656 20.375 26.781 1 95.81 441 LEU B O 1
ATOM 6951 N N . VAL B 1 442 ? -21.344 18.438 25.828 1 95.06 442 VAL B N 1
ATOM 6952 C CA . VAL B 1 442 ? -20.531 17.609 26.703 1 95.06 442 VAL B CA 1
ATOM 6953 C C . VAL B 1 442 ? -19.344 17.031 25.922 1 95.06 442 VAL B C 1
ATOM 6955 O O . VAL B 1 442 ? -18.375 16.578 26.516 1 95.06 442 VAL B O 1
ATOM 6958 N N . SER B 1 443 ? -19.438 17.141 24.625 1 94.88 443 SER B N 1
ATOM 6959 C CA . SER B 1 443 ? -18.328 16.625 23.844 1 94.88 443 SER B CA 1
ATOM 6960 C C . SER B 1 443 ? -18.281 17.25 22.453 1 94.88 443 SER B C 1
ATOM 6962 O O . SER B 1 443 ? -19.312 17.688 21.938 1 94.88 443 SER B O 1
ATOM 6964 N N . ILE B 1 444 ? -17.156 17.344 21.891 1 94.62 444 ILE B N 1
ATOM 6965 C CA . ILE B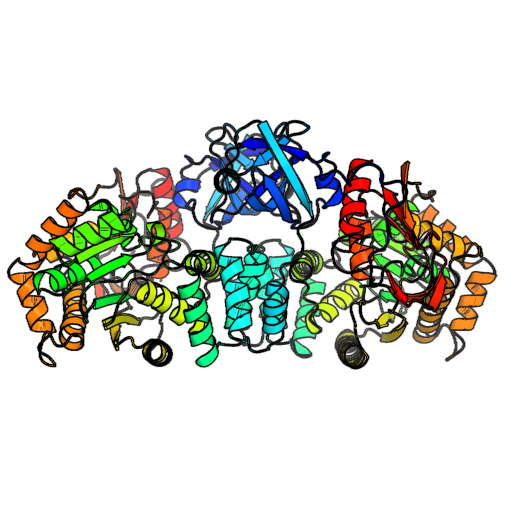 1 444 ? -16.922 17.781 20.516 1 94.62 444 ILE B CA 1
ATOM 6966 C C . ILE B 1 444 ? -15.961 16.812 19.828 1 94.62 444 ILE B C 1
ATOM 6968 O O . ILE B 1 444 ? -14.883 16.516 20.344 1 94.62 444 ILE B O 1
ATOM 6972 N N . ASP B 1 445 ? -16.375 16.359 18.688 1 94 445 ASP B N 1
ATOM 6973 C CA . ASP B 1 445 ? -15.539 15.461 17.891 1 94 445 ASP B CA 1
ATOM 6974 C C . ASP B 1 445 ? -14.617 16.25 16.969 1 94 445 ASP B C 1
ATOM 6976 O O . ASP B 1 445 ? -14.992 16.562 15.836 1 94 445 ASP B O 1
ATOM 6980 N N . ASN B 1 446 ? -13.32 16.375 17.375 1 93.06 446 ASN B N 1
ATOM 6981 C CA . ASN B 1 446 ? -12.344 17.141 16.609 1 93.06 446 ASN B CA 1
ATOM 6982 C C . ASN B 1 446 ? -12.094 16.531 15.242 1 93.06 446 ASN B C 1
ATOM 6984 O O . ASN B 1 446 ? -11.875 17.25 14.258 1 93.06 446 ASN B O 1
ATOM 6988 N N . ARG B 1 447 ? -12.117 15.273 15.148 1 90.69 447 ARG B N 1
ATOM 6989 C CA . ARG B 1 447 ? -11.805 14.57 13.906 1 90.69 447 ARG B CA 1
ATOM 6990 C C . ARG B 1 447 ? -12.891 14.797 12.859 1 90.69 447 ARG B C 1
ATOM 6992 O O . ARG B 1 447 ? -12.586 15.07 11.695 1 90.69 447 ARG B O 1
ATOM 6999 N N . LYS B 1 448 ? -14.094 14.594 13.312 1 91.5 448 LYS B N 1
ATOM 7000 C CA . LYS B 1 448 ? -15.195 14.805 12.383 1 91.5 448 LYS B CA 1
ATOM 7001 C C . LYS B 1 448 ? -15.281 16.266 11.945 1 91.5 448 LYS B C 1
ATOM 7003 O O . LYS B 1 448 ? -15.578 16.547 10.781 1 91.5 448 LYS B O 1
ATOM 7008 N N . LEU B 1 449 ? -15.031 17.156 12.828 1 94.06 449 LEU B N 1
ATOM 7009 C CA . LEU B 1 449 ? -15.016 18.578 12.5 1 94.06 449 LEU B CA 1
ATOM 7010 C C . LEU B 1 449 ? -13.953 18.875 11.453 1 94.06 449 LEU B C 1
ATOM 7012 O O . LEU B 1 449 ? -14.203 19.641 10.508 1 94.06 449 LEU B O 1
ATOM 7016 N N . ALA B 1 450 ? -12.773 18.328 11.641 1 92.94 450 ALA B N 1
ATOM 7017 C CA . ALA B 1 450 ? -11.68 18.516 10.688 1 92.94 450 ALA B CA 1
ATOM 7018 C C . ALA B 1 450 ? -12.055 17.984 9.305 1 92.94 450 ALA B C 1
ATOM 7020 O O . ALA B 1 450 ? -11.742 18.625 8.297 1 92.94 450 ALA B O 1
ATOM 7021 N N . THR B 1 451 ? -12.719 16.906 9.312 1 90.25 451 THR B N 1
ATOM 7022 C CA . THR B 1 451 ? -13.125 16.297 8.047 1 90.25 451 THR B CA 1
ATOM 7023 C C . THR B 1 451 ? -14.148 17.188 7.336 1 90.25 451 THR B C 1
ATOM 7025 O O . THR B 1 451 ? -14.102 17.344 6.117 1 90.25 451 THR B O 1
ATOM 7028 N N . VAL B 1 452 ? -15.07 17.75 8.062 1 93.12 452 VAL B N 1
ATOM 7029 C CA . VAL B 1 452 ? -16.078 18.641 7.484 1 93.12 452 VAL B CA 1
ATOM 7030 C C . VAL B 1 452 ? -15.383 19.828 6.836 1 93.12 452 VAL B C 1
ATOM 7032 O O . VAL B 1 452 ? -15.742 20.234 5.727 1 93.12 452 VAL B O 1
ATOM 7035 N N . ALA B 1 453 ? -14.438 20.359 7.52 1 95.44 453 ALA B N 1
ATOM 7036 C CA . ALA B 1 453 ? -13.703 21.5 6.984 1 95.44 453 ALA B CA 1
ATOM 7037 C C . ALA B 1 453 ? -12.977 21.141 5.691 1 95.44 453 ALA B C 1
ATOM 7039 O O . ALA B 1 453 ? -12.984 21.906 4.73 1 95.44 453 ALA B O 1
ATOM 7040 N N . LYS B 1 454 ? -12.398 20.031 5.664 1 91.19 454 LYS B N 1
ATOM 7041 C CA . LYS B 1 454 ? -11.695 19.562 4.477 1 91.19 454 LYS B CA 1
ATOM 7042 C C . LYS B 1 454 ? -12.664 19.359 3.309 1 91.19 454 LYS B C 1
ATOM 7044 O O . LYS B 1 454 ? -12.375 19.766 2.182 1 91.19 454 LYS B O 1
ATOM 7049 N N . LEU B 1 455 ? -13.75 18.719 3.617 1 88.94 455 LEU B N 1
ATOM 7050 C CA . LEU B 1 455 ? -14.727 18.422 2.574 1 88.94 455 LEU B CA 1
ATOM 7051 C C . LEU B 1 455 ? -15.383 19.703 2.062 1 88.94 455 LEU B C 1
ATOM 7053 O O . LEU B 1 455 ? -15.953 19.719 0.97 1 88.94 455 LEU B O 1
ATOM 7057 N N . ALA B 1 456 ? -15.266 20.719 2.867 1 93.44 456 ALA B N 1
ATOM 7058 C CA . ALA B 1 456 ? -15.773 22.016 2.439 1 93.44 456 ALA B CA 1
ATOM 7059 C C . ALA B 1 456 ? -14.836 22.672 1.436 1 93.44 456 ALA B C 1
ATOM 7061 O O . ALA B 1 456 ? -15.203 23.641 0.77 1 93.44 456 ALA B O 1
ATOM 7062 N N . GLY B 1 457 ? -13.617 22.141 1.381 1 90.56 457 GLY B N 1
ATOM 7063 C CA . GLY B 1 457 ? -12.695 22.609 0.365 1 90.56 457 GLY B CA 1
ATOM 7064 C C . GLY B 1 457 ? -11.352 23.031 0.93 1 90.56 457 GLY B C 1
ATOM 7065 O O . GLY B 1 457 ? -10.414 23.312 0.178 1 90.56 457 GLY B O 1
ATOM 7066 N N . ALA B 1 458 ? -11.25 23.094 2.236 1 92.44 458 ALA B N 1
ATOM 7067 C CA . ALA B 1 458 ? -9.977 23.453 2.867 1 92.44 458 ALA B CA 1
ATOM 7068 C C . ALA B 1 458 ? -8.953 22.328 2.699 1 92.44 458 ALA B C 1
ATOM 7070 O O . ALA B 1 458 ? -9.305 21.156 2.697 1 92.44 458 ALA B O 1
ATOM 7071 N N . PRO B 1 459 ? -7.617 22.625 2.5 1 91.06 459 PRO B N 1
ATOM 7072 C CA . PRO B 1 459 ? -7.035 23.969 2.559 1 91.06 459 PRO B CA 1
ATOM 7073 C C . PRO B 1 459 ? -6.93 24.625 1.184 1 91.06 459 PRO B C 1
ATOM 7075 O O . PRO B 1 459 ? -6.531 25.781 1.081 1 91.06 459 PRO B O 1
ATOM 7078 N N . MET B 1 460 ? -7.262 23.906 0.13 1 87.12 460 MET B N 1
ATOM 7079 C CA . MET B 1 460 ? -7.059 24.422 -1.218 1 87.12 460 MET B CA 1
ATOM 7080 C C . MET B 1 460 ? -7.883 25.688 -1.445 1 87.12 460 MET B C 1
ATOM 7082 O O . MET B 1 460 ? -7.375 26.688 -1.97 1 87.12 460 MET B O 1
ATOM 7086 N N . ALA B 1 461 ? -9.164 25.531 -1.15 1 91.62 461 ALA B N 1
ATOM 7087 C CA . ALA B 1 461 ? -9.945 26.766 -1.064 1 91.62 461 ALA B CA 1
ATOM 7088 C C . ALA B 1 461 ? -9.656 27.516 0.235 1 91.62 461 ALA B C 1
ATOM 7090 O O . ALA B 1 461 ? -10.156 27.141 1.298 1 91.62 461 ALA B O 1
ATOM 7091 N N . LYS B 1 462 ? -9.055 28.531 0.118 1 95.31 462 LYS B N 1
ATOM 7092 C CA . LYS B 1 462 ? -8.492 29.219 1.282 1 95.31 462 LYS B CA 1
ATOM 7093 C C . LYS B 1 462 ? -9.586 29.734 2.209 1 95.31 462 LYS B C 1
ATOM 7095 O O . LYS B 1 462 ? -9.398 29.797 3.424 1 95.31 462 LYS B O 1
ATOM 7100 N N . ALA B 1 463 ? -10.703 30.031 1.633 1 96.94 463 ALA B N 1
ATOM 7101 C CA . ALA B 1 463 ? -11.766 30.641 2.43 1 96.94 463 ALA B CA 1
ATOM 7102 C C . ALA B 1 463 ? -12.656 29.562 3.055 1 96.94 463 ALA B C 1
ATOM 7104 O O . ALA B 1 463 ? -13.508 29.875 3.891 1 96.94 463 ALA B O 1
ATOM 7105 N N . ALA B 1 464 ? -12.453 28.344 2.701 1 96.19 464 ALA B N 1
ATOM 7106 C CA . ALA B 1 464 ? -13.305 27.25 3.166 1 96.19 464 ALA B CA 1
ATOM 7107 C C . ALA B 1 464 ? -12.898 26.797 4.566 1 96.19 464 ALA B C 1
ATOM 7109 O O . ALA B 1 464 ? -11.758 27.016 4.988 1 96.19 464 ALA B O 1
ATOM 7110 N N . GLY B 1 465 ? -13.891 26.203 5.293 1 97.38 465 GLY B N 1
ATOM 7111 C CA . GLY B 1 465 ? -13.641 25.703 6.633 1 97.38 465 GLY B CA 1
ATOM 7112 C C . GLY B 1 465 ? -14.883 25.656 7.504 1 97.38 465 GLY B C 1
ATOM 7113 O O . GLY B 1 465 ? -15.992 25.5 7 1 97.38 465 GLY B O 1
ATOM 7114 N N . VAL B 1 466 ? -14.633 25.688 8.828 1 98.06 466 VAL B N 1
ATOM 7115 C CA . VAL B 1 466 ? -15.719 25.656 9.805 1 98.06 466 VAL B CA 1
ATOM 7116 C C . VAL B 1 466 ? -15.445 26.688 10.906 1 98.06 466 VAL B C 1
ATOM 7118 O O . VAL B 1 466 ? -14.328 26.766 11.43 1 98.06 466 VAL B O 1
ATOM 7121 N N . ALA B 1 467 ? -16.453 27.484 11.188 1 98.06 467 ALA B N 1
ATOM 7122 C CA . ALA B 1 467 ? -16.375 28.422 12.305 1 98.06 467 ALA B CA 1
ATOM 7123 C C . ALA B 1 467 ? -17.219 27.938 13.484 1 98.06 467 ALA B C 1
ATOM 7125 O O . ALA B 1 467 ? -18.422 27.75 13.359 1 98.06 467 ALA B O 1
ATOM 7126 N N . LEU B 1 468 ? -16.562 27.781 14.617 1 97.06 468 LEU B N 1
ATOM 7127 C CA . LEU B 1 468 ? -17.266 27.328 15.812 1 97.06 468 LEU B CA 1
ATOM 7128 C C . LEU B 1 468 ? -18.062 28.469 16.453 1 97.06 468 LEU B C 1
ATOM 7130 O O . LEU B 1 468 ? -17.578 29.594 16.5 1 97.06 468 LEU B O 1
ATOM 7134 N N . GLN B 1 469 ? -19.234 28.078 16.953 1 95.5 469 GLN B N 1
ATOM 7135 C CA . GLN B 1 469 ? -20.094 29.062 17.609 1 95.5 469 GLN B CA 1
ATOM 7136 C C . GLN B 1 469 ? -20.422 28.656 19.031 1 95.5 469 GLN B C 1
ATOM 7138 O O . GLN B 1 469 ? -21.25 29.281 19.703 1 95.5 469 GLN B O 1
ATOM 7143 N N . CYS B 1 470 ? -19.828 27.578 19.453 1 94 470 CYS B N 1
ATOM 7144 C CA . CYS B 1 470 ? -20.062 27.078 20.797 1 94 470 CYS B CA 1
ATOM 7145 C C . CYS B 1 470 ? -18.781 26.547 21.422 1 94 470 CYS B C 1
ATOM 7147 O O . CYS B 1 470 ? -17.75 26.453 20.766 1 94 470 CYS B O 1
ATOM 7149 N N . ARG B 1 471 ? -18.859 26.297 22.766 1 94.25 471 ARG B N 1
ATOM 7150 C CA . ARG B 1 471 ? -17.75 25.766 23.547 1 94.25 471 ARG B CA 1
ATOM 7151 C C . ARG B 1 471 ? -18.203 24.594 24.422 1 94.25 471 ARG B C 1
ATOM 7153 O O . ARG B 1 471 ? -19.375 24.5 24.766 1 94.25 471 ARG B O 1
ATOM 7160 N N . LEU B 1 472 ? -17.234 23.844 24.719 1 94.06 472 LEU B N 1
ATOM 7161 C CA . LEU B 1 472 ? -17.516 22.734 25.625 1 94.06 472 LEU B CA 1
ATOM 7162 C C . LEU B 1 472 ? -18.109 23.219 26.938 1 94.06 472 LEU B C 1
ATOM 7164 O O . LEU B 1 472 ? -17.656 24.219 27.484 1 94.06 472 LEU B O 1
ATOM 7168 N N . ASN B 1 473 ? -19.109 22.547 27.469 1 94.44 473 ASN B N 1
ATOM 7169 C CA . ASN B 1 473 ? -19.781 22.781 28.75 1 94.44 473 ASN B CA 1
ATOM 7170 C C . ASN B 1 473 ? -20.734 23.969 28.672 1 94.44 473 ASN B C 1
ATOM 7172 O O . ASN B 1 473 ? -21.344 24.344 29.672 1 94.44 473 ASN B O 1
ATOM 7176 N N . GLN B 1 474 ? -20.891 24.531 27.578 1 95 474 GLN B N 1
ATOM 7177 C CA . GLN B 1 474 ? -21.828 25.625 27.375 1 95 474 GLN B CA 1
ATOM 7178 C C . GLN B 1 474 ? -23.25 25.109 27.234 1 95 474 GLN B C 1
ATOM 7180 O O . GLN B 1 474 ? -23.484 24.047 26.641 1 95 474 GLN B O 1
ATOM 7185 N N . MET B 1 475 ? -24.172 25.875 27.75 1 96.38 475 MET B N 1
ATOM 7186 C CA . MET B 1 475 ? -25.594 25.609 27.484 1 96.38 475 MET B CA 1
ATOM 7187 C C . MET B 1 475 ? -26 26.156 26.125 1 96.38 475 MET B C 1
ATOM 7189 O O . MET B 1 475 ? -25.641 27.281 25.766 1 96.38 475 MET B O 1
ATOM 7193 N N . VAL B 1 476 ? -26.688 25.219 25.406 1 95.31 476 VAL B N 1
ATOM 7194 C CA . VAL B 1 476 ? -27.156 25.641 24.094 1 95.31 476 VAL B CA 1
ATOM 7195 C C . VAL B 1 476 ? -28.672 25.453 23.984 1 95.31 476 VAL B C 1
ATOM 7197 O O . VAL B 1 476 ? -29.219 24.5 24.531 1 95.31 476 VAL B O 1
ATOM 7200 N N . ASP B 1 477 ? -29.328 26.406 23.297 1 95.31 477 ASP B N 1
ATOM 7201 C CA . ASP B 1 477 ? -30.766 26.328 23.031 1 95.31 477 ASP B CA 1
ATOM 7202 C C . ASP B 1 477 ? -31.047 25.625 21.703 1 95.31 477 ASP B C 1
ATOM 7204 O O . ASP B 1 477 ? -30.219 25.688 20.781 1 95.31 477 ASP B O 1
ATOM 7208 N N . ALA B 1 478 ? -32.25 25.047 21.719 1 93.75 478 ALA B N 1
ATOM 7209 C CA . ALA B 1 478 ? -32.688 24.484 20.438 1 93.75 478 ALA B CA 1
ATOM 7210 C C . ALA B 1 478 ? -32.656 25.547 19.328 1 93.75 478 ALA B C 1
ATOM 7212 O O . ALA B 1 478 ? -33.125 26.656 19.531 1 93.75 478 ALA B O 1
ATOM 7213 N N . GLY B 1 479 ? -31.922 25.203 18.281 1 93.81 479 GLY B N 1
ATOM 7214 C CA . GLY B 1 479 ? -31.891 26.125 17.156 1 93.81 479 GLY B CA 1
ATOM 7215 C C . GLY B 1 479 ? -30.672 27.016 17.156 1 93.81 479 GLY B C 1
ATOM 7216 O O . GLY B 1 479 ? -30.375 27.688 16.156 1 93.81 479 GLY B O 1
ATOM 7217 N N . ALA B 1 480 ? -30 27.047 18.234 1 94.56 480 ALA B N 1
ATOM 7218 C CA . ALA B 1 480 ? -28.781 27.875 18.297 1 94.56 480 ALA B CA 1
ATOM 7219 C C . ALA B 1 480 ? -27.688 27.312 17.391 1 94.56 480 ALA B C 1
ATOM 7221 O O . ALA B 1 480 ? -27.516 26.094 17.281 1 94.56 480 ALA B O 1
ATOM 7222 N N . PRO B 1 481 ? -27.016 28.172 16.781 1 95.69 481 PRO B N 1
ATOM 7223 C CA . PRO B 1 481 ? -25.922 27.703 15.914 1 95.69 481 PRO B CA 1
ATOM 7224 C C . PRO B 1 481 ? -24.797 27.047 16.703 1 95.69 481 PRO B C 1
ATOM 7226 O O . PRO B 1 481 ? -24.375 27.578 17.734 1 95.69 481 PRO B O 1
ATOM 7229 N N . LEU B 1 482 ? -24.359 25.922 16.281 1 96.69 482 LEU B N 1
ATOM 7230 C CA . LEU B 1 482 ? -23.234 25.219 16.859 1 96.69 482 LEU B CA 1
ATOM 7231 C C . LEU B 1 482 ? -21.953 25.516 16.094 1 96.69 482 LEU B C 1
ATOM 7233 O O . LEU B 1 482 ? -20.891 25.734 16.688 1 96.69 482 LEU B O 1
ATOM 7237 N N . CYS B 1 483 ? -22.062 25.469 14.773 1 97.19 483 CYS B N 1
ATOM 7238 C CA . CYS B 1 483 ? -20.969 25.859 13.891 1 97.19 483 CYS B CA 1
ATOM 7239 C C . CYS B 1 483 ? -21.5 26.312 12.531 1 97.19 483 CYS B C 1
ATOM 7241 O O . CYS B 1 483 ? -22.672 26.125 12.227 1 97.19 483 CYS B O 1
ATOM 7243 N N . THR B 1 484 ? -20.672 26.984 11.773 1 97.75 484 THR B N 1
ATOM 7244 C CA . THR B 1 484 ? -21 27.422 10.422 1 97.75 484 THR B CA 1
ATOM 7245 C C . THR B 1 484 ? -20 26.859 9.414 1 97.75 484 THR B C 1
ATOM 7247 O O . THR B 1 484 ? -18.797 27.016 9.57 1 97.75 484 THR B O 1
ATOM 7250 N N . ILE B 1 485 ? -20.516 26.156 8.422 1 97.31 485 ILE B N 1
ATOM 7251 C CA . ILE B 1 485 ? -19.688 25.609 7.363 1 97.31 485 ILE B CA 1
ATOM 7252 C C . ILE B 1 485 ? -19.469 26.656 6.273 1 97.31 485 ILE B C 1
ATOM 7254 O O . ILE B 1 485 ? -20.422 27.266 5.801 1 97.31 485 ILE B O 1
ATOM 7258 N N . HIS B 1 486 ? -18.219 26.922 5.902 1 97.69 486 HIS B N 1
ATOM 7259 C CA . HIS B 1 486 ? -17.812 27.875 4.867 1 97.69 486 HIS B CA 1
ATOM 7260 C C . HIS B 1 486 ? -17.297 27.141 3.629 1 97.69 486 HIS B C 1
ATOM 7262 O O . HIS B 1 486 ? -16.453 26.25 3.729 1 97.69 486 HIS B O 1
ATOM 7268 N N . ALA B 1 487 ? -17.797 27.484 2.445 1 94.5 487 ALA B N 1
ATOM 7269 C CA . ALA B 1 487 ? -17.344 26.875 1.195 1 94.5 487 ALA B CA 1
ATOM 7270 C C . ALA B 1 487 ? -17.344 27.891 0.059 1 94.5 487 ALA B C 1
ATOM 7272 O O . ALA B 1 487 ? -18.016 28.922 0.141 1 94.5 487 ALA B O 1
ATOM 7273 N N . GLU B 1 488 ? -16.547 27.578 -0.962 1 92.56 488 GLU B N 1
ATOM 7274 C CA . GLU B 1 488 ? -16.453 28.5 -2.096 1 92.56 488 GLU B CA 1
ATOM 7275 C C . GLU B 1 488 ? -17.469 28.141 -3.18 1 92.56 488 GLU B C 1
ATOM 7277 O O . GLU B 1 488 ? -17.734 28.953 -4.07 1 92.56 488 GLU B O 1
ATOM 7282 N N . SER B 1 489 ? -18.016 26.969 -3.127 1 87.56 489 SER B N 1
ATOM 7283 C CA . SER B 1 489 ? -19.047 26.562 -4.074 1 87.56 489 SER B CA 1
ATOM 7284 C C . SER B 1 489 ? -20.203 25.859 -3.365 1 87.56 489 SER B C 1
ATOM 7286 O O . SER B 1 489 ? -20.016 25.266 -2.303 1 87.56 489 SER B O 1
ATOM 7288 N N . PRO B 1 490 ? -21.375 25.953 -4.039 1 86.12 490 PRO B N 1
ATOM 7289 C CA . PRO B 1 490 ? -22.516 25.281 -3.43 1 86.12 490 PRO B CA 1
ATOM 7290 C C . PRO B 1 490 ? -22.344 23.766 -3.365 1 86.12 490 PRO B C 1
ATOM 7292 O O . PRO B 1 490 ? -22.797 23.125 -2.408 1 86.12 490 PRO B O 1
ATOM 7295 N N . GLY B 1 491 ? -21.719 23.266 -4.344 1 83.12 491 GLY B N 1
ATOM 7296 C CA . GLY B 1 491 ? -21.5 21.828 -4.363 1 83.12 491 GLY B CA 1
ATOM 7297 C C . GLY B 1 491 ? -20.625 21.344 -3.217 1 83.12 491 GLY B C 1
ATOM 7298 O O . GLY B 1 491 ? -20.938 20.328 -2.588 1 83.12 491 GLY B O 1
ATOM 7299 N N . GLU B 1 492 ? -19.578 22.031 -2.961 1 87.38 492 GLU B N 1
ATOM 7300 C CA . GLU B 1 492 ? -18.703 21.703 -1.846 1 87.38 492 GLU B CA 1
ATOM 7301 C C . GLU B 1 492 ? -19.422 21.844 -0.51 1 87.38 492 GLU B C 1
ATOM 7303 O O . GLU B 1 492 ? -19.234 21.031 0.401 1 87.38 492 GLU B O 1
ATOM 7308 N N . LEU B 1 493 ? -20.219 22.859 -0.461 1 92.06 493 LEU B N 1
ATOM 7309 C CA . LEU B 1 493 ? -20.984 23.094 0.754 1 92.06 493 LEU B CA 1
ATOM 7310 C C . LEU B 1 493 ? -21.938 21.938 1.025 1 92.06 493 LEU B C 1
ATOM 7312 O O . LEU B 1 493 ? -22.016 21.438 2.15 1 92.06 493 LEU B O 1
ATOM 7316 N N . ASP B 1 494 ? -22.625 21.516 0.001 1 87.81 494 ASP B N 1
ATOM 7317 C CA . ASP B 1 494 ? -23.578 20.422 0.125 1 87.81 494 ASP B CA 1
ATOM 7318 C C . ASP B 1 494 ? -22.875 19.125 0.505 1 87.81 494 ASP B C 1
ATOM 7320 O O . ASP B 1 494 ? -23.375 18.344 1.323 1 87.81 494 ASP B O 1
ATOM 7324 N N . TYR B 1 495 ? -21.781 18.969 -0.081 1 86.12 495 TYR B N 1
ATOM 7325 C CA . TYR B 1 495 ? -21 17.75 0.168 1 86.12 495 TYR B CA 1
ATOM 7326 C C . TYR B 1 495 ? -20.531 17.703 1.619 1 86.12 495 TYR B C 1
ATOM 7328 O O . TYR B 1 495 ? -20.672 16.656 2.275 1 86.12 495 TYR B O 1
ATOM 7336 N N . ALA B 1 496 ? -20.016 18.766 2.139 1 91.19 496 ALA B N 1
ATOM 7337 C CA . ALA B 1 496 ? -19.547 18.859 3.516 1 91.19 496 ALA B CA 1
ATOM 7338 C C . ALA B 1 496 ? -20.688 18.734 4.508 1 91.19 496 ALA B C 1
ATOM 7340 O O . ALA B 1 496 ? -20.562 18.062 5.539 1 91.19 496 ALA B O 1
ATOM 7341 N N . ALA B 1 497 ? -21.766 19.344 4.16 1 91.31 497 ALA B N 1
ATOM 7342 C CA . ALA B 1 497 ? -22.938 19.328 5.035 1 91.31 497 ALA B CA 1
ATOM 7343 C C . ALA B 1 497 ? -23.5 17.906 5.16 1 91.31 497 ALA B C 1
ATOM 7345 O O . ALA B 1 497 ? -23.922 17.5 6.246 1 91.31 497 ALA B O 1
ATOM 7346 N N . ALA B 1 498 ? -23.531 17.203 4.102 1 85.75 498 ALA B N 1
ATOM 7347 C CA . ALA B 1 498 ? -24.016 15.836 4.109 1 85.75 498 ALA B CA 1
ATOM 7348 C C . ALA B 1 498 ? -23.188 14.953 5.031 1 85.75 498 ALA B C 1
ATOM 7350 O O . ALA B 1 498 ? -23.719 14.117 5.766 1 85.75 498 ALA B O 1
ATOM 7351 N N . TYR B 1 499 ? -21.922 15.133 5.016 1 87.5 499 TYR B N 1
ATOM 7352 C CA . TYR B 1 499 ? -21.047 14.375 5.891 1 87.5 499 TYR B CA 1
ATOM 7353 C C . TYR B 1 499 ? -21.234 14.773 7.348 1 87.5 499 TYR B C 1
ATOM 7355 O O . TYR B 1 499 ? -21.203 13.93 8.242 1 87.5 499 TYR B O 1
ATOM 7363 N N . ALA B 1 500 ? -21.422 16.031 7.555 1 91.75 500 ALA B N 1
ATOM 7364 C CA . ALA B 1 500 ? -21.547 16.562 8.906 1 91.75 500 ALA B CA 1
ATOM 7365 C C . ALA B 1 500 ? -22.703 15.914 9.664 1 91.75 500 ALA B C 1
ATOM 7367 O O . ALA B 1 500 ? -22.625 15.719 10.875 1 91.75 500 ALA B O 1
ATOM 7368 N N . VAL B 1 501 ? -23.688 15.492 8.945 1 89.25 501 VAL B N 1
ATOM 7369 C CA . VAL B 1 501 ? -24.875 14.953 9.609 1 89.25 501 VAL B CA 1
ATOM 7370 C C . VAL B 1 501 ? -24.891 13.438 9.477 1 89.25 501 VAL B C 1
ATOM 7372 O O . VAL B 1 501 ? -25.891 12.789 9.828 1 89.25 501 VAL B O 1
ATOM 7375 N N . SER B 1 502 ? -23.906 12.938 8.906 1 84.25 502 SER B N 1
ATOM 7376 C CA . SER B 1 502 ? -23.812 11.484 8.797 1 84.25 502 SER B CA 1
ATOM 7377 C C . SER B 1 502 ? -23.578 10.836 10.156 1 84.25 502 SER B C 1
ATOM 7379 O O . SER B 1 502 ? -23.625 11.516 11.188 1 84.25 502 SER B O 1
ATOM 7381 N N . ASP B 1 503 ? -23.281 9.586 10.242 1 78.81 503 ASP B N 1
ATOM 7382 C CA . ASP B 1 503 ? -23.203 8.828 11.484 1 78.81 503 ASP B CA 1
ATOM 7383 C C . ASP B 1 503 ? -22.094 9.375 12.391 1 78.81 503 ASP B C 1
ATOM 7385 O O . ASP B 1 503 ? -21.031 9.773 11.914 1 78.81 503 ASP B O 1
ATOM 7389 N N . GLY B 1 504 ? -22.422 9.414 13.719 1 81.12 504 GLY B N 1
ATOM 7390 C CA . GLY B 1 504 ? -21.5 9.945 14.711 1 81.12 504 GLY B CA 1
ATOM 7391 C C . GLY B 1 504 ? -21.609 11.445 14.883 1 81.12 504 GLY B C 1
ATOM 7392 O O . GLY B 1 504 ? -21.156 12.211 14.031 1 81.12 504 GLY B O 1
ATOM 7393 N N . PRO B 1 505 ? -22.219 11.922 15.922 1 89.12 505 PRO B N 1
ATOM 7394 C CA . PRO B 1 505 ? -22.406 13.367 16.094 1 89.12 505 PRO B CA 1
ATOM 7395 C C . PRO B 1 505 ? -21.094 14.109 16.359 1 89.12 505 PRO B C 1
ATOM 7397 O O . PRO B 1 505 ? -20.219 13.594 17.047 1 89.12 505 PRO B O 1
ATOM 7400 N N . ILE B 1 506 ? -21.016 15.281 15.758 1 94 506 ILE B N 1
ATOM 7401 C CA . ILE B 1 506 ? -19.875 16.156 16.016 1 94 506 ILE B CA 1
ATOM 7402 C C . ILE B 1 506 ? -19.984 16.734 17.438 1 94 506 ILE B C 1
ATOM 7404 O O . ILE B 1 506 ? -19 16.75 18.172 1 94 506 ILE B O 1
ATOM 7408 N N . PHE B 1 507 ? -21.203 17.125 17.781 1 95.5 507 PHE B N 1
ATOM 7409 C CA . PHE B 1 507 ? -21.469 17.766 19.062 1 95.5 507 PHE B CA 1
ATOM 7410 C C . PHE B 1 507 ? -22.359 16.891 19.938 1 95.5 507 PHE B C 1
ATOM 7412 O O . PHE B 1 507 ? -23.5 16.609 19.562 1 95.5 507 PHE B O 1
ATOM 7419 N N . GLY B 1 508 ? -21.812 16.469 21.125 1 94.69 508 GLY B N 1
ATOM 7420 C CA . GLY B 1 508 ? -22.625 15.766 22.109 1 94.69 508 GLY B CA 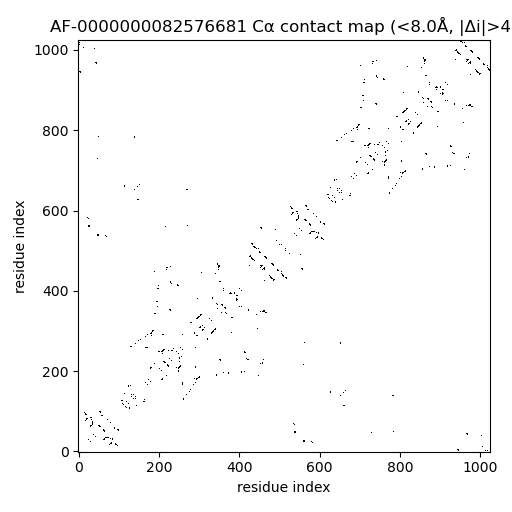1
ATOM 7421 C C . GLY B 1 508 ? -23.359 16.688 23.047 1 94.69 508 GLY B C 1
ATOM 7422 O O . GLY B 1 508 ? -22.734 17.422 23.828 1 94.69 508 GLY B O 1
ATOM 7423 N N . ILE B 1 509 ? -24.719 16.656 22.969 1 94.25 509 ILE B N 1
ATOM 7424 C CA . ILE B 1 509 ? -25.547 17.516 23.812 1 94.25 509 ILE B CA 1
ATOM 7425 C C . ILE B 1 509 ? -26.344 16.672 24.797 1 94.25 509 ILE B C 1
ATOM 7427 O O . ILE B 1 509 ? -27.062 15.758 24.406 1 94.25 509 ILE B O 1
ATOM 7431 N N . GLU B 1 510 ? -26.109 16.953 26.016 1 93.75 510 GLU B N 1
ATOM 7432 C CA . GLU B 1 510 ? -26.875 16.297 27.062 1 93.75 510 GLU B CA 1
ATOM 7433 C C . GLU B 1 510 ? -28.094 17.125 27.453 1 93.75 510 GLU B C 1
ATOM 7435 O O . GLU B 1 510 ? -27.953 18.281 27.891 1 93.75 510 GLU B O 1
ATOM 7440 N N . ALA B 1 511 ? -29.234 16.422 27.281 1 88.12 511 ALA B N 1
ATOM 7441 C CA . ALA B 1 511 ? -30.469 17.125 27.578 1 88.12 511 ALA B CA 1
ATOM 7442 C C . ALA B 1 511 ? -30.578 17.453 29.062 1 88.12 511 ALA B C 1
ATOM 7444 O O . ALA B 1 511 ? -30.047 16.719 29.906 1 88.12 511 ALA B O 1
ATOM 7445 N N . LEU B 1 512 ? -31.172 18.719 29.344 1 72.88 512 LEU B N 1
ATOM 7446 C CA . LEU B 1 512 ? -31.438 19.094 30.719 1 72.88 512 LEU B CA 1
ATOM 7447 C C . LEU B 1 512 ? -32.531 18.219 31.328 1 72.88 512 LEU B C 1
ATOM 7449 O O . LEU B 1 512 ? -33.469 17.812 30.641 1 72.88 512 LEU B O 1
#